Protein 4ONY (pdb70)

Secondary structure (DSSP, 8-state):
--S-SSEEETTS---S-TT--S-TTS-TT-----EEEEEEES---B--TTSSTTTTSBPTTSSSBTTTB-SSS--SEEE-TTSSSEEEESSEEEEEE-TT-SEEEEEE-TT-B-TTSPBP-HHHHHHHHHHHHHHPPTTTTSGGGGEEEEEEEETTEEEEEE-TT--TTHHHHHHHSS----GGG--TTTTTS---SPPP-SSSEEEEEEETTTEEEEEE-TT-TTTT-GGGTT----SEEEEEEESSHHHHHHHHHTTSSSEEEE--HHHHHHS--SHHHHTTSEEEEEE--SSPPPEEEEEE-TTSGGG--HHHHHHHHHT--HHHHHHHHSTT--EE--STTTTSTT--TTS---HHHHHHHTT-TTSS-HHHHHT--------SSS--HHHHHHHHHHHHHTT-EEETTEEE-TTSSBPEEEEEE-SHHHHHHHHHHHHHHHHTT-EEEEEE--HHHHHHHHHTT--SEEEEEE---S---TTHHHHH-GGGGGSTT-S-TT----HHHHHHHHHHHH--SHHHHHHHHHHHHHHHHHTT-EEE-EE-SSEEEEEETTEE--S---TT---GGG-EE--/--S-SSEEETTS---S-TT--S-TTS-TT-----EEEEEEES---B--TTSSTTTTSBPTTSSSBTTTB-SSS--SEEE-TTSSSEEEESSEEEEEE-TT-SEEEEEE-TT-B-TTSPBP-HHHHHHHHHHHHHHPPTTTTSGGGGEEEEEEEETTEEEEEE-TT--TTHHHHHHHSS----GGG--TTTBTB---SPPP-SSSEEEEEEETTTEEEEEE-TT-TTTT-GGGTT----SEEEEEEESSHHHHHHHHHTTSSSEEEE--HHHHHHS--SHHHHTTSEEEEEE--SSPPPEEEEEE-TTSGGG--HHHHHHHHHT--HHHHHHHHSTT--EE--STTTTSTT--TTS---HHHHHHHTT-TTSS-HHHHHT--------SSS--HHHHHHHHHHHHHTT-EEETTEEE-TTSPBPEEEEEESSHHHHHHHHHHHHHHHHTT-EEEEEE--HHHHHHHHHTT--SEEEEEE---S---TTHHHHH-GGGGGSTTSS-TT----HHHHHHHHHHHH--SHHHHHHHHHHHHHHHHHTT-EEE-EE---EEEEEETTEE--S---TT---GGG-EE--

Nearest PDB structures (foldseek):
  4ony-assembly2_B  TM=9.915E-01  e=0.000E+00  Brucella melitensis ATCC 23457
  5icq-assembly1_A  TM=9.595E-01  e=5.597E-83  Methylocystis parvus OBBP
  7z8e-assembly1_A  TM=7.985E-01  e=2.027E-65  Sinorhizobium meliloti
  8fsq-assembly1_A  TM=8.153E-01  e=1.317E-61  Escherichia coli
  3pam-assembly1_A  TM=9.878E-01  e=1.453E-37  Bartonella henselae

Organism: Brucella melitensis biotype 2 (strain ATCC 23457) (NCBI:txid546272)

Foldseek 3Di:
DLDFFFKDFLQSDDDDDPPFQAQPFFDLDFAFEAEAEAEDADFAQFDACWFDPRVVRHDAACAPHPFRHHFFWFFQWDFRLFDFGMTGGDQFRTKDADPQGQKIKTFGDQLQDKLVRHHDAPVLVVVQLVLSLVGGDPPSNVLCVFFPDWDDDDRGMIMTGGDPVDASCSVSCNGGVGTRADPVQDDSVCVRPGDDDWGIGLGQWTFPDDDTGFKTKTAGRPVRSCCRPNHCRLFNRYRMYMYTYDNDVVRSVVCVVVVVGFKDWDDAQVCVVPVPPDVCPVVVQKDKDWKFFQFFFKFKFKFFQCVDVLNVDLLLLVLLLLQQAQLLCCVPPRVVQWDFAFWNRHRHLLAQAQPAADPLLCVLCVVPPPLFDPCSNGRNDDRDHAPNPLAGVVSNVVSVVSQVVVQWDQDPHFIAHNVRHGAEFEEEEADVVQVVSVVSSQSRCVVNRYYYHYHYDHDVVVLVCQQQLNGRIYIDIGDGGSQDADLLCQCADQVNLPHGPGNVNNSHYDVSLVSLNVQLSVNNHSVSNSSSSNSNRRSVSSSSRTSTHIGGRITIMMGRPQKAGGPDAHNNGHRVSSIHGHD/DLDFFFKDFLQSDDPDDPPFLAQPFFDLDFAFEAEAEAEDADFAQFDDCWADARVVRHDAACAPHPFRHHFFWAFQWDFRLFDFGMTGGDQFRTKDADPQGQKIKGFGDQLQDWLVRHHQAPVQVVVQLVLSLVGGDPPSNVLCVFFPDWDDDDRGMIMTGGDPVDASCSVSCNGHVGTGADPVFDDSVCPRYGDDDFGIGLGQWGFDDDDTGFKTKTAGRPPRSCCNPNHCRLFNRYRMYMYTYDNDVVRSVVCVVVVVGFKDWDDDPVCVVPVPPDVCPVVVQKDKDKKFFQFFFKFKFKFFQCVDVLNVDLLLLVLLLLQQAQLLCCVPPPVVQWDFAWWNRHRHLLAQAQPAQDPLLCVLCVVPPPLFDPCSNGRNDGRDHAPNPLAGVVSNVSSVVSQVVQQWDCPDLFTAHNVRHGAEFEEEEADVVQVVSVVSSQVRCSNSRYHYHYHYDYDVVVLVCQLVLPGRIYIDIGDGGSQDADLLCLCADQVNLPHRRGNVSRSHYDVSLVSLNVQLSVNSHPVSNSSSSNSNRRSVSSSSRTSTHIDRRIIIMMGRPQKAGGPDAHNNGHRNSSIHGHD

InterPro domains:
  IPR000914 Solute-binding protein family 5 domain [PF00496] (118-525)
  IPR030678 Peptide/nickel binding protein, MppA-type [PIRSF002741] (17-613)
  IPR039424 Solute-binding protein family 5 [PTHR30290] (25-608)

CATH classification: 3.40.190.10 (+1 more: 3.10.105.10)

Radius of gyration: 32.7 Å; Cα contacts (8 Å, |Δi|>4): 2523; chains: 2; bounding box: 66×91×88 Å

B-factor: mean 22.79, std 8.67, range [9.25, 72.56]

Solvent-accessible surface area: 47567 Å² total; per-residue (Å²): 105,64,48,30,67,16,1,7,6,28,14,57,49,25,38,18,36,41,58,28,84,30,0,39,7,8,39,46,112,6,42,96,71,22,35,2,22,3,16,15,77,40,77,2,69,0,1,13,13,1,2,119,119,21,81,212,37,26,6,69,1,1,20,114,13,83,46,8,29,44,9,2,14,4,2,1,3,39,69,1,100,51,13,28,21,0,2,0,20,5,0,1,62,85,5,48,25,14,111,89,23,118,61,0,32,0,39,1,10,87,118,2,70,4,30,70,44,88,78,9,52,3,67,6,0,54,16,0,3,72,0,0,56,118,63,9,45,82,58,12,52,40,16,53,57,54,11,68,41,41,83,121,67,33,146,88,15,0,66,0,43,14,40,158,137,24,61,52,48,3,0,1,35,0,0,24,38,2,1,2,0,1,102,94,45,36,90,81,128,69,20,21,84,47,45,76,64,79,26,53,2,2,2,5,6,51,10,45,46,32,72,66,31,111,77,0,18,0,101,60,23,110,100,10,15,0,113,111,26,59,2,16,101,3,18,22,1,4,54,77,8,10,0,17,22,33,199,61,88,91,31,14,9,88,12,0,67,75,22,99,0,9,4,10,69,7,52,57,11,74,25,19,89,127,90,10,109,20,99,10,27,133,115,37,99,2,61,66,19,74,12,61,76,21,31,4,18,80,2,53,0,0,0,0,1,13,58,74,121,46,0,65,43,111,105,5,10,39,0,0,12,34,10,2,6,9,38,62,0,17,77,81,33,23,40,30,39,33,124,28,0,30,0,13,7,22,54,11,83,0,12,1,12,1,17,26,0,43,71,91,1,51,113,25,6,74,92,51,126,45,12,15,51,143,49,6,39,61,7,88,31,68,11,27,121,13,106,22,40,19,116,22,71,119,13,14,56,47,0,106,83,41,0,47,142,8,37,8,118,59,57,106,72,85,0,23,13,84,94,82,121,77,2,44,6,34,0,0,0,93,36,107,110,25,61,90,4,0,71,7,0,46,117,14,0,61,119,20,18,3,60,12,110,41,82,64,16,103,88,69,92,1,82,123,53,14,90,67,12,58,0,20,0,3,12,8,72,18,75,22,50,11,30,7,10,68,78,2,88,93,38,6,2,40,87,5,69,119,78,111,34,6,120,1,31,1,1,1,54,36,95,0,0,24,24,1,0,100,11,2,61,71,11,117,65,38,68,52,3,23,7,1,0,30,0,0,0,0,2,0,10,3,5,20,20,10,1,20,0,16,26,44,40,65,39,12,0,0,25,32,69,74,0,65,41,14,81,99,48,10,56,28,0,36,30,3,39,1,4,22,42,40,142,160,59,59,34,68,18,2,8,6,27,13,57,49,24,38,17,36,42,58,27,79,23,0,38,8,7,37,32,111,7,38,93,67,22,36,2,24,4,17,16,76,30,71,2,69,0,2,12,14,2,1,122,43,24,95,98,42,23,5,68,1,1,19,107,15,83,45,9,28,47,8,2,12,4,3,2,2,40,69,1,98,51,14,28,18,0,2,0,20,7,0,1,66,85,7,51,32,12,105,94,22,114,56,0,30,0,48,0,10,81,125,1,90,3,31,72,42,88,69,7,49,2,68,6,0,59,12,0,3,76,0,0,57,117,94,10,42,82,61,9,53,41,17,57,62,55,11,68,43,35,84,121,64,32,82,100,15,0,65,0,42,13,41,152,135,25,60,49,55,2,0,1,38,0,0,25,38,2,1,1,0,0,102,92,42,34,89,93,139,73,22,21,89,59,48,77,134,73,29,54,3,2,2,5,6,51,15,47,45,37,79,76,19,45,74,0,16,0,104,62,22,123,120,13,24,0,60,124,28,59,3,18,102,3,18,24,2,5,54,77,7,10,0,18,17,30,149,72,88,94,47,14,9,90,14,0,68,76,22,100,0,10,4,6,62,7,56,60,18,125,22,24,115,51,91,13,122,24,92,15,34,97,140,36,28,2,63,70,17,77,12,73,78,21,34,6,20,78,5,57,0,0,0,0,1,15,58,74,119,48,0,64,45,85,92,5,10,21,0,0,11,16,9,2,5,9,41,56,0,20,77,84,50,42,60,43,46,52,109,26,0,30,1,15,6,16,53,12,84,0,13,2,11,0,15,23,0,45,74,91,1,60,112,24,6,74,90,51,128,61,8,17,44,137,37,5,36,61,6,94,28,63,9,26,120,13,105,22,38,0,108,26,79,118,12,19,63,96,0,84,82,18,0,59,104,11,37,10,122,78,49,132,75,73,0,25,19,83,90,80,125,75,2,51,8,37,0,0,0,101,35,105,110,32,54,95,8,0,98,8,0,48,71,13,0,64,150,7,17,3,62,12,100,28,92,62,26,109,98,70,97,1,80,121,58,18,103,53,13,63,0,20,0,1,11,6,73,17,73,22,51,12,27,7,10,74,81,2,68,91,37,6,2,40,89,5,70,118,80,115,46,6,119,0,25,2,1,0,52,32,94,0,0,31,29,1,0,99,11,2,55,71,10,118,66,38,68,52,4,22,8,1,0,30,0,0,0,0,2,1,12,1,2,17,22,10,1,20,0,21,18,55,29,81,40,18,0,0,27,37,70,73,0,66,40,16,80,98,50,9,54,30,0,37,32,3,39,1,5,22,40,44,137

Structure (mmCIF, N/CA/C/O backbone):
data_4ONY
#
_entry.id   4ONY
#
_cell.length_a   64.560
_cell.length_b   124.320
_cell.length_c   172.190
_cell.angle_alpha   90.00
_cell.angle_beta   90.00
_cell.angle_gamma   90.00
#
_symmetry.space_group_name_H-M   'P 21 21 21'
#
loop_
_entity.id
_entity.type
_entity.pdbx_description
1 polymer 'Extracellular solute-binding protein family 5'
2 non-polymer 'CHLORIDE ION'
3 non-polymer 1-ETHOXY-2-(2-ETHOXYETHOXY)ETHANE
4 non-polymer GLYCEROL
5 water water
#
loop_
_atom_site.group_PDB
_atom_site.id
_atom_site.type_symbol
_atom_site.label_atom_id
_atom_site.label_alt_id
_atom_site.label_comp_id
_atom_site.label_asym_id
_atom_site.label_entity_id
_atom_site.label_seq_id
_atom_site.pdbx_PDB_ins_code
_atom_site.Cartn_x
_atom_site.Cartn_y
_atom_site.Cartn_z
_atom_site.occupancy
_atom_site.B_iso_or_equiv
_atom_site.auth_seq_id
_atom_site.auth_comp_id
_atom_site.auth_asym_id
_atom_site.auth_atom_id
_atom_site.pdbx_PDB_model_num
ATOM 1 N N . GLU A 1 12 ? 32.990 129.745 38.174 1.00 45.20 12 GLU A N 1
ATOM 2 C CA . GLU A 1 12 ? 33.585 129.789 39.552 1.00 42.74 12 GLU A CA 1
ATOM 3 C C . GLU A 1 12 ? 34.466 128.559 39.818 1.00 40.20 12 GLU A C 1
ATOM 4 O O . GLU A 1 12 ? 35.474 128.632 40.534 1.00 38.56 12 GLU A O 1
ATOM 6 N N . THR A 1 13 ? 34.062 127.427 39.264 1.00 37.03 13 THR A N 1
ATOM 7 C CA . THR A 1 13 ? 34.786 126.195 39.479 1.00 35.74 13 THR A CA 1
ATOM 8 C C . THR A 1 13 ? 35.944 126.040 38.495 1.00 33.41 13 THR A C 1
ATOM 9 O O . THR A 1 13 ? 36.783 125.146 38.714 1.00 33.42 13 THR A O 1
ATOM 13 N N . ALA A 1 14 ? 35.993 126.877 37.442 1.00 30.15 14 ALA A N 1
ATOM 14 C CA . ALA A 1 14 ? 36.962 126.698 36.338 1.00 29.04 14 ALA A CA 1
ATOM 15 C C . ALA A 1 14 ? 38.279 127.400 36.626 1.00 26.10 14 ALA A C 1
ATOM 16 O O . ALA A 1 14 ? 38.282 128.553 36.959 1.00 25.05 14 ALA A O 1
ATOM 18 N N . PRO A 1 15 ? 39.398 126.704 36.483 1.00 24.65 15 PRO A N 1
ATOM 19 C CA . PRO A 1 15 ? 40.683 127.391 36.715 1.00 23.40 15 PRO A CA 1
ATOM 20 C C . PRO A 1 15 ? 40.958 128.388 35.598 1.00 22.23 15 PRO A C 1
ATOM 21 O O . PRO A 1 15 ? 40.460 128.200 34.477 1.00 21.34 15 PRO A O 1
ATOM 25 N N . ASP A 1 16 ? 41.733 129.439 35.893 1.00 20.68 16 ASP A N 1
ATOM 26 C CA . ASP A 1 16 ? 42.066 130.424 34.870 1.00 19.93 16 ASP A CA 1
ATOM 27 C C . ASP A 1 16 ? 43.416 130.160 34.177 1.00 18.00 16 ASP A C 1
ATOM 28 O O . ASP A 1 16 ? 43.800 130.910 33.291 1.00 18.25 16 ASP A O 1
ATOM 33 N N . TYR A 1 17 ? 44.128 129.136 34.601 1.00 16.31 17 TYR A N 1
ATOM 34 C CA . TYR A 1 17 ? 45.501 128.887 34.205 1.00 15.64 17 TYR A CA 1
ATOM 35 C C . TYR A 1 17 ? 45.628 127.515 33.515 1.00 15.76 17 TYR A C 1
ATOM 36 O O . TYR A 1 17 ? 46.750 127.065 33.175 1.00 16.37 17 TYR A O 1
ATOM 45 N N . ALA A 1 18 ? 44.511 126.840 33.322 1.00 15.48 18 ALA A N 1
ATOM 46 C CA . ALA A 1 18 ? 44.539 125.500 32.747 1.00 15.42 18 ALA A CA 1
ATOM 47 C C . ALA A 1 18 ? 43.215 125.173 32.111 1.00 15.31 18 ALA A C 1
ATOM 48 O O . ALA A 1 18 ? 42.188 125.741 32.475 1.00 16.98 18 ALA A O 1
ATOM 50 N N . LEU A 1 19 ? 43.246 124.264 31.169 1.00 15.10 19 LEU A N 1
ATOM 51 C CA . LEU A 1 19 ? 42.037 123.756 30.538 1.00 15.48 19 LEU A CA 1
ATOM 52 C C . LEU A 1 19 ? 42.168 122.238 30.334 1.00 15.05 19 LEU A C 1
ATOM 53 O O . LEU A 1 19 ? 43.073 121.775 29.642 1.00 14.63 19 LEU A O 1
ATOM 58 N N . SER A 1 20 ? 41.291 121.475 30.984 1.00 14.75 20 SER A N 1
ATOM 59 C CA . SER A 1 20 ? 41.330 120.023 30.931 1.00 15.07 20 SER A CA 1
ATOM 60 C C . SER A 1 20 ? 40.077 119.497 30.297 1.00 14.86 20 SER A C 1
ATOM 61 O O . SER A 1 20 ? 38.962 119.943 30.613 1.00 15.06 20 SER A O 1
ATOM 64 N N . MET A 1 21 ? 40.253 118.528 29.419 1.00 14.82 21 MET A N 1
ATOM 65 C CA . MET A 1 21 ? 39.144 117.986 28.636 1.00 15.19 21 MET A CA 1
ATOM 66 C C . MET A 1 21 ? 38.024 117.488 29.555 1.00 15.39 21 MET A C 1
ATOM 67 O O . MET A 1 21 ? 36.857 117.855 29.357 1.00 15.54 21 MET A O 1
ATOM 72 N N . HIS A 1 22 ? 38.394 116.713 30.575 1.00 15.40 22 HIS A N 1
ATOM 73 C CA . HIS A 1 22 ? 37.445 116.160 31.541 1.00 15.71 22 HIS A CA 1
ATOM 74 C C . HIS A 1 22 ? 37.530 116.755 32.957 1.00 16.42 22 HIS A C 1
ATOM 75 O O . HIS A 1 22 ? 36.986 116.185 33.911 1.00 18.03 22 HIS A O 1
ATOM 82 N N . GLY A 1 23 ? 38.153 117.925 33.102 1.00 16.36 23 GLY A N 1
ATOM 83 C CA . GLY A 1 23 ? 38.088 118.656 34.360 1.00 16.62 23 GLY A CA 1
ATOM 84 C C . GLY A 1 23 ? 39.219 118.325 35.302 1.00 16.48 23 GLY A C 1
ATOM 85 O O . GLY A 1 23 ? 39.434 119.071 36.235 1.00 17.19 23 GLY A O 1
ATOM 86 N N . ASP A 1 24 ? 39.984 117.269 35.043 1.00 16.12 24 ASP A N 1
ATOM 87 C CA . ASP A 1 24 ? 41.093 116.864 35.935 1.00 15.82 24 ASP A CA 1
ATOM 88 C C . ASP A 1 24 ? 42.365 117.709 35.657 1.00 15.34 24 ASP A C 1
ATOM 89 O O . ASP A 1 24 ? 42.936 117.645 34.574 1.00 15.12 24 ASP A O 1
ATOM 94 N N . VAL A 1 25 ? 42.788 118.500 36.636 1.00 15.39 25 VAL A N 1
ATOM 95 C CA . VAL A 1 25 ? 43.959 119.372 36.522 1.00 14.85 25 VAL A CA 1
ATOM 96 C C . VAL A 1 25 ? 44.923 119.013 37.631 1.00 14.73 25 VAL A C 1
ATOM 97 O O . VAL A 1 25 ? 44.691 119.299 38.790 1.00 14.69 25 VAL A O 1
ATOM 101 N N . ALA A 1 26 ? 46.038 118.402 37.261 1.00 13.78 26 ALA A N 1
ATOM 102 C CA . ALA A 1 26 ? 46.989 117.918 38.233 1.00 13.61 26 ALA A CA 1
ATOM 103 C C . ALA A 1 26 ? 47.765 119.032 38.948 1.00 13.77 26 ALA A C 1
ATOM 104 O O . ALA A 1 26 ? 48.124 118.872 40.098 1.00 13.29 26 ALA A O 1
ATOM 106 N N . LEU A 1 27 ? 48.051 120.146 38.270 1.00 13.51 27 LEU A N 1
ATOM 107 C CA . LEU A 1 27 ? 48.952 121.155 38.857 1.00 13.54 27 LEU A CA 1
ATOM 108 C C . LEU A 1 27 ? 48.155 122.279 39.454 1.00 13.44 27 LEU A C 1
ATOM 109 O O . LEU A 1 27 ? 47.206 122.724 38.854 1.00 13.78 27 LEU A O 1
ATOM 114 N N . PRO A 1 28 ? 48.557 122.781 40.624 1.00 13.72 28 PRO A N 1
ATOM 115 C CA . PRO A 1 28 ? 47.936 123.948 41.181 1.00 14.01 28 PRO A CA 1
ATOM 116 C C . PRO A 1 28 ? 48.449 125.194 40.498 1.00 14.00 28 PRO A C 1
ATOM 117 O O . PRO A 1 28 ? 49.414 125.115 39.728 1.00 13.36 28 PRO A O 1
ATOM 121 N N . ALA A 1 29 ? 47.769 126.324 40.711 1.00 14.20 29 ALA A N 1
ATOM 122 C CA . ALA A 1 29 ? 48.049 127.529 39.940 1.00 14.33 29 ALA A CA 1
ATOM 123 C C . ALA A 1 29 ? 49.465 128.033 40.137 1.00 14.60 29 ALA A C 1
ATOM 124 O O . ALA A 1 29 ? 49.982 128.718 39.258 1.00 14.32 29 ALA A O 1
ATOM 126 N N . ASP A 1 30 ? 50.073 127.740 41.305 1.00 15.09 30 ASP A N 1
ATOM 127 C CA . ASP A 1 30 ? 51.407 128.267 41.649 1.00 15.48 30 ASP A CA 1
ATOM 128 C C . ASP A 1 30 ? 52.539 127.265 41.309 1.00 15.26 30 ASP A C 1
ATOM 129 O O . ASP A 1 30 ? 53.627 127.392 41.821 1.00 14.94 30 ASP A O 1
ATOM 134 N N . TYR A 1 31 ? 52.284 126.267 40.453 1.00 14.66 31 TYR A N 1
ATOM 135 C CA . TYR A 1 31 ? 53.351 125.332 40.094 1.00 14.80 31 TYR A CA 1
ATOM 136 C C . TYR A 1 31 ? 54.559 126.139 39.552 1.00 15.07 31 TYR A C 1
ATOM 137 O O . TYR A 1 31 ? 54.391 127.160 38.848 1.00 14.36 31 TYR A O 1
ATOM 146 N N . THR A 1 32 ? 55.763 125.654 39.812 1.00 15.23 32 THR A N 1
ATOM 147 C CA . THR A 1 32 ? 56.959 126.361 39.281 1.00 15.83 32 THR A CA 1
ATOM 148 C C . THR A 1 32 ? 57.505 125.777 37.986 1.00 15.71 32 THR A C 1
ATOM 149 O O . THR A 1 32 ? 58.315 126.400 37.315 1.00 16.25 32 THR A O 1
ATOM 153 N N . HIS A 1 33 ? 57.096 124.557 37.657 1.00 15.19 33 HIS A N 1
ATOM 154 C CA . HIS A 1 33 ? 57.496 123.930 36.414 1.00 15.15 33 HIS A CA 1
ATOM 155 C C . HIS A 1 33 ? 56.612 122.684 36.202 1.00 14.77 33 HIS A C 1
ATOM 156 O O . HIS A 1 33 ? 55.985 122.234 37.156 1.00 14.09 33 HIS A O 1
ATOM 163 N N . PHE A 1 34 ? 56.566 122.170 34.976 1.00 14.24 34 PHE A N 1
ATOM 164 C CA . PHE A 1 34 ? 55.960 120.856 34.736 1.00 14.69 34 PHE A CA 1
ATOM 165 C C . PHE A 1 34 ? 56.793 119.837 35.521 1.00 15.39 34 PHE A C 1
ATOM 166 O O . PHE A 1 34 ? 58.014 119.955 35.619 1.00 14.70 34 PHE A O 1
ATOM 174 N N . PRO A 1 35 ? 56.127 118.827 36.107 1.00 17.22 35 PRO A N 1
ATOM 175 C CA . PRO A 1 35 ? 56.787 117.975 37.051 1.00 18.00 35 PRO A CA 1
ATOM 176 C C . PRO A 1 35 ? 57.831 117.019 36.430 1.00 18.16 35 PRO A C 1
ATOM 177 O O . PRO A 1 35 ? 58.646 116.429 37.181 1.00 21.93 35 PRO A O 1
ATOM 181 N N . TYR A 1 36 ? 57.915 116.951 35.114 1.00 16.72 36 TYR A N 1
ATOM 182 C CA . TYR A 1 36 ? 58.906 116.109 34.455 1.00 15.72 36 TYR A CA 1
ATOM 183 C C . TYR A 1 36 ? 60.133 116.841 33.837 1.00 15.83 36 TYR A C 1
ATOM 184 O O . TYR A 1 36 ? 60.863 116.247 33.018 1.00 16.00 36 TYR A O 1
ATOM 193 N N . THR A 1 37 ? 60.356 118.094 34.233 1.00 15.43 37 THR A N 1
ATOM 194 C CA . THR A 1 37 ? 61.529 118.811 33.856 1.00 15.49 37 THR A CA 1
ATOM 195 C C . THR A 1 37 ? 62.464 119.027 35.036 1.00 16.43 37 THR A C 1
ATOM 196 O O . THR A 1 37 ? 62.066 119.010 36.203 1.00 15.89 37 THR A O 1
ATOM 200 N N . ASN A 1 38 ? 63.709 119.299 34.698 1.00 17.62 38 ASN A N 1
ATOM 201 C CA . ASN A 1 38 ? 64.721 119.668 35.665 1.00 19.66 38 ASN A CA 1
ATOM 202 C C . ASN A 1 38 ? 64.692 121.178 35.687 1.00 21.11 38 ASN A C 1
ATOM 203 O O . ASN A 1 38 ? 65.026 121.815 34.690 1.00 21.79 38 ASN A O 1
ATOM 208 N N . PRO A 1 39 ? 64.236 121.766 36.792 1.00 22.72 39 PRO A N 1
ATOM 209 C CA . PRO A 1 39 ? 64.133 123.223 36.812 1.00 24.82 39 PRO A CA 1
ATOM 210 C C . PRO A 1 39 ? 65.481 123.974 36.683 1.00 26.20 39 PRO A C 1
ATOM 211 O O . PRO A 1 39 ? 65.473 125.169 36.524 1.00 28.02 39 PRO A O 1
ATOM 215 N N . ASP A 1 40 ? 66.614 123.298 36.859 1.00 27.03 40 ASP A N 1
ATOM 216 C CA . ASP A 1 40 ? 67.914 123.946 36.746 1.00 27.90 40 ASP A CA 1
ATOM 217 C C . ASP A 1 40 ? 68.779 123.296 35.671 1.00 24.80 40 ASP A C 1
ATOM 218 O O . ASP A 1 40 ? 69.953 123.112 35.864 1.00 23.92 40 ASP A O 1
ATOM 223 N N . ALA A 1 41 ? 68.173 122.931 34.557 1.00 22.40 41 ALA A N 1
ATOM 224 C CA . ALA A 1 41 ? 68.881 122.259 33.484 1.00 21.62 41 ALA A CA 1
ATOM 225 C C . ALA A 1 41 ? 69.913 123.201 32.874 1.00 21.26 41 ALA A C 1
ATOM 226 O O . ALA A 1 41 ? 69.635 124.339 32.630 1.00 21.40 41 ALA A O 1
ATOM 228 N N . PRO A 1 42 ? 71.097 122.697 32.583 1.00 21.10 42 PRO A N 1
ATOM 229 C CA . PRO A 1 42 ? 72.103 123.469 31.865 1.00 21.20 42 PRO A CA 1
ATOM 230 C C . PRO A 1 42 ? 71.564 123.912 30.508 1.00 20.80 42 PRO A C 1
ATOM 231 O O . PRO A 1 42 ? 70.775 123.177 29.880 1.00 19.82 42 PRO A O 1
ATOM 235 N N . LYS A 1 43 ? 72.019 125.071 30.053 1.00 20.94 43 LYS A N 1
ATOM 236 C CA . LYS A 1 43 ? 71.464 125.749 28.911 1.00 21.07 43 LYS A CA 1
ATOM 237 C C . LYS A 1 43 ? 72.420 125.873 27.711 1.00 20.97 43 LYS A C 1
ATOM 238 O O . LYS A 1 43 ? 72.067 126.504 26.732 1.00 21.02 43 LYS A O 1
ATOM 244 N N . LYS A 1 44 ? 73.588 125.244 27.760 1.00 20.64 44 LYS A N 1
ATOM 245 C CA . LYS A 1 44 ? 74.561 125.369 26.690 1.00 21.55 44 LYS A CA 1
ATOM 246 C C . LYS A 1 44 ? 74.706 124.032 25.944 1.00 21.19 44 LYS A C 1
ATOM 247 O O . LYS A 1 44 ? 74.730 122.987 26.576 1.00 22.41 44 LYS A O 1
ATOM 249 N N . GLY A 1 45 ? 74.839 124.076 24.622 1.00 20.51 45 GLY A N 1
ATOM 250 C CA . GLY A 1 45 ? 75.252 122.898 23.845 1.00 20.28 45 GLY A CA 1
ATOM 251 C C . GLY A 1 45 ? 74.135 122.473 22.937 1.00 20.02 45 GLY A C 1
ATOM 252 O O . GLY A 1 45 ? 73.013 122.944 23.059 1.00 20.10 45 GLY A O 1
ATOM 253 N N . SER A 1 46 ? 74.451 121.595 21.995 1.00 20.08 46 SER A N 1
ATOM 254 C CA . SER A 1 46 ? 73.542 121.304 20.913 1.00 19.38 46 SER A CA 1
ATOM 255 C C . SER A 1 46 ? 73.040 119.861 20.923 1.00 18.55 46 SER A C 1
ATOM 256 O O . SER A 1 46 ? 73.592 118.997 21.609 1.00 18.14 46 SER A O 1
ATOM 259 N N . LEU A 1 47 ? 72.007 119.631 20.120 1.00 17.32 47 LEU A N 1
ATOM 260 C CA . LEU A 1 47 ? 71.450 118.307 19.889 1.00 16.90 47 LEU A CA 1
ATOM 261 C C . LEU A 1 47 ? 71.333 118.130 18.379 1.00 16.89 47 LEU A C 1
ATOM 262 O O . LEU A 1 47 ? 70.902 119.052 17.696 1.00 17.49 47 LEU A O 1
ATOM 267 N N . THR A 1 48 ? 71.788 117.001 17.866 1.00 16.84 48 THR A N 1
ATOM 268 C CA . THR A 1 48 ? 71.677 116.662 16.458 1.00 17.67 48 THR A CA 1
ATOM 269 C C . THR A 1 48 ? 70.956 115.328 16.348 1.00 17.24 48 THR A C 1
ATOM 270 O O . THR A 1 48 ? 71.351 114.344 16.995 1.00 16.87 48 THR A O 1
ATOM 274 N N . VAL A 1 49 ? 69.840 115.311 15.625 1.00 17.18 49 VAL A N 1
ATOM 275 C CA . VAL A 1 49 ? 69.053 114.087 15.495 1.00 17.37 49 VAL A CA 1
ATOM 276 C C . VAL A 1 49 ? 68.828 113.813 14.038 1.00 17.01 49 VAL A C 1
ATOM 277 O O . VAL A 1 49 ? 68.883 114.747 13.238 1.00 17.02 49 VAL A O 1
ATOM 281 N N . GLY A 1 50 ? 68.547 112.552 13.712 1.00 16.56 50 GLY A N 1
ATOM 282 C CA . GLY A 1 50 ? 68.291 112.124 12.343 1.00 16.75 50 GLY A CA 1
ATOM 283 C C . GLY A 1 50 ? 66.845 111.704 12.138 1.00 16.65 50 GLY A C 1
ATOM 284 O O . GLY A 1 50 ? 66.198 111.231 13.068 1.00 16.55 50 GLY A O 1
ATOM 285 N N . VAL A 1 51 ? 66.331 111.903 10.933 1.00 16.94 51 VAL A N 1
ATOM 286 C CA . VAL A 1 51 ? 65.018 111.365 10.511 1.00 17.22 51 VAL A CA 1
ATOM 287 C C . VAL A 1 51 ? 65.164 110.796 9.106 1.00 17.40 51 VAL A C 1
ATOM 288 O O . VAL A 1 51 ? 66.025 111.253 8.342 1.00 17.14 51 VAL A O 1
ATOM 292 N N . VAL A 1 52 ? 64.339 109.787 8.789 1.00 16.68 52 VAL A N 1
ATOM 293 C CA . VAL A 1 52 ? 64.303 109.215 7.460 1.00 17.41 52 VAL A CA 1
ATOM 294 C C . VAL A 1 52 ? 63.310 110.005 6.655 1.00 17.48 52 VAL A C 1
ATOM 295 O O . VAL A 1 52 ? 62.189 110.125 7.057 1.00 16.82 52 VAL A O 1
ATOM 299 N N . GLY A 1 53 ? 63.738 110.560 5.523 1.00 17.44 53 GLY A N 1
ATOM 300 C CA . GLY A 1 53 ? 62.821 111.258 4.638 1.00 17.52 53 GLY A CA 1
ATOM 301 C C . GLY A 1 53 ? 63.492 112.466 3.984 1.00 17.73 53 GLY A C 1
ATOM 302 O O . GLY A 1 53 ? 64.706 112.449 3.785 1.00 17.80 53 GLY A O 1
ATOM 303 N N . THR A 1 54 ? 62.693 113.474 3.641 1.00 16.92 54 THR A N 1
ATOM 304 C CA . THR A 1 54 ? 63.165 114.683 2.992 1.00 17.52 54 THR A CA 1
ATOM 305 C C . THR A 1 54 ? 62.234 115.873 3.296 1.00 17.19 54 THR A C 1
ATOM 306 O O . THR A 1 54 ? 61.174 115.690 3.874 1.00 17.51 54 THR A O 1
ATOM 310 N N . PHE A 1 55 ? 62.649 117.075 2.909 1.00 16.97 55 PHE A N 1
ATOM 311 C CA . PHE A 1 55 ? 61.806 118.223 3.015 1.00 17.17 55 PHE A CA 1
ATOM 312 C C . PHE A 1 55 ? 62.253 119.232 2.007 1.00 17.94 55 PHE A C 1
ATOM 313 O O . PHE A 1 55 ? 63.403 119.257 1.649 1.00 18.12 55 PHE A O 1
ATOM 321 N N . ASP A 1 56 ? 61.338 120.093 1.588 1.00 19.27 56 ASP A N 1
ATOM 322 C CA . ASP A 1 56 ? 61.670 121.193 0.709 1.00 21.00 56 ASP A CA 1
ATOM 323 C C . ASP A 1 56 ? 60.852 122.461 0.976 1.00 20.63 56 ASP A C 1
ATOM 324 O O . ASP A 1 56 ? 60.824 123.341 0.137 1.00 21.43 56 ASP A O 1
ATOM 329 N N . SER A 1 57 ? 60.173 122.558 2.108 1.00 18.95 57 SER A N 1
ATOM 330 C CA . SER A 1 57 ? 59.349 123.722 2.372 1.00 18.25 57 SER A CA 1
ATOM 331 C C . SER A 1 57 ? 59.146 123.915 3.866 1.00 17.42 57 SER A C 1
ATOM 332 O O . SER A 1 57 ? 59.354 122.981 4.641 1.00 17.37 57 SER A O 1
ATOM 335 N N . LEU A 1 58 ? 58.743 125.128 4.259 1.00 16.34 58 LEU A N 1
ATOM 336 C CA . LEU A 1 58 ? 58.691 125.519 5.649 1.00 16.16 58 LEU A CA 1
ATOM 337 C C . LEU A 1 58 ? 57.348 126.093 6.119 1.00 16.21 58 LEU A C 1
ATOM 338 O O . LEU A 1 58 ? 57.320 126.889 7.075 1.00 16.88 58 LEU A O 1
ATOM 343 N N . ASN A 1 59 ? 56.246 125.651 5.516 1.00 15.92 59 ASN A N 1
ATOM 344 C CA . ASN A 1 59 ? 54.914 126.068 5.927 1.00 15.47 59 ASN A CA 1
ATOM 345 C C . ASN A 1 59 ? 54.070 124.865 6.248 1.00 15.48 59 ASN A C 1
ATOM 346 O O . ASN A 1 59 ? 53.593 124.175 5.353 1.00 15.76 59 ASN A O 1
ATOM 351 N N . PRO A 1 60 ? 53.883 124.592 7.537 1.00 15.63 60 PRO A N 1
ATOM 352 C CA . PRO A 1 60 ? 53.183 123.380 7.921 1.00 15.44 60 PRO A CA 1
ATOM 353 C C . PRO A 1 60 ? 51.674 123.517 7.846 1.00 15.82 60 PRO A C 1
ATOM 354 O O . PRO A 1 60 ? 50.985 122.564 8.194 1.00 15.56 60 PRO A O 1
ATOM 358 N N . PHE A 1 61 ? 51.136 124.644 7.383 1.00 15.94 61 PHE A N 1
ATOM 359 C CA . PHE A 1 61 ? 49.699 124.884 7.504 1.00 16.31 61 PHE A CA 1
ATOM 360 C C . PHE A 1 61 ? 48.900 124.883 6.199 1.00 16.45 61 PHE A C 1
ATOM 361 O O . PHE A 1 61 ? 47.700 125.198 6.213 1.00 17.04 61 PHE A O 1
ATOM 369 N N . VAL A 1 62 ? 49.541 124.503 5.086 1.00 16.37 62 VAL A N 1
ATOM 370 C CA . VAL A 1 62 ? 48.954 124.636 3.730 1.00 16.37 62 VAL A CA 1
ATOM 371 C C . VAL A 1 62 ? 49.127 123.369 2.917 1.00 16.60 62 VAL A C 1
ATOM 372 O O . VAL A 1 62 ? 49.994 122.529 3.236 1.00 16.48 62 VAL A O 1
ATOM 376 N N . LEU A 1 63 ? 48.319 123.223 1.862 1.00 17.50 63 LEU A N 1
ATOM 377 C CA . LEU A 1 63 ? 48.358 122.009 1.041 1.00 18.33 63 LEU A CA 1
ATOM 378 C C . LEU A 1 63 ? 49.690 121.823 0.355 1.00 18.06 63 LEU A C 1
ATOM 379 O O . LEU A 1 63 ? 50.233 120.745 0.401 1.00 16.76 63 LEU A O 1
ATOM 384 N N . LYS A 1 64 ? 50.233 122.880 -0.254 1.00 18.05 64 LYS A N 1
ATOM 385 C CA . LYS A 1 64 ? 51.459 122.726 -1.046 1.00 18.63 64 LYS A CA 1
ATOM 386 C C . LYS A 1 64 ? 52.633 122.266 -0.179 1.00 18.40 64 LYS A C 1
ATOM 387 O O . LYS A 1 64 ? 52.923 122.903 0.842 1.00 18.71 64 LYS A O 1
ATOM 393 N N . SER A 1 65 ? 53.304 121.185 -0.597 1.00 17.93 65 SER A N 1
ATOM 394 C CA . SER A 1 65 ? 54.441 120.611 0.097 1.00 18.83 65 SER A CA 1
ATOM 395 C C . SER A 1 65 ? 54.103 120.088 1.502 1.00 18.63 65 SER A C 1
ATOM 396 O O . SER A 1 65 ? 54.994 119.933 2.355 1.00 18.53 65 SER A O 1
ATOM 399 N N . MET A 1 66 ? 52.851 119.760 1.736 1.00 19.14 66 MET A N 1
ATOM 400 C CA . MET A 1 66 ? 52.466 119.332 3.072 1.00 19.49 66 MET A CA 1
ATOM 401 C C . MET A 1 66 ? 53.166 118.033 3.495 1.00 19.74 66 MET A C 1
ATOM 402 O O . MET A 1 66 ? 53.249 117.767 4.697 1.00 18.39 66 MET A O 1
ATOM 407 N N . ARG A 1 67 ? 53.599 117.212 2.533 1.00 20.23 67 ARG A N 1
ATOM 408 C CA . ARG A 1 67 ? 54.288 115.967 2.845 1.00 22.14 67 ARG A CA 1
ATOM 409 C C . ARG A 1 67 ? 55.822 116.111 2.842 1.00 20.52 67 ARG A C 1
ATOM 410 O O . ARG A 1 67 ? 56.537 115.164 3.175 1.00 19.30 67 ARG A O 1
ATOM 418 N N . THR A 1 68 ? 56.323 117.308 2.529 1.00 18.98 68 THR A N 1
ATOM 419 C CA . THR A 1 68 ? 57.726 117.533 2.501 1.00 18.27 68 THR A CA 1
ATOM 420 C C . THR A 1 68 ? 58.050 118.831 3.235 1.00 18.13 68 THR A C 1
ATOM 421 O O . THR A 1 68 ? 58.877 119.636 2.787 1.00 18.44 68 THR A O 1
ATOM 425 N N . THR A 1 69 ? 57.390 119.026 4.362 1.00 17.65 69 THR A N 1
ATOM 426 C CA . THR A 1 69 ? 57.646 120.158 5.234 1.00 18.08 69 THR A CA 1
ATOM 427 C C . THR A 1 69 ? 58.634 119.790 6.344 1.00 17.09 69 THR A C 1
ATOM 428 O O . THR A 1 69 ? 58.573 118.706 6.883 1.00 16.78 69 THR A O 1
ATOM 432 N N . ALA A 1 70 ? 59.552 120.688 6.659 1.00 16.57 70 ALA A N 1
ATOM 433 C CA . ALA A 1 70 ? 60.559 120.415 7.645 1.00 16.94 70 ALA A CA 1
ATOM 434 C C . ALA A 1 70 ? 59.950 120.089 8.997 1.00 16.89 70 ALA A C 1
ATOM 435 O O . ALA A 1 70 ? 58.925 120.642 9.356 1.00 16.43 70 ALA A O 1
ATOM 437 N N . ARG A 1 71 ? 60.608 119.194 9.711 1.00 16.50 71 ARG A N 1
ATOM 438 C CA . ARG A 1 71 ? 60.261 118.851 11.067 1.00 17.95 71 ARG A CA 1
ATOM 439 C C . ARG A 1 71 ? 60.638 120.006 11.989 1.00 16.58 71 ARG A C 1
ATOM 440 O O . ARG A 1 71 ? 61.575 120.757 11.719 1.00 15.91 71 ARG A O 1
ATOM 448 N N . GLY A 1 72 ? 59.931 120.093 13.098 1.00 16.03 72 GLY A N 1
ATOM 449 C CA . GLY A 1 72 ? 60.307 120.953 14.215 1.00 16.42 72 GLY A CA 1
ATOM 450 C C . GLY A 1 72 ? 59.535 122.280 14.266 1.00 16.80 72 GLY A C 1
ATOM 451 O O . GLY A 1 72 ? 59.608 122.985 15.273 1.00 18.37 72 GLY A O 1
ATOM 452 N N . LEU A 1 73 ? 58.785 122.615 13.235 1.00 15.31 73 LEU A N 1
ATOM 453 C CA . LEU A 1 73 ? 58.150 123.918 13.174 1.00 16.04 73 LEU A CA 1
ATOM 454 C C . LEU A 1 73 ? 56.903 123.979 14.046 1.00 16.04 73 LEU A C 1
ATOM 455 O O . LEU A 1 73 ? 56.699 124.951 14.785 1.00 16.59 73 LEU A O 1
ATOM 460 N N . TYR A 1 74 ? 56.071 122.956 13.923 1.00 15.71 74 TYR A N 1
ATOM 461 C CA . TYR A 1 74 ? 54.769 122.912 14.538 1.00 16.77 74 TYR A CA 1
ATOM 462 C C . TYR A 1 74 ? 54.282 121.444 14.566 1.00 17.89 74 TYR A C 1
ATOM 463 O O . TYR A 1 74 ? 54.509 120.691 13.634 1.00 19.49 74 TYR A O 1
ATOM 472 N N . ASN A 1 75 ? 53.642 121.046 15.635 1.00 20.17 75 ASN A N 1
ATOM 473 C CA . ASN A 1 75 ? 53.071 119.682 15.753 1.00 22.84 75 ASN A CA 1
ATOM 474 C C . ASN A 1 75 ? 54.064 118.547 15.542 1.00 24.15 75 ASN A C 1
ATOM 475 O O . ASN A 1 75 ? 53.792 117.571 14.843 1.00 26.00 75 ASN A O 1
ATOM 480 N N . ASP A 1 76 ? 55.250 118.694 16.084 1.00 25.76 76 ASP A N 1
ATOM 481 C CA . ASP A 1 76 ? 56.258 117.714 15.840 1.00 26.02 76 ASP A CA 1
ATOM 482 C C . ASP A 1 76 ? 56.196 116.662 16.980 1.00 25.77 76 ASP A C 1
ATOM 483 O O . ASP A 1 76 ? 56.178 117.018 18.143 1.00 20.16 76 ASP A O 1
ATOM 488 N N . GLY A 1 77 ? 56.177 115.383 16.599 1.00 29.85 77 GLY A N 1
ATOM 489 C CA . GLY A 1 77 ? 56.093 114.255 17.536 1.00 31.99 77 GLY A CA 1
ATOM 490 C C . GLY A 1 77 ? 57.200 114.172 18.574 1.00 33.81 77 GLY A C 1
ATOM 491 O O . GLY A 1 77 ? 56.956 113.809 19.704 1.00 39.42 77 GLY A O 1
ATOM 492 N N . GLU A 1 78 ? 58.426 114.479 18.191 1.00 33.68 78 GLU A N 1
ATOM 493 C CA . GLU A 1 78 ? 59.553 114.395 19.107 1.00 35.81 78 GLU A CA 1
ATOM 494 C C . GLU A 1 78 ? 59.859 115.742 19.714 1.00 33.34 78 GLU A C 1
ATOM 495 O O . GLU A 1 78 ? 60.228 115.780 20.876 1.00 33.32 78 GLU A O 1
ATOM 501 N N . PHE A 1 79 ? 59.722 116.841 18.942 1.00 31.07 79 PHE A N 1
ATOM 502 C CA . PHE A 1 79 ? 60.111 118.213 19.416 1.00 31.38 79 PHE A CA 1
ATOM 503 C C . PHE A 1 79 ? 59.019 119.220 19.716 1.00 30.56 79 PHE A C 1
ATOM 504 O O . PHE A 1 79 ? 59.323 120.273 20.210 1.00 30.22 79 PHE A O 1
ATOM 512 N N . GLY A 1 80 ? 57.759 118.899 19.440 1.00 28.92 80 GLY A N 1
ATOM 513 C CA . GLY A 1 80 ? 56.659 119.806 19.754 1.00 29.67 80 GLY A CA 1
ATOM 514 C C . GLY A 1 80 ? 56.666 121.054 18.863 1.00 29.95 80 GLY A C 1
ATOM 515 O O . GLY A 1 80 ? 57.030 120.976 17.682 1.00 28.69 80 GLY A O 1
ATOM 516 N N . ASN A 1 81 ? 56.295 122.196 19.437 1.00 24.94 81 ASN A N 1
ATOM 517 C CA . ASN A 1 81 ? 56.141 123.411 18.658 1.00 24.38 81 ASN A CA 1
ATOM 518 C C . ASN A 1 81 ? 57.293 124.387 18.901 1.00 25.18 81 ASN A C 1
ATOM 519 O O . ASN A 1 81 ? 57.217 125.271 19.747 1.00 27.74 81 ASN A O 1
ATOM 524 N N . MET A 1 82 ? 58.370 124.258 18.131 1.00 24.80 82 MET A N 1
ATOM 525 C CA . MET A 1 82 ? 59.540 125.100 18.331 1.00 23.21 82 MET A CA 1
ATOM 526 C C . MET A 1 82 ? 59.506 126.521 17.731 1.00 21.64 82 MET A C 1
ATOM 527 O O . MET A 1 82 ? 60.169 127.452 18.271 1.00 20.99 82 MET A O 1
ATOM 532 N N . VAL A 1 83 ? 58.743 126.709 16.657 1.00 18.42 83 VAL A N 1
ATOM 533 C CA . VAL A 1 83 ? 58.631 128.017 16.016 1.00 17.45 83 VAL A CA 1
ATOM 534 C C . VAL A 1 83 ? 57.230 128.609 16.203 1.00 16.16 83 VAL A C 1
ATOM 535 O O . VAL A 1 83 ? 57.080 129.709 16.719 1.00 15.71 83 VAL A O 1
ATOM 539 N N . TYR A 1 84 ? 56.213 127.872 15.780 1.00 14.98 84 TYR A N 1
ATOM 540 C CA . TYR A 1 84 ? 54.856 128.309 15.922 1.00 15.14 84 TYR A CA 1
ATOM 541 C C . TYR A 1 84 ? 54.253 127.756 17.206 1.00 15.39 84 TYR A C 1
ATOM 542 O O . TYR A 1 84 ? 54.275 126.540 17.435 1.00 15.37 84 TYR A O 1
ATOM 551 N N . GLN A 1 85 ? 53.672 128.644 18.013 1.00 15.20 85 GLN A N 1
ATOM 552 C CA . GLN A 1 85 ? 53.094 128.263 19.289 1.00 14.59 85 GLN A CA 1
ATOM 553 C C . GLN A 1 85 ? 51.593 128.326 19.270 1.00 14.67 85 GLN A C 1
ATOM 554 O O . GLN A 1 85 ? 50.979 128.939 18.403 1.00 15.16 85 GLN A O 1
ATOM 560 N N . THR A 1 86 ? 51.019 127.658 20.248 1.00 14.78 86 THR A N 1
ATOM 561 C CA . THR A 1 86 ? 49.583 127.619 20.465 1.00 14.75 86 THR A CA 1
ATOM 562 C C . THR A 1 86 ? 49.223 128.532 21.653 1.00 14.48 86 THR A C 1
ATOM 563 O O . THR A 1 86 ? 50.114 129.026 22.376 1.00 14.26 86 THR A O 1
ATOM 567 N N . LEU A 1 87 ? 47.927 128.737 21.863 1.00 14.18 87 LEU A N 1
ATOM 568 C CA . LEU A 1 87 ? 47.512 129.569 22.972 1.00 14.55 87 LEU A CA 1
ATOM 569 C C . LEU A 1 87 ? 47.874 128.921 24.290 1.00 14.52 87 LEU A C 1
ATOM 570 O O . LEU A 1 87 ? 48.250 129.600 25.253 1.00 14.36 87 LEU A O 1
ATOM 575 N N . MET A 1 88 ? 47.730 127.597 24.353 1.00 14.38 88 MET A N 1
ATOM 576 C CA . MET A 1 88 ? 47.998 126.849 25.611 1.00 14.55 88 MET A CA 1
ATOM 577 C C . MET A 1 88 ? 48.798 125.610 25.281 1.00 14.49 88 MET A C 1
ATOM 578 O O . MET A 1 88 ? 48.725 125.106 24.140 1.00 13.58 88 MET A O 1
ATOM 583 N N . LEU A 1 89 ? 49.570 125.151 26.254 1.00 14.79 89 LEU A N 1
ATOM 584 C CA . LEU A 1 89 ? 50.533 124.080 26.062 1.00 16.04 89 LEU A CA 1
ATOM 585 C C . LEU A 1 89 ? 50.094 122.793 26.745 1.00 16.74 89 LEU A C 1
ATOM 586 O O . LEU A 1 89 ? 49.792 122.781 27.946 1.00 16.08 89 LEU A O 1
ATOM 591 N N . ARG A 1 90 ? 50.122 121.708 26.002 1.00 16.41 90 ARG A N 1
ATOM 592 C CA . ARG A 1 90 ? 49.722 120.426 26.537 1.00 18.49 90 ARG A CA 1
ATOM 593 C C . ARG A 1 90 ? 50.761 119.874 27.542 1.00 17.22 90 ARG A C 1
ATOM 594 O O . ARG A 1 90 ? 51.950 119.790 27.214 1.00 18.35 90 ARG A O 1
ATOM 602 N N . SER A 1 91 ? 50.357 119.512 28.756 1.00 16.37 91 SER A N 1
ATOM 603 C CA . SER A 1 91 ? 51.248 118.744 29.618 1.00 16.49 91 SER A CA 1
ATOM 604 C C . SER A 1 91 ? 51.338 117.291 29.144 1.00 16.31 91 SER A C 1
ATOM 605 O O . SER A 1 91 ? 50.323 116.642 28.921 1.00 17.36 91 SER A O 1
ATOM 608 N N . ARG A 1 92 ? 52.534 116.739 29.128 1.00 15.90 92 ARG A N 1
ATOM 609 C CA . ARG A 1 92 ? 52.699 115.336 28.730 1.00 14.84 92 ARG A CA 1
ATOM 610 C C . ARG A 1 92 ? 52.699 114.364 29.905 1.00 14.67 92 ARG A C 1
ATOM 611 O O . ARG A 1 92 ? 53.088 113.212 29.754 1.00 13.73 92 ARG A O 1
ATOM 619 N N . ASP A 1 93 ? 52.256 114.842 31.082 1.00 14.03 93 ASP A N 1
ATOM 620 C CA . ASP A 1 93 ? 52.082 114.000 32.234 1.00 14.53 93 ASP A CA 1
ATOM 621 C C . ASP A 1 93 ? 50.636 113.815 32.618 1.00 14.01 93 ASP A C 1
ATOM 622 O O . ASP A 1 93 ? 50.370 113.272 33.685 1.00 15.44 93 ASP A O 1
ATOM 627 N N . GLU A 1 94 ? 49.711 114.288 31.811 1.00 13.63 94 GLU A N 1
ATOM 628 C CA . GLU A 1 94 ? 48.278 114.140 32.069 1.00 14.00 94 GLU A CA 1
ATOM 629 C C . GLU A 1 94 ? 47.565 113.659 30.811 1.00 13.78 94 GLU A C 1
ATOM 630 O O . GLU A 1 94 ? 48.060 113.868 29.736 1.00 13.16 94 GLU A O 1
ATOM 636 N N . PRO A 1 95 ? 46.390 113.026 30.956 1.00 14.07 95 PRO A N 1
ATOM 637 C CA . PRO A 1 95 ? 45.690 112.571 29.764 1.00 14.17 95 PRO A CA 1
ATOM 638 C C . PRO A 1 95 ? 45.399 113.677 28.715 1.00 13.90 95 PRO A C 1
ATOM 639 O O . PRO A 1 95 ? 45.740 113.505 27.534 1.00 12.85 95 PRO A O 1
ATOM 643 N N . PHE A 1 96 ? 44.801 114.779 29.150 1.00 13.90 96 PHE A N 1
ATOM 644 C CA . PHE A 1 96 ? 44.475 115.871 28.243 1.00 14.05 96 PHE A CA 1
ATOM 645 C C . PHE A 1 96 ? 44.217 117.159 29.039 1.00 14.19 96 PHE A C 1
ATOM 646 O O . PHE A 1 96 ? 43.062 117.576 29.242 1.00 14.19 96 PHE A O 1
ATOM 654 N N . THR A 1 97 ? 45.311 117.789 29.454 1.00 14.40 97 THR A N 1
ATOM 655 C CA . THR A 1 97 ? 45.284 119.077 30.141 1.00 14.42 97 THR A CA 1
ATOM 656 C C . THR A 1 97 ? 46.273 120.048 29.481 1.00 14.22 97 THR A C 1
ATOM 657 O O . THR A 1 97 ? 47.411 119.689 29.189 1.00 13.03 97 THR A O 1
ATOM 661 N N . LEU A 1 98 ? 45.800 121.267 29.267 1.00 14.40 98 LEU A N 1
ATOM 662 C CA . LEU A 1 98 ? 46.579 122.383 28.730 1.00 14.78 98 LEU A CA 1
ATOM 663 C C . LEU A 1 98 ? 46.856 123.433 29.793 1.00 15.14 98 LEU A C 1
ATOM 664 O O . LEU A 1 98 ? 45.987 123.707 30.630 1.00 15.73 98 LEU A O 1
ATOM 669 N N . TYR A 1 99 ? 48.043 124.038 29.759 1.00 15.26 99 TYR A N 1
ATOM 670 C CA . TYR A 1 99 ? 48.427 125.121 30.669 1.00 15.30 99 TYR A CA 1
ATOM 671 C C . TYR A 1 99 ? 48.794 126.365 29.851 1.00 15.73 99 TYR A C 1
ATOM 672 O O . TYR A 1 99 ? 48.902 126.303 28.608 1.00 14.77 99 TYR A O 1
ATOM 681 N N . SER A 1 100 ? 48.958 127.492 30.541 1.00 15.53 100 SER A N 1
ATOM 682 C CA . SER A 1 100 ? 49.201 128.792 29.905 1.00 16.52 100 SER A CA 1
ATOM 683 C C . SER A 1 100 ? 50.441 128.799 28.984 1.00 16.39 100 SER A C 1
ATOM 684 O O . SER A 1 100 ? 51.457 128.174 29.279 1.00 16.28 100 SER A O 1
ATOM 687 N N . LEU A 1 101 ? 50.314 129.417 27.821 1.00 15.68 101 LEU A N 1
ATOM 688 C CA . LEU A 1 101 ? 51.503 129.697 26.955 1.00 15.57 101 LEU A CA 1
ATOM 689 C C . LEU A 1 101 ? 51.267 131.099 26.386 1.00 15.78 101 LEU A C 1
ATOM 690 O O . LEU A 1 101 ? 51.295 132.071 27.168 1.00 16.35 101 LEU A O 1
ATOM 695 N N . LEU A 1 102 ? 50.895 131.230 25.108 1.00 15.22 102 LEU A N 1
ATOM 696 C CA . LEU A 1 102 ? 50.616 132.591 24.601 1.00 15.82 102 LEU A CA 1
ATOM 697 C C . LEU A 1 102 ? 49.445 133.239 25.350 1.00 15.97 102 LEU A C 1
ATOM 698 O O . LEU A 1 102 ? 49.462 134.458 25.604 1.00 16.07 102 LEU A O 1
ATOM 703 N N . ALA A 1 103 ? 48.439 132.429 25.669 1.00 15.76 103 ALA A N 1
ATOM 704 C CA . ALA A 1 103 ? 47.362 132.865 26.536 1.00 17.28 103 ALA A CA 1
ATOM 705 C C . ALA A 1 103 ? 47.783 132.705 28.001 1.00 17.89 103 ALA A C 1
ATOM 706 O O . ALA A 1 103 ? 48.096 131.606 28.448 1.00 17.35 103 ALA A O 1
ATOM 708 N N . GLU A 1 104 ? 47.839 133.814 28.719 1.00 18.78 104 GLU A N 1
ATOM 709 C CA . GLU A 1 104 ? 48.204 133.784 30.131 1.00 20.35 104 GLU A CA 1
ATOM 710 C C . GLU A 1 104 ? 47.034 133.270 30.968 1.00 20.56 104 GLU A C 1
ATOM 711 O O . GLU A 1 104 ? 47.244 132.610 31.969 1.00 20.66 104 GLU A O 1
ATOM 717 N N . LYS A 1 105 ? 45.816 133.604 30.556 1.00 21.63 105 LYS A N 1
ATOM 718 C CA . LYS A 1 105 ? 44.606 133.240 31.250 1.00 23.29 105 LYS A CA 1
ATOM 719 C C . LYS A 1 105 ? 43.543 132.751 30.280 1.00 21.07 105 LYS A C 1
ATOM 720 O O . LYS A 1 105 ? 43.516 133.136 29.138 1.00 20.77 105 LYS A O 1
ATOM 726 N N . VAL A 1 106 ? 42.678 131.904 30.783 1.00 19.91 106 VAL A N 1
ATOM 727 C CA . VAL A 1 106 ? 41.589 131.336 30.050 1.00 19.91 106 VAL A CA 1
ATOM 728 C C . VAL A 1 106 ? 40.343 131.381 30.908 1.00 20.86 106 VAL A C 1
ATOM 729 O O . VAL A 1 106 ? 40.403 131.164 32.118 1.00 21.21 106 VAL A O 1
ATOM 733 N N . ALA A 1 107 ? 39.225 131.726 30.295 1.00 21.31 107 ALA A N 1
ATOM 734 C CA . ALA A 1 107 ? 37.902 131.570 30.914 1.00 22.91 107 ALA A CA 1
ATOM 735 C C . ALA A 1 107 ? 37.017 130.820 29.935 1.00 23.50 107 ALA A C 1
ATOM 736 O O . ALA A 1 107 ? 37.211 130.896 28.716 1.00 23.04 107 ALA A O 1
ATOM 738 N N . ILE A 1 108 ? 36.091 130.026 30.453 1.00 24.91 108 ILE A N 1
ATOM 739 C CA . ILE A 1 108 ? 35.315 129.143 29.594 1.00 24.95 108 ILE A CA 1
ATOM 740 C C . ILE A 1 108 ? 33.914 128.895 30.166 1.00 26.45 108 ILE A C 1
ATOM 741 O O . ILE A 1 108 ? 33.740 128.819 31.370 1.00 27.11 108 ILE A O 1
ATOM 746 N N . ASP A 1 109 ? 32.937 128.783 29.285 1.00 26.07 109 ASP A N 1
ATOM 747 C CA . ASP A 1 109 ? 31.560 128.423 29.619 1.00 27.64 109 ASP A CA 1
ATOM 748 C C . ASP A 1 109 ? 31.500 126.997 30.173 1.00 27.27 109 ASP A C 1
ATOM 749 O O . ASP A 1 109 ? 32.063 126.091 29.573 1.00 26.44 109 ASP A O 1
ATOM 754 N N . PRO A 1 110 ? 30.800 126.773 31.289 1.00 28.26 110 PRO A N 1
ATOM 755 C CA . PRO A 1 110 ? 30.595 125.369 31.745 1.00 28.47 110 PRO A CA 1
ATOM 756 C C . PRO A 1 110 ? 30.075 124.447 30.645 1.00 26.88 110 PRO A C 1
ATOM 757 O O . PRO A 1 110 ? 30.496 123.323 30.543 1.00 26.60 110 PRO A O 1
ATOM 761 N N . GLU A 1 111 ? 29.157 124.948 29.817 1.00 28.21 111 GLU A N 1
ATOM 762 C CA . GLU A 1 111 ? 28.614 124.171 28.701 1.00 27.47 111 GLU A CA 1
ATOM 763 C C . GLU A 1 111 ? 29.464 124.280 27.440 1.00 25.91 111 GLU A C 1
ATOM 764 O O . GLU A 1 111 ? 29.077 123.781 26.411 1.00 25.50 111 GLU A O 1
ATOM 770 N N . ARG A 1 112 ? 30.602 124.976 27.513 1.00 24.91 112 ARG A N 1
ATOM 771 C CA . ARG A 1 112 ? 31.548 125.100 26.397 1.00 23.62 112 ARG A CA 1
ATOM 772 C C . ARG A 1 112 ? 30.995 125.712 25.101 1.00 24.63 112 ARG A C 1
ATOM 773 O O . ARG A 1 112 ? 31.408 125.348 24.019 1.00 22.95 112 ARG A O 1
ATOM 781 N N . LYS A 1 113 ? 30.104 126.695 25.237 1.00 26.34 113 LYS A N 1
ATOM 782 C CA . LYS A 1 113 ? 29.609 127.459 24.093 1.00 27.29 113 LYS A CA 1
ATOM 783 C C . LYS A 1 113 ? 30.499 128.647 23.750 1.00 25.80 113 LYS A C 1
ATOM 784 O O . LYS A 1 113 ? 30.366 129.227 22.660 1.00 25.55 113 LYS A O 1
ATOM 790 N N . TRP A 1 114 ? 31.400 129.021 24.649 1.00 23.75 114 TRP A N 1
ATOM 791 C CA . TRP A 1 114 ? 32.430 130.045 24.350 1.00 23.64 114 TRP A CA 1
ATOM 792 C C . TRP A 1 114 ? 33.677 129.797 25.162 1.00 22.57 114 TRP A C 1
ATOM 793 O O . TRP A 1 114 ? 33.615 129.105 26.189 1.00 22.71 114 TRP A O 1
ATOM 804 N N . VAL A 1 115 ? 34.806 130.338 24.683 1.00 21.57 115 VAL A N 1
ATOM 805 C CA . VAL A 1 115 ? 36.057 130.329 25.427 1.00 21.29 115 VAL A CA 1
ATOM 806 C C . VAL A 1 115 ? 36.734 131.667 25.198 1.00 22.41 115 VAL A C 1
ATOM 807 O O . VAL A 1 115 ? 36.658 132.227 24.112 1.00 24.30 115 VAL A O 1
ATOM 811 N N . GLU A 1 116 ? 37.370 132.197 26.223 1.00 22.68 116 GLU A N 1
ATOM 812 C CA . GLU A 1 116 ? 38.024 133.491 26.128 1.00 23.98 116 GLU A CA 1
ATOM 813 C C . GLU A 1 116 ? 39.460 133.411 26.680 1.00 22.34 116 GLU A C 1
ATOM 814 O O . GLU A 1 116 ? 39.680 132.856 27.736 1.00 21.88 116 GLU A O 1
ATOM 820 N N . PHE A 1 117 ? 40.409 133.953 25.927 1.00 21.39 117 PHE A N 1
ATOM 821 C CA . PHE A 1 117 ? 41.836 133.895 26.245 1.00 20.38 117 PHE A CA 1
ATOM 822 C C . PHE A 1 117 ? 42.326 135.287 26.440 1.00 20.75 117 PHE A C 1
ATOM 823 O O . PHE A 1 117 ? 41.923 136.199 25.687 1.00 22.19 117 PHE A O 1
ATOM 831 N N . THR A 1 118 ? 43.195 135.473 27.414 1.00 19.87 118 THR A N 1
ATOM 832 C CA . THR A 1 118 ? 43.864 136.738 27.592 1.00 20.26 118 THR A CA 1
ATOM 833 C C . THR A 1 118 ? 45.339 136.482 27.382 1.00 19.78 118 THR A C 1
ATOM 834 O O . THR A 1 118 ? 45.920 135.638 28.058 1.00 18.45 118 THR A O 1
ATOM 838 N N . LEU A 1 119 ? 45.910 137.182 26.401 1.00 20.13 119 LEU A N 1
ATOM 839 C CA . LEU A 1 119 ? 47.302 137.006 26.024 1.00 20.90 119 LEU A CA 1
ATOM 840 C C . LEU A 1 119 ? 48.236 137.587 27.077 1.00 21.67 119 LEU A C 1
ATOM 841 O O . LEU A 1 119 ? 47.906 138.553 27.761 1.00 22.46 119 LEU A O 1
ATOM 846 N N . ASN A 1 120 ? 49.393 136.962 27.197 1.00 21.29 120 ASN A N 1
ATOM 847 C CA . ASN A 1 120 ? 50.435 137.420 28.078 1.00 21.70 120 ASN A CA 1
ATOM 848 C C . ASN A 1 120 ? 51.050 138.705 27.511 1.00 21.99 120 ASN A C 1
ATOM 849 O O . ASN A 1 120 ? 51.427 138.741 26.333 1.00 20.97 120 ASN A O 1
ATOM 854 N N . PRO A 1 121 ? 51.120 139.767 28.314 1.00 22.70 121 PRO A N 1
ATOM 855 C CA . PRO A 1 121 ? 51.632 141.025 27.709 1.00 23.35 121 PRO A CA 1
ATOM 856 C C . PRO A 1 121 ? 53.098 140.983 27.276 1.00 22.99 121 PRO A C 1
ATOM 857 O O . PRO A 1 121 ? 53.517 141.820 26.487 1.00 22.41 121 PRO A O 1
ATOM 861 N N . LYS A 1 122 ? 53.866 140.015 27.760 1.00 22.82 122 LYS A N 1
ATOM 862 C CA . LYS A 1 122 ? 55.249 139.857 27.313 1.00 22.79 122 LYS A CA 1
ATOM 863 C C . LYS A 1 122 ? 55.406 139.112 25.979 1.00 21.05 122 LYS A C 1
ATOM 864 O O . LYS A 1 122 ? 56.522 138.995 25.480 1.00 20.36 122 LYS A O 1
ATOM 870 N N . ALA A 1 123 ? 54.332 138.561 25.429 1.00 19.93 123 ALA A N 1
ATOM 871 C CA . ALA A 1 123 ? 54.474 137.683 24.256 1.00 19.25 123 ALA A CA 1
ATOM 872 C C . ALA A 1 123 ? 55.000 138.466 23.053 1.00 19.43 123 ALA A C 1
ATOM 873 O O . ALA A 1 123 ? 54.428 139.483 22.713 1.00 18.72 123 ALA A O 1
ATOM 875 N N . LYS A 1 124 ? 56.069 137.973 22.427 1.00 19.50 124 LYS A N 1
ATOM 876 C CA . LYS A 1 124 ? 56.696 138.590 21.263 1.00 20.65 124 LYS A CA 1
ATOM 877 C C . LYS A 1 124 ? 57.088 137.553 20.214 1.00 19.97 124 LYS A C 1
ATOM 878 O O . LYS A 1 124 ? 57.516 136.431 20.537 1.00 19.57 124 LYS A O 1
ATOM 884 N N . TRP A 1 125 ? 56.944 137.964 18.965 1.00 18.80 125 TRP A N 1
ATOM 885 C CA . TRP A 1 125 ? 57.551 137.317 17.805 1.00 18.44 125 TRP A CA 1
ATOM 886 C C . TRP A 1 125 ? 59.072 137.357 17.946 1.00 18.46 125 TRP A C 1
ATOM 887 O O . TRP A 1 125 ? 59.611 138.159 18.732 1.00 18.28 125 TRP A O 1
ATOM 898 N N . SER A 1 126 ? 59.761 136.460 17.250 1.00 17.83 126 SER A N 1
ATOM 899 C CA . SER A 1 126 ? 61.217 136.354 17.373 1.00 18.43 126 SER A CA 1
ATOM 900 C C . SER A 1 126 ? 61.917 137.580 16.817 1.00 19.89 126 SER A C 1
ATOM 901 O O . SER A 1 126 ? 63.056 137.797 17.136 1.00 19.76 126 SER A O 1
ATOM 904 N N . ASP A 1 127 ? 61.233 138.392 15.997 1.00 20.84 127 ASP A N 1
ATOM 905 C CA . ASP A 1 127 ? 61.779 139.681 15.574 1.00 22.30 127 ASP A CA 1
ATOM 906 C C . ASP A 1 127 ? 61.489 140.829 16.566 1.00 23.65 127 ASP A C 1
ATOM 907 O O . ASP A 1 127 ? 61.803 141.976 16.301 1.00 24.12 127 ASP A O 1
ATOM 912 N N . GLY A 1 128 ? 60.918 140.529 17.727 1.00 23.71 128 GLY A N 1
ATOM 913 C CA . GLY A 1 128 ? 60.697 141.552 18.742 1.00 24.65 128 GLY A CA 1
ATOM 914 C C . GLY A 1 128 ? 59.342 142.243 18.677 1.00 25.07 128 GLY A C 1
ATOM 915 O O . GLY A 1 128 ? 59.001 142.961 19.599 1.00 25.73 128 GLY A O 1
ATOM 916 N N . GLN A 1 129 ? 58.568 142.038 17.616 1.00 24.14 129 GLN A N 1
ATOM 917 C CA . GLN A 1 129 ? 57.219 142.604 17.568 1.00 24.72 129 GLN A CA 1
ATOM 918 C C . GLN A 1 129 ? 56.257 141.882 18.528 1.00 24.13 129 GLN A C 1
ATOM 919 O O . GLN A 1 129 ? 56.453 140.696 18.823 1.00 22.41 129 GLN A O 1
ATOM 925 N N . PRO A 1 130 ? 55.221 142.597 19.018 1.00 23.61 130 PRO A N 1
ATOM 926 C CA . PRO A 1 130 ? 54.303 141.995 19.993 1.00 22.77 130 PRO A CA 1
ATOM 927 C C . PRO A 1 130 ? 53.351 140.981 19.364 1.00 22.16 130 PRO A C 1
ATOM 928 O O . PRO A 1 130 ? 52.876 141.172 18.278 1.00 20.65 130 PRO A O 1
ATOM 932 N N . VAL A 1 131 ? 53.048 139.918 20.095 1.00 21.55 131 VAL A N 1
ATOM 933 C CA . VAL A 1 131 ? 51.938 139.047 19.732 1.00 20.91 131 VAL A CA 1
ATOM 934 C C . VAL A 1 131 ? 50.634 139.651 20.263 1.00 21.49 131 VAL A C 1
ATOM 935 O O . VAL A 1 131 ? 50.498 139.882 21.450 1.00 21.64 131 VAL A O 1
ATOM 939 N N . THR A 1 132 ? 49.665 139.865 19.376 1.00 21.61 132 THR A N 1
ATOM 940 C CA . THR A 1 132 ? 48.455 140.626 19.703 1.00 21.70 132 THR A CA 1
ATOM 941 C C . THR A 1 132 ? 47.186 139.873 19.359 1.00 20.84 132 THR A C 1
ATOM 942 O O . THR A 1 132 ? 47.197 138.861 18.610 1.00 19.71 132 THR A O 1
ATOM 946 N N . VAL A 1 133 ? 46.071 140.423 19.815 1.00 21.04 133 VAL A N 1
ATOM 947 C CA . VAL A 1 133 ? 44.762 139.877 19.476 1.00 21.30 133 VAL A CA 1
ATOM 948 C C . VAL A 1 133 ? 44.544 139.971 17.985 1.00 21.74 133 VAL A C 1
ATOM 949 O O . VAL A 1 133 ? 43.948 139.077 17.387 1.00 21.88 133 VAL A O 1
ATOM 953 N N A ASP A 1 134 ? 45.036 141.043 17.376 0.50 22.30 134 ASP A N 1
ATOM 954 N N B ASP A 1 134 ? 45.034 141.047 17.371 0.50 22.03 134 ASP A N 1
ATOM 955 C CA A ASP A 1 134 ? 44.955 141.171 15.947 0.50 23.03 134 ASP A CA 1
ATOM 956 C CA B ASP A 1 134 ? 44.963 141.181 15.932 0.50 22.46 134 ASP A CA 1
ATOM 957 C C A ASP A 1 134 ? 45.659 139.999 15.210 0.50 21.75 134 ASP A C 1
ATOM 958 C C B ASP A 1 134 ? 45.660 140.001 15.207 0.50 21.45 134 ASP A C 1
ATOM 959 O O A ASP A 1 134 ? 45.159 139.521 14.204 0.50 21.59 134 ASP A O 1
ATOM 960 O O B ASP A 1 134 ? 45.159 139.519 14.204 0.50 21.30 134 ASP A O 1
ATOM 969 N N . ASP A 1 135 ? 46.797 139.531 15.716 1.00 20.94 135 ASP A N 1
ATOM 970 C CA . ASP A 1 135 ? 47.447 138.304 15.145 1.00 20.08 135 ASP A CA 1
ATOM 971 C C . ASP A 1 135 ? 46.537 137.083 15.225 1.00 19.75 135 ASP A C 1
ATOM 972 O O . ASP A 1 135 ? 46.474 136.278 14.264 1.00 20.98 135 ASP A O 1
ATOM 977 N N . VAL A 1 136 ? 45.824 136.920 16.345 1.00 19.66 136 VAL A N 1
ATOM 978 C CA . VAL A 1 136 ? 44.894 135.791 16.501 1.00 19.34 136 VAL A CA 1
ATOM 979 C C . VAL A 1 136 ? 43.779 135.891 15.468 1.00 20.27 136 VAL A C 1
ATOM 980 O O . VAL A 1 136 ? 43.460 134.916 14.790 1.00 19.73 136 VAL A O 1
ATOM 984 N N . LEU A 1 137 ? 43.186 137.074 15.332 1.00 21.28 137 LEU A N 1
ATOM 985 C CA . LEU A 1 137 ? 42.085 137.229 14.389 1.00 22.53 137 LEU A CA 1
ATOM 986 C C . LEU A 1 137 ? 42.566 136.945 12.981 1.00 22.21 137 LEU A C 1
ATOM 987 O O . LEU A 1 137 ? 41.874 136.270 12.200 1.00 22.56 137 LEU A O 1
ATOM 992 N N . PHE A 1 138 ? 43.731 137.506 12.648 1.00 21.84 138 PHE A N 1
ATOM 993 C CA . PHE A 1 138 ? 44.333 137.292 11.352 1.00 21.18 138 PHE A CA 1
ATOM 994 C C . PHE A 1 138 ? 44.528 135.800 11.096 1.00 20.06 138 PHE A C 1
ATOM 995 O O . PHE A 1 138 ? 44.253 135.302 9.990 1.00 20.34 138 PHE A O 1
ATOM 1003 N N . THR A 1 139 ? 45.005 135.101 12.114 1.00 18.99 139 THR A N 1
ATOM 1004 C CA . THR A 1 139 ? 45.303 133.662 12.019 1.00 18.10 139 THR A CA 1
ATOM 1005 C C . THR A 1 139 ? 44.094 132.860 11.576 1.00 17.56 139 THR A C 1
ATOM 1006 O O . THR A 1 139 ? 44.200 132.038 10.664 1.00 16.59 139 THR A O 1
ATOM 1010 N N . TYR A 1 140 ? 42.941 133.090 12.212 1.00 17.85 140 TYR A N 1
ATOM 1011 C CA . TYR A 1 140 ? 41.710 132.324 11.862 1.00 18.63 140 TYR A CA 1
ATOM 1012 C C . TYR A 1 140 ? 41.192 132.725 10.473 1.00 19.89 140 TYR A C 1
ATOM 1013 O O . TYR A 1 140 ? 40.670 131.875 9.713 1.00 20.48 140 TYR A O 1
ATOM 1022 N N . ASP A 1 141 ? 41.333 134.002 10.148 1.00 20.58 141 ASP A N 1
ATOM 1023 C CA . ASP A 1 141 ? 40.999 134.494 8.795 1.00 22.48 141 ASP A CA 1
ATOM 1024 C C . ASP A 1 141 ? 41.852 133.747 7.707 1.00 21.59 141 ASP A C 1
ATOM 1025 O O . ASP A 1 141 ? 41.304 132.997 6.863 1.00 20.77 141 ASP A O 1
ATOM 1030 N N . ILE A 1 142 ? 43.177 133.875 7.786 1.00 20.20 142 ILE A N 1
ATOM 1031 C CA . ILE A 1 142 ? 44.008 133.345 6.731 1.00 19.98 142 ILE A CA 1
ATOM 1032 C C . ILE A 1 142 ? 44.027 131.814 6.651 1.00 19.85 142 ILE A C 1
ATOM 1033 O O . ILE A 1 142 ? 44.087 131.276 5.565 1.00 19.96 142 ILE A O 1
ATOM 1038 N N . LEU A 1 143 ? 43.969 131.113 7.784 1.00 19.59 143 LEU A N 1
ATOM 1039 C CA . LEU A 1 143 ? 43.966 129.660 7.773 1.00 19.69 143 LEU A CA 1
ATOM 1040 C C . LEU A 1 143 ? 42.655 129.079 7.259 1.00 19.67 143 LEU A C 1
ATOM 1041 O O . LEU A 1 143 ? 42.669 128.045 6.611 1.00 18.96 143 LEU A O 1
ATOM 1046 N N . THR A 1 144 ? 41.547 129.743 7.545 1.00 19.36 144 THR A N 1
ATOM 1047 C CA . THR A 1 144 ? 40.289 129.383 6.969 1.00 20.30 144 THR A CA 1
ATOM 1048 C C . THR A 1 144 ? 40.312 129.547 5.438 1.00 21.41 144 THR A C 1
ATOM 1049 O O . THR A 1 144 ? 39.909 128.656 4.695 1.00 20.52 144 THR A O 1
ATOM 1053 N N . GLU A 1 145 ? 40.828 130.669 4.957 1.00 22.88 145 GLU A N 1
ATOM 1054 C CA . GLU A 1 145 ? 40.843 130.925 3.495 1.00 24.91 145 GLU A CA 1
ATOM 1055 C C . GLU A 1 145 ? 41.887 130.042 2.764 1.00 23.42 145 GLU A C 1
ATOM 1056 O O . GLU A 1 145 ? 41.616 129.522 1.654 1.00 22.90 145 GLU A O 1
ATOM 1062 N N . LYS A 1 146 ? 43.071 129.888 3.356 1.00 20.82 146 LYS A N 1
ATOM 1063 C CA . LYS A 1 146 ? 44.223 129.340 2.631 1.00 20.12 146 LYS A CA 1
ATOM 1064 C C . LYS A 1 146 ? 44.905 128.145 3.262 1.00 19.26 146 LYS A C 1
ATOM 1065 O O . LYS A 1 146 ? 45.775 127.543 2.647 1.00 19.40 146 LYS A O 1
ATOM 1071 N N . GLY A 1 147 ? 44.503 127.760 4.470 1.00 18.35 147 GLY A N 1
ATOM 1072 C CA . GLY A 1 147 ? 45.059 126.608 5.105 1.00 17.73 147 GLY A CA 1
ATOM 1073 C C . GLY A 1 147 ? 44.541 125.275 4.591 1.00 17.93 147 GLY A C 1
ATOM 1074 O O . GLY A 1 147 ? 43.474 125.192 3.988 1.00 18.53 147 GLY A O 1
ATOM 1075 N N . ARG A 1 148 ? 45.296 124.213 4.894 1.00 17.40 148 ARG A N 1
ATOM 1076 C CA . ARG A 1 148 ? 44.843 122.859 4.654 1.00 17.55 148 ARG A CA 1
ATOM 1077 C C . ARG A 1 148 ? 44.019 122.352 5.830 1.00 17.30 148 ARG A C 1
ATOM 1078 O O . ARG A 1 148 ? 44.157 122.854 6.960 1.00 18.40 148 ARG A O 1
ATOM 1086 N N . PRO A 1 149 ? 43.183 121.336 5.604 1.00 17.83 149 PRO A N 1
ATOM 1087 C CA . PRO A 1 149 ? 42.616 120.590 6.731 1.00 17.94 149 PRO A CA 1
ATOM 1088 C C . PRO A 1 149 ? 43.725 120.119 7.670 1.00 17.74 149 PRO A C 1
ATOM 1089 O O . PRO A 1 149 ? 44.748 119.672 7.199 1.00 16.52 149 PRO A O 1
ATOM 1093 N N . PRO A 1 150 ? 43.499 120.170 8.996 1.00 18.29 150 PRO A N 1
ATOM 1094 C CA . PRO A 1 150 ? 42.271 120.566 9.653 1.00 18.35 150 PRO A CA 1
ATOM 1095 C C . PRO A 1 150 ? 42.224 122.047 9.951 1.00 18.06 150 PRO A C 1
ATOM 1096 O O . PRO A 1 150 ? 41.194 122.541 10.426 1.00 18.17 150 PRO A O 1
ATOM 1100 N N . TYR A 1 151 ? 43.318 122.752 9.685 1.00 17.07 151 TYR A N 1
ATOM 1101 C CA . TYR A 1 151 ? 43.446 124.122 10.095 1.00 17.87 151 TYR A CA 1
ATOM 1102 C C . TYR A 1 151 ? 42.380 125.033 9.462 1.00 18.10 151 TYR A C 1
ATOM 1103 O O . TYR A 1 151 ? 42.012 126.060 10.060 1.00 18.41 151 TYR A O 1
ATOM 1112 N N . ASN A 1 152 ? 41.853 124.660 8.301 1.00 18.27 152 ASN A N 1
ATOM 1113 C CA . ASN A 1 152 ? 40.828 125.479 7.648 1.00 20.00 152 ASN A CA 1
ATOM 1114 C C . ASN A 1 152 ? 39.409 125.098 8.071 1.00 20.59 152 ASN A C 1
ATOM 1115 O O . ASN A 1 152 ? 38.450 125.686 7.585 1.00 20.62 152 ASN A O 1
ATOM 1120 N N . SER A 1 153 ? 39.265 124.133 8.965 1.00 20.55 153 SER A N 1
ATOM 1121 C CA . SER A 1 153 ? 37.922 123.689 9.319 1.00 21.53 153 SER A CA 1
ATOM 1122 C C . SER A 1 153 ? 37.401 124.277 10.639 1.00 22.68 153 SER A C 1
ATOM 1123 O O . SER A 1 153 ? 36.273 124.065 10.971 1.00 23.73 153 SER A O 1
ATOM 1126 N N . ARG A 1 154 ? 38.204 125.049 11.375 1.00 24.27 154 ARG A N 1
ATOM 1127 C CA . ARG A 1 154 ? 37.803 125.476 12.733 1.00 23.87 154 ARG A CA 1
ATOM 1128 C C . ARG A 1 154 ? 36.618 126.452 12.711 1.00 24.90 154 ARG A C 1
ATOM 1129 O O . ARG A 1 154 ? 35.688 126.323 13.534 1.00 23.48 154 ARG A O 1
ATOM 1137 N N . MET A 1 155 ? 36.638 127.402 11.765 1.00 23.97 155 MET A N 1
ATOM 1138 C CA . MET A 1 155 ? 35.639 128.442 11.724 1.00 25.38 155 MET A CA 1
ATOM 1139 C C . MET A 1 155 ? 34.222 127.948 11.402 1.00 24.82 155 MET A C 1
ATOM 1140 O O . MET A 1 155 ? 33.279 128.586 11.799 1.00 24.56 155 MET A O 1
ATOM 1145 N N . SER A 1 156 ? 34.069 126.797 10.747 1.00 25.18 156 SER A N 1
ATOM 1146 C CA . SER A 1 156 ? 32.729 126.201 10.537 1.00 25.28 156 SER A CA 1
ATOM 1147 C C . SER A 1 156 ? 32.012 125.893 11.850 1.00 26.62 156 SER A C 1
ATOM 1148 O O . SER A 1 156 ? 30.771 125.743 11.879 1.00 26.53 156 SER A O 1
ATOM 1151 N N . ARG A 1 157 ? 32.784 125.810 12.939 1.00 25.74 157 ARG A N 1
ATOM 1152 C CA . ARG A 1 157 ? 32.242 125.664 14.303 1.00 26.80 157 ARG A CA 1
ATOM 1153 C C . ARG A 1 157 ? 32.131 126.944 15.119 1.00 24.90 157 ARG A C 1
ATOM 1154 O O . ARG A 1 157 ? 31.669 126.913 16.277 1.00 24.31 157 ARG A O 1
ATOM 1162 N N . VAL A 1 158 ? 32.567 128.061 14.563 1.00 23.78 158 VAL A N 1
ATOM 1163 C CA . VAL A 1 158 ? 32.670 129.292 15.332 1.00 23.89 158 VAL A CA 1
ATOM 1164 C C . VAL A 1 158 ? 31.613 130.279 14.883 1.00 25.54 158 VAL A C 1
ATOM 1165 O O . VAL A 1 158 ? 31.568 130.641 13.717 1.00 24.87 158 VAL A O 1
ATOM 1169 N N . ALA A 1 159 ? 30.763 130.722 15.798 1.00 26.04 159 ALA A N 1
ATOM 1170 C CA . ALA A 1 159 ? 29.774 131.746 15.455 1.00 27.79 159 ALA A CA 1
ATOM 1171 C C . ALA A 1 159 ? 30.397 133.109 15.349 1.00 27.99 159 ALA A C 1
ATOM 1172 O O . ALA A 1 159 ? 30.052 133.872 14.479 1.00 29.41 159 ALA A O 1
ATOM 1174 N N . LYS A 1 160 ? 31.280 133.440 16.276 1.00 27.95 160 LYS A N 1
ATOM 1175 C CA . LYS A 1 160 ? 31.883 134.759 16.335 1.00 28.38 160 LYS A CA 1
ATOM 1176 C C . LYS A 1 160 ? 33.261 134.640 16.975 1.00 27.79 160 LYS A C 1
ATOM 1177 O O . LYS A 1 160 ? 33.466 133.823 17.887 1.00 26.64 160 LYS A O 1
ATOM 1179 N N . ILE A 1 161 ? 34.193 135.435 16.477 1.00 27.98 161 ILE A N 1
ATOM 1180 C CA . ILE A 1 161 ? 35.490 135.612 17.104 1.00 29.58 161 ILE A CA 1
ATOM 1181 C C . ILE A 1 161 ? 35.665 137.106 17.307 1.00 30.12 161 ILE A C 1
ATOM 1182 O O . ILE A 1 161 ? 35.572 137.866 16.375 1.00 30.83 161 ILE A O 1
ATOM 1187 N N . GLU A 1 162 ? 35.866 137.543 18.541 1.00 30.75 162 GLU A N 1
ATOM 1188 C CA . GLU A 1 162 ? 35.928 138.985 18.797 1.00 31.98 162 GLU A CA 1
ATOM 1189 C C . GLU A 1 162 ? 36.927 139.358 19.869 1.00 32.11 162 GLU A C 1
ATOM 1190 O O . GLU A 1 162 ? 37.193 138.601 20.823 1.00 30.42 162 GLU A O 1
ATOM 1196 N N . LYS A 1 163 ? 37.487 140.543 19.674 1.00 33.52 163 LYS A N 1
ATOM 1197 C CA . LYS A 1 163 ? 38.352 141.184 20.634 1.00 34.49 163 LYS A CA 1
ATOM 1198 C C . LYS A 1 163 ? 37.457 141.714 21.728 1.00 33.11 163 LYS A C 1
ATOM 1199 O O . LYS A 1 163 ? 36.477 142.386 21.426 1.00 32.93 163 LYS A O 1
ATOM 1205 N N . THR A 1 164 ? 37.770 141.398 22.980 1.00 31.31 164 THR A N 1
ATOM 1206 C CA . THR A 1 164 ? 36.951 141.825 24.136 1.00 31.54 164 THR A CA 1
ATOM 1207 C C . THR A 1 164 ? 37.707 142.695 25.133 1.00 32.87 164 THR A C 1
ATOM 1208 O O . THR A 1 164 ? 37.157 143.092 26.151 1.00 32.21 164 THR A O 1
ATOM 1212 N N . GLY A 1 165 ? 38.984 142.962 24.881 1.00 35.03 165 GLY A N 1
ATOM 1213 C CA . GLY A 1 165 ? 39.782 143.834 25.774 1.00 35.89 165 GLY A CA 1
ATOM 1214 C C . GLY A 1 165 ? 41.097 144.078 25.076 1.00 36.03 165 GLY A C 1
ATOM 1215 O O . GLY A 1 165 ? 41.299 143.573 23.972 1.00 35.82 165 GLY A O 1
ATOM 1216 N N . GLU A 1 166 ? 42.012 144.792 25.718 1.00 34.79 166 GLU A N 1
ATOM 1217 C CA . GLU A 1 166 ? 43.262 145.129 25.069 1.00 35.32 166 GLU A CA 1
ATOM 1218 C C . GLU A 1 166 ? 43.983 143.888 24.574 1.00 34.18 166 GLU A C 1
ATOM 1219 O O . GLU A 1 166 ? 44.559 143.922 23.493 1.00 34.53 166 GLU A O 1
ATOM 1225 N N . ARG A 1 167 ? 43.945 142.812 25.372 1.00 31.57 167 ARG A N 1
ATOM 1226 C CA . ARG A 1 167 ? 44.666 141.596 25.076 1.00 31.95 167 ARG A CA 1
ATOM 1227 C C . ARG A 1 167 ? 43.775 140.357 25.141 1.00 28.90 167 ARG A C 1
ATOM 1228 O O . ARG A 1 167 ? 44.304 139.254 25.251 1.00 26.48 167 ARG A O 1
ATOM 1236 N N . SER A 1 168 ? 42.448 140.530 25.064 1.00 27.33 168 SER A N 1
ATOM 1237 C CA . SER A 1 168 ? 41.497 139.400 25.197 1.00 26.89 168 SER A CA 1
ATOM 1238 C C . SER A 1 168 ? 40.724 139.085 23.932 1.00 24.72 168 SER A C 1
ATOM 1239 O O . SER A 1 168 ? 40.250 139.975 23.244 1.00 24.67 168 SER A O 1
ATOM 1242 N N . VAL A 1 169 ? 40.543 137.806 23.677 1.00 23.35 169 VAL A N 1
ATOM 1243 C CA . VAL A 1 169 ? 39.815 137.347 22.517 1.00 22.49 169 VAL A CA 1
ATOM 1244 C C . VAL A 1 169 ? 38.853 136.240 22.894 1.00 22.29 169 VAL A C 1
ATOM 1245 O O . VAL A 1 169 ? 39.215 135.286 23.560 1.00 22.99 169 VAL A O 1
ATOM 1249 N N . ARG A 1 170 ? 37.620 136.350 22.443 1.00 23.73 170 ARG A N 1
ATOM 1250 C CA . ARG A 1 170 ? 36.590 135.366 22.747 1.00 25.15 170 ARG A CA 1
ATOM 1251 C C . ARG A 1 170 ? 36.082 134.648 21.495 1.00 24.24 170 ARG A C 1
ATOM 1252 O O . ARG A 1 170 ? 35.779 135.282 20.501 1.00 24.69 170 ARG A O 1
ATOM 1260 N N . PHE A 1 171 ? 36.008 133.324 21.563 1.00 23.33 171 PHE A N 1
ATOM 1261 C CA . PHE A 1 171 ? 35.423 132.481 20.504 1.00 22.95 171 PHE A CA 1
ATOM 1262 C C . PHE A 1 171 ? 34.063 132.021 20.995 1.00 23.37 171 PHE A C 1
ATOM 1263 O O . PHE A 1 171 ? 33.977 131.393 22.053 1.00 23.53 171 PHE A O 1
ATOM 1271 N N . THR A 1 172 ? 33.007 132.348 20.273 1.00 23.55 172 THR A N 1
ATOM 1272 C CA . THR A 1 172 ? 31.670 131.817 20.571 1.00 24.55 172 THR A CA 1
ATOM 1273 C C . THR A 1 172 ? 31.308 130.762 19.546 1.00 24.53 172 THR A C 1
ATOM 1274 O O . THR A 1 172 ? 31.402 131.018 18.344 1.00 24.83 172 THR A O 1
ATOM 1278 N N . PHE A 1 173 ? 30.911 129.583 20.013 1.00 24.79 173 PHE A N 1
ATOM 1279 C CA . PHE A 1 173 ? 30.704 128.444 19.150 1.00 26.40 173 PHE A CA 1
ATOM 1280 C C . PHE A 1 173 ? 29.260 128.276 18.729 1.00 27.76 173 PHE A C 1
ATOM 1281 O O . PHE A 1 173 ? 28.364 128.773 19.383 1.00 28.66 173 PHE A O 1
ATOM 1289 N N . ASN A 1 174 ? 29.070 127.572 17.622 1.00 28.04 174 ASN A N 1
ATOM 1290 C CA . ASN A 1 174 ? 27.743 127.279 17.099 1.00 29.03 174 ASN A CA 1
ATOM 1291 C C . ASN A 1 174 ? 27.395 125.844 17.388 1.00 30.77 174 ASN A C 1
ATOM 1292 O O . ASN A 1 174 ? 28.158 125.108 18.016 1.00 31.27 174 ASN A O 1
ATOM 1297 N N . GLU A 1 175 ? 26.228 125.443 16.936 1.00 34.21 175 GLU A N 1
ATOM 1298 C CA . GLU A 1 175 ? 25.684 124.137 17.286 1.00 38.07 175 GLU A CA 1
ATOM 1299 C C . GLU A 1 175 ? 26.471 122.948 16.699 1.00 36.46 175 GLU A C 1
ATOM 1300 O O . GLU A 1 175 ? 26.295 121.816 17.138 1.00 37.98 175 GLU A O 1
ATOM 1306 N N . LYS A 1 176 ? 27.323 123.177 15.711 1.00 34.42 176 LYS A N 1
ATOM 1307 C CA . LYS A 1 176 ? 28.173 122.101 15.241 1.00 34.61 176 LYS A CA 1
ATOM 1308 C C . LYS A 1 176 ? 29.343 121.776 16.209 1.00 32.78 176 LYS A C 1
ATOM 1309 O O . LYS A 1 176 ? 30.041 120.822 15.995 1.00 31.28 176 LYS A O 1
ATOM 1315 N N . SER A 1 177 ? 29.580 122.602 17.222 1.00 30.55 177 SER A N 1
ATOM 1316 C CA . SER A 1 177 ? 30.699 122.418 18.122 1.00 28.93 177 SER A CA 1
ATOM 1317 C C . SER A 1 177 ? 30.404 121.268 19.101 1.00 28.03 177 SER A C 1
ATOM 1318 O O . SER A 1 177 ? 29.274 120.860 19.235 1.00 31.01 177 SER A O 1
ATOM 1321 N N . ASP A 1 178 ? 31.432 120.760 19.764 1.00 25.58 178 ASP A N 1
ATOM 1322 C CA . ASP A 1 178 ? 31.273 119.770 20.817 1.00 24.43 178 ASP A CA 1
ATOM 1323 C C . ASP A 1 178 ? 32.228 120.127 21.971 1.00 23.38 178 ASP A C 1
ATOM 1324 O O . ASP A 1 178 ? 32.952 121.111 21.911 1.00 24.46 178 ASP A O 1
ATOM 1329 N N . ARG A 1 179 ? 32.205 119.338 23.016 1.00 22.92 179 ARG A N 1
ATOM 1330 C CA . ARG A 1 179 ? 32.936 119.661 24.206 1.00 21.92 179 ARG A CA 1
ATOM 1331 C C . ARG A 1 179 ? 34.440 119.600 24.018 1.00 20.98 179 ARG A C 1
ATOM 1332 O O . ARG A 1 179 ? 35.152 120.336 24.693 1.00 19.41 179 ARG A O 1
ATOM 1340 N N . GLU A 1 180 ? 34.926 118.777 23.079 1.00 19.89 180 GLU A N 1
ATOM 1341 C CA . GLU A 1 180 ? 36.355 118.777 22.742 1.00 19.55 180 GLU A CA 1
ATOM 1342 C C . GLU A 1 180 ? 36.809 120.020 21.950 1.00 18.05 180 GLU A C 1
ATOM 1343 O O . GLU A 1 180 ? 37.951 120.417 22.061 1.00 16.71 180 GLU A O 1
ATOM 1349 N N . PHE A 1 181 ? 35.916 120.664 21.195 1.00 18.16 181 PHE A N 1
ATOM 1350 C CA . PHE A 1 181 ? 36.340 121.718 20.271 1.00 18.47 181 PHE A CA 1
ATOM 1351 C C . PHE A 1 181 ? 37.152 122.869 20.882 1.00 18.49 181 PHE A C 1
ATOM 1352 O O . PHE A 1 181 ? 38.158 123.301 20.306 1.00 18.01 181 PHE A O 1
ATOM 1360 N N . PRO A 1 182 ? 36.758 123.375 22.054 1.00 19.08 182 PRO A N 1
ATOM 1361 C CA . PRO A 1 182 ? 37.592 124.424 22.617 1.00 18.46 182 PRO A CA 1
ATOM 1362 C C . PRO A 1 182 ? 39.000 123.978 22.908 1.00 17.60 182 PRO A C 1
ATOM 1363 O O . PRO A 1 182 ? 39.901 124.799 22.830 1.00 17.56 182 PRO A O 1
ATOM 1367 N N . MET A 1 183 ? 39.198 122.698 23.237 1.00 17.14 183 MET A N 1
ATOM 1368 C CA . MET A 1 183 ? 40.543 122.158 23.367 1.00 15.98 183 MET A CA 1
ATOM 1369 C C . MET A 1 183 ? 41.378 122.351 22.090 1.00 15.67 183 MET A C 1
ATOM 1370 O O . MET A 1 183 ? 42.600 122.507 22.161 1.00 14.64 183 MET A O 1
ATOM 1375 N N . LEU A 1 184 ? 40.733 122.287 20.925 1.00 15.60 184 LEU A N 1
ATOM 1376 C CA . LEU A 1 184 ? 41.439 122.326 19.645 1.00 15.54 184 LEU A CA 1
ATOM 1377 C C . LEU A 1 184 ? 41.814 123.772 19.306 1.00 15.89 184 LEU A C 1
ATOM 1378 O O . LEU A 1 184 ? 42.868 124.034 18.734 1.00 14.79 184 LEU A O 1
ATOM 1383 N N . ILE A 1 185 ? 40.952 124.720 19.703 1.00 16.35 185 ILE A N 1
ATOM 1384 C CA . ILE A 1 185 ? 41.253 126.138 19.566 1.00 16.78 185 ILE A CA 1
ATOM 1385 C C . ILE A 1 185 ? 42.489 126.477 20.436 1.00 16.24 185 ILE A C 1
ATOM 1386 O O . ILE A 1 185 ? 43.450 127.143 19.982 1.00 15.63 185 ILE A O 1
ATOM 1391 N N . ALA A 1 186 ? 42.471 125.968 21.666 1.00 16.15 186 ALA A N 1
ATOM 1392 C CA . ALA A 1 186 ? 43.516 126.275 22.659 1.00 16.20 186 ALA A CA 1
ATOM 1393 C C . ALA A 1 186 ? 44.858 125.619 22.353 1.00 15.76 186 ALA A C 1
ATOM 1394 O O . ALA A 1 186 ? 45.920 126.265 22.470 1.00 15.91 186 ALA A O 1
ATOM 1396 N N . GLY A 1 187 ? 44.817 124.372 21.896 1.00 16.14 187 GLY A N 1
ATOM 1397 C CA . GLY A 1 187 ? 46.038 123.569 21.697 1.00 16.05 187 GLY A CA 1
ATOM 1398 C C . GLY A 1 187 ? 46.316 122.995 20.322 1.00 16.37 187 GLY A C 1
ATOM 1399 O O . GLY A 1 187 ? 47.346 122.360 20.151 1.00 17.00 187 GLY A O 1
ATOM 1400 N N . SER A 1 188 ? 45.425 123.167 19.350 1.00 16.80 188 SER A N 1
ATOM 1401 C CA . SER A 1 188 ? 45.668 122.606 18.016 1.00 16.52 188 SER A CA 1
ATOM 1402 C C . SER A 1 188 ? 45.508 123.634 16.913 1.00 16.62 188 SER A C 1
ATOM 1403 O O . SER A 1 188 ? 45.096 123.307 15.798 1.00 16.31 188 SER A O 1
ATOM 1406 N N . MET A 1 189 ? 45.836 124.876 17.226 1.00 16.33 189 MET A N 1
ATOM 1407 C CA . MET A 1 189 ? 45.945 125.907 16.223 1.00 16.02 189 MET A CA 1
ATOM 1408 C C . MET A 1 189 ? 47.144 126.775 16.588 1.00 15.72 189 MET A C 1
ATOM 1409 O O . MET A 1 189 ? 47.366 127.060 17.751 1.00 15.92 189 MET A O 1
ATOM 1414 N N . PRO A 1 190 ? 47.895 127.217 15.595 1.00 15.75 190 PRO A N 1
ATOM 1415 C CA . PRO A 1 190 ? 48.952 128.183 15.872 1.00 15.92 190 PRO A CA 1
ATOM 1416 C C . PRO A 1 190 ? 48.434 129.578 16.091 1.00 16.34 190 PRO A C 1
ATOM 1417 O O . PRO A 1 190 ? 47.217 129.829 15.947 1.00 17.04 190 PRO A O 1
ATOM 1421 N N . VAL A 1 191 ? 49.347 130.477 16.474 1.00 16.18 191 VAL A N 1
ATOM 1422 C CA . VAL A 1 191 ? 49.159 131.878 16.256 1.00 16.32 191 VAL A CA 1
ATOM 1423 C C . VAL A 1 191 ? 50.250 132.316 15.276 1.00 16.57 191 VAL A C 1
ATOM 1424 O O . VAL A 1 191 ? 51.436 132.048 15.486 1.00 16.89 191 VAL A O 1
ATOM 1428 N N . LEU A 1 192 ? 49.810 133.017 14.228 1.00 17.28 192 LEU A N 1
ATOM 1429 C CA . LEU A 1 192 ? 50.615 133.502 13.112 1.00 17.64 192 LEU A CA 1
ATOM 1430 C C . LEU A 1 192 ? 50.800 135.031 13.161 1.00 18.08 192 LEU A C 1
ATOM 1431 O O . LEU A 1 192 ? 49.913 135.756 13.617 1.00 18.14 192 LEU A O 1
ATOM 1436 N N . PRO A 1 193 ? 51.949 135.528 12.690 1.00 18.31 193 PRO A N 1
ATOM 1437 C CA . PRO A 1 193 ? 52.259 136.965 12.707 1.00 19.05 193 PRO A CA 1
ATOM 1438 C C . PRO A 1 193 ? 51.728 137.745 11.501 1.00 19.87 193 PRO A C 1
ATOM 1439 O O . PRO A 1 193 ? 52.304 137.643 10.403 1.00 19.95 193 PRO A O 1
ATOM 1443 N N . LYS A 1 194 ? 50.664 138.528 11.702 1.00 20.77 194 LYS A N 1
ATOM 1444 C CA . LYS A 1 194 ? 50.092 139.348 10.641 1.00 22.19 194 LYS A CA 1
ATOM 1445 C C . LYS A 1 194 ? 51.147 140.217 9.988 1.00 23.07 194 LYS A C 1
ATOM 1446 O O . LYS A 1 194 ? 51.186 140.304 8.755 1.00 22.54 194 LYS A O 1
ATOM 1452 N N . HIS A 1 195 ? 52.016 140.825 10.793 1.00 22.07 195 HIS A N 1
ATOM 1453 C CA . HIS A 1 195 ? 52.981 141.783 10.257 1.00 23.20 195 HIS A CA 1
ATOM 1454 C C . HIS A 1 195 ? 54.038 141.121 9.399 1.00 23.39 195 HIS A C 1
ATOM 1455 O O . HIS A 1 195 ? 54.619 141.789 8.579 1.00 24.32 195 HIS A O 1
ATOM 1462 N N . ALA A 1 196 ? 54.280 139.839 9.566 1.00 23.10 196 ALA A N 1
ATOM 1463 C CA . ALA A 1 196 ? 55.379 139.184 8.870 1.00 24.39 196 ALA A CA 1
ATOM 1464 C C . ALA A 1 196 ? 54.970 138.294 7.704 1.00 26.17 196 ALA A C 1
ATOM 1465 O O . ALA A 1 196 ? 55.835 137.647 7.128 1.00 30.01 196 ALA A O 1
ATOM 1467 N N . ILE A 1 197 ? 53.677 138.154 7.426 1.00 25.00 197 ILE A N 1
ATOM 1468 C CA . ILE A 1 197 ? 53.227 137.230 6.402 1.00 24.08 197 ILE A CA 1
ATOM 1469 C C . ILE A 1 197 ? 52.697 138.033 5.202 1.00 24.27 197 ILE A C 1
ATOM 1470 O O . ILE A 1 197 ? 51.865 138.912 5.352 1.00 23.25 197 ILE A O 1
ATOM 1475 N N . ASN A 1 198 ? 53.174 137.694 4.027 1.00 24.82 198 ASN A N 1
ATOM 1476 C CA . ASN A 1 198 ? 52.600 138.214 2.764 1.00 26.18 198 ASN A CA 1
ATOM 1477 C C . ASN A 1 198 ? 51.462 137.298 2.421 1.00 25.18 198 ASN A C 1
ATOM 1478 O O . ASN A 1 198 ? 51.667 136.159 2.049 1.00 24.02 198 ASN A O 1
ATOM 1483 N N . ARG A 1 199 ? 50.265 137.824 2.521 1.00 25.61 199 ARG A N 1
ATOM 1484 C CA . ARG A 1 199 ? 49.083 137.047 2.313 1.00 27.20 199 ARG A CA 1
ATOM 1485 C C . ARG A 1 199 ? 48.966 136.451 0.916 1.00 26.80 199 ARG A C 1
ATOM 1486 O O . ARG A 1 199 ? 48.413 135.357 0.743 1.00 24.46 199 ARG A O 1
ATOM 1494 N N . ASP A 1 200 ? 49.433 137.195 -0.077 1.00 27.00 200 ASP A N 1
ATOM 1495 C CA . ASP A 1 200 ? 49.332 136.738 -1.455 1.00 27.63 200 ASP A CA 1
ATOM 1496 C C . ASP A 1 200 ? 50.216 135.532 -1.653 1.00 25.90 200 ASP A C 1
ATOM 1497 O O . ASP A 1 200 ? 49.811 134.614 -2.347 1.00 25.05 200 ASP A O 1
ATOM 1502 N N . THR A 1 201 ? 51.382 135.480 -1.006 1.00 24.38 201 THR A N 1
ATOM 1503 C CA . THR A 1 201 ? 52.231 134.293 -1.190 1.00 24.00 201 THR A CA 1
ATOM 1504 C C . THR A 1 201 ? 52.059 133.193 -0.150 1.00 22.47 201 THR A C 1
ATOM 1505 O O . THR A 1 201 ? 52.612 132.121 -0.318 1.00 22.54 201 THR A O 1
ATOM 1509 N N . PHE A 1 202 ? 51.309 133.433 0.917 1.00 21.32 202 PHE A N 1
ATOM 1510 C CA . PHE A 1 202 ? 51.073 132.403 1.916 1.00 20.40 202 PHE A CA 1
ATOM 1511 C C . PHE A 1 202 ? 50.354 131.258 1.227 1.00 20.27 202 PHE A C 1
ATOM 1512 O O . PHE A 1 202 ? 49.327 131.451 0.546 1.00 20.02 202 PHE A O 1
ATOM 1520 N N . GLY A 1 203 ? 50.916 130.067 1.350 1.00 19.50 203 GLY A N 1
ATOM 1521 C CA . GLY A 1 203 ? 50.427 128.961 0.538 1.00 18.86 203 GLY A CA 1
ATOM 1522 C C . GLY A 1 203 ? 51.505 128.401 -0.354 1.00 18.48 203 GLY A C 1
ATOM 1523 O O . GLY A 1 203 ? 51.464 127.204 -0.669 1.00 18.51 203 GLY A O 1
ATOM 1524 N N . ASN A 1 204 ? 52.454 129.244 -0.778 1.00 18.38 204 ASN A N 1
ATOM 1525 C CA . ASN A 1 204 ? 53.534 128.818 -1.673 1.00 18.47 204 ASN A CA 1
ATOM 1526 C C . ASN A 1 204 ? 54.454 127.848 -0.932 1.00 18.28 204 ASN A C 1
ATOM 1527 O O . ASN A 1 204 ? 54.487 127.872 0.291 1.00 17.41 204 ASN A O 1
ATOM 1532 N N . SER A 1 205 ? 55.144 126.985 -1.674 1.00 18.85 205 SER A N 1
ATOM 1533 C CA . SER A 1 205 ? 56.334 126.292 -1.161 1.00 19.52 205 SER A CA 1
ATOM 1534 C C . SER A 1 205 ? 57.351 127.372 -0.858 1.00 19.40 205 SER A C 1
ATOM 1535 O O . SER A 1 205 ? 57.516 128.315 -1.655 1.00 19.87 205 SER A O 1
ATOM 1538 N N . THR A 1 206 ? 58.043 127.232 0.254 1.00 19.24 206 THR A N 1
ATOM 1539 C CA . THR A 1 206 ? 58.926 128.265 0.687 1.00 20.02 206 THR A CA 1
ATOM 1540 C C . THR A 1 206 ? 60.059 127.740 1.519 1.00 19.68 206 THR A C 1
ATOM 1541 O O . THR A 1 206 ? 59.848 126.915 2.389 1.00 19.10 206 THR A O 1
ATOM 1545 N N . LEU A 1 207 ? 61.251 128.269 1.246 1.00 20.86 207 LEU A N 1
ATOM 1546 C CA . LEU A 1 207 ? 62.425 128.026 2.066 1.00 22.00 207 LEU A CA 1
ATOM 1547 C C . LEU A 1 207 ? 62.928 129.280 2.801 1.00 22.50 207 LEU A C 1
ATOM 1548 O O . LEU A 1 207 ? 64.029 129.263 3.335 1.00 23.51 207 LEU A O 1
ATOM 1553 N N . GLU A 1 208 ? 62.116 130.328 2.862 1.00 22.72 208 GLU A N 1
ATOM 1554 C CA . GLU A 1 208 ? 62.466 131.537 3.645 1.00 24.45 208 GLU A CA 1
ATOM 1555 C C . GLU A 1 208 ? 62.206 131.256 5.121 1.00 24.58 208 GLU A C 1
ATOM 1556 O O . GLU A 1 208 ? 61.119 130.791 5.482 1.00 23.40 208 GLU A O 1
ATOM 1558 N N . PRO A 1 209 ? 63.191 131.546 5.979 1.00 25.24 209 PRO A N 1
ATOM 1559 C CA . PRO A 1 209 ? 62.971 131.227 7.392 1.00 24.83 209 PRO A CA 1
ATOM 1560 C C . PRO A 1 209 ? 61.738 131.949 7.944 1.00 23.46 209 PRO A C 1
ATOM 1561 O O . PRO A 1 209 ? 61.664 133.155 7.853 1.00 21.37 209 PRO A O 1
ATOM 1565 N N . PRO A 1 210 ? 60.753 131.200 8.470 1.00 21.75 210 PRO A N 1
ATOM 1566 C CA . PRO A 1 210 ? 59.520 131.880 8.867 1.00 21.63 210 PRO A CA 1
ATOM 1567 C C . PRO A 1 210 ? 59.635 132.467 10.283 1.00 20.86 210 PRO A C 1
ATOM 1568 O O . PRO A 1 210 ? 60.422 131.987 11.105 1.00 21.41 210 PRO A O 1
ATOM 1572 N N . ILE A 1 211 ? 58.832 133.476 10.572 1.00 20.40 211 ILE A N 1
ATOM 1573 C CA . ILE A 1 211 ? 58.855 134.105 11.894 1.00 19.51 211 ILE A CA 1
ATOM 1574 C C . ILE A 1 211 ? 57.780 133.467 12.762 1.00 18.27 211 ILE A C 1
ATOM 1575 O O . ILE A 1 211 ? 56.619 133.408 12.334 1.00 17.43 211 ILE A O 1
ATOM 1580 N N . GLY A 1 212 ? 58.170 132.998 13.958 1.00 17.18 212 GLY A N 1
ATOM 1581 C CA . GLY A 1 212 ? 57.198 132.529 14.950 1.00 16.01 212 GLY A CA 1
ATOM 1582 C C . GLY A 1 212 ? 57.485 133.151 16.294 1.00 15.94 212 GLY A C 1
ATOM 1583 O O . GLY A 1 212 ? 58.409 134.000 16.406 1.00 15.83 212 GLY A O 1
ATOM 1584 N N . SER A 1 213 ? 56.688 132.768 17.306 1.00 15.36 213 SER A N 1
ATOM 1585 C CA . SER A 1 213 ? 56.896 133.255 18.679 1.00 15.61 213 SER A CA 1
ATOM 1586 C C . SER A 1 213 ? 57.694 132.251 19.534 1.00 15.77 213 SER A C 1
ATOM 1587 O O . SER A 1 213 ? 58.043 132.531 20.696 1.00 16.16 213 SER A O 1
ATOM 1590 N N . GLY A 1 214 ? 58.002 131.091 18.963 1.00 15.54 214 GLY A N 1
ATOM 1591 C CA . GLY A 1 214 ? 58.674 130.060 19.700 1.00 15.90 214 GLY A CA 1
ATOM 1592 C C . GLY A 1 214 ? 60.128 130.335 20.054 1.00 16.18 214 GLY A C 1
ATOM 1593 O O . GLY A 1 214 ? 60.709 131.294 19.597 1.00 16.26 214 GLY A O 1
ATOM 1594 N N . PRO A 1 215 ? 60.707 129.480 20.899 1.00 16.55 215 PRO A N 1
ATOM 1595 C CA . PRO A 1 215 ? 62.066 129.644 21.423 1.00 16.87 215 PRO A CA 1
ATOM 1596 C C . PRO A 1 215 ? 63.210 129.456 20.434 1.00 17.03 215 PRO A C 1
ATOM 1597 O O . PRO A 1 215 ? 64.307 129.921 20.706 1.00 17.00 215 PRO A O 1
ATOM 1601 N N . TYR A 1 216 ? 62.959 128.795 19.307 1.00 16.21 216 TYR A N 1
ATOM 1602 C CA . TYR A 1 216 ? 63.986 128.526 18.308 1.00 16.36 216 TYR A CA 1
ATOM 1603 C C . TYR A 1 216 ? 63.685 129.235 16.999 1.00 16.45 216 TYR A C 1
ATOM 1604 O O . TYR A 1 216 ? 62.522 129.283 16.587 1.00 16.79 216 TYR A O 1
ATOM 1613 N N . VAL A 1 217 ? 64.706 129.826 16.379 1.00 16.99 217 VAL A N 1
ATOM 1614 C CA . VAL A 1 217 ? 64.568 130.383 15.052 1.00 17.88 217 VAL A CA 1
ATOM 1615 C C . VAL A 1 217 ? 65.245 129.447 14.048 1.00 18.36 217 VAL A C 1
ATOM 1616 O O . VAL A 1 217 ? 66.141 128.668 14.390 1.00 18.27 217 VAL A O 1
ATOM 1620 N N . VAL A 1 218 ? 64.802 129.516 12.810 1.00 18.45 218 VAL A N 1
ATOM 1621 C CA . VAL A 1 218 ? 65.385 128.737 11.748 1.00 18.42 218 VAL A CA 1
ATOM 1622 C C . VAL A 1 218 ? 66.639 129.460 11.284 1.00 18.98 218 VAL A C 1
ATOM 1623 O O . VAL A 1 218 ? 66.556 130.490 10.665 1.00 18.77 218 VAL A O 1
ATOM 1627 N N . ALA A 1 219 ? 67.810 128.903 11.604 1.00 19.71 219 ALA A N 1
ATOM 1628 C CA . ALA A 1 219 ? 69.097 129.518 11.311 1.00 20.62 219 ALA A CA 1
ATOM 1629 C C . ALA A 1 219 ? 69.634 129.125 9.935 1.00 21.77 219 ALA A C 1
ATOM 1630 O O . ALA A 1 219 ? 70.308 129.909 9.297 1.00 22.55 219 ALA A O 1
ATOM 1632 N N . SER A 1 220 ? 69.369 127.911 9.483 1.00 21.33 220 SER A N 1
ATOM 1633 C CA . SER A 1 220 ? 69.771 127.520 8.129 1.00 22.01 220 SER A CA 1
ATOM 1634 C C . SER A 1 220 ? 68.988 126.332 7.648 1.00 22.07 220 SER A C 1
ATOM 1635 O O . SER A 1 220 ? 68.501 125.486 8.429 1.00 21.32 220 SER A O 1
ATOM 1638 N N . VAL A 1 221 ? 68.934 126.262 6.336 1.00 23.20 221 VAL A N 1
ATOM 1639 C CA . VAL A 1 221 ? 68.114 125.321 5.647 1.00 24.36 221 VAL A CA 1
ATOM 1640 C C . VAL A 1 221 ? 68.866 124.760 4.455 1.00 23.43 221 VAL A C 1
ATOM 1641 O O . VAL A 1 221 ? 69.305 125.521 3.591 1.00 22.47 221 VAL A O 1
ATOM 1645 N N . GLN A 1 222 ? 69.055 123.439 4.440 1.00 22.62 222 GLN A N 1
ATOM 1646 C CA . GLN A 1 222 ? 69.672 122.709 3.311 1.00 22.30 222 GLN A CA 1
ATOM 1647 C C . GLN A 1 222 ? 68.626 121.652 2.910 1.00 21.15 222 GLN A C 1
ATOM 1648 O O . GLN A 1 222 ? 68.527 120.591 3.526 1.00 19.60 222 GLN A O 1
ATOM 1654 N N . PRO A 1 223 ? 67.796 121.989 1.924 1.00 20.03 223 PRO A N 1
ATOM 1655 C CA . PRO A 1 223 ? 66.646 121.176 1.555 1.00 19.49 223 PRO A CA 1
ATOM 1656 C C . PRO A 1 223 ? 67.065 119.740 1.200 1.00 19.10 223 PRO A C 1
ATOM 1657 O O . PRO A 1 223 ? 68.036 119.554 0.512 1.00 20.39 223 PRO A O 1
ATOM 1661 N N . GLY A 1 224 ? 66.344 118.761 1.712 1.00 18.51 224 GLY A N 1
ATOM 1662 C CA . GLY A 1 224 ? 66.640 117.363 1.538 1.00 18.13 224 GLY A CA 1
ATOM 1663 C C . GLY A 1 224 ? 67.741 116.852 2.438 1.00 18.61 224 GLY A C 1
ATOM 1664 O O . GLY A 1 224 ? 68.071 115.673 2.366 1.00 18.43 224 GLY A O 1
ATOM 1665 N N . GLN A 1 225 ? 68.310 117.718 3.288 1.00 18.43 225 GLN A N 1
ATOM 1666 C CA . GLN A 1 225 ? 69.511 117.403 4.055 1.00 19.29 225 GLN A CA 1
ATOM 1667 C C . GLN A 1 225 ? 69.479 117.764 5.555 1.00 18.82 225 GLN A C 1
ATOM 1668 O O . GLN A 1 225 ? 69.792 116.904 6.392 1.00 18.01 225 GLN A O 1
ATOM 1674 N N . ARG A 1 226 ? 69.126 119.000 5.882 1.00 18.44 226 ARG A N 1
ATOM 1675 C CA . ARG A 1 226 ? 69.291 119.504 7.234 1.00 18.94 226 ARG A CA 1
ATOM 1676 C C . ARG A 1 226 ? 68.583 120.821 7.454 1.00 17.74 226 ARG A C 1
ATOM 1677 O O . ARG A 1 226 ? 68.620 121.709 6.590 1.00 17.51 226 ARG A O 1
ATOM 1685 N N . ILE A 1 227 ? 67.917 120.925 8.595 1.00 16.32 227 ILE A N 1
ATOM 1686 C CA . ILE A 1 227 ? 67.414 122.204 9.120 1.00 15.99 227 ILE A CA 1
ATOM 1687 C C . ILE A 1 227 ? 68.067 122.464 10.506 1.00 15.56 227 ILE A C 1
ATOM 1688 O O . ILE A 1 227 ? 68.163 121.584 11.306 1.00 15.09 227 ILE A O 1
ATOM 1693 N N . VAL A 1 228 ? 68.614 123.651 10.715 1.00 16.10 228 VAL A N 1
ATOM 1694 C CA . VAL A 1 228 ? 69.299 124.004 11.957 1.00 16.43 228 VAL A CA 1
ATOM 1695 C C . VAL A 1 228 ? 68.438 125.069 12.668 1.00 16.60 228 VAL A C 1
ATOM 1696 O O . VAL A 1 228 ? 68.114 126.105 12.097 1.00 16.71 228 VAL A O 1
ATOM 1700 N N . TYR A 1 229 ? 68.081 124.771 13.906 1.00 16.24 229 TYR A N 1
ATOM 1701 C CA . TYR A 1 229 ? 67.412 125.686 14.775 1.00 16.33 229 TYR A CA 1
ATOM 1702 C C . TYR A 1 229 ? 68.408 126.267 15.804 1.00 17.10 229 TYR A C 1
ATOM 1703 O O . TYR A 1 229 ? 69.188 125.535 16.397 1.00 16.43 229 TYR A O 1
ATOM 1712 N N . LYS A 1 230 ? 68.334 127.566 16.021 1.00 18.03 230 LYS A N 1
ATOM 1713 C CA . LYS A 1 230 ? 69.076 128.235 17.066 1.00 19.71 230 LYS A CA 1
ATOM 1714 C C . LYS A 1 230 ? 68.107 128.856 18.091 1.00 18.55 230 LYS A C 1
ATOM 1715 O O . LYS A 1 230 ? 67.124 129.486 17.705 1.00 18.50 230 LYS A O 1
ATOM 1721 N N . ARG A 1 231 ? 68.437 128.745 19.372 1.00 17.62 231 ARG A N 1
ATOM 1722 C CA . ARG A 1 231 ? 67.598 129.326 20.410 1.00 17.84 231 ARG A CA 1
ATOM 1723 C C . ARG A 1 231 ? 67.675 130.829 20.388 1.00 17.72 231 ARG A C 1
ATOM 1724 O O . ARG A 1 231 ? 68.758 131.402 20.313 1.00 18.32 231 ARG A O 1
ATOM 1732 N N . ASN A 1 232 ? 66.534 131.488 20.475 1.00 17.18 232 ASN A N 1
ATOM 1733 C CA . ASN A 1 232 ? 66.526 132.949 20.567 1.00 17.06 232 ASN A CA 1
ATOM 1734 C C . ASN A 1 232 ? 66.814 133.336 22.001 1.00 16.79 232 ASN A C 1
ATOM 1735 O O . ASN A 1 232 ? 66.037 133.027 22.860 1.00 15.93 232 ASN A O 1
ATOM 1740 N N . PRO A 1 233 ? 67.936 134.022 22.282 1.00 17.49 233 PRO A N 1
ATOM 1741 C CA . PRO A 1 233 ? 68.172 134.340 23.702 1.00 18.03 233 PRO A CA 1
ATOM 1742 C C . PRO A 1 233 ? 67.141 135.272 24.305 1.00 18.29 233 PRO A C 1
ATOM 1743 O O . PRO A 1 233 ? 67.028 135.324 25.515 1.00 18.69 233 PRO A O 1
ATOM 1747 N N . ASP A 1 234 ? 66.403 136.009 23.482 1.00 18.25 234 ASP A N 1
ATOM 1748 C CA . ASP A 1 234 ? 65.362 136.899 23.974 1.00 18.86 234 ASP A CA 1
ATOM 1749 C C . ASP A 1 234 ? 63.961 136.286 23.907 1.00 17.90 234 ASP A C 1
ATOM 1750 O O . ASP A 1 234 ? 62.971 137.027 23.946 1.00 17.80 234 ASP A O 1
ATOM 1755 N N . TYR A 1 235 ? 63.878 134.960 23.780 1.00 16.99 235 TYR A N 1
ATOM 1756 C CA . TYR A 1 235 ? 62.595 134.245 23.761 1.00 16.31 235 TYR A CA 1
ATOM 1757 C C . TYR A 1 235 ? 61.673 134.787 24.881 1.00 16.49 235 TYR A C 1
ATOM 1758 O O . TYR A 1 235 ? 62.038 134.779 26.027 1.00 16.39 235 TYR A O 1
ATOM 1767 N N . TRP A 1 236 ? 60.505 135.272 24.506 1.00 16.69 236 TRP A N 1
ATOM 1768 C CA . TRP A 1 236 ? 59.592 135.934 25.406 1.00 17.55 236 TRP A CA 1
ATOM 1769 C C . TRP A 1 236 ? 59.118 135.038 26.566 1.00 17.46 236 TRP A C 1
ATOM 1770 O O . TRP A 1 236 ? 58.838 135.536 27.655 1.00 16.96 236 TRP A O 1
ATOM 1781 N N . GLY A 1 237 ? 59.040 133.715 26.326 1.00 16.99 237 GLY A N 1
ATOM 1782 C CA . GLY A 1 237 ? 58.452 132.795 27.279 1.00 16.89 237 GLY A CA 1
ATOM 1783 C C . GLY A 1 237 ? 59.411 132.142 28.244 1.00 17.41 237 GLY A C 1
ATOM 1784 O O . GLY A 1 237 ? 59.041 131.233 28.981 1.00 16.69 237 GLY A O 1
ATOM 1785 N N . LYS A 1 238 ? 60.651 132.576 28.220 1.00 18.84 238 LYS A N 1
ATOM 1786 C CA . LYS A 1 238 ? 61.721 131.882 28.950 1.00 19.66 238 LYS A CA 1
ATOM 1787 C C . LYS A 1 238 ? 61.420 131.729 30.444 1.00 19.51 238 LYS A C 1
ATOM 1788 O O . LYS A 1 238 ? 61.897 130.812 31.040 1.00 19.80 238 LYS A O 1
ATOM 1794 N N . ASP A 1 239 ? 60.665 132.628 31.053 1.00 20.11 239 ASP A N 1
ATOM 1795 C CA . ASP A 1 239 ? 60.436 132.560 32.500 1.00 21.88 239 ASP A CA 1
ATOM 1796 C C . ASP A 1 239 ? 59.065 132.019 32.891 1.00 20.71 239 ASP A C 1
ATOM 1797 O O . ASP A 1 239 ? 58.723 132.010 34.054 1.00 21.03 239 ASP A O 1
ATOM 1802 N N . LEU A 1 240 ? 58.285 131.557 31.944 1.00 19.48 240 LEU A N 1
ATOM 1803 C CA . LEU A 1 240 ? 57.027 130.957 32.317 1.00 18.68 240 LEU A CA 1
ATOM 1804 C C . LEU A 1 240 ? 57.238 129.625 33.074 1.00 17.94 240 LEU A C 1
ATOM 1805 O O . LEU A 1 240 ? 58.066 128.792 32.675 1.00 16.79 240 LEU A O 1
ATOM 1810 N N . PRO A 1 241 ? 56.428 129.409 34.126 1.00 17.36 241 PRO A N 1
ATOM 1811 C CA . PRO A 1 241 ? 56.464 128.116 34.756 1.00 17.01 241 PRO A CA 1
ATOM 1812 C C . PRO A 1 241 ? 56.208 126.976 33.771 1.00 15.96 241 PRO A C 1
ATOM 1813 O O . PRO A 1 241 ? 56.859 125.940 33.881 1.00 15.59 241 PRO A O 1
ATOM 1817 N N . SER A 1 242 ? 55.377 127.201 32.764 1.00 15.02 242 SER A N 1
ATOM 1818 C CA . SER A 1 242 ? 55.139 126.195 31.728 1.00 14.41 242 SER A CA 1
ATOM 1819 C C . SER A 1 242 ? 56.316 125.995 30.739 1.00 14.41 242 SER A C 1
ATOM 1820 O O . SER A 1 242 ? 56.258 125.123 29.893 1.00 13.90 242 SER A O 1
ATOM 1823 N N . GLN A 1 243 ? 57.370 126.793 30.852 1.00 14.69 243 GLN A N 1
ATOM 1824 C CA . GLN A 1 243 ? 58.566 126.614 30.014 1.00 14.72 243 GLN A CA 1
ATOM 1825 C C . GLN A 1 243 ? 59.832 126.310 30.820 1.00 15.22 243 GLN A C 1
ATOM 1826 O O . GLN A 1 243 ? 60.920 126.124 30.263 1.00 15.05 243 GLN A O 1
ATOM 1832 N N . ARG A 1 244 ? 59.695 126.242 32.129 1.00 16.28 244 ARG A N 1
ATOM 1833 C CA . ARG A 1 244 ? 60.843 126.036 32.968 1.00 17.54 244 ARG A CA 1
ATOM 1834 C C . ARG A 1 244 ? 61.417 124.598 32.818 1.00 16.22 244 ARG A C 1
ATOM 1835 O O . ARG A 1 244 ? 60.677 123.651 32.934 1.00 15.17 244 ARG A O 1
ATOM 1843 N N . GLY A 1 245 ? 62.722 124.492 32.540 1.00 15.91 245 GLY A N 1
ATOM 1844 C CA . GLY A 1 245 ? 63.411 123.226 32.182 1.00 16.02 245 GLY A CA 1
ATOM 1845 C C . GLY A 1 245 ? 63.184 122.659 30.774 1.00 15.29 245 GLY A C 1
ATOM 1846 O O . GLY A 1 245 ? 63.553 121.508 30.492 1.00 15.41 245 GLY A O 1
ATOM 1847 N N . PHE A 1 246 ? 62.586 123.455 29.878 1.00 14.88 246 PHE A N 1
ATOM 1848 C CA . PHE A 1 246 ? 62.487 123.118 28.479 1.00 14.03 246 PHE A CA 1
ATOM 1849 C C . PHE A 1 246 ? 63.453 124.028 27.689 1.00 14.58 246 PHE A C 1
ATOM 1850 O O . PHE A 1 246 ? 63.991 125.006 28.216 1.00 14.24 246 PHE A O 1
ATOM 1858 N N . ASN A 1 247 ? 63.655 123.697 26.426 1.00 14.43 247 ASN A N 1
ATOM 1859 C CA . ASN A 1 247 ? 64.435 124.522 25.517 1.00 15.19 247 ASN A CA 1
ATOM 1860 C C . ASN A 1 247 ? 65.861 124.689 25.985 1.00 15.39 247 ASN A C 1
ATOM 1861 O O . ASN A 1 247 ? 66.399 125.778 25.963 1.00 14.73 247 ASN A O 1
ATOM 1866 N N . ASN A 1 248 ? 66.455 123.587 26.416 1.00 15.66 248 ASN A N 1
ATOM 1867 C CA . ASN A 1 248 ? 67.743 123.632 27.047 1.00 16.23 248 ASN A CA 1
ATOM 1868 C C . ASN A 1 248 ? 68.903 123.668 26.044 1.00 16.33 248 ASN A C 1
ATOM 1869 O O . ASN A 1 248 ? 69.959 124.229 26.335 1.00 16.60 248 ASN A O 1
ATOM 1874 N N . PHE A 1 249 ? 68.727 123.039 24.898 1.00 16.45 249 PHE A N 1
ATOM 1875 C CA . PHE A 1 249 ? 69.750 123.072 23.868 1.00 16.96 249 PHE A CA 1
ATOM 1876 C C . PHE A 1 249 ? 69.777 124.462 23.253 1.00 17.57 249 PHE A C 1
ATOM 1877 O O . PHE A 1 249 ? 68.725 125.035 22.985 1.00 18.40 249 PHE A O 1
ATOM 1885 N N . ASP A 1 250 ? 70.960 125.009 23.045 1.00 18.24 250 ASP A N 1
ATOM 1886 C CA . ASP A 1 250 ? 71.051 126.286 22.365 1.00 19.58 250 ASP A CA 1
ATOM 1887 C C . ASP A 1 250 ? 70.962 126.149 20.841 1.00 19.20 250 ASP A C 1
ATOM 1888 O O . ASP A 1 250 ? 70.809 127.134 20.141 1.00 17.91 250 ASP A O 1
ATOM 1893 N N . LYS A 1 251 ? 71.065 124.908 20.353 1.00 19.07 251 LYS A N 1
ATOM 1894 C CA . LYS A 1 251 ? 70.989 124.620 18.925 1.00 19.47 251 LYS A CA 1
ATOM 1895 C C . LYS A 1 251 ? 70.472 123.214 18.739 1.00 18.19 251 LYS A C 1
ATOM 1896 O O . LYS A 1 251 ? 70.904 122.300 19.450 1.00 16.66 251 LYS A O 1
ATOM 1902 N N . ILE A 1 252 ? 69.559 123.038 17.783 1.00 17.35 252 ILE A N 1
ATOM 1903 C CA . ILE A 1 252 ? 69.019 121.708 17.437 1.00 16.98 252 ILE A CA 1
ATOM 1904 C C . ILE A 1 252 ? 69.068 121.561 15.928 1.00 16.57 252 ILE A C 1
ATOM 1905 O O . ILE A 1 252 ? 68.504 122.392 15.220 1.00 15.55 252 ILE A O 1
ATOM 1910 N N . SER A 1 253 ? 69.788 120.538 15.448 1.00 16.56 253 SER A N 1
ATOM 1911 C CA . SER A 1 253 ? 69.879 120.235 14.009 1.00 16.87 253 SER A CA 1
ATOM 1912 C C . SER A 1 253 ? 69.158 118.938 13.755 1.00 16.53 253 SER A C 1
ATOM 1913 O O . SER A 1 253 ? 69.345 117.947 14.468 1.00 16.28 253 SER A O 1
ATOM 1916 N N . ILE A 1 254 ? 68.281 118.972 12.769 1.00 16.62 254 ILE A N 1
ATOM 1917 C CA . ILE A 1 254 ? 67.579 117.794 12.287 1.00 16.36 254 ILE A CA 1
ATOM 1918 C C . ILE A 1 254 ? 68.123 117.454 10.891 1.00 16.78 254 ILE A C 1
ATOM 1919 O O . ILE A 1 254 ? 67.938 118.222 9.922 1.00 16.10 254 ILE A O 1
ATOM 1924 N N . GLU A 1 255 ? 68.807 116.312 10.814 1.00 17.08 255 GLU A N 1
ATOM 1925 C CA . GLU A 1 255 ? 69.397 115.793 9.580 1.00 17.70 255 GLU A CA 1
ATOM 1926 C C . GLU A 1 255 ? 68.548 114.719 8.958 1.00 17.14 255 GLU A C 1
ATOM 1927 O O . GLU A 1 255 ? 67.888 113.926 9.666 1.00 16.61 255 GLU A O 1
ATOM 1933 N N . TYR A 1 256 ? 68.541 114.697 7.631 1.00 16.53 256 TYR A N 1
ATOM 1934 C CA . TYR A 1 256 ? 67.685 113.828 6.892 1.00 16.43 256 TYR A CA 1
ATOM 1935 C C . TYR A 1 256 ? 68.508 112.728 6.216 1.00 17.05 256 TYR A C 1
ATOM 1936 O O . TYR A 1 256 ? 69.540 113.014 5.632 1.00 16.70 256 TYR A O 1
ATOM 1945 N N . TYR A 1 257 ? 68.045 111.479 6.337 1.00 16.49 257 TYR A N 1
ATOM 1946 C CA . TYR A 1 257 ? 68.740 110.307 5.830 1.00 16.99 257 TYR A CA 1
ATOM 1947 C C . TYR A 1 257 ? 67.818 109.509 4.895 1.00 17.29 257 TYR A C 1
ATOM 1948 O O . TYR A 1 257 ? 66.605 109.561 5.032 1.00 16.86 257 TYR A O 1
ATOM 1957 N N . ARG A 1 258 ? 68.401 108.773 3.953 1.00 17.51 258 ARG A N 1
ATOM 1958 C CA . ARG A 1 258 ? 67.591 108.059 2.975 1.00 17.23 258 ARG A CA 1
ATOM 1959 C C . ARG A 1 258 ? 67.006 106.785 3.546 1.00 17.55 258 ARG A C 1
ATOM 1960 O O . ARG A 1 258 ? 66.093 106.281 2.974 1.00 16.70 258 ARG A O 1
ATOM 1968 N N . ASN A 1 259 ? 67.578 106.235 4.616 1.00 17.65 259 ASN A N 1
ATOM 1969 C CA . ASN A 1 259 ? 67.067 105.003 5.229 1.00 18.25 259 ASN A CA 1
ATOM 1970 C C . ASN A 1 259 ? 67.625 104.883 6.649 1.00 18.99 259 ASN A C 1
ATOM 1971 O O . ASN A 1 259 ? 68.495 105.659 7.057 1.00 17.90 259 ASN A O 1
ATOM 1976 N N . GLU A 1 260 ? 67.114 103.912 7.393 1.00 19.75 260 GLU A N 1
ATOM 1977 C CA . GLU A 1 260 ? 67.501 103.750 8.779 1.00 20.71 260 GLU A CA 1
ATOM 1978 C C . GLU A 1 260 ? 68.941 103.293 8.999 1.00 19.55 260 GLU A C 1
ATOM 1979 O O . GLU A 1 260 ? 69.522 103.628 10.028 1.00 18.32 260 GLU A O 1
ATOM 1985 N N . THR A 1 261 ? 69.487 102.506 8.065 1.00 18.27 261 THR A N 1
ATOM 1986 C CA . THR A 1 261 ? 70.834 102.002 8.201 1.00 18.89 261 THR A CA 1
ATOM 1987 C C . THR A 1 261 ? 71.850 103.156 8.127 1.00 18.89 261 THR A C 1
ATOM 1988 O O . THR A 1 261 ? 72.780 103.222 8.932 1.00 18.21 261 THR A O 1
ATOM 1992 N N . SER A 1 262 ? 71.644 104.047 7.149 1.00 18.72 262 SER A N 1
ATOM 1993 C CA . SER A 1 262 ? 72.451 105.250 6.975 1.00 19.09 262 SER A CA 1
ATOM 1994 C C . SER A 1 262 ? 72.395 106.119 8.243 1.00 17.89 262 SER A C 1
ATOM 1995 O O . SER A 1 262 ? 73.399 106.623 8.711 1.00 17.25 262 SER A O 1
ATOM 1998 N N . LEU A 1 263 ? 71.191 106.252 8.785 1.00 17.45 263 LEU A N 1
ATOM 1999 C CA . LEU A 1 263 ? 70.946 107.030 9.980 1.00 16.99 263 LEU A CA 1
ATOM 2000 C C . LEU A 1 263 ? 71.703 106.395 11.178 1.00 17.08 263 LEU A C 1
ATOM 2001 O O . LEU A 1 263 ? 72.475 107.077 11.868 1.00 15.79 263 LEU A O 1
ATOM 2006 N N . PHE A 1 264 ? 71.525 105.085 11.355 1.00 16.68 264 PHE A N 1
ATOM 2007 C CA . PHE A 1 264 ? 72.174 104.330 12.423 1.00 16.96 264 PHE A CA 1
ATOM 2008 C C . PHE A 1 264 ? 73.700 104.443 12.350 1.00 17.66 264 PHE A C 1
ATOM 2009 O O . PHE A 1 264 ? 74.346 104.711 13.350 1.00 17.80 264 PHE A O 1
ATOM 2017 N N . GLU A 1 265 ? 74.273 104.308 11.165 1.00 18.59 265 GLU A N 1
ATOM 2018 C CA . GLU A 1 265 ? 75.720 104.457 11.001 1.00 19.82 265 GLU A CA 1
ATOM 2019 C C . GLU A 1 265 ? 76.199 105.853 11.428 1.00 18.13 265 GLU A C 1
ATOM 2020 O O . GLU A 1 265 ? 77.267 106.014 12.024 1.00 16.94 265 GLU A O 1
ATOM 2026 N N . SER A 1 266 ? 75.410 106.869 11.112 1.00 17.20 266 SER A N 1
ATOM 2027 C CA . SER A 1 266 ? 75.793 108.236 11.465 1.00 17.05 266 SER A CA 1
ATOM 2028 C C . SER A 1 266 ? 75.705 108.429 13.011 1.00 17.16 266 SER A C 1
ATOM 2029 O O . SER A 1 266 ? 76.527 109.149 13.600 1.00 17.41 266 SER A O 1
ATOM 2032 N N . PHE A 1 267 ? 74.726 107.774 13.666 1.00 16.31 267 PHE A N 1
ATOM 2033 C CA . PHE A 1 267 ? 74.678 107.700 15.127 1.00 16.01 267 PHE A CA 1
ATOM 2034 C C . PHE A 1 267 ? 75.947 107.029 15.689 1.00 16.34 267 PHE A C 1
ATOM 2035 O O . PHE A 1 267 ? 76.549 107.540 16.644 1.00 15.97 267 PHE A O 1
ATOM 2043 N N . LYS A 1 268 ? 76.338 105.895 15.109 1.00 17.15 268 LYS A N 1
ATOM 2044 C CA . LYS A 1 268 ? 77.518 105.167 15.585 1.00 18.36 268 LYS A CA 1
ATOM 2045 C C . LYS A 1 268 ? 78.799 105.991 15.453 1.00 19.25 268 LYS A C 1
ATOM 2046 O O . LYS A 1 268 ? 79.670 105.869 16.291 1.00 19.01 268 LYS A O 1
ATOM 2052 N N . LYS A 1 269 ? 78.894 106.846 14.424 1.00 19.50 269 LYS A N 1
ATOM 2053 C CA . LYS A 1 269 ? 80.068 107.691 14.212 1.00 19.88 269 LYS A CA 1
ATOM 2054 C C . LYS A 1 269 ? 80.040 108.933 15.130 1.00 20.44 269 LYS A C 1
ATOM 2055 O O . LYS A 1 269 ? 80.992 109.664 15.181 1.00 20.97 269 LYS A O 1
ATOM 2057 N N . GLY A 1 270 ? 78.954 109.177 15.862 1.00 19.48 270 GLY A N 1
ATOM 2058 C CA . GLY A 1 270 ? 78.904 110.318 16.770 1.00 19.02 270 GLY A CA 1
ATOM 2059 C C . GLY A 1 270 ? 78.404 111.597 16.119 1.00 18.64 270 GLY A C 1
ATOM 2060 O O . GLY A 1 270 ? 78.385 112.629 16.744 1.00 17.80 270 GLY A O 1
ATOM 2061 N N . ILE A 1 271 ? 77.915 111.504 14.898 1.00 18.32 271 ILE A N 1
ATOM 2062 C CA . ILE A 1 271 ? 77.345 112.652 14.200 1.00 18.36 271 ILE A CA 1
ATOM 2063 C C . ILE A 1 271 ? 75.961 112.957 14.724 1.00 17.50 271 ILE A C 1
ATOM 2064 O O . ILE A 1 271 ? 75.618 114.099 14.867 1.00 17.29 271 ILE A O 1
ATOM 2069 N N . LEU A 1 272 ? 75.170 111.923 15.018 1.00 16.90 272 LEU A N 1
ATOM 2070 C CA . LEU A 1 272 ? 73.903 112.090 15.664 1.00 16.02 272 LEU A CA 1
ATOM 2071 C C . LEU A 1 272 ? 74.070 111.778 17.143 1.00 16.02 272 LEU A C 1
ATOM 2072 O O . LEU A 1 272 ? 74.794 110.840 17.488 1.00 16.35 272 LEU A O 1
ATOM 2077 N N . ASP A 1 273 ? 73.384 112.525 18.003 1.00 15.37 273 ASP A N 1
ATOM 2078 C CA . ASP A 1 273 ? 73.546 112.386 19.460 1.00 15.55 273 ASP A CA 1
ATOM 2079 C C . ASP A 1 273 ? 72.675 111.271 20.068 1.00 15.31 273 ASP A C 1
ATOM 2080 O O . ASP A 1 273 ? 72.993 110.765 21.114 1.00 15.83 273 ASP A O 1
ATOM 2085 N N . ILE A 1 274 ? 71.573 110.923 19.416 1.00 14.65 274 ILE A N 1
ATOM 2086 C CA . ILE A 1 274 ? 70.650 109.906 19.908 1.00 14.61 274 ILE A CA 1
ATOM 2087 C C . ILE A 1 274 ? 70.131 109.080 18.746 1.00 14.05 274 ILE A C 1
ATOM 2088 O O . ILE A 1 274 ? 70.291 109.456 17.588 1.00 14.32 274 ILE A O 1
ATOM 2093 N N . PHE A 1 275 ? 69.540 107.944 19.070 1.00 13.90 275 PHE A N 1
ATOM 2094 C CA . PHE A 1 275 ? 68.902 107.093 18.096 1.00 13.99 275 PHE A CA 1
ATOM 2095 C C . PHE A 1 275 ? 67.679 106.469 18.723 1.00 14.34 275 PHE A C 1
ATOM 2096 O O . PHE A 1 275 ? 67.776 105.730 19.727 1.00 14.04 275 PHE A O 1
ATOM 2104 N N . ILE A 1 276 ? 66.517 106.805 18.174 1.00 14.51 276 ILE A N 1
ATOM 2105 C CA . ILE A 1 276 ? 65.243 106.346 18.751 1.00 14.84 276 ILE A CA 1
ATOM 2106 C C . ILE A 1 276 ? 64.983 104.985 18.089 1.00 15.29 276 ILE A C 1
ATOM 2107 O O . ILE A 1 276 ? 64.855 104.931 16.864 1.00 15.53 276 ILE A O 1
ATOM 2112 N N . GLU A 1 277 ? 64.944 103.903 18.873 1.00 14.86 277 GLU A N 1
ATOM 2113 C CA . GLU A 1 277 ? 64.915 102.545 18.317 1.00 14.98 277 GLU A CA 1
ATOM 2114 C C . GLU A 1 277 ? 63.532 101.864 18.409 1.00 14.54 277 GLU A C 1
ATOM 2115 O O . GLU A 1 277 ? 62.962 101.728 19.493 1.00 14.07 277 GLU A O 1
ATOM 2121 N N . GLY A 1 278 ? 63.025 101.413 17.274 1.00 14.79 278 GLY A N 1
ATOM 2122 C CA . GLY A 1 278 ? 61.825 100.571 17.221 1.00 15.50 278 GLY A CA 1
ATOM 2123 C C . GLY A 1 278 ? 62.014 99.126 16.727 1.00 16.20 278 GLY A C 1
ATOM 2124 O O . GLY A 1 278 ? 61.056 98.342 16.687 1.00 17.55 278 GLY A O 1
ATOM 2125 N N . ASN A 1 279 ? 63.224 98.787 16.321 1.00 15.86 279 ASN A N 1
ATOM 2126 C CA . ASN A 1 279 ? 63.480 97.503 15.749 1.00 16.14 279 ASN A CA 1
ATOM 2127 C C . ASN A 1 279 ? 64.127 96.569 16.779 1.00 16.09 279 ASN A C 1
ATOM 2128 O O . ASN A 1 279 ? 65.261 96.823 17.205 1.00 16.06 279 ASN A O 1
ATOM 2133 N N . PRO A 1 280 ? 63.426 95.487 17.173 1.00 15.59 280 PRO A N 1
ATOM 2134 C CA . PRO A 1 280 ? 63.878 94.670 18.267 1.00 15.65 280 PRO A CA 1
ATOM 2135 C C . PRO A 1 280 ? 65.104 93.840 17.963 1.00 15.99 280 PRO A C 1
ATOM 2136 O O . PRO A 1 280 ? 65.883 93.544 18.886 1.00 16.20 280 PRO A O 1
ATOM 2140 N N . ILE A 1 281 ? 65.273 93.447 16.714 1.00 15.29 281 ILE A N 1
ATOM 2141 C CA . ILE A 1 281 ? 66.436 92.676 16.303 1.00 15.55 281 ILE A CA 1
ATOM 2142 C C . ILE A 1 281 ? 67.673 93.589 16.383 1.00 15.15 281 ILE A C 1
ATOM 2143 O O . ILE A 1 281 ? 68.724 93.185 16.936 1.00 14.80 281 ILE A O 1
ATOM 2148 N N . ARG A 1 282 ? 67.555 94.804 15.871 1.00 14.66 282 ARG A N 1
ATOM 2149 C CA . ARG A 1 282 ? 68.676 95.761 15.936 1.00 14.99 282 ARG A CA 1
ATOM 2150 C C . ARG A 1 282 ? 69.054 96.069 17.384 1.00 14.53 282 ARG A C 1
ATOM 2151 O O . ARG A 1 282 ? 70.218 96.042 17.752 1.00 13.96 282 ARG A O 1
ATOM 2159 N N . TRP A 1 283 ? 68.060 96.352 18.216 1.00 14.11 283 TRP A N 1
ATOM 2160 C CA . TRP A 1 283 ? 68.320 96.643 19.629 1.00 14.29 283 TRP A CA 1
ATOM 2161 C C . TRP A 1 283 ? 69.073 95.480 20.306 1.00 15.77 283 TRP A C 1
ATOM 2162 O O . TRP A 1 283 ? 69.994 95.686 21.044 1.00 15.59 283 TRP A O 1
ATOM 2173 N N . GLU A 1 284 ? 68.667 94.256 20.005 1.00 17.90 284 GLU A N 1
ATOM 2174 C CA . GLU A 1 284 ? 69.212 93.072 20.637 1.00 21.04 284 GLU A CA 1
ATOM 2175 C C . GLU A 1 284 ? 70.602 92.746 20.123 1.00 21.10 284 GLU A C 1
ATOM 2176 O O . GLU A 1 284 ? 71.427 92.360 20.892 1.00 21.43 284 GLU A O 1
ATOM 2182 N N . LYS A 1 285 ? 70.845 92.937 18.833 1.00 19.98 285 LYS A N 1
ATOM 2183 C CA . LYS A 1 285 ? 72.048 92.431 18.163 1.00 20.81 285 LYS A CA 1
ATOM 2184 C C . LYS A 1 285 ? 73.123 93.469 17.853 1.00 19.51 285 LYS A C 1
ATOM 2185 O O . LYS A 1 285 ? 74.307 93.136 17.850 1.00 18.73 285 LYS A O 1
ATOM 2191 N N . LEU A 1 286 ? 72.711 94.684 17.468 1.00 17.91 286 LEU A N 1
ATOM 2192 C CA . LEU A 1 286 ? 73.631 95.588 16.782 1.00 18.13 286 LEU A CA 1
ATOM 2193 C C . LEU A 1 286 ? 74.188 96.706 17.611 1.00 17.78 286 LEU A C 1
ATOM 2194 O O . LEU A 1 286 ? 74.848 97.600 17.068 1.00 17.75 286 LEU A O 1
ATOM 2199 N N . TYR A 1 287 ? 73.990 96.664 18.929 1.00 17.10 287 TYR A N 1
ATOM 2200 C CA . TYR A 1 287 ? 74.579 97.660 19.799 1.00 17.06 287 TYR A CA 1
ATOM 2201 C C . TYR A 1 287 ? 75.785 97.065 20.526 1.00 17.89 287 TYR A C 1
ATOM 2202 O O . TYR A 1 287 ? 76.053 97.381 21.676 1.00 17.98 287 TYR A O 1
ATOM 2211 N N . ASP A 1 288 ? 76.488 96.189 19.827 1.00 18.67 288 ASP A N 1
ATOM 2212 C CA . ASP A 1 288 ? 77.724 95.570 20.298 1.00 19.73 288 ASP A CA 1
ATOM 2213 C C . ASP A 1 288 ? 78.970 96.345 19.823 1.00 20.13 288 ASP A C 1
ATOM 2214 O O . ASP A 1 288 ? 79.988 95.770 19.633 1.00 23.62 288 ASP A O 1
ATOM 2219 N N . PHE A 1 289 ? 78.890 97.632 19.603 1.00 20.03 289 PHE A N 1
ATOM 2220 C CA . PHE A 1 289 ? 80.037 98.416 19.141 1.00 19.83 289 PHE A CA 1
ATOM 2221 C C . PHE A 1 289 ? 80.713 99.093 20.341 1.00 20.03 289 PHE A C 1
ATOM 2222 O O . PHE A 1 289 ? 80.118 99.163 21.417 1.00 20.11 289 PHE A O 1
ATOM 2230 N N . PRO A 1 290 ? 81.991 99.477 20.199 1.00 21.16 290 PRO A N 1
ATOM 2231 C CA . PRO A 1 290 ? 82.828 99.796 21.363 1.00 21.24 290 PRO A CA 1
ATOM 2232 C C . PRO A 1 290 ? 82.288 100.874 22.263 1.00 20.65 290 PRO A C 1
ATOM 2233 O O . PRO A 1 290 ? 82.369 100.726 23.484 1.00 20.87 290 PRO A O 1
ATOM 2237 N N . ALA A 1 291 ? 81.732 101.932 21.683 1.00 19.99 291 ALA A N 1
ATOM 2238 C CA . ALA A 1 291 ? 81.208 103.036 22.479 1.00 19.82 291 ALA A CA 1
ATOM 2239 C C . ALA A 1 291 ? 80.187 102.548 23.511 1.00 19.41 291 ALA A C 1
ATOM 2240 O O . ALA A 1 291 ? 80.177 103.039 24.662 1.00 18.59 291 ALA A O 1
ATOM 2242 N N . VAL A 1 292 ? 79.369 101.553 23.126 1.00 19.03 292 VAL A N 1
ATOM 2243 C CA . VAL A 1 292 ? 78.347 101.032 24.051 1.00 18.92 292 VAL A CA 1
ATOM 2244 C C . VAL A 1 292 ? 79.074 100.309 25.165 1.00 20.31 292 VAL A C 1
ATOM 2245 O O . VAL A 1 292 ? 78.736 100.489 26.339 1.00 20.38 292 VAL A O 1
ATOM 2249 N N . GLU A 1 293 ? 80.061 99.484 24.798 1.00 21.55 293 GLU A N 1
ATOM 2250 C CA . GLU A 1 293 ? 80.822 98.720 25.765 1.00 23.56 293 GLU A CA 1
ATOM 2251 C C . GLU A 1 293 ? 81.644 99.652 26.683 1.00 23.03 293 GLU A C 1
ATOM 2252 O O . GLU A 1 293 ? 81.891 99.333 27.824 1.00 22.58 293 GLU A O 1
ATOM 2258 N N . GLN A 1 294 ? 82.083 100.784 26.174 1.00 22.18 294 GLN A N 1
ATOM 2259 C CA . GLN A 1 294 ? 82.823 101.742 27.004 1.00 22.97 294 GLN A CA 1
ATOM 2260 C C . GLN A 1 294 ? 81.914 102.609 27.821 1.00 22.13 294 GLN A C 1
ATOM 2261 O O . GLN A 1 294 ? 82.387 103.431 28.561 1.00 22.51 294 GLN A O 1
ATOM 2267 N N . GLY A 1 295 ? 80.607 102.503 27.642 1.00 21.25 295 GLY A N 1
ATOM 2268 C CA . GLY A 1 295 ? 79.682 103.392 28.339 1.00 20.62 295 GLY A CA 1
ATOM 2269 C C . GLY A 1 295 ? 79.564 104.798 27.796 1.00 20.56 295 GLY A C 1
ATOM 2270 O O . GLY A 1 295 ? 78.861 105.631 28.386 1.00 21.67 295 GLY A O 1
ATOM 2271 N N . LYS A 1 296 ? 80.149 105.064 26.632 1.00 20.39 296 LYS A N 1
ATOM 2272 C CA . LYS A 1 296 ? 79.988 106.350 25.980 1.00 20.44 296 LYS A CA 1
ATOM 2273 C C . LYS A 1 296 ? 78.617 106.517 25.319 1.00 19.12 296 LYS A C 1
ATOM 2274 O O . LYS A 1 296 ? 78.123 107.645 25.173 1.00 19.55 296 LYS A O 1
ATOM 2280 N N . VAL A 1 297 ? 78.073 105.408 24.823 1.00 18.35 297 VAL A N 1
ATOM 2281 C CA . VAL A 1 297 ? 76.681 105.312 24.361 1.00 17.45 297 VAL A CA 1
ATOM 2282 C C . VAL A 1 297 ? 75.931 104.492 25.402 1.00 17.40 297 VAL A C 1
ATOM 2283 O O . VAL A 1 297 ? 76.371 103.404 25.790 1.00 17.09 297 VAL A O 1
ATOM 2287 N N . ILE A 1 298 ? 74.804 105.040 25.849 1.00 17.35 298 ILE A N 1
ATOM 2288 C CA . ILE A 1 298 ? 73.941 104.419 26.804 1.00 17.68 298 ILE A CA 1
ATOM 2289 C C . ILE A 1 298 ? 72.666 104.007 26.104 1.00 16.93 298 ILE A C 1
ATOM 2290 O O . ILE A 1 298 ? 72.024 104.815 25.450 1.00 15.98 298 ILE A O 1
ATOM 2295 N N . LYS A 1 299 ? 72.272 102.746 26.278 1.00 17.15 299 LYS A N 1
ATOM 2296 C CA . LYS A 1 299 ? 70.962 102.268 25.839 1.00 16.78 299 LYS A CA 1
ATOM 2297 C C . LYS A 1 299 ? 69.902 102.551 26.903 1.00 17.69 299 LYS A C 1
ATOM 2298 O O . LYS A 1 299 ? 69.775 101.784 27.864 1.00 19.19 299 LYS A O 1
ATOM 2304 N N . ASP A 1 300 ? 69.144 103.637 26.757 1.00 17.27 300 ASP A N 1
ATOM 2305 C CA . ASP A 1 300 ? 68.149 103.995 27.757 1.00 17.71 300 ASP A CA 1
ATOM 2306 C C . ASP A 1 300 ? 66.822 103.301 27.446 1.00 16.04 300 ASP A C 1
ATOM 2307 O O . ASP A 1 300 ? 66.478 103.105 26.280 1.00 15.11 300 ASP A O 1
ATOM 2312 N N . THR A 1 301 ? 66.074 102.994 28.489 1.00 14.72 301 THR A N 1
ATOM 2313 C CA . THR A 1 301 ? 64.734 102.546 28.335 1.00 15.27 301 THR A CA 1
ATOM 2314 C C . THR A 1 301 ? 63.762 103.328 29.230 1.00 15.12 301 THR A C 1
ATOM 2315 O O . THR A 1 301 ? 64.133 103.803 30.306 1.00 14.28 301 THR A O 1
ATOM 2319 N N . PHE A 1 302 ? 62.532 103.467 28.743 1.00 14.56 302 PHE A N 1
ATOM 2320 C CA . PHE A 1 302 ? 61.491 104.224 29.421 1.00 14.77 302 PHE A CA 1
ATOM 2321 C C . PHE A 1 302 ? 60.156 103.478 29.347 1.00 15.54 302 PHE A C 1
ATOM 2322 O O . PHE A 1 302 ? 59.967 102.632 28.493 1.00 14.70 302 PHE A O 1
ATOM 2330 N N . GLU A 1 303 ? 59.245 103.776 30.268 1.00 15.81 303 GLU A N 1
ATOM 2331 C CA . GLU A 1 303 ? 57.911 103.248 30.172 1.00 17.53 303 GLU A CA 1
ATOM 2332 C C . GLU A 1 303 ? 56.984 104.390 30.078 1.00 16.70 303 GLU A C 1
ATOM 2333 O O . GLU A 1 303 ? 57.323 105.502 30.461 1.00 18.39 303 GLU A O 1
ATOM 2339 N N . LYS A 1 304 ? 55.820 104.129 29.549 1.00 16.64 304 LYS A N 1
ATOM 2340 C CA . LYS A 1 304 ? 54.834 105.173 29.391 1.00 16.58 304 LYS A CA 1
ATOM 2341 C C . LYS A 1 304 ? 53.478 104.587 29.738 1.00 15.93 304 LYS A C 1
ATOM 2342 O O . LYS A 1 304 ? 53.287 103.375 29.660 1.00 15.41 304 LYS A O 1
ATOM 2348 N N . GLY A 1 305 ? 52.557 105.465 30.121 1.00 16.62 305 GLY A N 1
ATOM 2349 C CA . GLY A 1 305 ? 51.217 105.092 30.435 1.00 16.33 305 GLY A CA 1
ATOM 2350 C C . GLY A 1 305 ? 50.191 105.475 29.370 1.00 15.89 305 GLY A C 1
ATOM 2351 O O . GLY A 1 305 ? 49.023 105.166 29.521 1.00 15.64 305 GLY A O 1
ATOM 2352 N N . THR A 1 306 ? 50.613 106.127 28.292 1.00 15.64 306 THR A N 1
ATOM 2353 C CA . THR A 1 306 ? 49.787 106.207 27.092 1.00 14.88 306 THR A CA 1
ATOM 2354 C C . THR A 1 306 ? 49.760 104.787 26.439 1.00 14.84 306 THR A C 1
ATOM 2355 O O . THR A 1 306 ? 50.691 103.986 26.587 1.00 14.64 306 THR A O 1
ATOM 2359 N N . PRO A 1 307 ? 48.672 104.452 25.777 1.00 14.97 307 PRO A N 1
ATOM 2360 C CA . PRO A 1 307 ? 48.561 103.083 25.250 1.00 15.22 307 PRO A CA 1
ATOM 2361 C C . PRO A 1 307 ? 49.540 102.757 24.124 1.00 15.30 307 PRO A C 1
ATOM 2362 O O . PRO A 1 307 ? 50.060 103.637 23.463 1.00 13.65 307 PRO A O 1
ATOM 2366 N N . ALA A 1 308 ? 49.787 101.470 23.963 1.00 15.91 308 ALA A N 1
ATOM 2367 C CA . ALA A 1 308 ? 50.575 100.978 22.849 1.00 17.19 308 ALA A CA 1
ATOM 2368 C C . ALA A 1 308 ? 49.615 100.799 21.663 1.00 18.08 308 ALA A C 1
ATOM 2369 O O . ALA A 1 308 ? 48.474 100.316 21.844 1.00 21.06 308 ALA A O 1
ATOM 2371 N N . ASP A 1 309 ? 50.029 101.215 20.473 1.00 16.98 309 ASP A N 1
ATOM 2372 C CA . ASP A 1 309 ? 49.186 101.131 19.296 1.00 16.90 309 ASP A CA 1
ATOM 2373 C C . ASP A 1 309 ? 48.828 99.653 19.058 1.00 15.81 309 ASP A C 1
ATOM 2374 O O . ASP A 1 309 ? 49.679 98.772 19.210 1.00 14.70 309 ASP A O 1
ATOM 2379 N N . MET A 1 310 ? 47.586 99.390 18.690 1.00 15.20 310 MET A N 1
ATOM 2380 C CA . MET A 1 310 ? 47.203 98.042 18.240 1.00 15.12 310 MET A CA 1
ATOM 2381 C C . MET A 1 310 ? 47.897 97.650 16.925 1.00 15.61 310 MET A C 1
ATOM 2382 O O . MET A 1 310 ? 48.015 98.457 15.993 1.00 14.46 310 MET A O 1
ATOM 2387 N N . LEU A 1 311 ? 48.402 96.418 16.895 1.00 15.19 311 LEU A N 1
ATOM 2388 C CA . LEU A 1 311 ? 48.737 95.708 15.689 1.00 15.30 311 LEU A CA 1
ATOM 2389 C C . LEU A 1 311 ? 48.007 94.362 15.820 1.00 14.80 311 LEU A C 1
ATOM 2390 O O . LEU A 1 311 ? 48.137 93.677 16.826 1.00 14.59 311 LEU A O 1
ATOM 2395 N N . GLY A 1 312 ? 47.275 93.972 14.791 1.00 14.21 312 GLY A N 1
ATOM 2396 C CA . GLY A 1 312 ? 46.567 92.697 14.812 1.00 14.03 312 GLY A CA 1
ATOM 2397 C C . GLY A 1 312 ? 46.215 92.193 13.450 1.00 14.02 312 GLY A C 1
ATOM 2398 O O . GLY A 1 312 ? 46.241 92.974 12.478 1.00 13.79 312 GLY A O 1
ATOM 2399 N N . PHE A 1 313 ? 45.847 90.901 13.359 1.00 13.56 313 PHE A N 1
ATOM 2400 C CA . PHE A 1 313 ? 45.199 90.412 12.156 1.00 13.29 313 PHE A CA 1
ATOM 2401 C C . PHE A 1 313 ? 43.763 90.853 12.244 1.00 13.15 313 PHE A C 1
ATOM 2402 O O . PHE A 1 313 ? 43.173 90.819 13.326 1.00 14.86 313 PHE A O 1
ATOM 2410 N N . VAL A 1 314 ? 43.218 91.336 11.142 1.00 12.39 314 VAL A N 1
ATOM 2411 C CA . VAL A 1 314 ? 41.877 91.853 11.066 1.00 11.61 314 VAL A CA 1
ATOM 2412 C C . VAL A 1 314 ? 41.002 90.950 10.240 1.00 11.09 314 VAL A C 1
ATOM 2413 O O . VAL A 1 314 ? 41.333 90.629 9.111 1.00 11.43 314 VAL A O 1
ATOM 2417 N N . PHE A 1 315 ? 39.901 90.493 10.809 1.00 10.70 315 PHE A N 1
ATOM 2418 C CA . PHE A 1 315 ? 38.917 89.701 10.085 1.00 10.85 315 PHE A CA 1
ATOM 2419 C C . PHE A 1 315 ? 37.966 90.644 9.354 1.00 11.60 315 PHE A C 1
ATOM 2420 O O . PHE A 1 315 ? 37.339 91.501 9.993 1.00 11.78 315 PHE A O 1
ATOM 2428 N N . ASN A 1 316 ? 37.808 90.471 8.040 1.00 11.87 316 ASN A N 1
ATOM 2429 C CA . ASN A 1 316 ? 36.708 91.159 7.339 1.00 12.48 316 ASN A CA 1
ATOM 2430 C C . ASN A 1 316 ? 35.372 90.455 7.564 1.00 12.33 316 ASN A C 1
ATOM 2431 O O . ASN A 1 316 ? 35.009 89.538 6.832 1.00 12.39 316 ASN A O 1
ATOM 2436 N N . THR A 1 317 ? 34.623 90.940 8.555 1.00 12.41 317 THR A N 1
ATOM 2437 C CA . THR A 1 317 ? 33.366 90.310 8.973 1.00 11.95 317 THR A CA 1
ATOM 2438 C C . THR A 1 317 ? 32.302 90.411 7.887 1.00 12.78 317 THR A C 1
ATOM 2439 O O . THR A 1 317 ? 31.304 89.720 7.952 1.00 12.39 317 THR A O 1
ATOM 2443 N N . ARG A 1 318 ? 32.509 91.259 6.879 1.00 13.41 318 ARG A N 1
ATOM 2444 C CA . ARG A 1 318 ? 31.590 91.287 5.735 1.00 14.39 318 ARG A CA 1
ATOM 2445 C C . ARG A 1 318 ? 31.623 89.974 4.937 1.00 14.95 318 ARG A C 1
ATOM 2446 O O . ARG A 1 318 ? 30.694 89.680 4.179 1.00 16.30 318 ARG A O 1
ATOM 2454 N N . ARG A 1 319 ? 32.729 89.253 4.967 1.00 14.86 319 ARG A N 1
ATOM 2455 C CA . ARG A 1 319 ? 32.818 88.016 4.204 1.00 15.56 319 ARG A CA 1
ATOM 2456 C C . ARG A 1 319 ? 32.131 86.896 4.986 1.00 15.11 319 ARG A C 1
ATOM 2457 O O . ARG A 1 319 ? 32.395 86.730 6.187 1.00 14.76 319 ARG A O 1
ATOM 2465 N N . PRO A 1 320 ? 31.256 86.104 4.335 1.00 14.72 320 PRO A N 1
ATOM 2466 C CA . PRO A 1 320 ? 30.560 85.084 5.103 1.00 14.38 320 PRO A CA 1
ATOM 2467 C C . PRO A 1 320 ? 31.493 84.151 5.935 1.00 13.80 320 PRO A C 1
ATOM 2468 O O . PRO A 1 320 ? 31.147 83.699 7.048 1.00 13.98 320 PRO A O 1
ATOM 2472 N N . ILE A 1 321 ? 32.663 83.835 5.408 1.00 13.39 321 ILE A N 1
ATOM 2473 C CA . ILE A 1 321 ? 33.588 82.977 6.158 1.00 13.32 321 ILE A CA 1
ATOM 2474 C C . ILE A 1 321 ? 33.856 83.486 7.574 1.00 12.47 321 ILE A C 1
ATOM 2475 O O . ILE A 1 321 ? 34.188 82.693 8.446 1.00 12.02 321 ILE A O 1
ATOM 2480 N N . PHE A 1 322 ? 33.747 84.805 7.788 1.00 12.11 322 PHE A N 1
ATOM 2481 C CA . PHE A 1 322 ? 34.132 85.423 9.057 1.00 11.69 322 PHE A CA 1
ATOM 2482 C C . PHE A 1 322 ? 32.964 86.171 9.726 1.00 12.00 322 PHE A C 1
ATOM 2483 O O . PHE A 1 322 ? 33.183 86.976 10.628 1.00 11.63 322 PHE A O 1
ATOM 2491 N N . ALA A 1 323 ? 31.726 85.891 9.311 1.00 11.95 323 ALA A N 1
ATOM 2492 C CA . ALA A 1 323 ? 30.592 86.570 9.886 1.00 12.20 323 ALA A CA 1
ATOM 2493 C C . ALA A 1 323 ? 30.243 86.133 11.319 1.00 11.95 323 ALA A C 1
ATOM 2494 O O . ALA A 1 323 ? 29.611 86.873 12.078 1.00 11.36 323 ALA A O 1
ATOM 2496 N N . ASP A 1 324 ? 30.679 84.943 11.696 1.00 11.75 324 ASP A N 1
ATOM 2497 C CA . ASP A 1 324 ? 30.260 84.330 12.946 1.00 11.46 324 ASP A CA 1
ATOM 2498 C C . ASP A 1 324 ? 31.340 84.619 13.947 1.00 11.13 324 ASP A C 1
ATOM 2499 O O . ASP A 1 324 ? 32.483 84.146 13.813 1.00 10.57 324 ASP A O 1
ATOM 2504 N N . ARG A 1 325 ? 31.003 85.331 15.017 1.00 10.98 325 ARG A N 1
ATOM 2505 C CA . ARG A 1 325 ? 32.013 85.653 15.996 1.00 11.01 325 ARG A CA 1
ATOM 2506 C C . ARG A 1 325 ? 32.629 84.463 16.702 1.00 11.23 325 ARG A C 1
ATOM 2507 O O . ARG A 1 325 ? 33.744 84.580 17.242 1.00 10.97 325 ARG A O 1
ATOM 2515 N N . ARG A 1 326 ? 31.902 83.350 16.769 1.00 11.48 326 ARG A N 1
ATOM 2516 C CA . ARG A 1 326 ? 32.451 82.139 17.354 1.00 12.02 326 ARG A CA 1
ATOM 2517 C C . ARG A 1 326 ? 33.602 81.586 16.501 1.00 11.62 326 ARG A C 1
ATOM 2518 O O . ARG A 1 326 ? 34.572 81.018 17.033 1.00 11.87 326 ARG A O 1
ATOM 2526 N N . VAL A 1 327 ? 33.471 81.705 15.176 1.00 11.39 327 VAL A N 1
ATOM 2527 C CA . VAL A 1 327 ? 34.546 81.295 14.266 1.00 11.19 327 VAL A CA 1
ATOM 2528 C C . VAL A 1 327 ? 35.778 82.212 14.447 1.00 11.13 327 VAL A C 1
ATOM 2529 O O . VAL A 1 327 ? 36.931 81.741 14.529 1.00 11.04 327 VAL A O 1
ATOM 2533 N N . ARG A 1 328 ? 35.543 83.518 14.495 1.00 10.80 328 ARG A N 1
ATOM 2534 C CA . ARG A 1 328 ? 36.635 84.474 14.740 1.00 11.39 328 ARG A CA 1
ATOM 2535 C C . ARG A 1 328 ? 37.322 84.176 16.076 1.00 11.24 328 ARG A C 1
ATOM 2536 O O . ARG A 1 328 ? 38.547 84.153 16.151 1.00 11.06 328 ARG A O 1
ATOM 2544 N N . GLN A 1 329 ? 36.537 83.898 17.104 1.00 11.84 329 GLN A N 1
ATOM 2545 C CA . GLN A 1 329 ? 37.091 83.571 18.418 1.00 12.97 329 GLN A CA 1
ATOM 2546 C C . GLN A 1 329 ? 38.008 82.339 18.354 1.00 13.05 329 GLN A C 1
ATOM 2547 O O . GLN A 1 329 ? 39.120 82.369 18.861 1.00 12.69 329 GLN A O 1
ATOM 2553 N N . ALA A 1 330 ? 37.532 81.255 17.727 1.00 12.89 330 ALA A N 1
ATOM 2554 C CA . ALA A 1 330 ? 38.350 80.047 17.527 1.00 13.03 330 ALA A CA 1
ATOM 2555 C C . ALA A 1 330 ? 39.661 80.352 16.799 1.00 13.04 330 ALA A C 1
ATOM 2556 O O . ALA A 1 330 ? 40.744 79.901 17.224 1.00 12.69 330 ALA A O 1
ATOM 2558 N N . LEU A 1 331 ? 39.574 81.066 15.685 1.00 13.31 331 LEU A N 1
ATOM 2559 C CA . LEU A 1 331 ? 40.782 81.302 14.866 1.00 14.60 331 LEU A CA 1
ATOM 2560 C C . LEU A 1 331 ? 41.812 82.177 15.584 1.00 14.94 331 LEU A C 1
ATOM 2561 O O . LEU A 1 331 ? 43.001 81.981 15.416 1.00 15.46 331 LEU A O 1
ATOM 2566 N N . GLY A 1 332 ? 41.330 83.152 16.348 1.00 15.14 332 GLY A N 1
ATOM 2567 C CA . GLY A 1 332 ? 42.155 83.947 17.240 1.00 15.73 332 GLY A CA 1
ATOM 2568 C C . GLY A 1 332 ? 42.973 83.122 18.233 1.00 16.77 332 GLY A C 1
ATOM 2569 O O . GLY A 1 332 ? 44.089 83.504 18.553 1.00 18.98 332 GLY A O 1
ATOM 2570 N N . LEU A 1 333 ? 42.444 81.998 18.711 1.00 15.57 333 LEU A N 1
ATOM 2571 C CA . LEU A 1 333 ? 43.164 81.221 19.724 1.00 15.71 333 LEU A CA 1
ATOM 2572 C C . LEU A 1 333 ? 44.410 80.559 19.130 1.00 15.66 333 LEU A C 1
ATOM 2573 O O . LEU A 1 333 ? 45.318 80.169 19.874 1.00 16.63 333 LEU A O 1
ATOM 2578 N N . LEU A 1 334 ? 44.463 80.432 17.796 1.00 14.93 334 LEU A N 1
ATOM 2579 C CA . LEU A 1 334 ? 45.506 79.635 17.163 1.00 15.27 334 LEU A CA 1
ATOM 2580 C C . LEU A 1 334 ? 46.839 80.355 16.904 1.00 15.30 334 LEU A C 1
ATOM 2581 O O . LEU A 1 334 ? 47.865 79.692 16.632 1.00 14.82 334 LEU A O 1
ATOM 2586 N N . PHE A 1 335 ? 46.852 81.688 16.995 1.00 14.72 335 PHE A N 1
ATOM 2587 C CA . PHE A 1 335 ? 48.092 82.396 16.862 1.00 15.08 335 PHE A CA 1
ATOM 2588 C C . PHE A 1 335 ? 49.027 82.095 18.069 1.00 15.31 335 PHE A C 1
ATOM 2589 O O . PHE A 1 335 ? 48.622 82.259 19.228 1.00 15.35 335 PHE A O 1
ATOM 2597 N N . ASP A 1 336 ? 50.232 81.593 17.787 1.00 14.32 336 ASP A N 1
ATOM 2598 C CA . ASP A 1 336 ? 51.200 81.239 18.840 1.00 14.62 336 ASP A CA 1
ATOM 2599 C C . ASP A 1 336 ? 52.197 82.360 19.012 1.00 14.66 336 ASP A C 1
ATOM 2600 O O . ASP A 1 336 ? 53.228 82.401 18.352 1.00 14.49 336 ASP A O 1
ATOM 2605 N N . PHE A 1 337 ? 51.864 83.295 19.904 1.00 14.48 337 PHE A N 1
ATOM 2606 C CA . PHE A 1 337 ? 52.724 84.420 20.121 1.00 14.88 337 PHE A CA 1
ATOM 2607 C C . PHE A 1 337 ? 54.058 84.002 20.741 1.00 15.80 337 PHE A C 1
ATOM 2608 O O . PHE A 1 337 ? 55.109 84.568 20.408 1.00 16.12 337 PHE A O 1
ATOM 2616 N N . GLU A 1 338 ? 54.018 83.068 21.674 1.00 16.03 338 GLU A N 1
ATOM 2617 C CA . GLU A 1 338 ? 55.222 82.731 22.419 1.00 16.71 338 GLU A CA 1
ATOM 2618 C C . GLU A 1 338 ? 56.264 82.099 21.497 1.00 16.86 338 GLU A C 1
ATOM 2619 O O . GLU A 1 338 ? 57.454 82.421 21.583 1.00 16.19 338 GLU A O 1
ATOM 2625 N N . TRP A 1 339 ? 55.823 81.275 20.565 1.00 17.17 339 TRP A N 1
ATOM 2626 C CA . TRP A 1 339 ? 56.743 80.784 19.550 1.00 17.80 339 TRP A CA 1
ATOM 2627 C C . TRP A 1 339 ? 57.344 81.930 18.732 1.00 17.95 339 TRP A C 1
ATOM 2628 O O . TRP A 1 339 ? 58.568 81.981 18.492 1.00 17.99 339 TRP A O 1
ATOM 2639 N N . ALA A 1 340 ? 56.493 82.843 18.261 1.00 17.72 340 ALA A N 1
ATOM 2640 C CA . ALA A 1 340 ? 56.935 83.912 17.390 1.00 17.44 340 ALA A CA 1
ATOM 2641 C C . ALA A 1 340 ? 57.915 84.830 18.121 1.00 18.44 340 ALA A C 1
ATOM 2642 O O . ALA A 1 340 ? 58.957 85.262 17.570 1.00 18.55 340 ALA A O 1
ATOM 2644 N N . ASN A 1 341 ? 57.610 85.124 19.376 1.00 18.47 341 ASN A N 1
ATOM 2645 C CA . ASN A 1 341 ? 58.443 86.064 20.096 1.00 18.90 341 ASN A CA 1
ATOM 2646 C C . ASN A 1 341 ? 59.841 85.454 20.211 1.00 20.51 341 ASN A C 1
ATOM 2647 O O . ASN A 1 341 ? 60.886 86.093 19.950 1.00 20.79 341 ASN A O 1
ATOM 2652 N N . SER A 1 342 ? 59.856 84.202 20.615 1.00 21.28 342 SER A N 1
ATOM 2653 C CA . SER A 1 342 ? 61.093 83.520 20.908 1.00 23.86 342 SER A CA 1
ATOM 2654 C C . SER A 1 342 ? 61.952 83.328 19.660 1.00 24.20 342 SER A C 1
ATOM 2655 O O . SER A 1 342 ? 63.154 83.576 19.685 1.00 26.80 342 SER A O 1
ATOM 2658 N N . ASN A 1 343 ? 61.320 82.923 18.561 1.00 23.39 343 ASN A N 1
ATOM 2659 C CA . ASN A 1 343 ? 62.024 82.516 17.336 1.00 23.41 343 ASN A CA 1
ATOM 2660 C C . ASN A 1 343 ? 62.238 83.587 16.315 1.00 22.78 343 ASN A C 1
ATOM 2661 O O . ASN A 1 343 ? 63.155 83.458 15.544 1.00 23.55 343 ASN A O 1
ATOM 2666 N N . LEU A 1 344 ? 61.391 84.610 16.278 1.00 21.89 344 LEU A N 1
ATOM 2667 C CA . LEU A 1 344 ? 61.491 85.672 15.280 1.00 22.10 344 LEU A CA 1
ATOM 2668 C C . LEU A 1 344 ? 61.964 87.020 15.854 1.00 23.07 344 LEU A C 1
ATOM 2669 O O . LEU A 1 344 ? 62.580 87.808 15.140 1.00 23.15 344 LEU A O 1
ATOM 2674 N N . PHE A 1 345 ? 61.665 87.287 17.130 1.00 21.57 345 PHE A N 1
ATOM 2675 C CA . PHE A 1 345 ? 61.780 88.631 17.711 1.00 21.28 345 PHE A CA 1
ATOM 2676 C C . PHE A 1 345 ? 62.660 88.700 18.974 1.00 20.69 345 PHE A C 1
ATOM 2677 O O . PHE A 1 345 ? 62.602 89.673 19.711 1.00 21.17 345 PHE A O 1
ATOM 2685 N N . ALA A 1 346 ? 63.478 87.679 19.183 1.00 20.21 346 ALA A N 1
ATOM 2686 C CA . ALA A 1 346 ? 64.470 87.643 20.264 1.00 20.33 346 ALA A CA 1
ATOM 2687 C C . ALA A 1 346 ? 63.828 87.928 21.629 1.00 19.81 346 ALA A C 1
ATOM 2688 O O . ALA A 1 346 ? 64.461 88.506 22.508 1.00 19.07 346 ALA A O 1
ATOM 2690 N N . GLY A 1 347 ? 62.550 87.560 21.785 1.00 18.94 347 GLY A N 1
ATOM 2691 C CA . GLY A 1 347 ? 61.869 87.734 23.049 1.00 18.40 347 GLY A CA 1
ATOM 2692 C C . GLY A 1 347 ? 61.528 89.161 23.425 1.00 18.17 347 GLY A C 1
ATOM 2693 O O . GLY A 1 347 ? 61.089 89.400 24.540 1.00 18.02 347 GLY A O 1
ATOM 2694 N N . GLN A 1 348 ? 61.659 90.103 22.515 1.00 18.22 348 GLN A N 1
ATOM 2695 C CA . GLN A 1 348 ? 61.554 91.530 22.914 1.00 18.88 348 GLN A CA 1
ATOM 2696 C C . GLN A 1 348 ? 60.153 92.066 23.023 1.00 18.07 348 GLN A C 1
ATOM 2697 O O . GLN A 1 348 ? 59.935 93.088 23.720 1.00 17.55 348 GLN A O 1
ATOM 2703 N N . TYR A 1 349 ? 59.197 91.395 22.374 1.00 16.98 349 TYR A N 1
ATOM 2704 C CA . TYR A 1 349 ? 57.837 91.878 22.390 1.00 16.48 349 TYR A CA 1
ATOM 2705 C C . TYR A 1 349 ? 57.038 91.345 23.594 1.00 16.95 349 TYR A C 1
ATOM 2706 O O . TYR A 1 349 ? 57.438 90.389 24.274 1.00 16.75 349 TYR A O 1
ATOM 2715 N N . ARG A 1 350 ? 55.922 92.002 23.853 1.00 17.12 350 ARG A N 1
ATOM 2716 C CA . ARG A 1 350 ? 54.939 91.569 24.794 1.00 18.59 350 ARG A CA 1
ATOM 2717 C C . ARG A 1 350 ? 53.628 91.488 24.059 1.00 16.18 350 ARG A C 1
ATOM 2718 O O . ARG A 1 350 ? 53.323 92.303 23.162 1.00 15.13 350 ARG A O 1
ATOM 2726 N N . ARG A 1 351 ? 52.803 90.541 24.487 1.00 14.95 351 ARG A N 1
ATOM 2727 C CA . ARG A 1 351 ? 51.529 90.307 23.833 1.00 13.91 351 ARG A CA 1
ATOM 2728 C C . ARG A 1 351 ? 50.589 91.501 24.042 1.00 13.60 351 ARG A C 1
ATOM 2729 O O . ARG A 1 351 ? 50.453 92.005 25.148 1.00 14.14 351 ARG A O 1
ATOM 2737 N N . THR A 1 352 ? 49.919 91.921 22.987 1.00 13.11 352 THR A N 1
ATOM 2738 C CA . THR A 1 352 ? 48.910 92.970 23.086 1.00 12.79 352 THR A CA 1
ATOM 2739 C C . THR A 1 352 ? 47.578 92.273 23.357 1.00 12.69 352 THR A C 1
ATOM 2740 O O . THR A 1 352 ? 47.236 91.286 22.711 1.00 12.65 352 THR A O 1
ATOM 2744 N N . GLN A 1 353 ? 46.827 92.790 24.300 1.00 12.78 353 GLN A N 1
ATOM 2745 C CA . GLN A 1 353 ? 45.537 92.213 24.665 1.00 13.20 353 GLN A CA 1
ATOM 2746 C C . GLN A 1 353 ? 44.322 93.191 24.507 1.00 12.46 353 GLN A C 1
ATOM 2747 O O . GLN A 1 353 ? 43.249 92.735 24.292 1.00 12.00 353 GLN A O 1
ATOM 2753 N N . SER A 1 354 ? 44.536 94.489 24.689 1.00 12.01 354 SER A N 1
ATOM 2754 C CA . SER A 1 354 ? 43.488 95.508 24.723 1.00 11.59 354 SER A CA 1
ATOM 2755 C C . SER A 1 354 ? 43.708 96.503 23.578 1.00 11.37 354 SER A C 1
ATOM 2756 O O . SER A 1 354 ? 44.855 96.723 23.174 1.00 11.08 354 SER A O 1
ATOM 2759 N N . PHE A 1 355 ? 42.629 97.152 23.167 1.00 11.26 355 PHE A N 1
ATOM 2760 C CA . PHE A 1 355 ? 42.715 98.271 22.246 1.00 11.93 355 PHE A CA 1
ATOM 2761 C C . PHE A 1 355 ? 43.224 99.550 22.929 1.00 11.96 355 PHE A C 1
ATOM 2762 O O . PHE A 1 355 ? 43.463 100.520 22.243 1.00 12.24 355 PHE A O 1
ATOM 2770 N N . TRP A 1 356 ? 43.412 99.534 24.263 1.00 12.07 356 TRP A N 1
ATOM 2771 C CA . TRP A 1 356 ? 44.096 100.619 24.958 1.00 12.40 356 TRP A CA 1
ATOM 2772 C C . TRP A 1 356 ? 45.220 100.005 25.813 1.00 12.85 356 TRP A C 1
ATOM 2773 O O . TRP A 1 356 ? 45.479 100.419 26.940 1.00 13.20 356 TRP A O 1
ATOM 2784 N N . GLU A 1 357 ? 45.911 99.045 25.216 1.00 13.46 357 GLU A N 1
ATOM 2785 C CA . GLU A 1 357 ? 46.994 98.290 25.836 1.00 14.23 357 GLU A CA 1
ATOM 2786 C C . GLU A 1 357 ? 47.983 99.154 26.619 1.00 15.16 357 GLU A C 1
ATOM 2787 O O . GLU A 1 357 ? 48.558 100.105 26.095 1.00 15.10 357 GLU A O 1
ATOM 2793 N N . GLY A 1 358 ? 48.227 98.732 27.838 1.00 15.89 358 GLY A N 1
ATOM 2794 C CA . GLY A 1 358 ? 49.232 99.328 28.703 1.00 17.32 358 GLY A CA 1
ATOM 2795 C C . GLY A 1 358 ? 48.781 100.589 29.402 1.00 18.15 358 GLY A C 1
ATOM 2796 O O . GLY A 1 358 ? 49.606 101.232 30.070 1.00 21.18 358 GLY A O 1
ATOM 2797 N N . SER A 1 359 ? 47.517 100.992 29.230 1.00 16.24 359 SER A N 1
ATOM 2798 C CA . SER A 1 359 ? 47.031 102.214 29.841 1.00 15.62 359 SER A CA 1
ATOM 2799 C C . SER A 1 359 ? 45.924 101.914 30.840 1.00 15.50 359 SER A C 1
ATOM 2800 O O . SER A 1 359 ? 45.369 100.831 30.865 1.00 14.28 359 SER A O 1
ATOM 2803 N N . GLN A 1 360 ? 45.534 102.936 31.576 1.00 15.91 360 GLN A N 1
ATOM 2804 C CA . GLN A 1 360 ? 44.373 102.846 32.444 1.00 16.78 360 GLN A CA 1
ATOM 2805 C C . GLN A 1 360 ? 43.057 102.586 31.689 1.00 15.71 360 GLN A C 1
ATOM 2806 O O . GLN A 1 360 ? 42.098 102.163 32.315 1.00 15.63 360 GLN A O 1
ATOM 2812 N N . LEU A 1 361 ? 43.003 102.881 30.384 1.00 14.41 361 LEU A N 1
ATOM 2813 C CA . LEU A 1 361 ? 41.802 102.646 29.585 1.00 13.68 361 LEU A CA 1
ATOM 2814 C C . LEU A 1 361 ? 41.598 101.190 29.178 1.00 12.57 361 LEU A C 1
ATOM 2815 O O . LEU A 1 361 ? 40.564 100.842 28.653 1.00 12.01 361 LEU A O 1
ATOM 2820 N N . SER A 1 362 ? 42.592 100.334 29.372 1.00 12.50 362 SER A N 1
ATOM 2821 C CA . SER A 1 362 ? 42.447 98.915 29.096 1.00 12.04 362 SER A CA 1
ATOM 2822 C C . SER A 1 362 ? 41.495 98.262 30.075 1.00 11.99 362 SER A C 1
ATOM 2823 O O . SER A 1 362 ? 41.620 98.464 31.301 1.00 12.41 362 SER A O 1
ATOM 2826 N N . SER A 1 363 ? 40.593 97.419 29.561 1.00 11.62 363 SER A N 1
ATOM 2827 C CA . SER A 1 363 ? 39.677 96.655 30.401 1.00 11.39 363 SER A CA 1
ATOM 2828 C C . SER A 1 363 ? 40.250 95.350 30.929 1.00 11.89 363 SER A C 1
ATOM 2829 O O . SER A 1 363 ? 39.630 94.684 31.811 1.00 12.04 363 SER A O 1
ATOM 2832 N N . VAL A 1 364 ? 41.394 94.940 30.386 1.00 11.98 364 VAL A N 1
ATOM 2833 C CA . VAL A 1 364 ? 41.921 93.586 30.644 1.00 12.01 364 VAL A CA 1
ATOM 2834 C C . VAL A 1 364 ? 42.383 93.420 32.102 1.00 12.13 364 VAL A C 1
ATOM 2835 O O . VAL A 1 364 ? 43.067 94.264 32.642 1.00 11.07 364 VAL A O 1
ATOM 2839 N N . GLY A 1 365 ? 41.950 92.325 32.748 1.00 12.59 365 GLY A N 1
ATOM 2840 C CA . GLY A 1 365 ? 42.328 92.041 34.127 1.00 13.09 365 GLY A CA 1
ATOM 2841 C C . GLY A 1 365 ? 41.598 92.926 35.139 1.00 13.78 365 GLY A C 1
ATOM 2842 O O . GLY A 1 365 ? 41.984 93.024 36.299 1.00 14.16 365 GLY A O 1
ATOM 2843 N N . ARG A 1 366 ? 40.561 93.609 34.687 1.00 14.08 366 ARG A N 1
ATOM 2844 C CA . ARG A 1 366 ? 39.712 94.441 35.570 1.00 14.46 366 ARG A CA 1
ATOM 2845 C C . ARG A 1 366 ? 38.263 93.977 35.473 1.00 14.62 366 ARG A C 1
ATOM 2846 O O . ARG A 1 366 ? 37.679 93.978 34.369 1.00 14.50 366 ARG A O 1
ATOM 2854 N N . PRO A 1 367 ? 37.656 93.592 36.599 1.00 14.81 367 PRO A N 1
ATOM 2855 C CA . PRO A 1 367 ? 36.201 93.409 36.530 1.00 14.97 367 PRO A CA 1
ATOM 2856 C C . PRO A 1 367 ? 35.451 94.705 36.151 1.00 15.08 367 PRO A C 1
ATOM 2857 O O . PRO A 1 367 ? 35.887 95.808 36.474 1.00 15.75 367 PRO A O 1
ATOM 2861 N N . ALA A 1 368 ? 34.384 94.561 35.378 1.00 14.52 368 ALA A N 1
ATOM 2862 C CA . ALA A 1 368 ? 33.574 95.696 34.958 1.00 14.10 368 ALA A CA 1
ATOM 2863 C C . ALA A 1 368 ? 33.048 96.452 36.224 1.00 14.38 368 ALA A C 1
ATOM 2864 O O . ALA A 1 368 ? 32.525 95.805 37.132 1.00 14.66 368 ALA A O 1
ATOM 2866 N N . ASP A 1 369 ? 33.199 97.775 36.279 1.00 14.31 369 ASP A N 1
ATOM 2867 C CA . ASP A 1 369 ? 32.692 98.572 37.403 1.00 15.49 369 ASP A CA 1
ATOM 2868 C C . ASP A 1 369 ? 31.194 98.856 37.245 1.00 16.09 369 ASP A C 1
ATOM 2869 O O . ASP A 1 369 ? 30.561 98.421 36.243 1.00 16.33 369 ASP A O 1
ATOM 2874 N N . ALA A 1 370 ? 30.593 99.518 38.234 1.00 16.92 370 ALA A N 1
ATOM 2875 C CA . ALA A 1 370 ? 29.152 99.725 38.250 1.00 17.57 370 ALA A CA 1
ATOM 2876 C C . ALA A 1 370 ? 28.669 100.528 37.052 1.00 17.12 370 ALA A C 1
ATOM 2877 O O . ALA A 1 370 ? 27.635 100.229 36.475 1.00 16.70 370 ALA A O 1
ATOM 2879 N N . ARG A 1 371 ? 29.424 101.545 36.668 1.00 17.18 371 ARG A N 1
ATOM 2880 C CA . ARG A 1 371 ? 29.062 102.333 35.495 1.00 17.37 371 ARG A CA 1
ATOM 2881 C C . ARG A 1 371 ? 29.110 101.500 34.188 1.00 16.29 371 ARG A C 1
ATOM 2882 O O . ARG A 1 371 ? 28.199 101.596 33.367 1.00 15.52 371 ARG A O 1
ATOM 2890 N N . GLU A 1 372 ? 30.165 100.712 33.988 1.00 15.47 372 GLU A N 1
ATOM 2891 C CA . GLU A 1 372 ? 30.244 99.828 32.808 1.00 14.98 372 GLU A CA 1
ATOM 2892 C C . GLU A 1 372 ? 29.054 98.856 32.749 1.00 15.12 372 GLU A C 1
ATOM 2893 O O . GLU A 1 372 ? 28.438 98.684 31.694 1.00 14.49 372 GLU A O 1
ATOM 2899 N N . ARG A 1 373 ? 28.724 98.250 33.874 1.00 15.31 373 ARG A N 1
ATOM 2900 C CA . ARG A 1 373 ? 27.625 97.297 33.915 1.00 16.72 373 ARG A CA 1
ATOM 2901 C C . ARG A 1 373 ? 26.282 97.975 33.598 1.00 17.44 373 ARG A C 1
ATOM 2902 O O . ARG A 1 373 ? 25.456 97.408 32.886 1.00 16.43 373 ARG A O 1
ATOM 2910 N N . GLU A 1 374 ? 26.105 99.199 34.100 1.00 18.11 374 GLU A N 1
ATOM 2911 C CA . GLU A 1 374 ? 24.932 100.026 33.752 1.00 19.18 374 GLU A CA 1
ATOM 2912 C C . GLU A 1 374 ? 24.882 100.301 32.254 1.00 18.52 374 GLU A C 1
ATOM 2913 O O . GLU A 1 374 ? 23.854 100.110 31.626 1.00 18.96 374 GLU A O 1
ATOM 2919 N N . LEU A 1 375 ? 26.011 100.675 31.670 1.00 17.12 375 LEU A N 1
ATOM 2920 C CA . LEU A 1 375 ? 26.087 100.991 30.254 1.00 16.71 375 LEU A CA 1
ATOM 2921 C C . LEU A 1 375 ? 25.804 99.762 29.364 1.00 16.20 375 LEU A C 1
ATOM 2922 O O . LEU A 1 375 ? 25.207 99.890 28.322 1.00 14.94 375 LEU A O 1
ATOM 29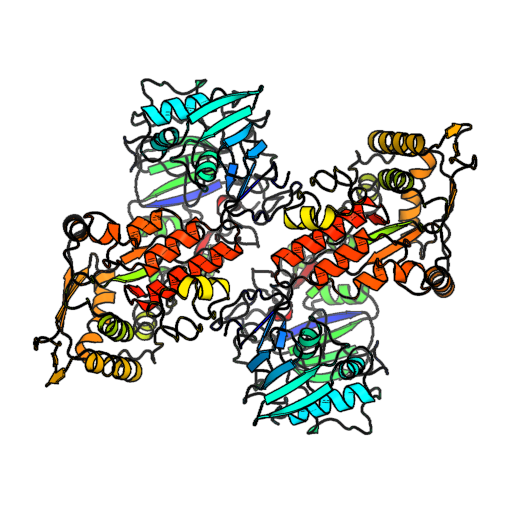27 N N . LEU A 1 376 ? 26.277 98.596 29.795 1.00 15.52 376 LEU A N 1
ATOM 2928 C CA . LEU A 1 376 ? 26.232 97.418 29.006 1.00 15.69 376 LEU A CA 1
ATOM 2929 C C . LEU A 1 376 ? 24.945 96.592 29.221 1.00 15.81 376 LEU A C 1
ATOM 2930 O O . LEU A 1 376 ? 24.652 95.722 28.436 1.00 16.27 376 LEU A O 1
ATOM 2935 N N . ALA A 1 377 ? 24.182 96.856 30.262 1.00 16.15 377 ALA A N 1
ATOM 2936 C CA . ALA A 1 377 ? 22.983 96.058 30.573 1.00 16.96 377 ALA A CA 1
ATOM 2937 C C . ALA A 1 377 ? 21.967 95.984 29.411 1.00 17.23 377 ALA A C 1
ATOM 2938 O O . ALA A 1 377 ? 21.355 94.967 29.180 1.00 18.17 377 ALA A O 1
ATOM 2940 N N . PRO A 1 378 ? 21.816 97.049 28.625 1.00 17.41 378 PRO A N 1
ATOM 2941 C CA . PRO A 1 378 ? 20.899 96.933 27.497 1.00 17.85 378 PRO A CA 1
ATOM 2942 C C . PRO A 1 378 ? 21.407 96.061 26.330 1.00 18.20 378 PRO A C 1
ATOM 2943 O O . PRO A 1 378 ? 20.665 95.863 25.375 1.00 17.66 378 PRO A O 1
ATOM 2947 N N . PHE A 1 379 ? 22.636 95.529 26.416 1.00 17.74 379 PHE A N 1
ATOM 2948 C CA . PHE A 1 379 ? 23.234 94.808 25.323 1.00 17.15 379 PHE A CA 1
ATOM 2949 C C . PHE A 1 379 ? 23.694 93.465 25.815 1.00 17.23 379 PHE A C 1
ATOM 2950 O O . PHE A 1 379 ? 24.891 93.188 25.851 1.00 16.93 379 PHE A O 1
ATOM 2958 N N A PRO A 1 380 ? 22.763 92.595 26.214 0.50 18.11 380 PRO A N 1
ATOM 2959 N N B PRO A 1 380 ? 22.717 92.594 26.126 0.50 17.47 380 PRO A N 1
ATOM 2960 C CA A PRO A 1 380 ? 23.154 91.420 27.000 0.50 18.20 380 PRO A CA 1
ATOM 2961 C CA B PRO A 1 380 ? 23.073 91.260 26.503 0.50 17.19 380 PRO A CA 1
ATOM 2962 C C A PRO A 1 380 ? 24.162 90.441 26.363 0.50 18.16 380 PRO A C 1
ATOM 2963 C C B PRO A 1 380 ? 23.800 90.622 25.339 0.50 16.44 380 PRO A C 1
ATOM 2964 O O A PRO A 1 380 ? 24.870 89.732 27.095 0.50 18.67 380 PRO A O 1
ATOM 2965 O O B PRO A 1 380 ? 23.457 90.843 24.155 0.50 15.88 380 PRO A O 1
ATOM 2972 N N A GLY A 1 381 ? 24.213 90.360 25.043 0.50 17.29 381 GLY A N 1
ATOM 2973 N N B GLY A 1 381 ? 24.867 89.931 25.701 0.50 16.26 381 GLY A N 1
ATOM 2974 C CA A GLY A 1 381 ? 25.149 89.428 24.402 0.50 17.01 381 GLY A CA 1
ATOM 2975 C CA B GLY A 1 381 ? 25.630 89.150 24.777 0.50 16.16 381 GLY A CA 1
ATOM 2976 C C A GLY A 1 381 ? 26.534 89.968 24.059 0.50 16.33 381 GLY A C 1
ATOM 2977 C C B GLY A 1 381 ? 26.721 89.938 24.110 0.50 15.85 381 GLY A C 1
ATOM 2978 O O A GLY A 1 381 ? 27.412 89.206 23.613 0.50 16.40 381 GLY A O 1
ATOM 2979 O O B GLY A 1 381 ? 27.577 89.331 23.440 0.50 15.86 381 GLY A O 1
ATOM 2980 N N . ALA A 1 382 ? 26.734 91.264 24.287 1.00 15.34 382 ALA A N 1
ATOM 2981 C CA . ALA A 1 382 ? 27.804 92.048 23.693 1.00 15.21 382 ALA A CA 1
ATOM 2982 C C . ALA A 1 382 ? 29.194 91.801 24.282 1.00 15.18 382 ALA A C 1
ATOM 2983 O O . ALA A 1 382 ? 30.194 91.988 23.587 1.00 15.00 382 ALA A O 1
ATOM 2985 N N . VAL A 1 383 ? 29.238 91.391 25.554 1.00 14.75 383 VAL A N 1
ATOM 2986 C CA . VAL A 1 383 ? 30.459 91.144 26.232 1.00 13.98 383 VAL A CA 1
ATOM 2987 C C . VAL A 1 383 ? 30.457 89.731 26.823 1.00 14.55 383 VAL A C 1
ATOM 2988 O O . VAL A 1 383 ? 29.496 89.307 27.430 1.00 13.56 383 VAL A O 1
ATOM 2992 N N . ARG A 1 384 ? 31.535 89.011 26.568 1.00 14.63 384 ARG A N 1
ATOM 2993 C CA . ARG A 1 384 ? 31.684 87.637 27.001 1.00 16.11 384 ARG A CA 1
ATOM 2994 C C . ARG A 1 384 ? 31.927 87.686 28.519 1.00 17.10 384 ARG A C 1
ATOM 2995 O O . ARG A 1 384 ? 32.564 88.632 29.033 1.00 15.62 384 ARG A O 1
ATOM 3003 N N . GLU A 1 385 ? 31.414 86.700 29.228 1.00 17.50 385 GLU A N 1
ATOM 3004 C CA . GLU A 1 385 ? 31.576 86.628 30.653 1.00 20.36 385 GLU A CA 1
ATOM 3005 C C . GLU A 1 385 ? 33.044 86.798 31.116 1.00 18.55 385 GLU A C 1
ATOM 3006 O O . GLU A 1 385 ? 33.310 87.529 32.091 1.00 16.82 385 GLU A O 1
ATOM 3012 N N . ASP A 1 386 ? 33.978 86.087 30.486 1.00 17.72 386 ASP A N 1
ATOM 3013 C CA . ASP A 1 386 ? 35.405 86.216 30.908 1.00 18.23 386 ASP A CA 1
ATOM 3014 C C . ASP A 1 386 ? 35.946 87.643 30.706 1.00 16.51 386 ASP A C 1
ATOM 3015 O O . ASP A 1 386 ? 36.697 88.165 31.523 1.00 16.43 386 ASP A O 1
ATOM 3020 N N . VAL A 1 387 ? 35.495 88.295 29.661 1.00 15.04 387 VAL A N 1
ATOM 3021 C CA . VAL A 1 387 ? 35.930 89.682 29.403 1.00 14.72 387 VAL A CA 1
ATOM 3022 C C . VAL A 1 387 ? 35.284 90.630 30.427 1.00 14.76 387 VAL A C 1
ATOM 3023 O O . VAL A 1 387 ? 35.922 91.582 30.868 1.00 14.60 387 VAL A O 1
ATOM 3027 N N . MET A 1 388 ? 34.032 90.388 30.767 1.00 14.88 388 MET A N 1
ATOM 3028 C CA . MET A 1 388 ? 33.313 91.230 31.702 1.00 15.94 388 MET A CA 1
ATOM 3029 C C . MET A 1 388 ? 33.908 91.122 33.105 1.00 16.47 388 MET A C 1
ATOM 3030 O O . MET A 1 388 ? 33.992 92.146 33.815 1.00 15.45 388 MET A O 1
ATOM 3035 N N . ASN A 1 389 ? 34.341 89.921 33.498 1.00 16.44 389 ASN A N 1
ATOM 3036 C CA A ASN A 1 389 ? 34.890 89.700 34.851 0.50 17.18 389 ASN A CA 1
ATOM 3037 C CA B ASN A 1 389 ? 34.886 89.715 34.843 0.50 17.01 389 ASN A CA 1
ATOM 3038 C C . ASN A 1 389 ? 36.396 89.928 34.956 1.00 16.86 389 ASN A C 1
ATOM 3039 O O . ASN A 1 389 ? 36.949 89.847 36.034 1.00 17.02 389 ASN A O 1
ATOM 3048 N N . GLY A 1 390 ? 37.047 90.255 33.850 1.00 15.90 390 GLY A N 1
ATOM 3049 C CA . GLY A 1 390 ? 38.488 90.536 33.877 1.00 15.70 390 GLY A CA 1
ATOM 3050 C C . GLY A 1 390 ? 39.372 89.289 34.022 1.00 15.95 390 GLY A C 1
ATOM 3051 O O . GLY A 1 390 ? 40.508 89.376 34.530 1.00 15.51 390 GLY A O 1
ATOM 3052 N N . THR A 1 391 ? 38.872 88.139 33.584 1.00 15.18 391 THR A N 1
ATOM 3053 C CA . THR A 1 391 ? 39.675 86.913 33.587 1.00 16.12 391 THR A CA 1
ATOM 3054 C C . THR A 1 391 ? 40.141 86.501 32.198 1.00 16.11 391 THR A C 1
ATOM 3055 O O . THR A 1 391 ? 40.903 85.566 32.060 1.00 17.13 391 THR A O 1
ATOM 3059 N N . TRP A 1 392 ? 39.685 87.193 31.160 1.00 16.45 392 TRP A N 1
ATOM 3060 C CA . TRP A 1 392 ? 40.105 86.898 29.792 1.00 15.95 392 TRP A CA 1
ATOM 3061 C C . TRP A 1 392 ? 41.539 87.368 29.484 1.00 15.75 392 TRP A C 1
ATOM 3062 O O . TRP A 1 392 ? 41.909 88.504 29.776 1.00 15.21 392 TRP A O 1
ATOM 3073 N N . HIS A 1 393 ? 42.305 86.492 28.850 1.00 15.05 393 HIS A N 1
ATOM 3074 C CA . HIS A 1 393 ? 43.547 86.827 28.178 1.00 15.60 393 HIS A CA 1
ATOM 3075 C C . HIS A 1 393 ? 43.683 85.926 26.952 1.00 15.84 393 HIS A C 1
ATOM 3076 O O . HIS A 1 393 ? 43.165 84.800 26.928 1.00 15.73 393 HIS A O 1
ATOM 3083 N N . PRO A 1 394 ? 44.385 86.422 25.924 1.00 15.40 394 PRO A N 1
ATOM 3084 C CA . PRO A 1 394 ? 44.704 85.543 24.847 1.00 15.60 394 PRO A CA 1
ATOM 3085 C C . PRO A 1 394 ? 45.501 84.339 25.390 1.00 15.24 394 PRO A C 1
ATOM 3086 O O . PRO A 1 394 ? 46.206 84.482 26.380 1.00 14.57 394 PRO A O 1
ATOM 3090 N N . PRO A 1 395 ? 45.417 83.184 24.722 1.00 15.58 395 PRO A N 1
ATOM 3091 C CA . PRO A 1 395 ? 46.242 82.034 25.111 1.00 16.21 395 PRO A CA 1
ATOM 3092 C C . PRO A 1 395 ? 47.732 82.324 25.224 1.00 16.04 395 PRO A C 1
ATOM 3093 O O . PRO A 1 395 ? 48.299 83.028 24.374 1.00 15.38 395 PRO A O 1
ATOM 3097 N N . VAL A 1 396 ? 48.359 81.755 26.253 1.00 16.81 396 VAL A N 1
ATOM 3098 C CA . VAL A 1 396 ? 49.811 81.709 26.389 1.00 16.97 396 VAL A CA 1
ATOM 3099 C C . VAL A 1 396 ? 50.201 80.253 26.135 1.00 17.64 396 VAL A C 1
ATOM 3100 O O . VAL A 1 396 ? 49.755 79.365 26.843 1.00 17.67 396 VAL A O 1
ATOM 3104 N N . THR A 1 397 ? 50.973 79.993 25.092 1.00 17.82 397 THR A N 1
ATOM 3105 C CA . THR A 1 397 ? 51.351 78.610 24.766 1.00 18.58 397 THR A CA 1
ATOM 3106 C C . THR A 1 397 ? 52.641 78.230 25.465 1.00 19.47 397 THR A C 1
ATOM 3107 O O . THR A 1 397 ? 53.258 79.057 26.126 1.00 18.62 397 THR A O 1
ATOM 3111 N N . ASP A 1 398 ? 53.067 76.988 25.240 1.00 21.19 398 ASP A N 1
ATOM 3112 C CA . ASP A 1 398 ? 54.351 76.516 25.696 1.00 22.94 398 ASP A CA 1
ATOM 3113 C C . ASP A 1 398 ? 55.492 76.983 24.781 1.00 22.58 398 ASP A C 1
ATOM 3114 O O . ASP A 1 398 ? 56.613 76.582 24.966 1.00 22.88 398 ASP A O 1
ATOM 3119 N N . GLY A 1 399 ? 55.226 77.785 23.761 1.00 22.03 399 GLY A N 1
ATOM 3120 C CA . GLY A 1 399 ? 56.308 78.261 22.900 1.00 21.90 399 GLY A CA 1
ATOM 3121 C C . GLY A 1 399 ? 56.739 77.287 21.825 1.00 22.31 399 GLY A C 1
ATOM 3122 O O . GLY A 1 399 ? 57.613 77.613 21.007 1.00 22.36 399 GLY A O 1
ATOM 3123 N N . SER A 1 400 ? 56.090 76.126 21.768 1.00 21.49 400 SER A N 1
ATOM 3124 C CA . SER A 1 400 ? 56.496 75.091 20.841 1.00 22.58 400 SER A CA 1
ATOM 3125 C C . SER A 1 400 ? 56.116 75.388 19.410 1.00 22.19 400 SER A C 1
ATOM 3126 O O . SER A 1 400 ? 56.714 74.839 18.507 1.00 23.49 400 SER A O 1
ATOM 3129 N N . GLY A 1 401 ? 55.059 76.152 19.161 1.00 21.30 401 GLY A N 1
ATOM 3130 C CA . GLY A 1 401 ? 54.543 76.250 17.781 1.00 22.65 401 GLY A CA 1
ATOM 3131 C C . GLY A 1 401 ? 53.471 75.212 17.413 1.00 23.56 401 GLY A C 1
ATOM 3132 O O . GLY A 1 401 ? 52.865 75.292 16.324 1.00 23.50 401 GLY A O 1
ATOM 3133 N N . HIS A 1 402 ? 53.218 74.259 18.319 1.00 24.31 402 HIS A N 1
ATOM 3134 C CA . HIS A 1 402 ? 52.179 73.222 18.141 1.00 24.38 402 HIS A CA 1
ATOM 3135 C C . HIS A 1 402 ? 51.584 72.819 19.459 1.00 23.38 402 HIS A C 1
ATOM 3136 O O . HIS A 1 402 ? 51.563 71.677 19.808 1.00 23.10 402 HIS A O 1
ATOM 3143 N N . ASP A 1 403 ? 51.092 73.777 20.219 1.00 23.06 403 ASP A N 1
ATOM 3144 C CA . ASP A 1 403 ? 50.535 73.503 21.532 1.00 22.71 403 ASP A CA 1
ATOM 3145 C C . ASP A 1 403 ? 49.085 72.985 21.358 1.00 23.74 403 ASP A C 1
ATOM 3146 O O . ASP A 1 403 ? 48.225 73.684 20.791 1.00 22.85 403 ASP A O 1
ATOM 3151 N N . ARG A 1 404 ? 48.804 71.813 21.907 1.00 24.11 404 ARG A N 1
ATOM 3152 C CA . ARG A 1 404 ? 47.523 71.145 21.743 1.00 25.01 404 ARG A CA 1
ATOM 3153 C C . ARG A 1 404 ? 46.396 71.840 22.518 1.00 24.83 404 ARG A C 1
ATOM 3154 O O . ARG A 1 404 ? 45.233 71.702 22.130 1.00 23.52 404 ARG A O 1
ATOM 3156 N N . VAL A 1 405 ? 46.728 72.626 23.554 1.00 22.86 405 VAL A N 1
ATOM 3157 C CA . VAL A 1 405 ? 45.687 73.224 24.371 1.00 22.31 405 VAL A CA 1
ATOM 3158 C C . VAL A 1 405 ? 44.803 74.279 23.623 1.00 21.39 405 VAL A C 1
ATOM 3159 O O . VAL A 1 405 ? 43.594 74.098 23.552 1.00 20.77 405 VAL A O 1
ATOM 3163 N N . PRO A 1 406 ? 45.387 75.352 23.058 1.00 19.31 406 PRO A N 1
ATOM 3164 C CA . PRO A 1 406 ? 44.501 76.279 22.357 1.00 18.37 406 PRO A CA 1
ATOM 3165 C C . PRO A 1 406 ? 43.873 75.626 21.160 1.00 17.72 406 PRO A C 1
ATOM 3166 O O . PRO A 1 406 ? 42.803 76.024 20.758 1.00 16.53 406 PRO A O 1
ATOM 3170 N N . ALA A 1 407 ? 44.544 74.661 20.558 1.00 18.43 407 ALA A N 1
ATOM 3171 C CA . ALA A 1 407 ? 43.976 73.993 19.385 1.00 19.14 407 ALA A CA 1
ATOM 3172 C C . ALA A 1 407 ? 42.704 73.174 19.699 1.00 19.03 407 ALA A C 1
ATOM 3173 O O . ALA A 1 407 ? 41.774 73.163 18.898 1.00 18.67 407 ALA A O 1
ATOM 3175 N N . LYS A 1 408 ? 42.650 72.542 20.864 1.00 18.95 408 LYS A N 1
ATOM 3176 C CA . LYS A 1 408 ? 41.472 71.801 21.266 1.00 19.85 408 LYS A CA 1
ATOM 3177 C C . LYS A 1 408 ? 40.317 72.789 21.525 1.00 19.48 408 LYS A C 1
ATOM 3178 O O . LYS A 1 408 ? 39.174 72.475 21.214 1.00 18.21 408 LYS A O 1
ATOM 3180 N N . LYS A 1 409 ? 40.611 73.953 22.134 1.00 18.98 409 LYS A N 1
ATOM 3181 C CA . LYS A 1 409 ? 39.555 74.939 22.400 1.00 19.33 409 LYS A CA 1
ATOM 3182 C C . LYS A 1 409 ? 39.001 75.447 21.049 1.00 18.16 409 LYS A C 1
ATOM 3183 O O . LYS A 1 409 ? 37.793 75.613 20.901 1.00 18.29 409 LYS A O 1
ATOM 3185 N N . ALA A 1 410 ? 39.881 75.663 20.088 1.00 17.25 410 ALA A N 1
ATOM 3186 C CA . ALA A 1 410 ? 39.496 76.124 18.782 1.00 17.51 410 ALA A CA 1
ATOM 3187 C C . ALA A 1 410 ? 38.612 75.098 18.071 1.00 17.44 410 ALA A C 1
ATOM 3188 O O . ALA A 1 410 ? 37.588 75.437 17.481 1.00 16.26 410 ALA A O 1
ATOM 3190 N N . TYR A 1 411 ? 39.056 73.863 18.096 1.00 19.10 411 TYR A N 1
ATOM 3191 C CA . TYR A 1 411 ? 38.316 72.751 17.521 1.00 21.40 411 TYR A CA 1
ATOM 3192 C C . TYR A 1 411 ? 36.897 72.644 18.076 1.00 19.91 411 TYR A C 1
ATOM 3193 O O . TYR A 1 411 ? 35.941 72.546 17.316 1.00 17.68 411 TYR A O 1
ATOM 3202 N N . ASP A 1 412 ? 36.771 72.733 19.399 1.00 19.21 412 ASP A N 1
ATOM 3203 C CA A ASP A 1 412 ? 35.477 72.678 20.052 0.50 19.44 412 ASP A CA 1
ATOM 3204 C CA B ASP A 1 412 ? 35.454 72.708 20.040 0.50 20.19 412 ASP A CA 1
ATOM 3205 C C . ASP A 1 412 ? 34.564 73.883 19.637 1.00 19.15 412 ASP A C 1
ATOM 3206 O O . ASP A 1 412 ? 33.371 73.699 19.325 1.00 17.66 412 ASP A O 1
ATOM 3215 N N . LEU A 1 413 ? 35.109 75.099 19.658 1.00 18.51 413 LEU A N 1
ATOM 3216 C CA . LEU A 1 413 ? 34.337 76.292 19.212 1.00 18.37 413 LEU A CA 1
ATOM 3217 C C . LEU A 1 413 ? 33.852 76.180 17.757 1.00 16.73 413 LEU A C 1
ATOM 3218 O O . LEU A 1 413 ? 32.693 76.492 17.468 1.00 18.20 413 LEU A O 1
ATOM 3223 N N . LEU A 1 414 ? 34.713 75.745 16.851 1.00 15.19 414 LEU A N 1
ATOM 3224 C CA . LEU A 1 414 ? 34.333 75.639 15.439 1.00 15.54 414 LEU A CA 1
ATOM 3225 C C . LEU A 1 414 ? 33.236 74.566 15.286 1.00 15.32 414 LEU A C 1
ATOM 3226 O O . LEU A 1 414 ? 32.329 74.759 14.514 1.00 14.08 414 LEU A O 1
ATOM 3231 N N . SER A 1 415 ? 33.337 73.464 16.041 1.00 16.02 415 SER A N 1
ATOM 3232 C CA . SER A 1 415 ? 32.293 72.433 16.029 1.00 17.13 415 SER A CA 1
ATOM 3233 C C . SER A 1 415 ? 30.942 72.983 16.529 1.00 16.85 415 SER A C 1
ATOM 3234 O O . SER A 1 415 ? 29.920 72.776 15.893 1.00 16.23 415 SER A O 1
ATOM 3237 N N . GLN A 1 416 ? 30.956 73.755 17.608 1.00 17.28 416 GLN A N 1
ATOM 3238 C CA . GLN A 1 416 ? 29.725 74.428 18.082 1.00 18.19 416 GLN A CA 1
ATOM 3239 C C . GLN A 1 416 ? 29.149 75.379 17.028 1.00 17.61 416 GLN A C 1
ATOM 3240 O O . GLN A 1 416 ? 27.959 75.572 16.946 1.00 17.57 416 GLN A O 1
ATOM 3246 N N . ALA A 1 417 ? 30.017 75.954 16.195 1.00 17.44 417 ALA A N 1
ATOM 3247 C CA . ALA A 1 417 ? 29.601 76.835 15.103 1.00 16.43 417 ALA A CA 1
ATOM 3248 C C . ALA A 1 417 ? 29.290 76.162 13.783 1.00 16.32 417 ALA A C 1
ATOM 3249 O O . ALA A 1 417 ? 29.069 76.838 12.805 1.00 18.31 417 ALA A O 1
ATOM 3251 N N . GLY A 1 418 ? 29.245 74.846 13.750 1.00 16.64 418 GLY A N 1
ATOM 3252 C CA . GLY A 1 418 ? 28.727 74.107 12.607 1.00 16.67 418 GLY A CA 1
ATOM 3253 C C . GLY A 1 418 ? 29.804 73.481 11.717 1.00 16.93 418 GLY A C 1
ATOM 3254 O O . GLY A 1 418 ? 29.475 72.908 10.700 1.00 17.34 418 GLY A O 1
ATOM 3255 N N . PHE A 1 419 ? 31.097 73.626 12.073 1.00 16.49 419 PHE A N 1
ATOM 3256 C CA . PHE A 1 419 ? 32.168 73.017 11.311 1.00 16.40 419 PHE A CA 1
ATOM 3257 C C . PHE A 1 419 ? 32.158 71.498 11.498 1.00 18.12 419 PHE A C 1
ATOM 3258 O O . PHE A 1 419 ? 31.683 71.004 12.526 1.00 16.77 419 PHE A O 1
ATOM 3266 N N . GLN A 1 420 ? 32.678 70.784 10.492 1.00 19.82 420 GLN A N 1
ATOM 3267 C CA . GLN A 1 420 ? 33.091 69.382 10.608 1.00 21.71 420 GLN A CA 1
ATOM 3268 C C . GLN A 1 420 ? 34.576 69.266 10.294 1.00 20.90 420 GLN A C 1
ATOM 3269 O O . GLN A 1 420 ? 35.198 70.125 9.669 1.00 19.31 420 GLN A O 1
ATOM 3275 N N . PHE A 1 421 ? 35.146 68.159 10.706 1.00 20.76 421 PHE A N 1
ATOM 3276 C CA . PHE A 1 421 ? 36.537 67.848 10.450 1.00 21.11 421 PHE A CA 1
ATOM 3277 C C . PHE A 1 421 ? 36.548 66.466 9.819 1.00 23.06 421 PHE A C 1
ATOM 3278 O O . PHE A 1 421 ? 36.070 65.526 10.419 1.00 21.83 421 PHE A O 1
ATOM 3286 N N . LYS A 1 422 ? 36.980 66.388 8.577 1.00 24.73 422 LYS A N 1
ATOM 3287 C CA . LYS A 1 422 ? 36.833 65.190 7.758 1.00 29.43 422 LYS A CA 1
ATOM 3288 C C . LYS A 1 422 ? 38.134 65.222 6.989 1.00 34.87 422 LYS A C 1
ATOM 3289 O O . LYS A 1 422 ? 38.473 66.246 6.363 1.00 34.63 422 LYS A O 1
ATOM 3291 N N . ASP A 1 423 ? 38.855 64.101 7.058 1.00 42.40 423 ASP A N 1
ATOM 3292 C CA . ASP A 1 423 ? 40.320 64.050 6.971 1.00 44.73 423 ASP A CA 1
ATOM 3293 C C . ASP A 1 423 ? 40.935 64.792 5.778 1.00 43.42 423 ASP A C 1
ATOM 3294 O O . ASP A 1 423 ? 40.364 64.856 4.675 1.00 47.40 423 ASP A O 1
ATOM 3296 N N . GLY A 1 424 ? 42.028 65.480 6.023 1.00 38.95 424 GLY A N 1
ATOM 3297 C CA . GLY A 1 424 ? 42.293 66.142 7.291 1.00 38.44 424 GLY A CA 1
ATOM 3298 C C . GLY A 1 424 ? 42.043 67.621 6.988 1.00 33.33 424 GLY A C 1
ATOM 3299 O O . GLY A 1 424 ? 42.970 68.416 6.849 1.00 36.65 424 GLY A O 1
ATOM 3300 N N . MET A 1 425 ? 40.775 67.955 6.814 1.00 27.59 425 MET A N 1
ATOM 3301 C CA . MET A 1 425 ? 40.375 69.298 6.516 1.00 24.80 425 MET A CA 1
ATOM 3302 C C . MET A 1 425 ? 39.346 69.757 7.515 1.00 20.88 425 MET A C 1
ATOM 3303 O O . MET A 1 425 ? 38.526 68.989 8.001 1.00 19.12 425 MET A O 1
ATOM 3308 N N . ALA A 1 426 ? 39.386 71.043 7.789 1.00 18.39 426 ALA A N 1
ATOM 3309 C CA . ALA A 1 426 ? 38.290 71.718 8.456 1.00 17.00 426 ALA A CA 1
ATOM 3310 C C . ALA A 1 426 ? 37.254 72.060 7.404 1.00 16.69 426 ALA A C 1
ATOM 3311 O O . ALA A 1 426 ? 37.584 72.704 6.399 1.00 16.21 426 ALA A O 1
ATOM 3313 N N . ILE A 1 427 ? 36.012 71.659 7.639 1.00 15.89 427 ILE A N 1
ATOM 3314 C CA . ILE A 1 427 ? 34.939 71.872 6.697 1.00 16.30 427 ILE A CA 1
ATOM 3315 C C . ILE A 1 427 ? 33.969 72.887 7.287 1.00 15.96 427 ILE A C 1
ATOM 3316 O O . ILE A 1 427 ? 33.419 72.678 8.394 1.00 14.34 427 ILE A O 1
ATOM 3321 N N . ASP A 1 428 ? 33.703 73.960 6.536 1.00 15.71 428 ASP A N 1
ATOM 3322 C CA . ASP A 1 428 ? 32.806 75.019 7.040 1.00 16.22 428 ASP A CA 1
ATOM 3323 C C . ASP A 1 428 ? 31.325 74.610 7.024 1.00 16.83 428 ASP A C 1
ATOM 3324 O O . ASP A 1 428 ? 30.976 73.530 6.543 1.00 17.16 428 ASP A O 1
ATOM 3329 N N . PRO A 1 429 ? 30.443 75.458 7.584 1.00 17.50 429 PRO A N 1
ATOM 3330 C CA . PRO A 1 429 ? 29.063 75.002 7.698 1.00 17.88 429 PRO A CA 1
ATOM 3331 C C . PRO A 1 429 ? 28.353 74.907 6.378 1.00 18.34 429 PRO A C 1
ATOM 3332 O O . PRO A 1 429 ? 27.276 74.316 6.358 1.00 18.23 429 PRO A O 1
ATOM 3336 N N . THR A 1 430 ? 28.919 75.441 5.293 1.00 17.99 430 THR A N 1
ATOM 3337 C CA . THR A 1 430 ? 28.312 75.224 3.973 1.00 19.42 430 THR A CA 1
ATOM 3338 C C . THR A 1 430 ? 28.928 74.037 3.252 1.00 19.72 430 THR A C 1
ATOM 3339 O O . THR A 1 430 ? 28.701 73.870 2.063 1.00 19.66 430 THR A O 1
ATOM 3343 N N . ALA A 1 431 ? 29.710 73.223 3.979 1.00 18.65 431 ALA A N 1
ATOM 3344 C CA . ALA A 1 431 ? 30.333 72.001 3.474 1.00 18.06 431 ALA A CA 1
ATOM 3345 C C . ALA A 1 431 ? 31.485 72.248 2.505 1.00 18.20 431 ALA A C 1
ATOM 3346 O O . ALA A 1 431 ? 31.823 71.360 1.714 1.00 18.05 431 ALA A O 1
ATOM 3348 N N . LYS A 1 432 ? 32.100 73.430 2.557 1.00 17.95 432 LYS A N 1
ATOM 3349 C CA . LYS A 1 432 ? 33.293 73.701 1.762 1.00 18.37 432 LYS A CA 1
ATOM 3350 C C . LYS A 1 432 ? 34.516 73.567 2.630 1.00 16.90 432 LYS A C 1
ATOM 3351 O O . LYS A 1 432 ? 34.508 74.009 3.774 1.00 16.32 432 LYS A O 1
ATOM 3357 N N . PRO A 1 433 ? 35.599 73.025 2.095 1.00 16.13 433 PRO A N 1
ATOM 3358 C CA . PRO A 1 433 ? 36.840 73.141 2.867 1.00 16.06 433 PRO A CA 1
ATOM 3359 C C . PRO A 1 433 ? 37.158 74.604 3.233 1.00 15.39 433 PRO A C 1
ATOM 3360 O O . PRO A 1 433 ? 36.981 75.507 2.410 1.00 14.58 433 PRO A O 1
ATOM 3364 N N . PHE A 1 434 ? 37.544 74.839 4.489 1.00 15.07 434 PHE A N 1
ATOM 3365 C CA . PHE A 1 434 ? 37.687 76.210 4.993 1.00 15.00 434 PHE A CA 1
ATOM 3366 C C . PHE A 1 434 ? 39.021 76.773 4.509 1.00 14.34 434 PHE A C 1
ATOM 3367 O O . PHE A 1 434 ? 40.081 76.190 4.759 1.00 14.74 434 PHE A O 1
ATOM 3375 N N . ALA A 1 435 ? 38.957 77.905 3.838 1.00 13.75 435 ALA A N 1
ATOM 3376 C CA . ALA A 1 435 ? 40.107 78.524 3.243 1.00 13.66 435 ALA A CA 1
ATOM 3377 C C . ALA A 1 435 ? 39.919 80.038 3.178 1.00 13.42 435 ALA A C 1
ATOM 3378 O O . ALA A 1 435 ? 38.805 80.504 3.027 1.00 12.88 435 ALA A O 1
ATOM 3380 N N . PHE A 1 436 ? 41.010 80.788 3.305 1.00 13.18 436 PHE A N 1
ATOM 3381 C CA . PHE A 1 436 ? 40.943 82.205 3.155 1.00 13.51 436 PHE A CA 1
ATOM 3382 C C . PHE A 1 436 ? 42.298 82.784 2.818 1.00 13.68 436 PHE A C 1
ATOM 3383 O O . PHE A 1 436 ? 43.314 82.070 2.839 1.00 13.04 436 PHE A O 1
ATOM 3391 N N . GLU A 1 437 ? 42.298 84.053 2.446 1.00 13.47 437 GLU A N 1
ATOM 3392 C CA . GLU A 1 437 ? 43.514 84.758 2.053 1.00 14.00 437 GLU A CA 1
ATOM 3393 C C . GLU A 1 437 ? 43.938 85.812 3.082 1.00 13.95 437 GLU A C 1
ATOM 3394 O O . GLU A 1 437 ? 43.112 86.620 3.548 1.00 14.56 437 GLU A O 1
ATOM 3400 N N . ILE A 1 438 ? 45.219 85.861 3.394 1.00 13.46 438 ILE A N 1
ATOM 3401 C CA . ILE A 1 438 ? 45.784 87.002 4.123 1.00 13.72 438 ILE A CA 1
ATOM 3402 C C . ILE A 1 438 ? 46.539 87.905 3.131 1.00 14.24 438 ILE A C 1
ATOM 3403 O O . ILE A 1 438 ? 47.549 87.464 2.527 1.00 14.93 438 ILE A O 1
ATOM 3408 N N . MET A 1 439 ? 46.049 89.130 2.937 1.00 14.87 439 MET A N 1
ATOM 3409 C CA . MET A 1 439 ? 46.705 90.091 2.065 1.00 15.83 439 MET A CA 1
ATOM 3410 C C . MET A 1 439 ? 47.759 90.827 2.904 1.00 16.48 439 MET A C 1
ATOM 3411 O O . MET A 1 439 ? 47.432 91.490 3.940 1.00 15.85 439 MET A O 1
ATOM 3416 N N . THR A 1 440 ? 49.007 90.734 2.460 1.00 16.99 440 THR A N 1
ATOM 3417 C CA . THR A 1 440 ? 50.140 91.336 3.183 1.00 17.83 440 THR A CA 1
ATOM 3418 C C . THR A 1 440 ? 50.847 92.410 2.371 1.00 19.23 440 THR A C 1
ATOM 3419 O O . THR A 1 440 ? 50.832 92.368 1.136 1.00 18.28 440 THR A O 1
ATOM 3423 N N . ARG A 1 441 ? 51.462 93.382 3.040 1.00 21.06 441 ARG A N 1
ATOM 3424 C CA . ARG A 1 441 ? 52.120 94.481 2.264 1.00 23.92 441 ARG A CA 1
ATOM 3425 C C . ARG A 1 441 ? 53.623 94.446 2.220 1.00 24.87 441 ARG A C 1
ATOM 3426 O O . ARG A 1 441 ? 54.198 95.297 1.546 1.00 25.57 441 ARG A O 1
ATOM 3434 N N . SER A 1 442 ? 54.265 93.555 2.975 1.00 25.40 442 SER A N 1
ATOM 3435 C CA . SER A 1 442 ? 55.722 93.621 3.185 1.00 26.45 442 SER A CA 1
ATOM 3436 C C . SER A 1 442 ? 56.277 92.298 3.676 1.00 27.68 442 SER A C 1
ATOM 3437 O O . SER A 1 442 ? 55.520 91.442 4.146 1.00 22.44 442 SER A O 1
ATOM 3440 N N . PRO A 1 443 ? 57.614 92.138 3.579 1.00 29.21 443 PRO A N 1
ATOM 3441 C CA . PRO A 1 443 ? 58.204 90.891 4.049 1.00 30.01 443 PRO A CA 1
ATOM 3442 C C . PRO A 1 443 ? 58.030 90.675 5.544 1.00 27.20 443 PRO A C 1
ATOM 3443 O O . PRO A 1 443 ? 57.802 89.553 5.947 1.00 26.43 443 PRO A O 1
ATOM 3447 N N . ASP A 1 444 ? 58.040 91.736 6.343 1.00 27.37 444 ASP A N 1
ATOM 3448 C CA . ASP A 1 444 ? 57.702 91.582 7.759 1.00 27.60 444 ASP A CA 1
ATOM 3449 C C . ASP A 1 444 ? 56.270 91.034 7.979 1.00 25.62 444 ASP A C 1
ATOM 3450 O O . ASP A 1 444 ? 56.056 90.175 8.840 1.00 24.20 444 ASP A O 1
ATOM 3455 N N . GLU A 1 445 ? 55.305 91.513 7.202 1.00 22.94 445 GLU A N 1
ATOM 3456 C CA . GLU A 1 445 ? 53.943 90.992 7.310 1.00 20.56 445 GLU A CA 1
ATOM 3457 C C . GLU A 1 445 ? 53.859 89.521 6.852 1.00 20.06 445 GLU A C 1
ATOM 3458 O O . GLU A 1 445 ? 53.225 88.663 7.489 1.00 18.51 445 GLU A O 1
ATOM 3464 N N . GLU A 1 446 ? 54.539 89.199 5.779 1.00 20.49 446 GLU A N 1
ATOM 3465 C CA . GLU A 1 446 ? 54.612 87.833 5.347 1.00 22.02 446 GLU A CA 1
ATOM 3466 C C . GLU A 1 446 ? 55.149 86.886 6.375 1.00 20.79 446 GLU A C 1
ATOM 3467 O O . GLU A 1 446 ? 54.616 85.773 6.522 1.00 19.04 446 GLU A O 1
ATOM 3473 N N . LYS A 1 447 ? 56.206 87.308 7.056 1.00 19.86 447 LYS A N 1
ATOM 3474 C CA . LYS A 1 447 ? 56.828 86.447 8.030 1.00 21.15 447 LYS A CA 1
ATOM 3475 C C . LYS A 1 447 ? 55.853 86.073 9.148 1.00 19.11 447 LYS A C 1
ATOM 3476 O O . LYS A 1 447 ? 55.761 84.906 9.522 1.00 17.27 447 LYS A O 1
ATOM 3482 N N . ILE A 1 448 ? 55.112 87.047 9.663 1.00 18.09 448 ILE A N 1
ATOM 3483 C CA . ILE A 1 448 ? 54.151 86.754 10.739 1.00 17.66 448 ILE A CA 1
ATOM 3484 C C . ILE A 1 448 ? 52.910 86.006 10.224 1.00 16.93 448 ILE A C 1
ATOM 3485 O O . ILE A 1 448 ? 52.369 85.136 10.893 1.00 16.10 448 ILE A O 1
ATOM 3490 N N . ALA A 1 449 ? 52.507 86.289 9.003 1.00 17.12 449 ALA A N 1
ATOM 3491 C CA . ALA A 1 449 ? 51.385 85.581 8.395 1.00 17.45 449 ALA A CA 1
ATOM 3492 C C . ALA A 1 449 ? 51.738 84.094 8.171 1.00 18.69 449 ALA A C 1
ATOM 3493 O O . ALA A 1 449 ? 50.903 83.211 8.382 1.00 19.13 449 ALA A O 1
ATOM 3495 N N . LEU A 1 450 ? 52.975 83.849 7.752 1.00 19.64 450 LEU A N 1
ATOM 3496 C CA . LEU A 1 450 ? 53.485 82.501 7.584 1.00 21.06 450 LEU A CA 1
ATOM 3497 C C . LEU A 1 450 ? 53.419 81.746 8.882 1.00 19.27 450 LEU A C 1
ATOM 3498 O O . LEU A 1 450 ? 53.078 80.592 8.885 1.00 19.32 450 LEU A O 1
ATOM 3503 N N . ALA A 1 451 ? 53.777 82.392 9.987 1.00 18.69 451 ALA A N 1
ATOM 3504 C CA . ALA A 1 451 ? 53.732 81.721 11.276 1.00 17.86 451 ALA A CA 1
ATOM 3505 C C . ALA A 1 451 ? 52.275 81.372 11.651 1.00 17.35 451 ALA A C 1
ATOM 3506 O O . ALA A 1 451 ? 52.011 80.277 12.113 1.00 16.19 451 ALA A O 1
ATOM 3508 N N . TYR A 1 452 ? 51.337 82.296 11.419 1.00 16.45 452 TYR A N 1
ATOM 3509 C CA . TYR A 1 452 ? 49.943 82.043 11.725 1.00 16.34 452 TYR A CA 1
ATOM 3510 C C . TYR A 1 452 ? 49.398 80.924 10.805 1.00 17.11 452 TYR A C 1
ATOM 3511 O O . TYR A 1 452 ? 48.681 80.023 11.257 1.00 16.75 452 TYR A O 1
ATOM 3520 N N . GLN A 1 453 ? 49.748 81.000 9.533 1.00 17.77 453 GLN A N 1
ATOM 3521 C CA . GLN A 1 453 ? 49.411 79.936 8.589 1.00 19.30 453 GLN A CA 1
ATOM 3522 C C . GLN A 1 453 ? 49.823 78.529 9.021 1.00 18.74 453 GLN A C 1
ATOM 3523 O O . GLN A 1 453 ? 49.027 77.601 8.843 1.00 17.65 453 GLN A O 1
ATOM 3529 N N . ARG A 1 454 ? 51.023 78.365 9.587 1.00 19.20 454 ARG A N 1
ATOM 3530 C CA A ARG A 1 454 ? 51.434 77.044 10.068 0.70 20.08 454 ARG A CA 1
ATOM 3531 C CA B ARG A 1 454 ? 51.455 77.052 10.151 0.30 18.96 454 ARG A CA 1
ATOM 3532 C C . ARG A 1 454 ? 50.436 76.524 11.130 1.00 18.86 454 ARG A C 1
ATOM 3533 O O . ARG A 1 454 ? 50.002 75.350 11.075 1.00 18.26 454 ARG A O 1
ATOM 3548 N N . ASN A 1 455 ? 50.033 77.375 12.057 1.00 18.65 455 ASN A N 1
ATOM 3549 C CA . ASN A 1 455 ? 49.079 76.910 13.094 1.00 19.21 455 ASN A CA 1
ATOM 3550 C C . ASN A 1 455 ? 47.656 76.613 12.572 1.00 19.08 455 ASN A C 1
ATOM 3551 O O . ASN A 1 455 ? 46.992 75.616 12.978 1.00 18.29 455 ASN A O 1
ATOM 3556 N N . LEU A 1 456 ? 47.204 77.441 11.636 1.00 18.14 456 LEU A N 1
ATOM 3557 C CA . LEU A 1 456 ? 45.894 77.220 11.024 1.00 18.77 456 LEU A CA 1
ATOM 3558 C C . LEU A 1 456 ? 45.897 75.905 10.241 1.00 19.65 456 LEU A C 1
ATOM 3559 O O . LEU A 1 456 ? 44.918 75.169 10.287 1.00 19.31 456 LEU A O 1
ATOM 3564 N N . SER A 1 457 ? 46.983 75.631 9.515 1.00 20.15 457 SER A N 1
ATOM 3565 C CA . SER A 1 457 ? 47.056 74.416 8.707 1.00 22.19 457 SER A CA 1
ATOM 3566 C C . SER A 1 457 ? 46.981 73.195 9.599 1.00 21.73 457 SER A C 1
ATOM 3567 O O . SER A 1 457 ? 46.443 72.217 9.207 1.00 20.63 457 SER A O 1
ATOM 3570 N N . ARG A 1 458 ? 47.499 73.270 10.811 1.00 23.11 458 ARG A N 1
ATOM 3571 C CA . ARG A 1 458 ? 47.406 72.136 11.702 1.00 25.97 458 ARG A CA 1
ATOM 3572 C C . ARG A 1 458 ? 45.950 71.766 12.088 1.00 25.11 458 ARG A C 1
ATOM 3573 O O . ARG A 1 458 ? 45.698 70.643 12.480 1.00 23.95 458 ARG A O 1
ATOM 3581 N N . LEU A 1 459 ? 45.005 72.699 11.979 1.00 22.67 459 LEU A N 1
ATOM 3582 C CA . LEU A 1 459 ? 43.583 72.383 12.157 1.00 23.42 459 LEU A CA 1
ATOM 3583 C C . LEU A 1 459 ? 42.807 72.060 10.864 1.00 21.51 459 LEU A C 1
ATOM 3584 O O . LEU A 1 459 ? 41.588 72.012 10.871 1.00 21.62 459 LEU A O 1
ATOM 3589 N N . GLY A 1 460 ? 43.510 71.903 9.763 1.00 19.87 460 GLY A N 1
ATOM 3590 C CA . GLY A 1 460 ? 42.896 71.637 8.492 1.00 18.95 460 GLY A CA 1
ATOM 3591 C C . GLY A 1 460 ? 42.413 72.865 7.729 1.00 17.63 460 GLY A C 1
ATOM 3592 O O . GLY A 1 460 ? 41.597 72.730 6.804 1.00 16.54 460 GLY A O 1
ATOM 3593 N N . ILE A 1 461 ? 42.924 74.031 8.079 1.00 16.82 461 ILE A N 1
ATOM 3594 C CA . ILE A 1 461 ? 42.511 75.260 7.404 1.00 18.66 461 ILE A CA 1
ATOM 3595 C C . ILE A 1 461 ? 43.563 75.725 6.364 1.00 18.88 461 ILE A C 1
ATOM 3596 O O . ILE A 1 461 ? 44.727 75.845 6.689 1.00 19.95 461 ILE A O 1
ATOM 3601 N N . ALA A 1 462 ? 43.141 75.976 5.135 1.00 18.67 462 ALA A N 1
ATOM 3602 C CA . ALA A 1 462 ? 44.055 76.366 4.095 1.00 19.39 462 ALA A CA 1
ATOM 3603 C C . ALA A 1 462 ? 44.108 77.920 4.019 1.00 19.95 462 ALA A C 1
ATOM 3604 O O . ALA A 1 462 ? 43.101 78.588 3.833 1.00 22.50 462 ALA A O 1
ATOM 3606 N N . VAL A 1 463 ? 45.280 78.482 4.149 1.00 19.06 463 VAL A N 1
ATOM 3607 C CA . VAL A 1 463 ? 45.440 79.913 4.108 1.00 19.31 463 VAL A CA 1
ATOM 3608 C C . VAL A 1 463 ? 46.380 80.330 3.027 1.00 19.17 463 VAL A C 1
ATOM 3609 O O . VAL A 1 463 ? 47.456 79.806 2.959 1.00 19.60 463 VAL A O 1
ATOM 3613 N N . GLU A 1 464 ? 45.974 81.258 2.165 1.00 19.04 464 GLU A N 1
ATOM 3614 C CA . GLU A 1 464 ? 46.830 81.784 1.102 1.00 18.85 464 GLU A CA 1
ATOM 3615 C C . GLU A 1 464 ? 47.421 83.123 1.537 1.00 18.18 464 GLU A C 1
ATOM 3616 O O . GLU A 1 464 ? 46.703 83.969 2.057 1.00 17.79 464 GLU A O 1
ATOM 3622 N N . ILE A 1 465 ? 48.719 83.295 1.409 1.00 17.62 465 ILE A N 1
ATOM 3623 C CA . ILE A 1 465 ? 49.325 84.573 1.727 1.00 18.81 465 ILE A CA 1
ATOM 3624 C C . ILE A 1 465 ? 49.628 85.265 0.427 1.00 20.49 465 ILE A C 1
ATOM 3625 O O . ILE A 1 465 ? 50.365 84.745 -0.392 1.00 21.29 465 ILE A O 1
ATOM 3630 N N . HIS A 1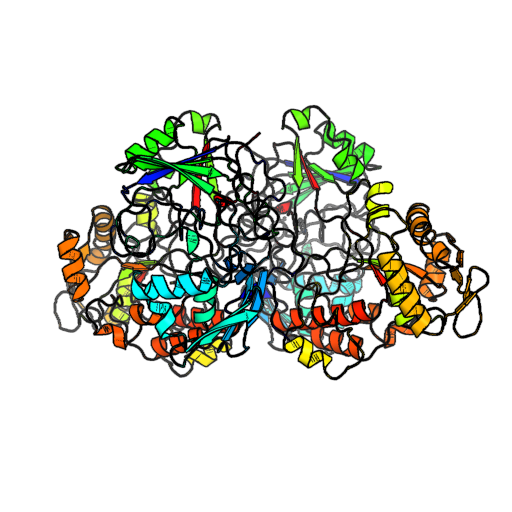 466 ? 49.070 86.443 0.219 1.00 21.13 466 HIS A N 1
ATOM 3631 C CA . HIS A 1 466 ? 49.221 87.119 -1.047 1.00 23.07 466 HIS A CA 1
ATOM 3632 C C . HIS A 1 466 ? 49.794 88.520 -0.806 1.00 22.60 466 HIS A C 1
ATOM 3633 O O . HIS A 1 466 ? 49.114 89.365 -0.205 1.00 19.37 466 HIS A O 1
ATOM 3640 N N . THR A 1 467 ? 51.036 88.759 -1.202 1.00 23.14 467 THR A N 1
ATOM 3641 C CA . THR A 1 467 ? 51.639 90.082 -1.045 1.00 26.09 467 THR A CA 1
ATOM 3642 C C . THR A 1 467 ? 51.301 90.979 -2.228 1.00 25.93 467 THR A C 1
ATOM 3643 O O . THR A 1 467 ? 51.420 90.569 -3.374 1.00 24.24 467 THR A O 1
ATOM 3647 N N . VAL A 1 468 ? 50.854 92.192 -1.923 1.00 24.88 468 VAL A N 1
ATOM 3648 C CA . VAL A 1 468 ? 50.387 93.161 -2.910 1.00 27.10 468 VAL A CA 1
ATOM 3649 C C . VAL A 1 468 ? 51.187 94.455 -2.639 1.00 26.92 468 VAL A C 1
ATOM 3650 O O . VAL A 1 468 ? 51.440 94.812 -1.490 1.00 24.79 468 VAL A O 1
ATOM 3654 N N . ASP A 1 469 ? 51.615 95.137 -3.692 1.00 26.86 469 ASP A N 1
ATOM 3655 C CA . ASP A 1 469 ? 52.368 96.362 -3.524 1.00 26.70 469 ASP A CA 1
ATOM 3656 C C . ASP A 1 469 ? 51.464 97.446 -2.950 1.00 25.40 469 ASP A C 1
ATOM 3657 O O . ASP A 1 469 ? 50.233 97.346 -3.010 1.00 22.89 469 ASP A O 1
ATOM 3662 N N . ASP A 1 470 ? 52.092 98.497 -2.436 1.00 24.69 470 ASP A N 1
ATOM 3663 C CA . ASP A 1 470 ? 51.373 99.496 -1.661 1.00 25.05 470 ASP A CA 1
ATOM 3664 C C . ASP A 1 470 ? 50.144 100.122 -2.350 1.00 23.02 470 ASP A C 1
ATOM 3665 O O . ASP A 1 470 ? 49.080 100.210 -1.750 1.00 22.30 470 ASP A O 1
ATOM 3670 N N . ALA A 1 471 ? 50.284 100.603 -3.574 1.00 22.43 471 ALA A N 1
ATOM 3671 C CA . ALA A 1 471 ? 49.155 101.257 -4.231 1.00 21.81 471 ALA A CA 1
ATOM 3672 C C . ALA A 1 471 ? 47.975 100.277 -4.468 1.00 20.90 471 ALA A C 1
ATOM 3673 O O . ALA A 1 471 ? 46.837 100.626 -4.275 1.00 19.74 471 ALA A O 1
ATOM 3675 N N . GLN A 1 472 ? 48.267 99.060 -4.913 1.00 20.49 472 GLN A N 1
ATOM 3676 C CA . GLN A 1 472 ? 47.222 98.081 -5.150 1.00 20.57 472 GLN A CA 1
ATOM 3677 C C . GLN A 1 472 ? 46.607 97.657 -3.807 1.00 19.40 472 GLN A C 1
ATOM 3678 O O . GLN A 1 472 ? 45.424 97.397 -3.729 1.00 18.11 472 GLN A O 1
ATOM 3684 N N . TYR A 1 473 ? 47.444 97.562 -2.774 1.00 19.53 473 TYR A N 1
ATOM 3685 C CA . TYR A 1 473 ? 46.966 97.231 -1.418 1.00 19.25 473 TYR A CA 1
ATOM 3686 C C . TYR A 1 473 ? 45.908 98.296 -0.958 1.00 19.29 473 TYR A C 1
ATOM 3687 O O . TYR A 1 473 ? 44.791 97.957 -0.506 1.00 18.81 473 TYR A O 1
ATOM 3696 N N . GLN A 1 474 ? 46.253 99.565 -1.083 1.00 20.58 474 GLN A N 1
ATOM 3697 C CA . GLN A 1 474 ? 45.324 100.660 -0.711 1.00 21.24 474 GLN A CA 1
ATOM 3698 C C . GLN A 1 474 ? 44.054 100.675 -1.553 1.00 19.95 474 GLN A C 1
ATOM 3699 O O . GLN A 1 474 ? 42.991 100.998 -1.066 1.00 18.13 474 GLN A O 1
ATOM 3705 N N . GLN A 1 475 ? 44.166 100.336 -2.835 1.00 21.19 475 GLN A N 1
ATOM 3706 C CA . GLN A 1 475 ? 42.961 100.185 -3.694 1.00 21.36 475 GLN A CA 1
ATOM 3707 C C . GLN A 1 475 ? 42.003 99.130 -3.093 1.00 20.07 475 GLN A C 1
ATOM 3708 O O . GLN A 1 475 ? 40.781 99.332 -3.047 1.00 19.56 475 GLN A O 1
ATOM 3714 N N . ARG A 1 476 ? 42.549 98.022 -2.625 1.00 19.30 476 ARG A N 1
ATOM 3715 C CA . ARG A 1 476 ? 41.732 96.952 -1.992 1.00 19.07 476 ARG A CA 1
ATOM 3716 C C . ARG A 1 476 ? 41.198 97.323 -0.592 1.00 19.51 476 ARG A C 1
ATOM 3717 O O . ARG A 1 476 ? 40.085 96.917 -0.216 1.00 19.06 476 ARG A O 1
ATOM 3725 N N . LEU A 1 477 ? 41.983 98.073 0.176 1.00 19.33 477 LEU A N 1
ATOM 3726 C CA . LEU A 1 477 ? 41.518 98.575 1.461 1.00 20.23 477 LEU A CA 1
ATOM 3727 C C . LEU A 1 477 ? 40.277 99.447 1.270 1.00 20.71 477 LEU A C 1
ATOM 3728 O O . LEU A 1 477 ? 39.295 99.363 2.004 1.00 20.54 477 LEU A O 1
ATOM 3733 N N . GLN A 1 478 ? 40.334 100.282 0.261 1.00 21.36 478 GLN A N 1
ATOM 3734 C CA . GLN A 1 478 ? 39.274 101.229 -0.003 1.00 22.41 478 GLN A CA 1
ATOM 3735 C C . GLN A 1 478 ? 37.898 100.575 -0.154 1.00 21.12 478 GLN A C 1
ATOM 3736 O O . GLN A 1 478 ? 36.891 101.150 0.280 1.00 19.79 478 GLN A O 1
ATOM 3742 N N . THR A 1 479 ? 37.863 99.405 -0.787 1.00 19.42 479 THR A N 1
ATOM 3743 C CA . THR A 1 479 ? 36.632 98.697 -1.111 1.00 18.74 479 THR A CA 1
ATOM 3744 C C . THR A 1 479 ? 36.427 97.509 -0.168 1.00 17.31 479 THR A C 1
ATOM 3745 O O . THR A 1 479 ? 35.523 96.739 -0.371 1.00 17.94 479 THR A O 1
ATOM 3749 N N . PHE A 1 480 ? 37.293 97.347 0.821 1.00 16.17 480 PHE A N 1
ATOM 3750 C CA . PHE A 1 480 ? 37.235 96.223 1.752 1.00 15.98 480 PHE A CA 1
ATOM 3751 C C . PHE A 1 480 ? 37.345 94.889 0.999 1.00 15.94 480 PHE A C 1
ATOM 3752 O O . PHE A 1 480 ? 36.698 93.922 1.373 1.00 15.53 480 PHE A O 1
ATOM 3760 N N . ASP A 1 481 ? 38.212 94.853 -0.033 1.00 15.55 481 ASP A N 1
ATOM 3761 C CA . ASP A 1 481 ? 38.380 93.656 -0.877 1.00 15.50 481 ASP A CA 1
ATOM 3762 C C . ASP A 1 481 ? 39.485 92.698 -0.331 1.00 14.98 481 ASP A C 1
ATOM 3763 O O . ASP A 1 481 ? 40.587 92.677 -0.848 1.00 15.10 481 ASP A O 1
ATOM 3768 N N . TYR A 1 482 ? 39.196 92.015 0.776 1.00 14.05 482 TYR A N 1
ATOM 3769 C CA . TYR A 1 482 ? 40.127 91.099 1.422 1.00 14.13 482 TYR A CA 1
ATOM 3770 C C . TYR A 1 482 ? 39.355 90.212 2.436 1.00 13.35 482 TYR A C 1
ATOM 3771 O O . TYR A 1 482 ? 38.266 90.585 2.886 1.00 12.88 482 TYR A O 1
ATOM 3780 N N . ASP A 1 483 ? 39.939 89.069 2.780 1.00 12.83 483 ASP A N 1
ATOM 3781 C CA . ASP A 1 483 ? 39.467 88.226 3.859 1.00 12.54 483 ASP A CA 1
ATOM 3782 C C . ASP A 1 483 ? 40.086 88.722 5.164 1.00 12.86 483 ASP A C 1
ATOM 3783 O O . ASP A 1 483 ? 39.376 89.016 6.131 1.00 12.47 483 ASP A O 1
ATOM 3788 N N . MET A 1 484 ? 41.409 88.803 5.179 1.00 12.86 484 MET A N 1
ATOM 3789 C CA . MET A 1 484 ? 42.167 89.166 6.376 1.00 12.97 484 MET A CA 1
ATOM 3790 C C . MET A 1 484 ? 43.370 90.010 5.959 1.00 13.59 484 MET A C 1
ATOM 3791 O O . MET A 1 484 ? 43.955 89.772 4.838 1.00 13.30 484 MET A O 1
ATOM 3796 N N . ILE A 1 485 ? 43.724 90.986 6.802 1.00 12.94 485 ILE A N 1
ATOM 3797 C CA . ILE A 1 485 ? 44.928 91.804 6.648 1.00 13.47 485 ILE A CA 1
ATOM 3798 C C . ILE A 1 485 ? 45.578 91.964 8.016 1.00 14.14 485 ILE A C 1
ATOM 3799 O O . ILE A 1 485 ? 44.996 91.563 9.026 1.00 15.13 485 ILE A O 1
ATOM 3804 N N . LEU A 1 486 ? 46.739 92.616 8.054 1.00 14.56 486 LEU A N 1
ATOM 3805 C CA A LEU A 1 486 ? 47.278 93.163 9.291 0.50 15.10 486 LEU A CA 1
ATOM 3806 C CA B LEU A 1 486 ? 47.281 93.166 9.289 0.50 14.82 486 LEU A CA 1
ATOM 3807 C C . LEU A 1 486 ? 46.809 94.626 9.389 1.00 15.32 486 LEU A C 1
ATOM 3808 O O . LEU A 1 486 ? 46.861 95.378 8.398 1.00 15.82 486 LEU A O 1
ATOM 3817 N N . GLY A 1 487 ? 46.352 95.027 10.566 1.00 15.13 487 GLY A N 1
ATOM 3818 C CA . GLY A 1 487 ? 45.873 96.395 10.808 1.00 15.92 487 GLY A CA 1
ATOM 3819 C C . GLY A 1 487 ? 46.510 97.014 12.031 1.00 16.30 487 GLY A C 1
ATOM 3820 O O . GLY A 1 487 ? 46.843 96.316 12.981 1.00 16.79 487 GLY A O 1
ATOM 3821 N N . ALA A 1 488 ? 46.698 98.319 11.992 1.00 16.46 488 ALA A N 1
ATOM 3822 C CA . ALA A 1 488 ? 47.287 99.101 13.077 1.00 17.08 488 ALA A CA 1
ATOM 3823 C C . ALA A 1 488 ? 46.295 100.199 13.495 1.00 17.50 488 ALA A C 1
ATOM 3824 O O . ALA A 1 488 ? 45.506 100.658 12.671 1.00 17.58 488 ALA A O 1
ATOM 3826 N N . LEU A 1 489 ? 46.278 100.580 14.755 1.00 17.85 489 LEU A N 1
ATOM 3827 C CA . LEU A 1 489 ? 45.486 101.740 15.187 1.00 19.53 489 LEU A CA 1
ATOM 3828 C C . LEU A 1 489 ? 46.342 102.703 15.952 1.00 20.37 489 LEU A C 1
ATOM 3829 O O . LEU A 1 489 ? 47.121 102.271 16.796 1.00 20.57 489 LEU A O 1
ATOM 3834 N N . ALA A 1 490 ? 46.167 103.989 15.706 1.00 20.62 490 ALA A N 1
ATOM 3835 C CA . ALA A 1 490 ? 46.889 105.035 16.467 1.00 22.47 490 ALA A CA 1
ATOM 3836 C C . ALA A 1 490 ? 46.087 105.343 17.724 1.00 23.03 490 ALA A C 1
ATOM 3837 O O . ALA A 1 490 ? 44.988 105.916 17.644 1.00 22.53 490 ALA A O 1
ATOM 3839 N N . SER A 1 491 ? 46.583 104.879 18.866 1.00 22.00 491 SER A N 1
ATOM 3840 C CA . SER A 1 491 ? 45.807 104.891 20.090 1.00 21.83 491 SER A CA 1
ATOM 3841 C C . SER A 1 491 ? 46.150 106.118 20.870 1.00 20.99 491 SER A C 1
ATOM 3842 O O . SER A 1 491 ? 47.233 106.685 20.699 1.00 21.63 491 SER A O 1
ATOM 3845 N N . SER A 1 492 ? 45.267 106.503 21.785 1.00 19.27 492 SER A N 1
ATOM 3846 C CA . SER A 1 492 ? 45.595 107.571 22.697 1.00 17.36 492 SER A CA 1
ATOM 3847 C C . SER A 1 492 ? 44.792 107.472 23.973 1.00 16.48 492 SER A C 1
ATOM 3848 O O . SER A 1 492 ? 43.900 106.640 24.114 1.00 15.65 492 SER A O 1
ATOM 3851 N N . LEU A 1 493 ? 45.148 108.327 24.912 1.00 16.03 493 LEU A N 1
ATOM 3852 C CA . LEU A 1 493 ? 44.423 108.444 26.163 1.00 17.15 493 LEU A CA 1
ATOM 3853 C C . LEU A 1 493 ? 43.164 109.306 26.007 1.00 17.76 493 LEU A C 1
ATOM 3854 O O . LEU A 1 493 ? 42.446 109.459 26.968 1.00 18.91 493 LEU A O 1
ATOM 3859 N N . SER A 1 494 ? 42.892 109.828 24.817 1.00 18.31 494 SER A N 1
ATOM 3860 C CA . SER A 1 494 ? 41.726 110.698 24.583 1.00 18.44 494 SER A CA 1
ATOM 3861 C C . SER A 1 494 ? 40.929 110.256 23.386 1.00 18.25 494 SER A C 1
ATOM 3862 O O . SER A 1 494 ? 40.741 111.027 22.438 1.00 17.14 494 SER A O 1
ATOM 3865 N N . PRO A 1 495 ? 40.506 108.970 23.366 1.00 16.65 495 PRO A N 1
ATOM 3866 C CA . PRO A 1 495 ? 39.689 108.587 22.249 1.00 15.88 495 PRO A CA 1
ATOM 3867 C C . PRO A 1 495 ? 38.468 109.512 22.170 1.00 15.53 495 PRO A C 1
ATOM 3868 O O . PRO A 1 495 ? 37.880 109.901 23.199 1.00 14.86 495 PRO A O 1
ATOM 3872 N N . GLY A 1 496 ? 38.128 109.885 20.945 1.00 15.60 496 GLY A N 1
ATOM 3873 C CA . GLY A 1 496 ? 37.040 110.824 20.672 1.00 15.72 496 GLY A CA 1
ATOM 3874 C C . GLY A 1 496 ? 36.327 110.510 19.360 1.00 16.21 496 GLY A C 1
ATOM 3875 O O . GLY A 1 496 ? 36.011 109.344 19.069 1.00 14.47 496 GLY A O 1
ATOM 3876 N N . ASN A 1 497 ? 36.047 111.564 18.577 1.00 16.29 497 ASN A N 1
ATOM 3877 C CA . ASN A 1 497 ? 35.232 111.464 17.371 1.00 17.61 497 ASN A CA 1
ATOM 3878 C C . ASN A 1 497 ? 35.769 110.495 16.323 1.00 17.04 497 ASN A C 1
ATOM 3879 O O . ASN A 1 497 ? 34.975 109.875 15.614 1.00 16.65 497 ASN A O 1
ATOM 3884 N N . GLU A 1 498 ? 37.100 110.334 16.254 1.00 16.42 498 GLU A N 1
ATOM 3885 C CA . GLU A 1 498 ? 37.708 109.376 15.323 1.00 16.45 498 GLU A CA 1
ATOM 3886 C C . GLU A 1 498 ? 37.207 107.917 15.547 1.00 15.71 498 GLU A C 1
ATOM 3887 O O . GLU A 1 498 ? 37.253 107.084 14.643 1.00 15.26 498 GLU A O 1
ATOM 3893 N N . GLN A 1 499 ? 36.678 107.607 16.728 1.00 15.08 499 GLN A N 1
ATOM 3894 C CA . GLN A 1 499 ? 36.200 106.273 16.958 1.00 14.91 499 GLN A CA 1
ATOM 3895 C C . GLN A 1 499 ? 35.038 105.884 16.022 1.00 15.48 499 GLN A C 1
ATOM 3896 O O . GLN A 1 499 ? 34.924 104.717 15.655 1.00 14.93 499 GLN A O 1
ATOM 3902 N N . TRP A 1 500 ? 34.207 106.852 15.602 1.00 15.84 500 TRP A N 1
ATOM 3903 C CA . TRP A 1 500 ? 33.140 106.571 14.670 1.00 16.01 500 TRP A CA 1
ATOM 3904 C C . TRP A 1 500 ? 33.619 105.975 13.348 1.00 16.16 500 TRP A C 1
ATOM 3905 O O . TRP A 1 500 ? 32.948 105.131 12.801 1.00 15.89 500 TRP A O 1
ATOM 3916 N N . LEU A 1 501 ? 34.729 106.450 12.805 1.00 17.35 501 LEU A N 1
ATOM 3917 C CA . LEU A 1 501 ? 35.186 105.973 11.498 1.00 18.65 501 LEU A CA 1
ATOM 3918 C C . LEU A 1 501 ? 35.991 104.684 11.600 1.00 16.33 501 LEU A C 1
ATOM 3919 O O . LEU A 1 501 ? 36.225 104.014 10.580 1.00 15.78 501 LEU A O 1
ATOM 3924 N N . ARG A 1 502 ? 36.359 104.304 12.813 1.00 14.52 502 ARG A N 1
ATOM 3925 C CA . ARG A 1 502 ? 36.999 103.031 13.048 1.00 13.98 502 ARG A CA 1
ATOM 3926 C C . ARG A 1 502 ? 36.026 101.916 13.294 1.00 13.64 502 ARG A C 1
ATOM 3927 O O . ARG A 1 502 ? 36.260 100.785 12.857 1.00 13.24 502 ARG A O 1
ATOM 3935 N N . TRP A 1 503 ? 35.004 102.201 14.104 1.00 13.37 503 TRP A N 1
ATOM 3936 C CA . TRP A 1 503 ? 34.130 101.166 14.680 1.00 13.89 503 TRP A CA 1
ATOM 3937 C C . TRP A 1 503 ? 32.609 101.393 14.520 1.00 13.89 503 TRP A C 1
ATOM 3938 O O . TRP A 1 503 ? 31.825 100.479 14.784 1.00 13.88 503 TRP A O 1
ATOM 3949 N N . GLY A 1 504 ? 32.210 102.598 14.094 1.00 14.03 504 GLY A N 1
ATOM 3950 C CA . GLY A 1 504 ? 30.831 102.969 14.055 1.00 14.25 504 GLY A CA 1
ATOM 3951 C C . GLY A 1 504 ? 30.078 102.220 12.987 1.00 14.46 504 GLY A C 1
ATOM 3952 O O . GLY A 1 504 ? 30.615 101.944 11.902 1.00 14.52 504 GLY A O 1
ATOM 3953 N N . SER A 1 505 ? 28.828 101.909 13.258 1.00 14.88 505 SER A N 1
ATOM 3954 C CA . SER A 1 505 ? 28.104 101.035 12.347 1.00 15.93 505 SER A CA 1
ATOM 3955 C C . SER A 1 505 ? 27.874 101.693 10.970 1.00 16.78 505 SER A C 1
ATOM 3956 O O . SER A 1 505 ? 27.997 101.031 9.957 1.00 15.75 505 SER A O 1
ATOM 3959 N N . ALA A 1 506 ? 27.686 103.000 10.912 1.00 17.42 506 ALA A N 1
ATOM 3960 C CA . ALA A 1 506 ? 27.572 103.672 9.596 1.00 19.77 506 ALA A CA 1
ATOM 3961 C C . ALA A 1 506 ? 28.888 103.545 8.768 1.00 20.37 506 ALA A C 1
ATOM 3962 O O . ALA A 1 506 ? 28.827 103.364 7.561 1.00 25.18 506 ALA A O 1
ATOM 3964 N N . SER A 1 507 ? 30.055 103.539 9.396 1.00 19.08 507 SER A N 1
ATOM 3965 C CA . SER A 1 507 ? 31.288 103.437 8.622 1.00 18.46 507 SER A CA 1
ATOM 3966 C C . SER A 1 507 ? 31.526 102.058 7.955 1.00 18.62 507 SER A C 1
ATOM 3967 O O . SER A 1 507 ? 32.380 101.924 7.069 1.00 17.57 507 SER A O 1
ATOM 3970 N N . ARG A 1 508 ? 30.815 101.020 8.390 1.00 18.31 508 ARG A N 1
ATOM 3971 C CA . ARG A 1 508 ? 31.012 99.693 7.794 1.00 17.82 508 ARG A CA 1
ATOM 3972 C C . ARG A 1 508 ? 30.786 99.719 6.292 1.00 18.70 508 ARG A C 1
ATOM 3973 O O . ARG A 1 508 ? 31.459 99.030 5.569 1.00 17.30 508 ARG A O 1
ATOM 3981 N N . ASP A 1 509 ? 29.808 100.489 5.841 1.00 19.28 509 ASP A N 1
ATOM 3982 C CA . ASP A 1 509 ? 29.451 100.521 4.424 1.00 21.43 509 ASP A CA 1
ATOM 3983 C C . ASP A 1 509 ? 29.969 101.716 3.663 1.00 21.96 509 ASP A C 1
ATOM 3984 O O . ASP A 1 509 ? 29.504 101.995 2.589 1.00 24.21 509 ASP A O 1
ATOM 3989 N N . VAL A 1 510 ? 30.898 102.454 4.231 1.00 22.06 510 VAL A N 1
ATOM 3990 C CA . VAL A 1 510 ? 31.449 103.603 3.561 1.00 23.68 510 VAL A CA 1
ATOM 3991 C C . VAL A 1 510 ? 32.840 103.269 3.075 1.00 23.48 510 VAL A C 1
ATOM 3992 O O . VAL A 1 510 ? 33.765 103.099 3.881 1.00 22.69 510 VAL A O 1
ATOM 3996 N N . GLN A 1 511 ? 32.971 103.144 1.755 1.00 23.94 511 GLN A N 1
ATOM 3997 C CA . GLN A 1 511 ? 34.262 102.900 1.153 1.00 26.29 511 GLN A CA 1
ATOM 3998 C C . GLN A 1 511 ? 35.236 104.009 1.523 1.00 25.53 511 GLN A C 1
ATOM 3999 O O . GLN A 1 511 ? 34.854 105.172 1.501 1.00 25.52 511 GLN A O 1
ATOM 4005 N N . GLY A 1 512 ? 36.455 103.620 1.926 1.00 22.91 512 GLY A N 1
ATOM 4006 C CA . GLY A 1 512 ? 37.444 104.551 2.388 1.00 22.56 512 GLY A CA 1
ATOM 4007 C C . GLY A 1 512 ? 37.453 104.816 3.877 1.00 22.42 512 GLY A C 1
ATOM 4008 O O . GLY A 1 512 ? 38.359 105.448 4.379 1.00 23.36 512 GLY A O 1
ATOM 4009 N N . SER A 1 513 ? 36.456 104.335 4.623 1.00 22.02 513 SER A N 1
ATOM 4010 C CA . SER A 1 513 ? 36.497 104.450 6.096 1.00 20.02 513 SER A CA 1
ATOM 4011 C C . SER A 1 513 ? 37.581 103.549 6.659 1.00 19.16 513 SER A C 1
ATOM 4012 O O . SER A 1 513 ? 38.220 102.743 5.923 1.00 18.31 513 SER A O 1
ATOM 4015 N N . PHE A 1 514 ? 37.802 103.687 7.958 1.00 18.88 514 PHE A N 1
ATOM 4016 C CA . PHE A 1 514 ? 38.847 102.915 8.657 1.00 18.76 514 PHE A CA 1
ATOM 4017 C C . PHE A 1 514 ? 38.254 101.715 9.405 1.00 16.08 514 PHE A C 1
ATOM 4018 O O . PHE A 1 514 ? 38.916 101.111 10.286 1.00 15.12 514 PHE A O 1
ATOM 4026 N N . ASN A 1 515 ? 37.010 101.368 9.089 1.00 14.74 515 ASN A N 1
ATOM 4027 C CA . ASN A 1 515 ? 36.358 100.227 9.782 1.00 13.97 515 ASN A CA 1
ATOM 4028 C C . ASN A 1 515 ? 36.705 98.948 9.024 1.00 13.94 515 ASN A C 1
ATOM 4029 O O . ASN A 1 515 ? 35.865 98.376 8.312 1.00 13.97 515 ASN A O 1
ATOM 4034 N N . PHE A 1 516 ? 37.940 98.515 9.152 1.00 13.95 516 PHE A N 1
ATOM 4035 C CA . PHE A 1 516 ? 38.427 97.391 8.337 1.00 14.57 516 PHE A CA 1
ATOM 4036 C C . PHE A 1 516 ? 37.777 96.073 8.660 1.00 13.90 516 PHE A C 1
ATOM 4037 O O . PHE A 1 516 ? 37.672 95.240 7.788 1.00 14.44 516 PHE A O 1
ATOM 4045 N N . ALA A 1 517 ? 37.358 95.855 9.909 1.00 13.36 517 ALA A N 1
ATOM 4046 C CA . ALA A 1 517 ? 36.658 94.614 10.264 1.00 12.67 517 ALA A CA 1
ATOM 4047 C C . ALA A 1 517 ? 35.176 94.620 9.909 1.00 12.95 517 ALA A C 1
ATOM 4048 O O . ALA A 1 517 ? 34.537 93.539 9.920 1.00 13.06 517 ALA A O 1
ATOM 4050 N N . GLY A 1 518 ? 34.625 95.786 9.550 1.00 12.53 518 GLY A N 1
ATOM 4051 C CA . GLY A 1 518 ? 33.208 95.896 9.259 1.00 13.10 518 GLY A CA 1
ATOM 4052 C C . GLY A 1 518 ? 32.338 95.770 10.508 1.00 12.95 518 GLY A C 1
ATOM 4053 O O . GLY A 1 518 ? 31.305 95.115 10.486 1.00 12.54 518 GLY A O 1
ATOM 4054 N N . VAL A 1 519 ? 32.775 96.382 11.615 1.00 12.66 519 VAL A N 1
ATOM 4055 C CA . VAL A 1 519 ? 31.980 96.365 12.849 1.00 12.85 519 VAL A CA 1
ATOM 4056 C C . VAL A 1 519 ? 30.700 97.181 12.656 1.00 13.20 519 VAL A C 1
ATOM 4057 O O . VAL A 1 519 ? 30.762 98.300 12.106 1.00 13.24 519 VAL A O 1
ATOM 4061 N N . ALA A 1 520 ? 29.563 96.628 13.073 1.00 13.71 520 ALA A N 1
ATOM 4062 C CA . ALA A 1 520 ? 28.259 97.330 13.089 1.00 14.93 520 ALA A CA 1
ATOM 4063 C C . ALA A 1 520 ? 27.366 96.733 14.160 1.00 16.16 520 ALA A C 1
ATOM 4064 O O . ALA A 1 520 ? 26.647 95.751 13.934 1.00 16.61 520 ALA A O 1
ATOM 4066 N N . ASP A 1 521 ? 27.440 97.309 15.345 1.00 16.10 521 ASP A N 1
ATOM 4067 C CA . ASP A 1 521 ? 26.839 96.720 16.519 1.00 16.35 521 ASP A CA 1
ATOM 4068 C C . ASP A 1 521 ? 26.341 97.896 17.337 1.00 16.59 521 ASP A C 1
ATOM 4069 O O . ASP A 1 521 ? 27.107 98.774 17.705 1.00 15.73 521 ASP A O 1
ATOM 4074 N N . PRO A 1 522 ? 25.041 97.913 17.614 1.00 16.96 522 PRO A N 1
ATOM 4075 C CA . PRO A 1 522 ? 24.551 98.993 18.469 1.00 16.83 522 PRO A CA 1
ATOM 4076 C C . PRO A 1 522 ? 25.275 99.115 19.818 1.00 15.74 522 PRO A C 1
ATOM 4077 O O . PRO A 1 522 ? 25.262 100.188 20.403 1.00 15.32 522 PRO A O 1
ATOM 4081 N N . ALA A 1 523 ? 25.835 98.035 20.361 1.00 14.76 523 ALA A N 1
ATOM 4082 C CA . ALA A 1 523 ? 26.558 98.162 21.650 1.00 14.22 523 ALA A CA 1
ATOM 4083 C C . ALA A 1 523 ? 27.812 98.993 21.464 1.00 14.09 523 ALA A C 1
ATOM 4084 O O . ALA A 1 523 ? 28.173 99.800 22.330 1.00 14.61 523 ALA A O 1
ATOM 4086 N N . VAL A 1 524 ? 28.496 98.804 20.336 1.00 13.29 524 VAL A N 1
ATOM 4087 C CA . VAL A 1 524 ? 29.699 99.586 20.048 1.00 12.87 524 VAL A CA 1
ATOM 4088 C C . VAL A 1 524 ? 29.291 101.042 19.921 1.00 13.20 524 VAL A C 1
ATOM 4089 O O . VAL A 1 524 ? 29.895 101.929 20.529 1.00 12.90 524 VAL A O 1
ATOM 4093 N N . ASP A 1 525 ? 28.277 101.305 19.101 1.00 13.44 525 ASP A N 1
ATOM 4094 C CA . ASP A 1 525 ? 27.827 102.677 18.916 1.00 13.97 525 ASP A CA 1
ATOM 4095 C C . ASP A 1 525 ? 27.479 103.321 20.245 1.00 13.76 525 ASP A C 1
ATOM 4096 O O . ASP A 1 525 ? 27.837 104.478 20.491 1.00 13.24 525 ASP A O 1
ATOM 4101 N N . ALA A 1 526 ? 26.785 102.590 21.107 1.00 13.92 526 ALA A N 1
ATOM 4102 C CA . ALA A 1 526 ? 26.376 103.130 22.417 1.00 14.17 526 ALA A CA 1
ATOM 4103 C C . ALA A 1 526 ? 27.576 103.449 23.338 1.00 14.00 526 ALA A C 1
ATOM 4104 O O . ALA A 1 526 ? 27.548 104.445 24.071 1.00 13.84 526 ALA A O 1
ATOM 4106 N N . MET A 1 527 ? 28.631 102.629 23.304 1.00 13.43 527 MET A N 1
ATOM 4107 C CA . MET A 1 527 ? 29.814 102.928 24.131 1.00 13.65 527 MET A CA 1
ATOM 4108 C C . MET A 1 527 ? 30.583 104.156 23.606 1.00 13.20 527 MET A C 1
ATOM 4109 O O . MET A 1 527 ? 31.122 104.907 24.379 1.00 12.56 527 MET A O 1
ATOM 4114 N N . ILE A 1 528 ? 30.602 104.352 22.284 1.00 13.69 528 ILE A N 1
ATOM 4115 C CA . ILE A 1 528 ? 31.209 105.550 21.697 1.00 13.82 528 ILE A CA 1
ATOM 4116 C C . ILE A 1 528 ? 30.390 106.793 22.154 1.00 14.78 528 ILE A C 1
ATOM 4117 O O . ILE A 1 528 ? 30.978 107.832 22.574 1.00 13.64 528 ILE A O 1
ATOM 4122 N N . GLU A 1 529 ? 29.075 106.684 22.099 1.00 16.28 529 GLU A N 1
ATOM 4123 C CA . GLU A 1 529 ? 28.237 107.789 22.599 1.00 17.91 529 GLU A CA 1
ATOM 4124 C C . GLU A 1 529 ? 28.557 108.100 24.057 1.00 16.31 529 GLU A C 1
ATOM 4125 O O . GLU A 1 529 ? 28.677 109.249 24.423 1.00 15.82 529 GLU A O 1
ATOM 4131 N N . ALA A 1 530 ? 28.688 107.051 24.875 1.00 15.16 530 ALA A N 1
ATOM 4132 C CA . ALA A 1 530 ? 28.938 107.225 26.282 1.00 15.19 530 ALA A CA 1
ATOM 4133 C C . ALA A 1 530 ? 30.293 107.872 26.526 1.00 14.55 530 ALA A C 1
ATOM 4134 O O . ALA A 1 530 ? 30.394 108.750 27.351 1.00 14.64 530 ALA A O 1
ATOM 4136 N N . LEU A 1 531 ? 31.339 107.462 25.809 1.00 13.85 531 LEU A N 1
ATOM 4137 C CA . LEU A 1 531 ? 32.650 108.086 26.055 1.00 14.04 531 LEU A CA 1
ATOM 4138 C C . LEU A 1 531 ? 32.658 109.536 25.600 1.00 14.35 531 LEU A C 1
ATOM 4139 O O . LEU A 1 531 ? 33.295 110.388 26.232 1.00 15.12 531 LEU A O 1
ATOM 4144 N N . LEU A 1 532 ? 31.896 109.849 24.581 1.00 14.63 532 LEU A N 1
ATOM 4145 C CA . LEU A 1 532 ? 31.751 111.226 24.167 1.00 14.83 532 LEU A CA 1
ATOM 4146 C C . LEU A 1 532 ? 30.876 112.062 25.117 1.00 15.31 532 LEU A C 1
ATOM 4147 O O . LEU A 1 532 ? 31.095 113.224 25.219 1.00 15.20 532 LEU A O 1
ATOM 4152 N N . ALA A 1 533 ? 29.892 111.460 25.776 1.00 15.40 533 ALA A N 1
ATOM 4153 C CA . ALA A 1 533 ? 29.019 112.170 26.725 1.00 16.17 533 ALA A CA 1
ATOM 4154 C C . ALA A 1 533 ? 29.715 112.406 28.061 1.00 15.80 533 ALA A C 1
ATOM 4155 O O . ALA A 1 533 ? 29.318 113.277 28.794 1.00 16.47 533 ALA A O 1
ATOM 4157 N N . ALA A 1 534 ? 30.763 111.657 28.361 1.00 15.72 534 ALA A N 1
ATOM 4158 C CA . ALA A 1 534 ? 31.404 111.677 29.681 1.00 17.00 534 ALA A CA 1
ATOM 4159 C C . ALA A 1 534 ? 31.974 113.052 29.961 1.00 18.70 534 ALA A C 1
ATOM 4160 O O . ALA A 1 534 ? 32.597 113.625 29.110 1.00 19.49 534 ALA A O 1
ATOM 4162 N N . ARG A 1 535 ? 31.719 113.572 31.135 1.00 20.95 535 ARG A N 1
ATOM 4163 C CA . ARG A 1 535 ? 32.215 114.874 31.530 1.00 23.91 535 ARG A CA 1
ATOM 4164 C C . ARG A 1 535 ? 33.253 114.850 32.633 1.00 24.64 535 ARG A C 1
ATOM 4165 O O . ARG A 1 535 ? 33.790 115.911 33.003 1.00 26.84 535 ARG A O 1
ATOM 4173 N N . ASN A 1 536 ? 33.512 113.692 33.219 1.00 21.49 536 ASN A N 1
ATOM 4174 C CA . ASN A 1 536 ? 34.596 113.629 34.161 1.00 20.62 536 ASN A CA 1
ATOM 4175 C C . ASN A 1 536 ? 35.448 112.413 33.834 1.00 19.35 536 ASN A C 1
ATOM 4176 O O . ASN A 1 536 ? 34.976 111.511 33.125 1.00 16.45 536 ASN A O 1
ATOM 4181 N N . ARG A 1 537 ? 36.680 112.395 34.334 1.00 19.61 537 ARG A N 1
ATOM 4182 C CA . ARG A 1 537 ? 37.653 111.359 33.948 1.00 21.07 537 ARG A CA 1
ATOM 4183 C C . ARG A 1 537 ? 37.171 109.944 34.385 1.00 21.19 537 ARG A C 1
ATOM 4184 O O . ARG A 1 537 ? 37.358 109.010 33.661 1.00 20.69 537 ARG A O 1
ATOM 4192 N N . ALA A 1 538 ? 36.458 109.815 35.496 1.00 22.83 538 ALA A N 1
ATOM 4193 C CA . ALA A 1 538 ? 35.989 108.510 35.957 1.00 24.12 538 ALA A CA 1
ATOM 4194 C C . ALA A 1 538 ? 34.957 107.862 35.036 1.00 23.27 538 ALA A C 1
ATOM 4195 O O . ALA A 1 538 ? 35.091 106.682 34.650 1.00 21.39 538 ALA A O 1
ATOM 4197 N N . ASP A 1 539 ? 33.927 108.630 34.693 1.00 22.44 539 ASP A N 1
ATOM 4198 C CA . ASP A 1 539 ? 32.945 108.193 33.720 1.00 21.56 539 ASP A CA 1
ATOM 4199 C C . ASP A 1 539 ? 33.559 107.890 32.369 1.00 18.41 539 ASP A C 1
ATOM 4200 O O . ASP A 1 539 ? 33.098 106.983 31.699 1.00 17.27 539 ASP A O 1
ATOM 4205 N N . PHE A 1 540 ? 34.556 108.675 31.977 1.00 16.18 540 PHE A N 1
ATOM 4206 C CA . PHE A 1 540 ? 35.208 108.491 30.707 1.00 14.66 540 PHE A CA 1
ATOM 4207 C C . PHE A 1 540 ? 35.985 107.160 30.700 1.00 13.81 540 PHE A C 1
ATOM 4208 O O . PHE A 1 540 ? 35.878 106.370 29.733 1.00 13.99 540 PHE A O 1
ATOM 4216 N N . VAL A 1 541 ? 36.780 106.923 31.719 1.00 13.01 541 VAL A N 1
ATOM 4217 C CA . VAL A 1 541 ? 37.531 105.702 31.817 1.00 12.75 541 VAL A CA 1
ATOM 4218 C C . VAL A 1 541 ? 36.585 104.488 31.794 1.00 12.51 541 VAL A C 1
ATOM 4219 O O . VAL A 1 541 ? 36.860 103.477 31.136 1.00 11.70 541 VAL A O 1
ATOM 4223 N N . SER A 1 542 ? 35.470 104.594 32.494 1.00 12.33 542 SER A N 1
ATOM 4224 C CA . SER A 1 542 ? 34.537 103.507 32.526 1.00 12.58 542 SER A CA 1
ATOM 4225 C C . SER A 1 542 ? 33.975 103.248 31.125 1.00 12.85 542 SER A C 1
ATOM 4226 O O . SER A 1 542 ? 33.870 102.098 30.681 1.00 12.91 542 SER A O 1
ATOM 4229 N N . ALA A 1 543 ? 33.624 104.316 30.423 1.00 13.07 543 ALA A N 1
ATOM 4230 C CA . ALA A 1 543 ? 33.005 104.151 29.097 1.00 13.18 543 ALA A CA 1
ATOM 4231 C C . ALA A 1 543 ? 33.978 103.560 28.095 1.00 12.60 543 ALA A C 1
ATOM 4232 O O . ALA A 1 543 ? 33.604 102.740 27.255 1.00 12.20 543 ALA A O 1
ATOM 4234 N N . VAL A 1 544 ? 35.241 103.985 28.161 1.00 12.21 544 VAL A N 1
ATOM 4235 C CA . VAL A 1 544 ? 36.236 103.463 27.242 1.00 11.96 544 VAL A CA 1
ATOM 4236 C C . VAL A 1 544 ? 36.520 101.987 27.523 1.00 11.60 544 VAL A C 1
ATOM 4237 O O . VAL A 1 544 ? 36.656 101.180 26.600 1.00 10.82 544 VAL A O 1
ATOM 4241 N N . ARG A 1 545 ? 36.650 101.652 28.791 1.00 11.63 545 ARG A N 1
ATOM 4242 C CA . ARG A 1 545 ? 36.832 100.244 29.140 1.00 11.72 545 ARG A CA 1
ATOM 4243 C C . ARG A 1 545 ? 35.657 99.389 28.592 1.00 11.56 545 ARG A C 1
ATOM 4244 O O . ARG A 1 545 ? 35.872 98.273 28.094 1.00 11.26 545 ARG A O 1
ATOM 4252 N N . ALA A 1 546 ? 34.439 99.917 28.683 1.00 11.40 546 ALA A N 1
ATOM 4253 C CA . ALA A 1 546 ? 33.284 99.184 28.200 1.00 11.85 546 ALA A CA 1
ATOM 4254 C C . ALA A 1 546 ? 33.380 98.991 26.689 1.00 11.64 546 ALA A C 1
ATOM 4255 O O . ALA A 1 546 ? 33.109 97.893 26.204 1.00 11.63 546 ALA A O 1
ATOM 4257 N N . LEU A 1 547 ? 33.835 100.026 25.956 1.00 11.40 547 LEU A N 1
ATOM 4258 C CA . LEU A 1 547 ? 34.082 99.902 24.516 1.00 11.43 547 LEU A CA 1
ATOM 4259 C C . LEU A 1 547 ? 35.104 98.794 24.276 1.00 11.34 547 LEU A C 1
ATOM 4260 O O . LEU A 1 547 ? 34.883 97.902 23.460 1.00 11.19 547 LEU A O 1
ATOM 4265 N N . ASP A 1 548 ? 36.206 98.832 25.028 1.00 11.43 548 ASP A N 1
ATOM 4266 C CA . ASP A 1 548 ? 37.247 97.818 24.914 1.00 11.09 548 ASP A CA 1
ATOM 4267 C C . ASP A 1 548 ? 36.659 96.411 25.067 1.00 10.84 548 ASP A C 1
ATOM 4268 O O . ASP A 1 548 ? 36.951 95.502 24.268 1.00 10.77 548 ASP A O 1
ATOM 4273 N N . ARG A 1 549 ? 35.794 96.244 26.055 1.00 10.93 549 ARG A N 1
ATOM 4274 C CA . ARG A 1 549 ? 35.215 94.927 26.375 1.00 10.98 549 ARG A CA 1
ATOM 4275 C C . ARG A 1 549 ? 34.372 94.411 25.215 1.00 10.85 549 ARG A C 1
ATOM 4276 O O . ARG A 1 549 ? 34.440 93.239 24.858 1.00 10.02 549 ARG A O 1
ATOM 4284 N N . VAL A 1 550 ? 33.619 95.318 24.605 1.00 10.78 550 VAL A N 1
ATOM 4285 C CA . VAL A 1 550 ? 32.781 94.928 23.485 1.00 11.13 550 VAL A CA 1
ATOM 4286 C C . VAL A 1 550 ? 33.612 94.527 22.257 1.00 10.88 550 VAL A C 1
ATOM 4287 O O . VAL A 1 550 ? 33.273 93.544 21.552 1.00 11.13 550 VAL A O 1
ATOM 4291 N N . LEU A 1 551 ? 34.679 95.293 22.000 1.00 10.38 551 LEU A N 1
ATOM 4292 C CA . LEU A 1 551 ? 35.507 95.070 20.860 1.00 10.43 551 LEU A CA 1
ATOM 4293 C C . LEU A 1 551 ? 36.305 93.763 20.972 1.00 10.22 551 LEU A C 1
ATOM 4294 O O . LEU A 1 551 ? 36.365 92.972 20.013 1.00 10.07 551 LEU A O 1
ATOM 4299 N N . ILE A 1 552 ? 36.868 93.521 22.143 1.00 10.28 552 ILE A N 1
ATOM 4300 C CA . ILE A 1 552 ? 37.539 92.254 22.428 1.00 10.52 552 ILE A CA 1
ATOM 4301 C C . ILE A 1 552 ? 36.565 91.072 22.253 1.00 11.06 552 ILE A C 1
ATOM 4302 O O . ILE A 1 552 ? 36.944 90.023 21.707 1.00 10.72 552 ILE A O 1
ATOM 4307 N N . SER A 1 553 ? 35.321 91.253 22.726 1.00 11.21 553 SER A N 1
ATOM 4308 C CA . SER A 1 553 ? 34.309 90.196 22.732 1.00 11.40 553 SER A CA 1
ATOM 4309 C C . SER A 1 553 ? 33.771 89.885 21.335 1.00 11.64 553 SER A C 1
ATOM 4310 O O . SER A 1 553 ? 33.137 88.863 21.133 1.00 11.43 553 SER A O 1
ATOM 4313 N N . GLY A 1 554 ? 34.048 90.755 20.373 1.00 12.12 554 GLY A N 1
ATOM 4314 C CA . GLY A 1 554 ? 33.700 90.516 18.998 1.00 12.98 554 GLY A CA 1
ATOM 4315 C C . GLY A 1 554 ? 34.762 89.767 18.188 1.00 13.52 554 GLY A C 1
ATOM 4316 O O . GLY A 1 554 ? 34.496 89.394 17.052 1.00 14.34 554 GLY A O 1
ATOM 4317 N N . ASP A 1 555 ? 35.958 89.593 18.734 1.00 13.55 555 ASP A N 1
ATOM 4318 C CA . ASP A 1 555 ? 37.087 89.039 17.974 1.00 13.71 555 ASP A CA 1
ATOM 4319 C C . ASP A 1 555 ? 37.162 89.621 16.537 1.00 13.37 555 ASP A C 1
ATOM 4320 O O . ASP A 1 555 ? 37.192 88.898 15.524 1.00 13.09 555 ASP A O 1
ATOM 4325 N N . TYR A 1 556 ? 37.231 90.953 16.473 1.00 12.42 556 TYR A N 1
ATOM 4326 C CA . TYR A 1 556 ? 37.405 91.632 15.207 1.00 12.16 556 TYR A CA 1
ATOM 4327 C C . TYR A 1 556 ? 38.860 91.652 14.773 1.00 12.23 556 TYR A C 1
ATOM 4328 O O . TYR A 1 556 ? 39.129 91.616 13.588 1.00 12.25 556 TYR A O 1
ATOM 4337 N N . TYR A 1 557 ? 39.768 91.709 15.753 1.00 12.27 557 TYR A N 1
ATOM 4338 C CA . TYR A 1 557 ? 41.195 91.611 15.577 1.00 12.63 557 TYR A CA 1
ATOM 4339 C C . TYR A 1 557 ? 41.697 90.376 16.312 1.00 13.26 557 TYR A C 1
ATOM 4340 O O . TYR A 1 557 ? 41.093 89.946 17.309 1.00 14.83 557 TYR A O 1
ATOM 4349 N N . VAL A 1 558 ? 42.775 89.773 15.808 1.00 12.47 558 VAL A N 1
ATOM 4350 C CA . VAL A 1 558 ? 43.601 88.857 16.588 1.00 12.31 558 VAL A CA 1
ATOM 4351 C C . VAL A 1 558 ? 44.758 89.758 17.036 1.00 12.14 558 VAL A C 1
ATOM 4352 O O . VAL A 1 558 ? 45.615 90.115 16.241 1.00 11.58 558 VAL A O 1
ATOM 4356 N N . PRO A 1 559 ? 44.754 90.164 18.298 1.00 12.13 559 PRO A N 1
ATOM 4357 C CA . PRO A 1 559 ? 45.749 91.141 18.740 1.00 12.32 559 PRO A CA 1
ATOM 4358 C C . PRO A 1 559 ? 47.146 90.501 18.751 1.00 12.80 559 PRO A C 1
ATOM 4359 O O . PRO A 1 559 ? 47.312 89.352 19.196 1.00 12.89 559 PRO A O 1
ATOM 4363 N N . LEU A 1 560 ? 48.159 91.243 18.294 1.00 12.84 560 LEU A N 1
ATOM 4364 C CA . LEU A 1 560 ? 49.498 90.694 18.166 1.00 12.79 560 LEU A CA 1
ATOM 4365 C C . LEU A 1 560 ? 50.366 91.161 19.318 1.00 13.05 560 LEU A C 1
ATOM 4366 O O . LEU A 1 560 ? 50.242 90.606 20.410 1.00 13.02 560 LEU A O 1
ATOM 4371 N N . TYR A 1 561 ? 51.201 92.189 19.121 1.00 12.93 561 TYR A N 1
ATOM 4372 C CA . TYR A 1 561 ? 52.238 92.502 20.062 1.00 13.90 561 TYR A CA 1
ATOM 4373 C C . TYR A 1 561 ? 52.772 93.915 19.890 1.00 14.19 561 TYR A C 1
ATOM 4374 O O . TYR A 1 561 ? 52.528 94.585 18.878 1.00 14.52 561 TYR A O 1
ATOM 4383 N N . HIS A 1 562 ? 53.482 94.352 20.907 1.00 14.54 562 HIS A N 1
ATOM 4384 C CA . HIS A 1 562 ? 53.994 95.706 21.011 1.00 15.06 562 HIS A CA 1
ATOM 4385 C C . HIS A 1 562 ? 55.251 95.648 21.855 1.00 15.60 562 HIS A C 1
ATOM 4386 O O . HIS A 1 562 ? 55.498 94.642 22.569 1.00 16.14 562 HIS A O 1
ATOM 4393 N N . LEU A 1 563 ? 56.013 96.726 21.836 1.00 16.23 563 LEU A N 1
ATOM 4394 C CA . LEU A 1 563 ? 57.228 96.814 22.639 1.00 16.94 563 LEU A CA 1
ATOM 4395 C C . LEU A 1 563 ? 56.866 97.368 24.003 1.00 16.82 563 LEU A C 1
ATOM 4396 O O . LEU A 1 563 ? 56.312 98.403 24.079 1.00 17.15 563 LEU A O 1
ATOM 4401 N N . PRO A 1 564 ? 57.202 96.687 25.094 1.00 17.03 564 PRO A N 1
ATOM 4402 C CA . PRO A 1 564 ? 56.804 97.218 26.374 1.00 17.71 564 PRO A CA 1
ATOM 4403 C C . PRO A 1 564 ? 57.627 98.414 26.918 1.00 18.94 564 PRO A C 1
ATOM 4404 O O . PRO A 1 564 ? 57.168 99.102 27.847 1.00 17.38 564 PRO A O 1
ATOM 4408 N N . TYR A 1 565 ? 58.802 98.676 26.338 1.00 16.81 565 TYR A N 1
ATOM 4409 C CA . TYR A 1 565 ? 59.565 99.855 26.693 1.00 17.13 565 TYR A CA 1
ATOM 4410 C C . TYR A 1 565 ? 59.871 100.685 25.453 1.00 16.17 565 TYR A C 1
ATOM 4411 O O . TYR A 1 565 ? 60.071 100.134 24.371 1.00 16.39 565 TYR A O 1
ATOM 4420 N N . GLN A 1 566 ? 60.032 101.978 25.657 1.00 14.77 566 GLN A N 1
ATOM 4421 C CA . GLN A 1 566 ? 60.556 102.883 24.656 1.00 14.35 566 GLN A CA 1
ATOM 4422 C C . GLN A 1 566 ? 62.079 102.783 24.778 1.00 13.98 566 GLN A C 1
ATOM 4423 O O . GLN A 1 566 ? 62.622 102.658 25.893 1.00 13.33 566 GLN A O 1
ATOM 4429 N N . TRP A 1 567 ? 62.738 102.874 23.641 1.00 12.60 567 TRP A N 1
ATOM 4430 C CA . TRP A 1 567 ? 64.159 102.698 23.580 1.00 12.63 567 TRP A CA 1
ATOM 4431 C C . TRP A 1 567 ? 64.796 103.877 22.930 1.00 11.79 567 TRP A C 1
ATOM 4432 O O . TRP A 1 567 ? 64.462 104.189 21.785 1.00 11.58 567 TRP A O 1
ATOM 4443 N N . VAL A 1 568 ? 65.755 104.486 23.618 1.00 11.59 568 VAL A N 1
ATOM 4444 C CA . VAL A 1 568 ? 66.567 105.575 23.053 1.00 11.16 568 VAL A CA 1
ATOM 4445 C C . VAL A 1 568 ? 68.028 105.373 23.436 1.00 11.40 568 VAL A C 1
ATOM 4446 O O . VAL A 1 568 ? 68.372 105.306 24.622 1.00 10.80 568 VAL A O 1
ATOM 4450 N N . ALA A 1 569 ? 68.892 105.216 22.435 1.00 11.62 569 ALA A N 1
ATOM 4451 C CA . ALA A 1 569 ? 70.322 105.126 22.680 1.00 12.08 569 ALA A CA 1
ATOM 4452 C C . ALA A 1 569 ? 70.848 106.540 22.580 1.00 12.51 569 ALA A C 1
ATOM 4453 O O . ALA A 1 569 ? 70.338 107.324 21.777 1.00 12.56 569 ALA A O 1
ATOM 4455 N N . ARG A 1 570 ? 71.781 106.900 23.439 1.00 12.91 570 ARG A N 1
ATOM 4456 C CA . ARG A 1 570 ? 72.290 108.261 23.456 1.00 13.59 570 ARG A CA 1
ATOM 4457 C C . ARG A 1 570 ? 73.775 108.303 23.804 1.00 14.16 570 ARG A C 1
ATOM 4458 O O . ARG A 1 570 ? 74.249 107.528 24.658 1.00 13.71 570 ARG A O 1
ATOM 4466 N N . TRP A 1 571 ? 74.501 109.202 23.146 1.00 14.44 571 TRP A N 1
ATOM 4467 C CA . TRP A 1 571 ? 75.837 109.587 23.633 1.00 15.37 571 TRP A CA 1
ATOM 4468 C C . TRP A 1 571 ? 75.688 110.228 25.031 1.00 16.42 571 TRP A C 1
ATOM 4469 O O . TRP A 1 571 ? 74.734 110.944 25.310 1.00 15.54 571 TRP A O 1
ATOM 4480 N N . ASP A 1 572 ? 76.645 109.952 25.896 1.00 18.71 572 ASP A N 1
ATOM 4481 C CA . ASP A 1 572 ? 76.521 110.347 27.288 1.00 20.45 572 ASP A CA 1
ATOM 4482 C C . ASP A 1 572 ? 76.672 111.862 27.543 1.00 19.91 572 ASP A C 1
ATOM 4483 O O . ASP A 1 572 ? 76.463 112.304 28.637 1.00 20.03 572 ASP A O 1
ATOM 4488 N N . ARG A 1 573 ? 77.017 112.632 26.517 1.00 20.05 573 ARG A N 1
ATOM 4489 C CA . ARG A 1 573 ? 76.938 114.080 26.556 1.00 19.68 573 ARG A CA 1
ATOM 4490 C C . ARG A 1 573 ? 75.495 114.615 26.536 1.00 18.82 573 ARG A C 1
ATOM 4491 O O . ARG A 1 573 ? 75.267 115.815 26.686 1.00 18.15 573 ARG A O 1
ATOM 4499 N N . ILE A 1 574 ? 74.523 113.732 26.342 1.00 17.87 574 ILE A N 1
ATOM 4500 C CA . ILE A 1 574 ? 73.124 114.097 26.424 1.00 17.02 574 ILE A CA 1
ATOM 4501 C C . ILE A 1 574 ? 72.520 113.503 27.677 1.00 17.21 574 ILE A C 1
ATOM 4502 O O . ILE A 1 574 ? 72.680 112.294 27.889 1.00 16.56 574 ILE A O 1
ATOM 4507 N N . GLU A 1 575 ? 71.802 114.324 28.480 1.00 16.79 575 GLU A N 1
ATOM 4508 C CA A GLU A 1 575 ? 71.138 113.847 29.693 0.70 17.35 575 GLU A CA 1
ATOM 4509 C CA B GLU A 1 575 ? 71.120 113.810 29.690 0.30 16.00 575 GLU A CA 1
ATOM 4510 C C . GLU A 1 575 ? 69.653 114.194 29.724 1.00 15.90 575 GLU A C 1
ATOM 4511 O O . GLU A 1 575 ? 69.169 114.994 28.904 1.00 15.01 575 GLU A O 1
ATOM 4522 N N . HIS A 1 576 ? 68.944 113.592 30.652 1.00 15.29 576 HIS A N 1
ATOM 4523 C CA . HIS A 1 576 ? 67.502 113.813 30.799 1.00 15.42 576 HIS A CA 1
ATOM 4524 C C . HIS A 1 576 ? 67.098 113.729 32.260 1.00 15.42 576 HIS A C 1
ATOM 4525 O O . HIS A 1 576 ? 67.849 113.180 33.081 1.00 14.80 576 HIS A O 1
ATOM 4532 N N . PRO A 1 577 ? 65.921 114.272 32.593 1.00 15.75 577 PRO A N 1
ATOM 4533 C CA . PRO A 1 577 ? 65.475 114.142 33.976 1.00 16.71 577 PRO A CA 1
ATOM 4534 C C . PRO A 1 577 ? 65.294 112.695 34.392 1.00 16.89 577 PRO A C 1
ATOM 4535 O O . PRO A 1 577 ? 64.979 111.852 33.558 1.00 15.55 577 PRO A O 1
ATOM 4539 N N . GLN A 1 578 ? 65.488 112.439 35.687 1.00 18.02 578 GLN A N 1
ATOM 4540 C CA . GLN A 1 578 ? 65.209 111.142 36.313 1.00 19.48 578 GLN A CA 1
ATOM 4541 C C . GLN A 1 578 ? 63.759 110.722 36.074 1.00 19.09 578 GLN A C 1
ATOM 4542 O O . GLN A 1 578 ? 63.473 109.608 35.627 1.00 20.61 578 GLN A O 1
ATOM 4544 N N . LYS A 1 579 ? 62.838 111.638 36.330 1.00 20.62 579 LYS A N 1
ATOM 4545 C CA . LYS A 1 579 ? 61.401 111.409 36.091 1.00 20.40 579 LYS A CA 1
ATOM 4546 C C . LYS A 1 579 ? 61.050 111.344 34.597 1.00 18.05 579 LYS A C 1
ATOM 4547 O O . LYS A 1 579 ? 61.544 112.144 33.770 1.00 15.75 579 LYS A O 1
ATOM 4553 N N . THR A 1 580 ? 60.168 110.402 34.289 1.00 16.34 580 THR A N 1
ATOM 4554 C CA . THR A 1 580 ? 59.601 110.239 32.968 1.00 15.55 580 THR A CA 1
ATOM 4555 C C . THR A 1 580 ? 58.088 110.351 33.109 1.00 15.39 580 THR A C 1
ATOM 4556 O O . THR A 1 580 ? 57.504 109.632 33.892 1.00 15.25 580 THR A O 1
ATOM 4560 N N . PRO A 1 581 ? 57.453 111.246 32.355 1.00 14.34 581 PRO A N 1
ATOM 4561 C CA . PRO A 1 581 ? 56.045 111.429 32.569 1.00 14.00 581 PRO A CA 1
ATOM 4562 C C . PRO A 1 581 ? 55.174 110.381 31.876 1.00 14.15 581 PRO A C 1
ATOM 4563 O O . PRO A 1 581 ? 55.678 109.475 31.207 1.00 13.99 581 PRO A O 1
ATOM 4567 N N . LEU A 1 582 ? 53.873 110.522 32.046 1.00 14.24 582 LEU A N 1
ATOM 4568 C CA . LEU A 1 582 ? 52.859 109.624 31.481 1.00 14.03 582 LEU A CA 1
ATOM 4569 C C . LEU A 1 582 ? 53.069 109.330 30.011 1.00 14.36 582 LEU A C 1
ATOM 4570 O O . LEU A 1 582 ? 52.876 108.177 29.575 1.00 13.17 582 LEU A O 1
ATOM 4575 N N . SER A 1 583 ? 53.459 110.362 29.230 1.00 14.37 583 SER A N 1
ATOM 4576 C CA . SER A 1 583 ? 53.613 110.199 27.780 1.00 14.38 583 SER A CA 1
ATOM 4577 C C . SER A 1 583 ? 54.932 109.574 27.347 1.00 13.55 583 SER A C 1
ATOM 4578 O O . SER A 1 583 ? 55.140 109.351 26.168 1.00 13.37 583 SER A O 1
ATOM 4581 N N . GLY A 1 584 ? 55.809 109.255 28.288 1.00 13.30 584 GLY A N 1
ATOM 4582 C CA . GLY A 1 584 ? 57.074 108.652 27.942 1.00 13.17 584 GLY A CA 1
ATOM 4583 C C . GLY A 1 584 ? 58.145 109.729 27.862 1.00 12.93 584 GLY A C 1
ATOM 4584 O O . GLY A 1 584 ? 57.934 110.846 28.342 1.00 12.58 584 GLY A O 1
ATOM 4585 N N . TYR A 1 585 ? 59.304 109.402 27.300 1.00 13.50 585 TYR A N 1
ATOM 4586 C CA . TYR A 1 585 ? 60.424 110.347 27.325 1.00 13.97 585 TYR A CA 1
ATOM 4587 C C . TYR A 1 585 ? 60.017 111.623 26.579 1.00 14.36 585 TYR A C 1
ATOM 4588 O O . TYR A 1 585 ? 59.262 111.562 25.613 1.00 14.62 585 TYR A O 1
ATOM 4597 N N . GLN A 1 586 ? 60.591 112.759 26.977 1.00 14.26 586 GLN A N 1
ATOM 4598 C CA . GLN A 1 586 ? 60.280 114.042 26.366 1.00 14.21 586 GLN A CA 1
ATOM 4599 C C . GLN A 1 586 ? 61.576 114.788 26.013 1.00 13.99 586 GLN A C 1
ATOM 4600 O O . GLN A 1 586 ? 62.204 115.399 26.866 1.00 12.98 586 GLN A O 1
ATOM 4606 N N . LEU A 1 587 ? 61.974 114.692 24.749 1.00 14.12 587 LEU A N 1
ATOM 4607 C CA . LEU A 1 587 ? 63.208 115.291 24.278 1.00 14.62 587 LEU A CA 1
ATOM 4608 C C . LEU A 1 587 ? 63.355 116.761 24.609 1.00 14.65 587 LEU A C 1
ATOM 4609 O O . LEU A 1 587 ? 64.480 117.219 24.870 1.00 14.38 587 LEU A O 1
ATOM 4614 N N . PRO A 1 588 ? 62.240 117.547 24.569 1.00 14.59 588 PRO A N 1
ATOM 4615 C CA . PRO A 1 588 ? 62.374 118.966 24.886 1.00 14.73 588 PRO A CA 1
ATOM 4616 C C . PRO A 1 588 ? 62.837 119.263 26.331 1.00 14.97 588 PRO A C 1
ATOM 4617 O O . PRO A 1 588 ? 63.213 120.387 26.609 1.00 14.84 588 PRO A O 1
ATOM 4621 N N . ALA A 1 589 ? 62.755 118.277 27.232 1.00 14.50 589 ALA A N 1
ATOM 4622 C CA . ALA A 1 589 ? 63.266 118.414 28.574 1.00 14.63 589 ALA A CA 1
ATOM 4623 C C . ALA A 1 589 ? 64.708 117.890 28.728 1.00 14.60 589 ALA A C 1
ATOM 4624 O O . ALA A 1 589 ? 65.302 117.972 29.831 1.00 15.00 589 ALA A O 1
ATOM 4626 N N . TRP A 1 590 ? 65.295 117.354 27.652 1.00 13.58 590 TRP A N 1
ATOM 4627 C CA . TRP A 1 590 ? 66.672 116.860 27.728 1.00 13.61 590 TRP A CA 1
ATOM 4628 C C . TRP A 1 590 ? 67.658 118.048 27.619 1.00 14.09 590 TRP A C 1
ATOM 4629 O O . TRP A 1 590 ? 67.255 119.191 27.260 1.00 14.25 590 TRP A O 1
ATOM 4640 N N . TRP A 1 591 ? 68.917 117.776 27.911 1.00 14.31 591 TRP A N 1
ATOM 4641 C CA . TRP A 1 591 ? 69.971 118.805 27.907 1.00 15.32 591 TRP A CA 1
ATOM 4642 C C . TRP A 1 591 ? 71.328 118.216 27.562 1.00 16.06 591 TRP A C 1
ATOM 4643 O O . TRP A 1 591 ? 71.500 116.988 27.410 1.00 15.82 591 TRP A O 1
ATOM 4654 N N . HIS A 1 592 ? 72.288 119.107 27.384 1.00 17.79 592 HIS A N 1
ATOM 4655 C CA . HIS A 1 592 ? 73.650 118.741 27.104 1.00 18.91 592 HIS A CA 1
ATOM 4656 C C . HIS A 1 592 ? 74.422 118.863 28.398 1.00 20.47 592 HIS A C 1
ATOM 4657 O O . HIS A 1 592 ? 74.242 119.838 29.131 1.00 19.84 592 HIS A O 1
ATOM 4664 N N . THR A 1 593 ? 75.293 117.892 28.686 1.00 22.52 593 THR A N 1
ATOM 4665 C CA . THR A 1 593 ? 76.106 117.959 29.895 1.00 25.91 593 THR A CA 1
ATOM 4666 C C . THR A 1 593 ? 77.072 119.137 29.814 1.00 27.42 593 THR A C 1
ATOM 4667 O O . THR A 1 593 ? 77.429 119.586 28.733 1.00 25.89 593 THR A O 1
ATOM 4671 N N . SER A 1 594 ? 77.418 119.655 30.980 1.00 32.02 594 SER A N 1
ATOM 4672 C CA . SER A 1 594 ? 78.395 120.760 31.148 1.00 38.58 594 SER A CA 1
ATOM 4673 C C . SER A 1 594 ? 79.806 120.454 30.678 1.00 39.30 594 SER A C 1
ATOM 4674 O O . SER A 1 594 ? 80.407 119.516 31.177 1.00 42.12 594 SER A O 1
ATOM 4677 N N . GLU B 1 12 ? 30.344 91.682 42.240 1.00 38.40 12 GLU B N 1
ATOM 4678 C CA . GLU B 1 12 ? 30.788 91.420 40.839 1.00 37.89 12 GLU B CA 1
ATOM 4679 C C . GLU B 1 12 ? 31.654 92.576 40.297 1.00 35.11 12 GLU B C 1
ATOM 4680 O O . GLU B 1 12 ? 32.435 92.378 39.366 1.00 34.99 12 GLU B O 1
ATOM 4686 N N . THR B 1 13 ? 31.521 93.776 40.856 1.00 33.28 13 THR B N 1
ATOM 4687 C CA . THR B 1 13 ? 32.396 94.912 40.483 1.00 31.42 13 THR B CA 1
ATOM 4688 C C . THR B 1 13 ? 33.717 94.899 41.275 1.00 28.17 13 THR B C 1
ATOM 4689 O O . THR B 1 13 ? 34.618 95.672 40.964 1.00 28.15 13 THR B O 1
ATOM 4693 N N . ALA B 1 14 ? 33.817 94.064 42.314 1.00 27.09 14 ALA B N 1
ATOM 4694 C CA . ALA B 1 14 ? 34.979 94.070 43.238 1.00 24.45 14 ALA B CA 1
ATOM 4695 C C . ALA B 1 14 ? 36.113 93.162 42.751 1.00 23.55 14 ALA B C 1
ATOM 4696 O O . ALA B 1 14 ? 35.877 92.042 42.443 1.00 22.75 14 ALA B O 1
ATOM 4698 N N . PRO B 1 15 ? 37.352 93.658 42.723 1.00 22.61 15 PRO B N 1
ATOM 4699 C CA . PRO B 1 15 ? 38.437 92.774 42.406 1.00 22.16 15 PRO B CA 1
ATOM 4700 C C . PRO B 1 15 ? 38.740 91.789 43.530 1.00 22.44 15 PRO B C 1
ATOM 4701 O O . PRO B 1 15 ? 38.519 92.093 44.701 1.00 22.16 15 PRO B O 1
ATOM 4705 N N . ASP B 1 16 ? 39.282 90.624 43.170 1.00 22.60 16 ASP B N 1
ATOM 4706 C CA . ASP B 1 16 ? 39.614 89.604 44.157 1.00 22.88 16 ASP B CA 1
ATOM 4707 C C . ASP B 1 16 ? 41.110 89.582 44.512 1.00 20.71 16 ASP B C 1
ATOM 4708 O O . ASP B 1 16 ? 41.505 88.811 45.387 1.00 20.92 16 ASP B O 1
ATOM 4713 N N . TYR B 1 17 ? 41.903 90.473 43.907 1.00 18.59 17 TYR B N 1
ATOM 4714 C CA . TYR B 1 17 ? 43.371 90.476 44.024 1.00 17.42 17 TYR B CA 1
ATOM 4715 C C . TYR B 1 17 ? 43.864 91.800 44.636 1.00 16.76 17 TYR B C 1
ATOM 4716 O O . TYR B 1 17 ? 45.075 92.050 44.734 1.00 15.95 17 TYR B O 1
ATOM 4725 N N . ALA B 1 18 ? 42.924 92.671 45.011 1.00 16.78 18 ALA B N 1
ATOM 4726 C CA . ALA B 1 18 ? 43.299 93.976 45.546 1.00 16.67 18 ALA B CA 1
ATOM 4727 C C . ALA B 1 18 ? 42.212 94.495 46.434 1.00 16.80 18 ALA B C 1
ATOM 4728 O O . ALA B 1 18 ? 41.059 94.088 46.303 1.00 17.46 18 ALA B O 1
ATOM 4730 N N . LEU B 1 19 ? 42.584 95.395 47.329 1.00 16.31 19 LEU B N 1
ATOM 4731 C CA . LEU B 1 19 ? 41.635 96.071 48.204 1.00 16.85 19 LEU B CA 1
ATOM 4732 C C . LEU B 1 19 ? 42.054 97.522 48.344 1.00 16.48 19 LEU B C 1
ATOM 4733 O O . LEU B 1 19 ? 43.148 97.830 48.829 1.00 15.98 19 LEU B O 1
ATOM 4738 N N . SER B 1 20 ? 41.190 98.416 47.863 1.00 16.51 20 SER B N 1
ATOM 4739 C CA . SER B 1 20 ? 41.462 99.823 47.851 1.00 16.56 20 SER B CA 1
ATOM 4740 C C . SER B 1 20 ? 40.417 100.548 48.741 1.00 17.09 20 SER B C 1
ATOM 4741 O O . SER B 1 20 ? 39.202 100.286 48.669 1.00 16.66 20 SER B O 1
ATOM 4744 N N . MET B 1 21 ? 40.924 101.478 49.547 1.00 16.92 21 MET B N 1
ATOM 4745 C CA . MET B 1 21 ? 40.112 102.171 50.521 1.00 17.01 21 MET B CA 1
ATOM 4746 C C . MET B 1 21 ? 38.909 102.825 49.824 1.00 17.59 21 MET B C 1
ATOM 4747 O O . MET B 1 21 ? 37.793 102.663 50.290 1.00 17.65 21 MET B O 1
ATOM 4752 N N . HIS B 1 22 ? 39.165 103.553 48.733 1.00 17.03 22 HIS B N 1
ATOM 4753 C CA . HIS B 1 22 ? 38.151 104.234 47.972 1.00 18.30 22 HIS B CA 1
ATOM 4754 C C . HIS B 1 22 ? 37.879 103.643 46.577 1.00 18.90 22 HIS B C 1
ATOM 4755 O O . HIS B 1 22 ? 37.312 104.310 45.705 1.00 19.48 22 HIS B O 1
ATOM 4762 N N . GLY B 1 23 ? 38.289 102.400 46.356 1.00 19.08 23 GLY B N 1
ATOM 4763 C CA . GLY B 1 23 ? 37.879 101.705 45.122 1.00 19.10 23 GLY B CA 1
ATOM 4764 C C . GLY B 1 23 ? 38.819 101.860 43.962 1.00 18.53 23 GLY B C 1
ATOM 4765 O O . GLY B 1 23 ? 38.695 101.104 43.015 1.00 19.33 23 GLY B O 1
ATOM 4766 N N . ASP B 1 24 ? 39.778 102.776 44.032 1.00 17.08 24 ASP B N 1
ATOM 4767 C CA . ASP B 1 24 ? 40.708 103.005 42.943 1.00 17.17 24 ASP B CA 1
ATOM 4768 C C . ASP B 1 24 ? 41.850 101.976 42.964 1.00 17.16 24 ASP B C 1
ATOM 4769 O O . ASP B 1 24 ? 42.649 101.939 43.899 1.00 17.52 24 ASP B O 1
ATOM 4774 N N . VAL B 1 25 ? 41.921 101.124 41.943 1.00 17.27 25 VAL B N 1
ATOM 4775 C CA . VAL B 1 25 ? 42.945 100.088 41.856 1.00 16.85 25 VAL B CA 1
ATOM 4776 C C . VAL B 1 25 ? 43.737 100.297 40.584 1.00 17.19 25 VAL B C 1
ATOM 4777 O O . VAL B 1 25 ? 43.204 100.144 39.497 1.00 17.36 25 VAL B O 1
ATOM 4781 N N . ALA B 1 26 ? 44.998 100.722 40.714 1.00 16.54 26 ALA B N 1
ATOM 4782 C CA . ALA B 1 26 ? 45.766 101.137 39.553 1.00 16.49 26 ALA B CA 1
ATOM 4783 C C . ALA B 1 26 ? 46.208 99.926 38.691 1.00 16.81 26 ALA B C 1
ATOM 4784 O O . ALA B 1 26 ? 46.302 100.052 37.497 1.00 17.18 26 ALA B O 1
ATOM 4786 N N . LEU B 1 27 ? 46.430 98.763 39.294 1.00 16.44 27 LEU B N 1
ATOM 4787 C CA . LEU B 1 27 ? 47.015 97.636 38.585 1.00 17.11 27 LEU B CA 1
ATOM 4788 C C . LEU B 1 27 ? 45.945 96.619 38.171 1.00 17.10 27 LEU B C 1
ATOM 4789 O O . LEU B 1 27 ? 45.063 96.291 38.963 1.00 16.95 27 LEU B O 1
ATOM 4794 N N . PRO B 1 28 ? 46.022 96.103 36.940 1.00 16.92 28 PRO B N 1
ATOM 4795 C CA . PRO B 1 28 ? 45.105 95.035 36.554 1.00 17.12 28 PRO B CA 1
ATOM 4796 C C . PRO B 1 28 ? 45.540 93.722 37.176 1.00 16.69 28 PRO B C 1
ATOM 4797 O O . PRO B 1 28 ? 46.662 93.635 37.693 1.00 15.98 28 PRO B O 1
ATOM 4801 N N . ALA B 1 29 ? 44.685 92.705 37.106 1.00 17.05 29 ALA B N 1
ATOM 4802 C CA . ALA B 1 29 ? 44.935 91.449 37.824 1.00 17.07 29 ALA B CA 1
ATOM 4803 C C . ALA B 1 29 ? 46.182 90.749 37.338 1.00 17.24 29 ALA B C 1
ATOM 4804 O O . ALA B 1 29 ? 46.782 90.015 38.105 1.00 18.04 29 ALA B O 1
ATOM 4806 N N . ASP B 1 30 ? 46.541 90.932 36.067 1.00 17.46 30 ASP B N 1
ATOM 4807 C CA . ASP B 1 30 ? 47.697 90.242 35.484 1.00 17.71 30 ASP B CA 1
ATOM 4808 C C . ASP B 1 30 ? 48.991 91.076 35.532 1.00 17.48 30 ASP B C 1
ATOM 4809 O O . ASP B 1 30 ? 49.926 90.776 34.817 1.00 17.51 30 ASP B O 1
ATOM 4814 N N . TYR B 1 31 ? 49.089 92.058 36.438 1.00 17.17 31 TYR B N 1
ATOM 4815 C CA . TYR B 1 31 ? 50.344 92.806 36.595 1.00 17.45 31 TYR B CA 1
ATOM 4816 C C . TYR B 1 31 ? 51.512 91.856 36.896 1.00 17.65 31 TYR B C 1
ATOM 4817 O O . TYR B 1 31 ? 51.338 90.849 37.571 1.00 17.34 31 TYR B O 1
ATOM 4826 N N . THR B 1 32 ? 52.676 92.138 36.337 1.00 18.12 32 THR B N 1
ATOM 4827 C CA . THR B 1 32 ? 53.816 91.265 36.563 1.00 19.10 32 THR B CA 1
ATOM 4828 C C . THR B 1 32 ? 54.690 91.733 37.736 1.00 19.09 32 THR B C 1
ATOM 4829 O O . THR B 1 32 ? 55.472 90.973 38.232 1.00 18.98 32 THR B O 1
ATOM 4833 N N . HIS B 1 33 ? 54.557 92.987 38.150 1.00 18.81 33 HIS B N 1
ATOM 4834 C CA . HIS B 1 33 ? 55.316 93.537 39.267 1.00 18.84 33 HIS B CA 1
ATOM 4835 C C . HIS B 1 33 ? 54.730 94.892 39.601 1.00 18.29 33 HIS B C 1
ATOM 4836 O O . HIS B 1 33 ? 53.980 95.457 38.790 1.00 17.93 33 HIS B O 1
ATOM 4843 N N . PHE B 1 34 ? 54.975 95.376 40.824 1.00 17.75 34 PHE B N 1
ATOM 4844 C CA . PHE B 1 34 ? 54.657 96.756 41.175 1.00 17.26 34 PHE B CA 1
ATOM 4845 C C . PHE B 1 34 ? 55.446 97.693 40.239 1.00 17.84 34 PHE B C 1
ATOM 4846 O O . PHE B 1 34 ? 56.561 97.374 39.847 1.00 17.85 34 PHE B O 1
ATOM 4854 N N . PRO B 1 35 ? 54.858 98.833 39.850 1.00 18.64 35 PRO B N 1
ATOM 4855 C CA . PRO B 1 35 ? 55.428 99.602 38.749 1.00 19.68 35 PRO B CA 1
ATOM 4856 C C . PRO B 1 35 ? 56.724 100.334 39.110 1.00 20.54 35 PRO B C 1
ATOM 4857 O O . PRO B 1 35 ? 57.418 100.836 38.216 1.00 24.41 35 PRO B O 1
ATOM 4861 N N . TYR B 1 36 ? 57.119 100.332 40.379 1.00 19.13 36 TYR B N 1
ATOM 4862 C CA . TYR B 1 36 ? 58.343 100.988 40.786 1.00 18.20 36 TYR B CA 1
ATOM 4863 C C . TYR B 1 36 ? 59.508 100.065 41.126 1.00 19.05 36 TYR B C 1
ATOM 4864 O O . TYR B 1 36 ? 60.479 100.493 41.794 1.00 18.76 36 TYR B O 1
ATOM 4873 N N . THR B 1 37 ? 59.424 98.811 40.683 1.00 19.97 37 THR B N 1
ATOM 4874 C CA . THR B 1 37 ? 60.519 97.884 40.792 1.00 19.84 37 THR B CA 1
ATOM 4875 C C . THR B 1 37 ? 61.104 97.589 39.429 1.00 21.09 37 THR B C 1
ATOM 4876 O O . THR B 1 37 ? 60.452 97.707 38.391 1.00 21.12 37 THR B O 1
ATOM 4880 N N . ASN B 1 38 ? 62.341 97.125 39.460 1.00 21.19 38 ASN B N 1
ATOM 4881 C CA . ASN B 1 38 ? 62.993 96.584 38.274 1.00 22.92 38 ASN B CA 1
ATOM 4882 C C . ASN B 1 38 ? 62.633 95.104 38.207 1.00 23.00 38 ASN B C 1
ATOM 4883 O O . ASN B 1 38 ? 62.947 94.371 39.124 1.00 22.09 38 ASN B O 1
ATOM 4888 N N . PRO B 1 39 ? 61.956 94.662 37.142 1.00 24.46 39 PRO B N 1
ATOM 4889 C CA . PRO B 1 39 ? 61.538 93.256 37.129 1.00 25.82 39 PRO B CA 1
ATOM 4890 C C . PRO B 1 39 ? 62.668 92.257 36.903 1.00 27.22 39 PRO B C 1
ATOM 4891 O O . PRO B 1 39 ? 62.455 91.068 37.028 1.00 27.54 39 PRO B O 1
ATOM 4895 N N . ASP B 1 40 ? 63.865 92.729 36.602 1.00 28.85 40 ASP B N 1
ATOM 4896 C CA . ASP B 1 40 ? 65.012 91.830 36.455 1.00 30.97 40 ASP B CA 1
ATOM 4897 C C . ASP B 1 40 ? 66.176 92.268 37.331 1.00 29.24 40 ASP B C 1
ATOM 4898 O O . ASP B 1 40 ? 67.301 92.258 36.887 1.00 28.17 40 ASP B O 1
ATOM 4903 N N . ALA B 1 41 ? 65.910 92.678 38.564 1.00 27.57 41 ALA B N 1
ATOM 4904 C CA . ALA B 1 41 ? 66.966 93.167 39.434 1.00 27.61 41 ALA B CA 1
ATOM 4905 C C . ALA B 1 41 ? 67.943 92.052 39.783 1.00 28.15 41 ALA B C 1
ATOM 4906 O O . ALA B 1 41 ? 67.533 90.963 40.074 1.00 29.24 41 ALA B O 1
ATOM 4908 N N . PRO B 1 42 ? 69.234 92.342 39.791 1.00 28.48 42 PRO B N 1
ATOM 4909 C CA . PRO B 1 42 ? 70.247 91.392 40.280 1.00 29.79 42 PRO B CA 1
ATOM 4910 C C . PRO B 1 42 ? 69.986 91.008 41.727 1.00 29.56 42 PRO B C 1
ATOM 4911 O O . PRO B 1 42 ? 69.476 91.832 42.514 1.00 28.80 42 PRO B O 1
ATOM 4915 N N . LYS B 1 43 ? 70.299 89.764 42.049 1.00 29.08 43 LYS B N 1
ATOM 4916 C CA . LYS B 1 43 ? 69.896 89.156 43.304 1.00 29.51 43 LYS B CA 1
ATOM 4917 C C . LYS B 1 43 ? 71.053 88.828 44.248 1.00 30.10 43 LYS B C 1
ATOM 4918 O O . LYS B 1 43 ? 70.833 88.191 45.255 1.00 29.60 43 LYS B O 1
ATOM 4924 N N . LYS B 1 44 ? 72.277 89.245 43.924 1.00 31.57 44 LYS B N 1
ATOM 4925 C CA . LYS B 1 44 ? 73.458 88.850 44.705 1.00 33.39 44 LYS B CA 1
ATOM 4926 C C . LYS B 1 44 ? 74.022 90.087 45.344 1.00 33.95 44 LYS B C 1
ATOM 4927 O O . LYS B 1 44 ? 74.020 91.158 44.734 1.00 36.20 44 LYS B O 1
ATOM 4929 N N . GLY B 1 45 ? 74.471 89.952 46.582 1.00 32.78 45 GLY B N 1
ATOM 4930 C CA . GLY B 1 45 ? 75.216 91.023 47.254 1.00 32.51 45 GLY B CA 1
ATOM 4931 C C . GLY B 1 45 ? 74.450 91.597 48.425 1.00 30.30 45 GLY B C 1
ATOM 4932 O O . GLY B 1 45 ? 73.253 91.346 48.580 1.00 29.61 45 GLY B O 1
ATOM 4933 N N . SER B 1 46 ? 75.139 92.369 49.248 1.00 29.68 46 SER B N 1
ATOM 4934 C CA . SER B 1 46 ? 74.596 92.768 50.528 1.00 29.28 46 SER B CA 1
ATOM 4935 C C . SER B 1 46 ? 74.407 94.293 50.647 1.00 28.03 46 SER B C 1
ATOM 4936 O O . SER B 1 46 ? 74.884 95.076 49.825 1.00 27.42 46 SER B O 1
ATOM 4939 N N . LEU B 1 47 ? 73.673 94.671 51.683 1.00 27.22 47 LEU B N 1
ATOM 4940 C CA . LEU B 1 47 ? 73.416 96.050 52.021 1.00 26.67 47 LEU B CA 1
ATOM 4941 C C . LEU B 1 47 ? 73.721 96.152 53.501 1.00 26.36 47 LEU B C 1
ATOM 4942 O O . LEU B 1 47 ? 73.271 95.319 54.266 1.00 25.47 47 LEU B O 1
ATOM 4947 N N . THR B 1 48 ? 74.470 97.181 53.888 1.00 26.42 48 THR B N 1
ATOM 4948 C CA . THR B 1 48 ? 74.713 97.501 55.284 1.00 26.85 48 THR B CA 1
ATOM 4949 C C . THR B 1 48 ? 74.265 98.947 55.517 1.00 27.34 48 THR B C 1
ATOM 4950 O O . THR B 1 48 ? 74.674 99.859 54.781 1.00 27.70 48 THR B O 1
ATOM 4954 N N . VAL B 1 49 ? 73.396 99.154 56.495 1.00 27.50 49 VAL B N 1
ATOM 4955 C CA . VAL B 1 49 ? 72.908 100.487 56.799 1.00 28.94 49 VAL B CA 1
ATOM 4956 C C . VAL B 1 49 ? 73.065 100.742 58.267 1.00 29.48 49 VAL B C 1
ATOM 4957 O O . VAL B 1 49 ? 73.152 99.799 59.053 1.00 30.37 49 VAL B O 1
ATOM 4961 N N . GLY B 1 50 ? 73.099 102.013 58.630 1.00 28.49 50 GLY B N 1
ATOM 4962 C CA . GLY B 1 50 ? 73.245 102.430 60.010 1.00 29.79 50 GLY B CA 1
ATOM 4963 C C . GLY B 1 50 ? 72.014 103.115 60.546 1.00 29.12 50 GLY B C 1
ATOM 4964 O O . GLY B 1 50 ? 71.281 103.744 59.785 1.00 29.33 50 GLY B O 1
ATOM 4965 N N . VAL B 1 51 ? 71.773 102.967 61.842 1.00 29.19 51 VAL B N 1
ATOM 4966 C CA . VAL B 1 51 ? 70.748 103.736 62.562 1.00 29.96 51 VAL B CA 1
ATOM 4967 C C . VAL B 1 51 ? 71.337 104.218 63.878 1.00 30.83 51 VAL B C 1
ATOM 4968 O O . VAL B 1 51 ? 72.271 103.590 64.428 1.00 30.99 51 VAL B O 1
ATOM 4972 N N . VAL B 1 52 ? 70.783 105.310 64.387 1.00 31.17 52 VAL B N 1
ATOM 4973 C CA . VAL B 1 52 ? 71.164 105.833 65.705 1.00 32.37 52 VAL B CA 1
ATOM 4974 C C . VAL B 1 52 ? 70.330 105.184 66.812 1.00 31.97 52 VAL B C 1
ATOM 4975 O O . VAL B 1 52 ? 69.134 105.149 66.697 1.00 31.66 52 VAL B O 1
ATOM 4979 N N . GLY B 1 53 ? 70.969 104.652 67.850 1.00 32.57 53 GLY B N 1
ATOM 4980 C CA . GLY B 1 53 ? 70.255 104.137 69.017 1.00 32.17 53 GLY B CA 1
ATOM 4981 C C . GLY B 1 53 ? 70.806 102.788 69.446 1.00 32.82 53 GLY B C 1
ATOM 4982 O O . GLY B 1 53 ? 71.994 102.490 69.248 1.00 31.76 53 GLY B O 1
ATOM 4983 N N . THR B 1 54 ? 69.939 101.974 70.037 1.00 32.46 54 THR B N 1
ATOM 4984 C CA . THR B 1 54 ? 70.320 100.658 70.511 1.00 32.55 54 THR B CA 1
ATOM 4985 C C . THR B 1 54 ? 69.099 99.748 70.454 1.00 32.17 54 THR B C 1
ATOM 4986 O O . THR B 1 54 ? 67.978 100.188 70.142 1.00 33.00 54 THR B O 1
ATOM 4990 N N . PHE B 1 55 ? 69.315 98.459 70.675 1.00 31.25 55 PHE B N 1
ATOM 4991 C CA . PHE B 1 55 ? 68.227 97.524 70.725 1.00 30.46 55 PHE B CA 1
ATOM 4992 C C . PHE B 1 55 ? 68.628 96.425 71.662 1.00 31.62 55 PHE B C 1
ATOM 4993 O O . PHE B 1 55 ? 69.807 96.088 71.749 1.00 32.65 55 PHE B O 1
ATOM 5001 N N . ASP B 1 56 ? 67.647 95.857 72.335 1.00 31.54 56 ASP B N 1
ATOM 5002 C CA . ASP B 1 56 ? 67.875 94.702 73.156 1.00 32.70 56 ASP B CA 1
ATOM 5003 C C . ASP B 1 56 ? 66.760 93.666 73.052 1.00 31.51 56 ASP B C 1
ATOM 5004 O O . ASP B 1 56 ? 66.698 92.781 73.871 1.00 31.13 56 ASP B O 1
ATOM 5009 N N . SER B 1 57 ? 65.914 93.733 72.037 1.00 31.03 57 SER B N 1
ATOM 5010 C CA . SER B 1 57 ? 64.817 92.752 71.919 1.00 30.95 57 SER B CA 1
ATOM 5011 C C . SER B 1 57 ? 64.344 92.568 70.490 1.00 29.60 57 SER B C 1
ATOM 5012 O O . SER B 1 57 ? 64.606 93.406 69.646 1.00 28.16 57 SER B O 1
ATOM 5015 N N . LEU B 1 58 ? 63.630 91.470 70.246 1.00 29.63 58 LEU B N 1
ATOM 5016 C CA . LEU B 1 58 ? 63.217 91.079 68.879 1.00 27.84 58 LEU B CA 1
ATOM 5017 C C . LEU B 1 58 ? 61.722 90.822 68.729 1.00 27.73 58 LEU B C 1
ATOM 5018 O O . LEU B 1 58 ? 61.306 90.067 67.849 1.00 28.51 58 LEU B O 1
ATOM 5023 N N . ASN B 1 59 ? 60.913 91.433 69.585 1.00 27.49 59 ASN B N 1
ATOM 5024 C CA . ASN B 1 59 ? 59.476 91.304 69.502 1.00 27.00 59 ASN B CA 1
ATOM 5025 C C . ASN B 1 59 ? 58.876 92.696 69.318 1.00 26.39 59 ASN B C 1
ATOM 5026 O O . ASN B 1 59 ? 58.806 93.471 70.263 1.00 26.32 59 ASN B O 1
ATOM 5031 N N . PRO B 1 60 ? 58.394 92.989 68.100 1.00 25.14 60 PRO B N 1
ATOM 5032 C CA . PRO B 1 60 ? 57.861 94.317 67.839 1.00 24.94 60 PRO B CA 1
ATOM 5033 C C . PRO B 1 60 ? 56.426 94.501 68.264 1.00 24.33 60 PRO B C 1
ATOM 5034 O O . PRO B 1 60 ? 55.872 95.555 68.005 1.00 23.72 60 PRO B O 1
ATOM 5038 N N . PHE B 1 61 ? 55.812 93.502 68.887 1.00 24.77 61 PHE B N 1
ATOM 5039 C CA . PHE B 1 61 ? 54.371 93.551 69.079 1.00 25.05 61 PHE B CA 1
ATOM 5040 C C . PHE B 1 61 ? 53.921 93.777 70.515 1.00 27.21 61 PHE B C 1
ATOM 5041 O O . PHE B 1 61 ? 52.720 93.715 70.770 1.00 28.44 61 PHE B O 1
ATOM 5049 N N . VAL B 1 62 ? 54.866 94.037 71.436 1.00 28.43 62 VAL B N 1
ATOM 5050 C CA . VAL B 1 62 ? 54.590 94.048 72.872 1.00 29.63 62 VAL B CA 1
ATOM 5051 C C . VAL B 1 62 ? 55.169 95.283 73.544 1.00 31.61 62 VAL B C 1
ATOM 5052 O O . VAL B 1 62 ? 56.050 95.938 72.971 1.00 32.00 62 VAL B O 1
ATOM 5056 N N . LEU B 1 63 ? 54.664 95.616 74.737 1.00 32.11 63 LEU B N 1
ATOM 5057 C CA . LEU B 1 63 ? 55.117 96.812 75.447 1.00 33.65 63 LEU B CA 1
ATOM 5058 C C . LEU B 1 63 ? 56.587 96.753 75.837 1.00 32.73 63 LEU B C 1
ATOM 5059 O O . LEU B 1 63 ? 57.287 97.733 75.649 1.00 31.78 63 LEU B O 1
ATOM 5064 N N . LYS B 1 64 ? 57.051 95.625 76.370 1.00 33.04 64 LYS B N 1
ATOM 5065 C CA . LYS B 1 64 ? 58.433 95.553 76.876 1.00 33.17 64 LYS B CA 1
ATOM 5066 C C . LYS B 1 64 ? 59.405 95.744 75.724 1.00 32.40 64 LYS B C 1
ATOM 5067 O O . LYS B 1 64 ? 59.258 95.099 74.671 1.00 32.55 64 LYS B O 1
ATOM 5069 N N . SER B 1 65 ? 60.353 96.659 75.904 1.00 31.00 65 SER B N 1
ATOM 5070 C CA . SER B 1 65 ? 61.367 96.996 74.916 1.00 31.20 65 SER B CA 1
ATOM 5071 C C . SER B 1 65 ? 60.814 97.545 73.608 1.00 31.15 65 SER B C 1
ATOM 5072 O O . SER B 1 65 ? 61.476 97.476 72.566 1.00 30.76 65 SER B O 1
ATOM 5075 N N . MET B 1 66 ? 59.626 98.124 73.639 1.00 32.95 66 MET B N 1
ATOM 5076 C CA . MET B 1 66 ? 59.029 98.588 72.409 1.00 32.72 66 MET B CA 1
ATOM 5077 C C . MET B 1 66 ? 59.828 99.690 71.728 1.00 32.47 66 MET B C 1
ATOM 5078 O O . MET B 1 66 ? 59.723 99.831 70.517 1.00 32.05 66 MET B O 1
ATOM 5083 N N . ARG B 1 67 ? 60.632 100.447 72.480 1.00 32.09 67 ARG B N 1
ATOM 5084 C CA . ARG B 1 67 ? 61.480 101.489 71.868 1.00 31.22 67 ARG B CA 1
ATOM 5085 C C . ARG B 1 67 ? 62.916 100.980 71.620 1.00 31.53 67 ARG B C 1
ATOM 5086 O O . ARG B 1 67 ? 63.749 101.699 71.099 1.00 32.61 67 ARG B O 1
ATOM 5088 N N . THR B 1 68 ? 63.222 99.737 71.985 1.00 32.33 68 THR B N 1
ATOM 5089 C CA . THR B 1 68 ? 64.561 99.191 71.802 1.00 31.47 68 THR B CA 1
ATOM 5090 C C . THR B 1 68 ? 64.467 97.816 71.129 1.00 30.91 68 THR B C 1
ATOM 5091 O O . THR B 1 68 ? 65.190 96.861 71.468 1.00 29.59 68 THR B O 1
ATOM 5095 N N . THR B 1 69 ? 63.548 97.726 70.173 1.00 29.51 69 THR B N 1
ATOM 5096 C CA . THR B 1 69 ? 63.379 96.528 69.368 1.00 29.14 69 THR B CA 1
ATOM 5097 C C . THR B 1 69 ? 64.131 96.681 68.042 1.00 28.57 69 THR B C 1
ATOM 5098 O O . THR B 1 69 ? 64.133 97.748 67.414 1.00 26.62 69 THR B O 1
ATOM 5102 N N . ALA B 1 70 ? 64.755 95.601 67.609 1.00 27.92 70 ALA B N 1
ATOM 5103 C CA . ALA B 1 70 ? 65.548 95.671 66.419 1.00 28.13 70 ALA B CA 1
ATOM 5104 C C . ALA B 1 70 ? 64.719 96.141 65.262 1.00 27.15 70 ALA B C 1
ATOM 5105 O O . ALA B 1 70 ? 63.553 95.789 65.138 1.00 27.68 70 ALA B O 1
ATOM 5107 N N . ARG B 1 71 ? 65.350 96.897 64.392 1.00 26.91 71 ARG B N 1
ATOM 5108 C CA . ARG B 1 71 ? 64.730 97.344 63.133 1.00 27.24 71 ARG B CA 1
ATOM 5109 C C . ARG B 1 71 ? 64.659 96.195 62.128 1.00 25.84 71 ARG B C 1
ATOM 5110 O O . ARG B 1 71 ? 65.453 95.261 62.197 1.00 24.27 71 ARG B O 1
ATOM 5118 N N . GLY B 1 72 ? 63.677 96.267 61.233 1.00 24.81 72 GLY B N 1
ATOM 5119 C CA . GLY B 1 72 ? 63.590 95.363 60.099 1.00 24.48 72 GLY B CA 1
ATOM 5120 C C . GLY B 1 72 ? 62.575 94.228 60.234 1.00 24.30 72 GLY B C 1
ATOM 5121 O O . GLY B 1 72 ? 62.265 93.558 59.247 1.00 23.74 72 GLY B O 1
ATOM 5122 N N . LEU B 1 73 ? 62.017 94.026 61.415 1.00 23.10 73 LEU B N 1
ATOM 5123 C CA . LEU B 1 73 ? 61.176 92.858 61.641 1.00 24.06 73 LEU B CA 1
ATOM 5124 C C . LEU B 1 73 ? 59.770 93.041 61.109 1.00 23.15 73 LEU B C 1
ATOM 5125 O O . LEU B 1 73 ? 59.229 92.153 60.443 1.00 23.04 73 LEU B O 1
ATOM 5130 N N . TYR B 1 74 ? 59.186 94.190 61.411 1.00 22.46 74 TYR B N 1
ATOM 5131 C CA . TYR B 1 74 ? 57.812 94.498 61.088 1.00 22.09 74 TYR B CA 1
ATOM 5132 C C . TYR B 1 74 ? 57.610 96.029 61.179 1.00 23.15 74 TYR B C 1
ATOM 5133 O O . TYR B 1 74 ? 58.146 96.688 62.075 1.00 22.19 74 TYR B O 1
ATOM 5142 N N . ASN B 1 75 ? 56.799 96.564 60.283 1.00 24.19 75 ASN B N 1
ATOM 5143 C CA . ASN B 1 75 ? 56.415 97.991 60.302 1.00 25.82 75 ASN B CA 1
ATOM 5144 C C . ASN B 1 75 ? 57.643 98.920 60.259 1.00 28.23 75 ASN B C 1
ATOM 5145 O O . ASN B 1 75 ? 57.745 99.882 61.031 1.00 28.16 75 ASN B O 1
ATOM 5150 N N . ASP B 1 76 ? 58.618 98.589 59.432 1.00 29.00 76 ASP B N 1
ATOM 5151 C CA . ASP B 1 76 ? 59.844 99.343 59.450 1.00 31.42 76 ASP B CA 1
ATOM 5152 C C . ASP B 1 76 ? 59.734 100.408 58.366 1.00 29.27 76 ASP B C 1
ATOM 5153 O O . ASP B 1 76 ? 59.405 100.102 57.247 1.00 26.35 76 ASP B O 1
ATOM 5158 N N . GLY B 1 77 ? 60.030 101.649 58.739 1.00 32.61 77 GLY B N 1
ATOM 5159 C CA . GLY B 1 77 ? 59.927 102.807 57.840 1.00 32.29 77 GLY B CA 1
ATOM 5160 C C . GLY B 1 77 ? 60.783 102.723 56.582 1.00 32.63 77 GLY B C 1
ATOM 5161 O O . GLY B 1 77 ? 60.372 103.195 55.542 1.00 31.68 77 GLY B O 1
ATOM 5162 N N . GLU B 1 78 ? 61.972 102.155 56.686 1.00 33.29 78 GLU B N 1
ATOM 5163 C CA . GLU B 1 78 ? 62.853 102.060 55.548 1.00 37.74 78 GLU B CA 1
ATOM 5164 C C . GLU B 1 78 ? 62.749 100.708 54.879 1.00 36.45 78 GLU B C 1
ATOM 5165 O O . GLU B 1 78 ? 62.804 100.638 53.665 1.00 35.35 78 GLU B O 1
ATOM 5171 N N . PHE B 1 79 ? 62.623 99.641 55.662 1.00 35.32 79 PHE B N 1
ATOM 5172 C CA . PHE B 1 79 ? 62.647 98.267 55.118 1.00 36.34 79 PHE B CA 1
ATOM 5173 C C . PHE B 1 79 ? 61.346 97.512 55.060 1.00 33.28 79 PHE B C 1
ATOM 5174 O O . PHE B 1 79 ? 61.333 96.413 54.536 1.00 36.03 79 PHE B O 1
ATOM 5182 N N . GLY B 1 80 ? 60.269 98.053 55.610 1.00 31.70 80 GLY B N 1
ATOM 5183 C CA . GLY B 1 80 ? 58.981 97.347 55.566 1.00 33.13 80 GLY B CA 1
ATOM 5184 C C . GLY B 1 80 ? 58.971 96.089 56.441 1.00 33.23 80 GLY B C 1
ATOM 5185 O O . GLY B 1 80 ? 59.569 96.060 57.533 1.00 34.19 80 GLY B O 1
ATOM 5186 N N . ASN B 1 81 ? 58.300 95.049 55.963 1.00 30.63 81 ASN B N 1
ATOM 5187 C CA . ASN B 1 81 ? 58.070 93.877 56.786 1.00 27.78 81 ASN B CA 1
ATOM 5188 C C . ASN B 1 81 ? 58.931 92.670 56.324 1.00 27.68 81 ASN B C 1
ATOM 5189 O O . ASN B 1 81 ? 58.500 91.848 55.524 1.00 29.42 81 ASN B O 1
ATOM 5194 N N . MET B 1 82 ? 60.166 92.590 56.803 1.00 26.20 82 MET B N 1
ATOM 5195 C CA . MET B 1 82 ? 61.086 91.574 56.315 1.00 26.05 82 MET B CA 1
ATOM 5196 C C . MET B 1 82 ? 60.909 90.176 56.929 1.00 24.06 82 MET B C 1
ATOM 5197 O O . MET B 1 82 ? 61.260 89.174 56.290 1.00 23.70 82 MET B O 1
ATOM 5202 N N . VAL B 1 83 ? 60.386 90.113 58.153 1.00 21.53 83 VAL B N 1
ATOM 5203 C CA . VAL B 1 83 ? 60.207 88.824 58.839 1.00 21.23 83 VAL B CA 1
ATOM 5204 C C . VAL B 1 83 ? 58.736 88.526 58.987 1.00 20.14 83 VAL B C 1
ATOM 5205 O O . VAL B 1 83 ? 58.254 87.490 58.528 1.00 19.04 83 VAL B O 1
ATOM 5209 N N . TYR B 1 84 ? 58.013 89.440 59.616 1.00 19.15 84 TYR B N 1
ATOM 5210 C CA . TYR B 1 84 ? 56.593 89.264 59.801 1.00 19.30 84 TYR B CA 1
ATOM 5211 C C . TYR B 1 84 ? 55.831 89.933 58.645 1.00 19.26 84 TYR B C 1
ATOM 5212 O O . TYR B 1 84 ? 56.064 91.118 58.373 1.00 18.50 84 TYR B O 1
ATOM 5221 N N . GLN B 1 85 ? 54.907 89.189 58.021 1.00 18.28 85 GLN B N 1
ATOM 5222 C CA . GLN B 1 85 ? 54.130 89.684 56.914 1.00 18.13 85 GLN B CA 1
ATOM 5223 C C . GLN B 1 85 ? 52.670 89.902 57.258 1.00 18.55 85 GLN B C 1
ATOM 5224 O O . GLN B 1 85 ? 52.163 89.399 58.255 1.00 19.27 85 GLN B O 1
ATOM 5230 N N . THR B 1 86 ? 52.000 90.648 56.378 1.00 18.31 86 THR B N 1
ATOM 5231 C CA . THR B 1 86 ? 50.591 90.962 56.490 1.00 17.97 86 THR B CA 1
ATOM 5232 C C . THR B 1 86 ? 49.799 90.128 55.491 1.00 18.23 86 THR B C 1
ATOM 5233 O O . THR B 1 86 ? 50.384 89.482 54.599 1.00 18.24 86 THR B O 1
ATOM 5237 N N . LEU B 1 87 ? 48.478 90.140 55.608 1.00 17.50 87 LEU B N 1
ATOM 5238 C CA . LEU B 1 87 ? 47.653 89.406 54.615 1.00 17.85 87 LEU B CA 1
ATOM 5239 C C . LEU B 1 87 ? 47.783 90.001 53.225 1.00 17.60 87 LEU B C 1
ATOM 5240 O O . LEU B 1 87 ? 47.825 89.269 52.227 1.00 18.13 87 LEU B O 1
ATOM 5245 N N . MET B 1 88 ? 47.885 91.319 53.160 1.00 16.78 88 MET B N 1
ATOM 5246 C CA . MET B 1 88 ? 47.980 92.018 51.871 1.00 16.78 88 MET B CA 1
ATOM 5247 C C . MET B 1 88 ? 49.054 93.105 51.963 1.00 16.66 88 MET B C 1
ATOM 5248 O O . MET B 1 88 ? 49.322 93.637 53.052 1.00 15.54 88 MET B O 1
ATOM 5253 N N . LEU B 1 89 ? 49.635 93.419 50.816 1.00 16.83 89 LEU B N 1
ATOM 5254 C CA . LEU B 1 89 ? 50.759 94.328 50.734 1.00 17.77 89 LEU B CA 1
ATOM 5255 C C . LEU B 1 89 ? 50.377 95.678 50.124 1.00 17.91 89 LEU B C 1
ATOM 5256 O O . LEU B 1 89 ? 49.842 95.747 49.051 1.00 17.51 89 LEU B O 1
ATOM 5261 N N . ARG B 1 90 ? 50.744 96.740 50.803 1.00 18.41 90 ARG B N 1
ATOM 5262 C CA . ARG B 1 90 ? 50.463 98.077 50.376 1.00 19.68 90 ARG B CA 1
ATOM 5263 C C . ARG B 1 90 ? 51.331 98.457 49.190 1.00 19.04 90 ARG B C 1
ATOM 5264 O O . ARG B 1 90 ? 52.567 98.324 49.256 1.00 18.95 90 ARG B O 1
ATOM 5272 N N . SER B 1 91 ? 50.726 98.928 48.095 1.00 17.06 91 SER B N 1
ATOM 5273 C CA . SER B 1 91 ? 51.537 99.560 47.049 1.00 17.04 91 SER B CA 1
ATOM 5274 C C . SER B 1 91 ? 51.955 100.984 47.458 1.00 16.86 91 SER B C 1
ATOM 5275 O O . SER B 1 91 ? 51.135 101.768 47.870 1.00 18.12 91 SER B O 1
ATOM 5278 N N . ARG B 1 92 ? 53.215 101.329 47.277 1.00 16.79 92 ARG B N 1
ATOM 5279 C CA . ARG B 1 92 ? 53.682 102.659 47.644 1.00 17.00 92 ARG B CA 1
ATOM 5280 C C . ARG B 1 92 ? 53.582 103.665 46.494 1.00 17.29 92 ARG B C 1
ATOM 5281 O O . ARG B 1 92 ? 54.154 104.795 46.591 1.00 17.48 92 ARG B O 1
ATOM 5289 N N . ASP B 1 93 ? 52.834 103.285 45.441 1.00 16.03 93 ASP B N 1
ATOM 5290 C CA . ASP B 1 93 ? 52.575 104.169 44.343 1.00 15.78 93 ASP B CA 1
ATOM 5291 C C . ASP B 1 93 ? 51.113 104.592 44.255 1.00 15.09 93 ASP B C 1
ATOM 5292 O O . ASP B 1 93 ? 50.745 105.232 43.295 1.00 14.65 93 ASP B O 1
ATOM 5297 N N . GLU B 1 94 ? 50.294 104.240 45.239 1.00 14.51 94 GLU B N 1
ATOM 5298 C CA . GLU B 1 94 ? 48.885 104.626 45.267 1.00 14.44 94 GLU B CA 1
ATOM 5299 C C . GLU B 1 94 ? 48.558 105.208 46.615 1.00 14.17 94 GLU B C 1
ATOM 5300 O O . GLU B 1 94 ? 49.220 104.907 47.560 1.00 13.64 94 GLU B O 1
ATOM 5306 N N . PRO B 1 95 ? 47.468 106.009 46.713 1.00 14.43 95 PRO B N 1
ATOM 5307 C CA . PRO B 1 95 ? 47.078 106.539 48.024 1.00 14.54 95 PRO B CA 1
ATOM 5308 C C . PRO B 1 95 ? 46.852 105.499 49.106 1.00 14.72 95 PRO B C 1
ATOM 5309 O O . PRO B 1 95 ? 47.474 105.604 50.203 1.00 15.37 95 PRO B O 1
ATOM 5313 N N . PHE B 1 96 ? 46.025 104.482 48.807 1.00 13.97 96 PHE B N 1
ATOM 5314 C CA . PHE B 1 96 ? 45.707 103.451 49.776 1.00 13.88 96 PHE B CA 1
ATOM 5315 C C . PHE B 1 96 ? 45.096 102.235 49.081 1.00 14.19 96 PHE B C 1
ATOM 5316 O O . PHE B 1 96 ? 43.877 102.032 49.084 1.00 15.08 96 PHE B O 1
ATOM 5324 N N . THR B 1 97 ? 45.959 101.437 48.486 1.00 14.33 97 THR B N 1
ATOM 5325 C CA . THR B 1 97 ? 45.583 100.186 47.851 1.00 15.14 97 THR B CA 1
ATOM 5326 C C . THR B 1 97 ? 46.541 99.060 48.297 1.00 15.49 97 THR B C 1
ATOM 5327 O O . THR B 1 97 ? 47.763 99.239 48.310 1.00 15.88 97 THR B O 1
ATOM 5331 N N . LEU B 1 98 ? 45.953 97.913 48.588 1.00 15.78 98 LEU B N 1
ATOM 5332 C CA . LEU B 1 98 ? 46.661 96.695 48.977 1.00 16.22 98 LEU B CA 1
ATOM 5333 C C . LEU B 1 98 ? 46.516 95.591 47.907 1.00 16.81 98 LEU B C 1
ATOM 5334 O O . LEU B 1 98 ? 45.449 95.466 47.284 1.00 16.53 98 LEU B O 1
ATOM 5339 N N . TYR B 1 99 ? 47.570 94.799 47.718 1.00 16.60 99 TYR B N 1
ATOM 5340 C CA . TYR B 1 99 ? 47.576 93.691 46.773 1.00 17.16 99 TYR B CA 1
ATOM 5341 C C . TYR B 1 99 ? 47.889 92.387 47.524 1.00 17.87 99 TYR B C 1
ATOM 5342 O O . TYR B 1 99 ? 48.256 92.404 48.710 1.00 17.39 99 TYR B O 1
ATOM 5351 N N . SER B 1 100 ? 47.725 91.262 46.834 1.00 18.60 100 SER B N 1
ATOM 5352 C CA . SER B 1 100 ? 47.890 89.942 47.463 1.00 19.38 100 SER B CA 1
ATOM 5353 C C . SER B 1 100 ? 49.268 89.722 48.089 1.00 18.54 100 SER B C 1
ATOM 5354 O O . SER B 1 100 ? 50.279 90.129 47.548 1.00 18.60 100 SER B O 1
ATOM 5357 N N . LEU B 1 101 ? 49.289 89.096 49.263 1.00 19.12 101 LEU B N 1
ATOM 5358 C CA . LEU B 1 101 ? 50.541 88.590 49.850 1.00 18.78 101 LEU B CA 1
ATOM 5359 C C . LEU B 1 101 ? 50.163 87.262 50.483 1.00 18.91 101 LEU B C 1
ATOM 5360 O O . LEU B 1 101 ? 49.881 86.315 49.736 1.00 18.56 101 LEU B O 1
ATOM 5365 N N . LEU B 1 102 ? 50.101 87.167 51.815 1.00 18.34 102 LEU B N 1
ATOM 5366 C CA . LEU B 1 102 ? 49.727 85.886 52.422 1.00 18.33 102 LEU B CA 1
ATOM 5367 C C . LEU B 1 102 ? 48.331 85.479 51.963 1.00 18.85 102 LEU B C 1
ATOM 5368 O O . LEU B 1 102 ? 48.067 84.280 51.733 1.00 19.19 102 LEU B O 1
ATOM 5373 N N . ALA B 1 103 ? 47.435 86.458 51.853 1.00 18.48 103 ALA B N 1
ATOM 5374 C CA . ALA B 1 103 ? 46.126 86.233 51.279 1.00 19.21 103 ALA B CA 1
ATOM 5375 C C . ALA B 1 103 ? 46.210 86.346 49.751 1.00 19.90 103 ALA B C 1
ATOM 5376 O O . ALA B 1 103 ? 46.619 87.368 49.207 1.00 19.62 103 ALA B O 1
ATOM 5378 N N . GLU B 1 104 ? 45.882 85.263 49.072 1.00 20.96 104 GLU B N 1
ATOM 5379 C CA . GLU B 1 104 ? 45.953 85.227 47.624 1.00 21.95 104 GLU B CA 1
ATOM 5380 C C . GLU B 1 104 ? 44.733 85.917 47.049 1.00 21.46 104 GLU B C 1
ATOM 5381 O O . GLU B 1 104 ? 44.817 86.546 46.014 1.00 22.09 104 GLU B O 1
ATOM 5387 N N . LYS B 1 105 ? 43.609 85.781 47.722 1.00 21.96 105 LYS B N 1
ATOM 5388 C CA . LYS B 1 105 ? 42.349 86.372 47.302 1.00 23.22 105 LYS B CA 1
ATOM 5389 C C . LYS B 1 105 ? 41.647 87.035 48.470 1.00 21.53 105 LYS B C 1
ATOM 5390 O O . LYS B 1 105 ? 41.789 86.619 49.633 1.00 21.05 105 LYS B O 1
ATOM 5396 N N . VAL B 1 106 ? 40.845 88.033 48.138 1.00 20.25 106 VAL B N 1
ATOM 5397 C CA . VAL B 1 106 ? 40.059 88.791 49.091 1.00 20.23 106 VAL B CA 1
ATOM 5398 C C . VAL B 1 106 ? 38.651 88.994 48.561 1.00 20.23 106 VAL B C 1
ATOM 5399 O O . VAL B 1 106 ? 38.456 89.194 47.371 1.00 19.54 106 VAL B O 1
ATOM 5403 N N . ALA B 1 107 ? 37.675 88.824 49.442 1.00 21.10 107 ALA B N 1
ATOM 5404 C CA . ALA B 1 107 ? 36.298 89.199 49.147 1.00 22.29 107 ALA B CA 1
ATOM 5405 C C . ALA B 1 107 ? 35.825 90.094 50.282 1.00 22.61 107 ALA B C 1
ATOM 5406 O O . ALA B 1 107 ? 36.274 89.967 51.437 1.00 21.17 107 ALA B O 1
ATOM 5408 N N . ILE B 1 108 ? 34.916 90.999 49.975 1.00 23.12 108 ILE B N 1
ATOM 5409 C CA . ILE B 1 108 ? 34.524 91.981 50.985 1.00 24.01 108 ILE B CA 1
ATOM 5410 C C . ILE B 1 108 ? 33.109 92.451 50.765 1.00 25.27 108 ILE B C 1
ATOM 5411 O O . ILE B 1 108 ? 32.672 92.584 49.665 1.00 26.00 108 ILE B O 1
ATOM 5416 N N . ASP B 1 109 ? 32.406 92.704 51.854 1.00 28.45 109 ASP B N 1
ATOM 5417 C CA . ASP B 1 109 ? 31.066 93.306 51.824 1.00 28.90 109 ASP B CA 1
ATOM 5418 C C . ASP B 1 109 ? 31.109 94.745 51.256 1.00 28.16 109 ASP B C 1
ATOM 5419 O O . ASP B 1 109 ? 31.918 95.540 51.698 1.00 26.61 109 ASP B O 1
ATOM 5424 N N . PRO B 1 110 ? 30.217 95.083 50.308 1.00 27.79 110 PRO B N 1
ATOM 5425 C CA . PRO B 1 110 ? 30.137 96.466 49.876 1.00 27.31 110 PRO B CA 1
ATOM 5426 C C . PRO B 1 110 ? 30.012 97.446 51.046 1.00 27.46 110 PRO B C 1
ATOM 5427 O O . PRO B 1 110 ? 30.645 98.484 51.019 1.00 27.28 110 PRO B O 1
ATOM 5431 N N . GLU B 1 111 ? 29.237 97.100 52.067 1.00 27.84 111 GLU B N 1
ATOM 5432 C CA . GLU B 1 111 ? 29.081 97.931 53.246 1.00 28.48 111 GLU B CA 1
ATOM 5433 C C . GLU B 1 111 ? 30.145 97.666 54.320 1.00 27.91 111 GLU B C 1
ATOM 5434 O O . GLU B 1 111 ? 30.105 98.259 55.376 1.00 27.26 111 GLU B O 1
ATOM 5440 N N . ARG B 1 112 ? 31.106 96.802 54.025 1.00 27.69 112 ARG B N 1
ATOM 5441 C CA . ARG B 1 112 ? 32.275 96.554 54.885 1.00 28.48 112 ARG B CA 1
ATOM 5442 C C . ARG B 1 112 ? 32.001 96.052 56.286 1.00 28.78 112 ARG B C 1
ATOM 5443 O O . ARG B 1 112 ? 32.720 96.355 57.214 1.00 29.05 112 ARG B O 1
ATOM 5451 N N . LYS B 1 113 ? 30.983 95.245 56.433 1.00 30.12 113 LYS B N 1
ATOM 5452 C CA . LYS B 1 113 ? 30.798 94.644 57.738 1.00 32.34 113 LYS B CA 1
ATOM 5453 C C . LYS B 1 113 ? 31.425 93.277 57.846 1.00 30.69 113 LYS B C 1
ATOM 5454 O O . LYS B 1 113 ? 31.432 92.709 58.947 1.00 30.39 113 LYS B O 1
ATOM 5460 N N . TRP B 1 114 ? 31.965 92.750 56.737 1.00 28.57 114 TRP B N 1
ATOM 5461 C CA . TRP B 1 114 ? 32.842 91.601 56.803 1.00 27.63 114 TRP B CA 1
ATOM 5462 C C . TRP B 1 114 ? 33.911 91.657 55.721 1.00 26.65 114 TRP B C 1
ATOM 5463 O O . TRP B 1 114 ? 33.717 92.301 54.685 1.00 26.60 114 TRP B O 1
ATOM 5474 N N . VAL B 1 115 ? 35.014 90.948 55.945 1.00 24.90 115 VAL B N 1
ATOM 5475 C CA . VAL B 1 115 ? 36.029 90.699 54.908 1.00 24.41 115 VAL B CA 1
ATOM 5476 C C . VAL B 1 115 ? 36.531 89.264 55.032 1.00 24.38 115 VAL B C 1
ATOM 5477 O O . VAL B 1 115 ? 36.603 88.714 56.132 1.00 23.78 115 VAL B O 1
ATOM 5481 N N . GLU B 1 116 ? 36.813 88.642 53.895 1.00 25.20 116 GLU B N 1
ATOM 5482 C CA . GLU B 1 116 ? 37.201 87.259 53.864 1.00 25.78 116 GLU B CA 1
ATOM 5483 C C . GLU B 1 116 ? 38.435 87.080 52.990 1.00 24.71 116 GLU B C 1
ATOM 5484 O O . GLU B 1 116 ? 38.495 87.589 51.877 1.00 24.31 116 GLU B O 1
ATOM 5490 N N . PHE B 1 117 ? 39.427 86.393 53.536 1.00 23.38 117 PHE B N 1
ATOM 5491 C CA . PHE B 1 117 ? 40.717 86.190 52.896 1.00 23.10 117 PHE B CA 1
ATOM 5492 C C . PHE B 1 117 ? 40.896 84.723 52.634 1.00 23.59 117 PHE B C 1
ATOM 5493 O O . PHE B 1 117 ? 40.520 83.912 53.470 1.00 23.56 117 PHE B O 1
ATOM 5501 N N . THR B 1 118 ? 41.460 84.398 51.479 1.00 23.90 118 THR B N 1
ATOM 5502 C CA . THR B 1 118 ? 41.844 83.036 51.175 1.00 24.84 118 THR B CA 1
ATOM 5503 C C . THR B 1 118 ? 43.358 83.054 51.058 1.00 23.53 118 THR B C 1
ATOM 5504 O O . THR B 1 118 ? 43.906 83.766 50.218 1.00 23.29 118 THR B O 1
ATOM 5508 N N . LEU B 1 119 ? 44.018 82.281 51.923 1.00 22.72 119 LEU B N 1
ATOM 5509 C CA . LEU B 1 119 ? 45.464 82.199 51.967 1.00 22.94 119 LEU B CA 1
ATOM 5510 C C . LEU B 1 119 ? 46.004 81.473 50.745 1.00 22.83 119 LEU B C 1
ATOM 5511 O O . LEU B 1 119 ? 45.375 80.574 50.199 1.00 24.64 119 LEU B O 1
ATOM 5516 N N . ASN B 1 120 ? 47.181 81.889 50.322 1.00 22.02 120 ASN B N 1
ATOM 5517 C CA . ASN B 1 120 ? 47.892 81.259 49.229 1.00 22.04 120 ASN B CA 1
ATOM 5518 C C . ASN B 1 120 ? 48.340 79.864 49.723 1.00 22.43 120 ASN B C 1
ATOM 5519 O O . ASN B 1 120 ? 48.989 79.749 50.763 1.00 21.76 120 ASN B O 1
ATOM 5524 N N . PRO B 1 121 ? 48.004 78.820 48.982 1.00 23.34 121 PRO B N 1
ATOM 5525 C CA . PRO B 1 121 ? 48.408 77.505 49.481 1.00 23.99 121 PRO B CA 1
ATOM 5526 C C . PRO B 1 121 ? 49.919 77.282 49.584 1.00 23.93 121 PRO B C 1
ATOM 5527 O O . PRO B 1 121 ? 50.336 76.372 50.264 1.00 23.93 121 PRO B O 1
ATOM 5531 N N . LYS B 1 122 ? 50.728 78.087 48.910 1.00 23.81 122 LYS B N 1
ATOM 5532 C CA . LYS B 1 122 ? 52.177 77.971 49.023 1.00 24.09 122 LYS B CA 1
ATOM 5533 C C . LYS B 1 122 ? 52.765 78.673 50.246 1.00 22.36 122 LYS B C 1
ATOM 5534 O O . LYS B 1 122 ? 53.965 78.580 50.495 1.00 21.86 122 LYS B O 1
ATOM 5540 N N . ALA B 1 123 ? 51.962 79.377 51.006 1.00 21.20 123 ALA B N 1
ATOM 5541 C CA . ALA B 1 123 ? 52.530 80.182 52.070 1.00 20.53 123 ALA B CA 1
ATOM 5542 C C . ALA B 1 123 ? 53.154 79.312 53.153 1.00 20.78 123 ALA B C 1
ATOM 5543 O O . ALA B 1 123 ? 52.488 78.445 53.678 1.00 20.30 123 ALA B O 1
ATOM 5545 N N . LYS B 1 124 ? 54.400 79.614 53.524 1.00 21.03 124 LYS B N 1
ATOM 5546 C CA . LYS B 1 124 ? 55.126 78.880 54.535 1.00 21.80 124 LYS B CA 1
ATOM 5547 C C . LYS B 1 124 ? 55.932 79.816 55.418 1.00 21.15 124 LYS B C 1
ATOM 5548 O O . LYS B 1 124 ? 56.502 80.832 54.953 1.00 20.16 124 LYS B O 1
ATOM 5554 N N . TRP B 1 125 ? 55.999 79.437 56.690 1.00 20.20 125 TRP B N 1
ATOM 5555 C CA . TRP B 1 125 ? 56.972 79.961 57.630 1.00 20.35 125 TRP B CA 1
ATOM 5556 C C . TRP B 1 125 ? 58.378 79.656 57.122 1.00 20.32 125 TRP B C 1
ATOM 5557 O O . TRP B 1 125 ? 58.565 78.737 56.299 1.00 19.86 125 TRP B O 1
ATOM 5568 N N . SER B 1 126 ? 59.370 80.410 57.600 1.00 19.69 126 SER B N 1
ATOM 5569 C CA . SER B 1 126 ? 60.753 80.186 57.143 1.00 20.18 126 SER B CA 1
ATOM 5570 C C . SER B 1 126 ? 61.277 78.795 57.535 1.00 21.03 126 SER B C 1
ATOM 5571 O O . SER B 1 126 ? 62.213 78.314 56.923 1.00 21.11 126 SER B O 1
ATOM 5574 N N . ASP B 1 127 ? 60.674 78.143 58.525 1.00 21.44 127 ASP B N 1
ATOM 5575 C CA . ASP B 1 127 ? 61.034 76.752 58.854 1.00 22.44 127 ASP B CA 1
ATOM 5576 C C . ASP B 1 127 ? 60.319 75.687 57.999 1.00 23.07 127 ASP B C 1
ATOM 5577 O O . ASP B 1 127 ? 60.435 74.493 58.258 1.00 23.71 127 ASP B O 1
ATOM 5582 N N . GLY B 1 128 ? 59.595 76.100 56.974 1.00 22.93 128 GLY B N 1
ATOM 5583 C CA . GLY B 1 128 ? 58.922 75.125 56.112 1.00 23.62 128 GLY B CA 1
ATOM 5584 C C . GLY B 1 128 ? 57.520 74.723 56.549 1.00 24.04 128 GLY B C 1
ATOM 5585 O O . GLY B 1 128 ? 56.825 74.088 55.780 1.00 24.58 128 GLY B O 1
ATOM 5586 N N . GLN B 1 129 ? 57.080 75.093 57.752 1.00 23.89 129 GLN B N 1
ATOM 5587 C CA . GLN B 1 129 ? 55.698 74.818 58.160 1.00 24.24 129 GLN B CA 1
ATOM 5588 C C . GLN B 1 129 ? 54.705 75.720 57.439 1.00 24.03 129 GLN B C 1
ATOM 5589 O O . GLN B 1 129 ? 55.051 76.849 57.059 1.00 22.50 129 GLN B O 1
ATOM 5595 N N . PRO B 1 130 ? 53.462 75.233 57.254 1.00 24.04 130 PRO B N 1
ATOM 5596 C CA . PRO B 1 130 ? 52.484 75.999 56.504 1.00 23.70 130 PRO B CA 1
ATOM 5597 C C . PRO B 1 130 ? 51.908 77.174 57.260 1.00 22.62 130 PRO B C 1
ATOM 5598 O O . PRO B 1 130 ? 51.719 77.097 58.452 1.00 22.48 130 PRO B O 1
ATOM 5602 N N . VAL B 1 131 ? 51.672 78.276 56.570 1.00 22.17 131 VAL B N 1
ATOM 5603 C CA . VAL B 1 131 ? 50.893 79.353 57.139 1.00 22.60 131 VAL B CA 1
ATOM 5604 C C . VAL B 1 131 ? 49.413 79.014 56.968 1.00 22.99 131 VAL B C 1
ATOM 5605 O O . VAL B 1 131 ? 48.953 78.811 55.848 1.00 23.96 131 VAL B O 1
ATOM 5609 N N . THR B 1 132 ? 48.676 78.970 58.082 1.00 23.17 132 THR B N 1
ATOM 5610 C CA . THR B 1 132 ? 47.310 78.430 58.098 1.00 23.46 132 THR B CA 1
ATOM 5611 C C . THR B 1 132 ? 46.326 79.416 58.705 1.00 23.38 132 THR B C 1
ATOM 5612 O O . THR B 1 132 ? 46.693 80.414 59.347 1.00 23.06 132 THR B O 1
ATOM 5616 N N . VAL B 1 133 ? 45.058 79.102 58.521 1.00 24.62 133 VAL B N 1
ATOM 5617 C CA . VAL B 1 133 ? 43.974 79.882 59.109 1.00 25.47 133 VAL B CA 1
ATOM 5618 C C . VAL B 1 133 ? 44.077 79.814 60.632 1.00 26.92 133 VAL B C 1
ATOM 5619 O O . VAL B 1 133 ? 43.825 80.795 61.316 1.00 26.04 133 VAL B O 1
ATOM 5623 N N . ASP B 1 134 ? 44.509 78.666 61.154 1.00 28.73 134 ASP B N 1
ATOM 5624 C CA . ASP B 1 134 ? 44.759 78.538 62.589 1.00 30.59 134 ASP B CA 1
ATOM 5625 C C . ASP B 1 134 ? 45.802 79.550 63.076 1.00 28.16 134 ASP B C 1
ATOM 5626 O O . ASP B 1 134 ? 45.650 80.113 64.159 1.00 27.45 134 ASP B O 1
ATOM 5631 N N . ASP B 1 135 ? 46.842 79.819 62.287 1.00 26.39 135 ASP B N 1
ATOM 5632 C CA . ASP B 1 135 ? 47.815 80.883 62.646 1.00 25.10 135 ASP B CA 1
ATOM 5633 C C . ASP B 1 135 ? 47.168 82.279 62.743 1.00 24.77 135 ASP B C 1
ATOM 5634 O O . ASP B 1 135 ? 47.482 83.059 63.654 1.00 24.37 135 ASP B O 1
ATOM 5639 N N . VAL B 1 136 ? 46.261 82.578 61.817 1.00 24.00 136 VAL B N 1
ATOM 5640 C CA . VAL B 1 136 ? 45.556 83.849 61.820 1.00 23.40 136 VAL B CA 1
ATOM 5641 C C . VAL B 1 136 ? 44.697 83.974 63.073 1.00 24.38 136 VAL B C 1
ATOM 5642 O O . VAL B 1 136 ? 44.747 84.996 63.772 1.00 23.43 136 VAL B O 1
ATOM 5646 N N . LEU B 1 137 ? 43.930 82.924 63.389 1.00 25.44 137 LEU B N 1
ATOM 5647 C CA . LEU B 1 137 ? 43.075 82.953 64.592 1.00 27.07 137 LEU B CA 1
ATOM 5648 C C . LEU B 1 137 ? 43.931 83.131 65.859 1.00 27.02 137 LEU B C 1
ATOM 5649 O O . LEU B 1 137 ? 43.594 83.903 66.768 1.00 26.73 137 LEU B O 1
ATOM 5654 N N . PHE B 1 138 ? 45.038 82.385 65.918 1.00 27.32 138 PHE B N 1
ATOM 5655 C CA . PHE B 1 138 ? 45.999 82.481 67.041 1.00 26.39 138 PHE B CA 1
ATOM 5656 C C . PHE B 1 138 ? 46.524 83.906 67.178 1.00 25.49 138 PHE B C 1
ATOM 5657 O O . PHE B 1 138 ? 46.653 84.437 68.281 1.00 25.96 138 PHE B O 1
ATOM 5665 N N . THR B 1 139 ? 46.833 84.510 66.032 1.00 24.04 139 THR B N 1
ATOM 5666 C CA . THR B 1 139 ? 47.434 85.830 65.992 1.00 23.28 139 THR B CA 1
ATOM 5667 C C . THR B 1 139 ? 46.537 86.841 66.704 1.00 23.46 139 THR B C 1
ATOM 5668 O O . THR B 1 139 ? 47.032 87.626 67.514 1.00 24.03 139 THR B O 1
ATOM 5672 N N . TYR B 1 140 ? 45.232 86.831 66.405 1.00 23.47 140 TYR B N 1
ATOM 5673 C CA . TYR B 1 140 ? 44.282 87.820 66.999 1.00 23.91 140 TYR B CA 1
ATOM 5674 C C . TYR B 1 140 ? 44.037 87.538 68.496 1.00 25.41 140 TYR B C 1
ATOM 5675 O O . TYR B 1 140 ? 43.944 88.467 69.308 1.00 24.43 140 TYR B O 1
ATOM 5684 N N . ASP B 1 141 ? 44.014 86.251 68.842 1.00 26.81 141 ASP B N 1
ATOM 5685 C CA . ASP B 1 141 ? 44.017 85.830 70.239 1.00 28.77 141 ASP B CA 1
ATOM 5686 C C . ASP B 1 141 ? 45.226 86.429 71.003 1.00 28.85 141 ASP B C 1
ATOM 5687 O O . ASP B 1 141 ? 45.050 87.262 71.924 1.00 29.32 141 ASP B O 1
ATOM 5692 N N . ILE B 1 142 ? 46.447 86.057 70.612 1.00 27.77 142 ILE B N 1
ATOM 5693 C CA . ILE B 1 142 ? 47.607 86.419 71.429 1.00 27.79 142 ILE B CA 1
ATOM 5694 C C . ILE B 1 142 ? 47.918 87.897 71.419 1.00 27.20 142 ILE B C 1
ATOM 5695 O O . ILE B 1 142 ? 48.322 88.433 72.426 1.00 26.76 142 ILE B O 1
ATOM 5700 N N . LEU B 1 143 ? 47.731 88.572 70.281 1.00 27.01 143 LEU B N 1
ATOM 5701 C CA . LEU B 1 143 ? 47.969 90.016 70.242 1.00 26.24 143 LEU B CA 1
ATOM 5702 C C . LEU B 1 143 ? 46.965 90.825 71.063 1.00 26.83 143 LEU B C 1
ATOM 5703 O O . LEU B 1 143 ? 47.303 91.877 71.611 1.00 27.43 143 LEU B O 1
ATOM 5708 N N . THR B 1 144 ? 45.732 90.376 71.119 1.00 27.71 144 THR B N 1
ATOM 5709 C CA . THR B 1 144 ? 44.736 90.991 71.989 1.00 29.14 144 THR B CA 1
ATOM 5710 C C . THR B 1 144 ? 45.137 90.814 73.472 1.00 31.95 144 THR B C 1
ATOM 5711 O O . THR B 1 144 ? 45.151 91.767 74.221 1.00 32.10 144 THR B O 1
ATOM 5715 N N . GLU B 1 145 ? 45.511 89.603 73.859 1.00 33.46 145 GLU B N 1
ATOM 5716 C CA . GLU B 1 145 ? 45.850 89.313 75.234 1.00 35.87 145 GLU B CA 1
ATOM 5717 C C . GLU B 1 145 ? 47.179 89.952 75.651 1.00 35.97 145 GLU B C 1
ATOM 5718 O O . GLU B 1 145 ? 47.300 90.466 76.766 1.00 38.26 145 GLU B O 1
ATOM 5724 N N . LYS B 1 146 ? 48.175 89.932 74.771 1.00 35.55 146 LYS B N 1
ATOM 5725 C CA . LYS B 1 146 ? 49.535 90.287 75.164 1.00 35.28 146 LYS B CA 1
ATOM 5726 C C . LYS B 1 146 ? 50.186 91.422 74.393 1.00 34.14 146 LYS B C 1
ATOM 5727 O O . LYS B 1 146 ? 51.237 91.902 74.797 1.00 32.46 146 LYS B O 1
ATOM 5733 N N . GLY B 1 147 ? 49.575 91.859 73.293 1.00 32.28 147 GLY B N 1
ATOM 5734 C CA . GLY B 1 147 ? 50.174 92.883 72.463 1.00 31.69 147 GLY B CA 1
ATOM 5735 C C . GLY B 1 147 ? 50.015 94.300 72.984 1.00 32.56 147 GLY B C 1
ATOM 5736 O O . GLY B 1 147 ? 49.164 94.586 73.829 1.00 34.56 147 GLY B O 1
ATOM 5737 N N . ARG B 1 148 ? 50.853 95.186 72.468 1.00 31.71 148 ARG B N 1
ATOM 5738 C CA . ARG B 1 148 ? 50.752 96.604 72.743 1.00 31.73 148 ARG B CA 1
ATOM 5739 C C . ARG B 1 148 ? 49.806 97.248 71.729 1.00 31.17 148 ARG B C 1
ATOM 5740 O O . ARG B 1 148 ? 49.562 96.688 70.646 1.00 29.64 148 ARG B O 1
ATOM 5748 N N . PRO B 1 149 ? 49.281 98.435 72.065 1.00 31.02 149 PRO B N 1
ATOM 5749 C CA . PRO B 1 149 ? 48.573 99.236 71.068 1.00 30.38 149 PRO B CA 1
ATOM 5750 C C . PRO B 1 149 ? 49.467 99.470 69.897 1.00 28.80 149 PRO B C 1
ATOM 5751 O O . PRO B 1 149 ? 50.656 99.638 70.084 1.00 29.96 149 PRO B O 1
ATOM 5755 N N . PRO B 1 150 ? 48.913 99.478 68.686 1.00 28.10 150 PRO B N 1
ATOM 5756 C CA . PRO B 1 150 ? 47.506 99.275 68.329 1.00 27.61 150 PRO B CA 1
ATOM 5757 C C . PRO B 1 150 ? 47.112 97.809 68.151 1.00 28.17 150 PRO B C 1
ATOM 5758 O O . PRO B 1 150 ? 45.935 97.515 67.961 1.00 29.15 150 PRO B O 1
ATOM 5762 N N . TYR B 1 151 ? 48.079 96.902 68.229 1.00 28.23 151 TYR B N 1
ATOM 5763 C CA . TYR B 1 151 ? 47.840 95.502 67.857 1.00 28.28 151 TYR B CA 1
ATOM 5764 C C . TYR B 1 151 ? 46.810 94.836 68.761 1.00 28.40 151 TYR B C 1
ATOM 5765 O O . TYR B 1 151 ? 46.133 93.926 68.327 1.00 29.29 151 TYR B O 1
ATOM 5774 N N . ASN B 1 152 ? 46.671 95.314 69.991 1.00 28.45 152 ASN B N 1
ATOM 5775 C CA . ASN B 1 152 ? 45.704 94.730 70.921 1.00 29.62 152 ASN B CA 1
ATOM 5776 C C . ASN B 1 152 ? 44.322 95.365 70.832 1.00 30.55 152 ASN B C 1
ATOM 5777 O O . ASN B 1 152 ? 43.431 94.979 71.556 1.00 31.19 152 ASN B O 1
ATOM 5782 N N . SER B 1 153 ? 44.123 96.336 69.946 1.00 30.71 153 SER B N 1
ATOM 5783 C CA . SER B 1 153 ? 42.822 96.997 69.915 1.00 30.23 153 SER B CA 1
ATOM 5784 C C . SER B 1 153 ? 41.883 96.483 68.814 1.00 29.49 153 SER B C 1
ATOM 5785 O O . SER B 1 153 ? 40.738 96.866 68.779 1.00 28.93 153 SER B O 1
ATOM 5788 N N . ARG B 1 154 ? 42.345 95.599 67.935 1.00 28.99 154 ARG B N 1
ATOM 5789 C CA . ARG B 1 154 ? 41.556 95.234 66.744 1.00 29.36 154 ARG B CA 1
ATOM 5790 C C . ARG B 1 154 ? 40.260 94.484 67.079 1.00 29.93 154 ARG B C 1
ATOM 5791 O O . ARG B 1 154 ? 39.202 94.727 66.446 1.00 27.02 154 ARG B O 1
ATOM 5799 N N . MET B 1 155 ? 40.353 93.556 68.041 1.00 29.89 155 MET B N 1
ATOM 5800 C CA . MET B 1 155 ? 39.238 92.667 68.331 1.00 30.64 155 MET B CA 1
ATOM 5801 C C . MET B 1 155 ? 38.029 93.374 68.944 1.00 30.10 155 MET B C 1
ATOM 5802 O O . MET B 1 155 ? 36.926 92.878 68.801 1.00 29.35 155 MET B O 1
ATOM 5807 N N . SER B 1 156 ? 38.212 94.521 69.580 1.00 30.18 156 SER B N 1
ATOM 5808 C CA . SER B 1 156 ? 37.063 95.298 70.071 1.00 31.27 156 SER B CA 1
ATOM 5809 C C . SER B 1 156 ? 36.116 95.690 68.934 1.00 32.24 156 SER B C 1
ATOM 5810 O O . SER B 1 156 ? 34.971 96.059 69.161 1.00 32.69 156 SER B O 1
ATOM 5813 N N . ARG B 1 157 ? 36.620 95.673 67.706 1.00 33.21 157 ARG B N 1
ATOM 5814 C CA . ARG B 1 157 ? 35.808 95.930 66.503 1.00 35.17 157 ARG B CA 1
ATOM 5815 C C . ARG B 1 157 ? 35.291 94.673 65.785 1.00 33.64 157 ARG B C 1
ATOM 5816 O O . ARG B 1 157 ? 34.587 94.784 64.762 1.00 33.80 157 ARG B O 1
ATOM 5824 N N . VAL B 1 158 ? 35.670 93.496 66.261 1.00 31.49 158 VAL B N 1
ATOM 5825 C CA . VAL B 1 158 ? 35.385 92.279 65.544 1.00 30.82 158 VAL B CA 1
ATOM 5826 C C . VAL B 1 158 ? 34.312 91.494 66.282 1.00 32.20 158 VAL B C 1
ATOM 5827 O O . VAL B 1 158 ? 34.487 91.146 67.427 1.00 32.54 158 VAL B O 1
ATOM 5831 N N . ALA B 1 159 ? 33.206 91.187 65.621 1.00 32.78 159 ALA B N 1
ATOM 5832 C CA . ALA B 1 159 ? 32.181 90.322 66.230 1.00 33.57 159 ALA B CA 1
ATOM 5833 C C . ALA B 1 159 ? 32.574 88.849 66.221 1.00 33.77 159 ALA B C 1
ATOM 5834 O O . ALA B 1 159 ? 32.357 88.157 67.185 1.00 34.05 159 ALA B O 1
ATOM 5836 N N . LYS B 1 160 ? 33.116 88.365 65.105 1.00 33.12 160 LYS B N 1
ATOM 5837 C CA . LYS B 1 160 ? 33.477 86.963 64.941 1.00 32.72 160 LYS B CA 1
ATOM 5838 C C . LYS B 1 160 ? 34.644 86.870 63.961 1.00 31.45 160 LYS B C 1
ATOM 5839 O O . LYS B 1 160 ? 34.742 87.674 63.018 1.00 30.37 160 LYS B O 1
ATOM 5841 N N . ILE B 1 161 ? 35.571 85.963 64.233 1.00 30.67 161 ILE B N 1
ATOM 5842 C CA . ILE B 1 161 ? 36.535 85.533 63.233 1.00 31.93 161 ILE B CA 1
ATOM 5843 C C . ILE B 1 161 ? 36.252 84.058 63.048 1.00 33.36 161 ILE B C 1
ATOM 5844 O O . ILE B 1 161 ? 36.297 83.327 64.001 1.00 33.72 161 ILE B O 1
ATOM 5849 N N . GLU B 1 162 ? 36.032 83.613 61.820 1.00 35.53 162 GLU B N 1
ATOM 5850 C CA . GLU B 1 162 ? 35.789 82.187 61.586 1.00 37.64 162 GLU B CA 1
ATOM 5851 C C . GLU B 1 162 ? 36.485 81.637 60.347 1.00 36.32 162 GLU B C 1
ATOM 5852 O O . GLU B 1 162 ? 36.706 82.339 59.357 1.00 34.33 162 GLU B O 1
ATOM 5858 N N . LYS B 1 163 ? 36.869 80.371 60.462 1.00 35.63 163 LYS B N 1
ATOM 5859 C CA . LYS B 1 163 ? 37.387 79.614 59.368 1.00 35.03 163 LYS B CA 1
ATOM 5860 C C . LYS B 1 163 ? 36.201 79.248 58.507 1.00 35.84 163 LYS B C 1
ATOM 5861 O O . LYS B 1 163 ? 35.221 78.733 59.032 1.00 35.72 163 LYS B O 1
ATOM 5867 N N . THR B 1 164 ? 36.280 79.529 57.202 1.00 34.16 164 THR B N 1
ATOM 5868 C CA . THR B 1 164 ? 35.175 79.257 56.281 1.00 34.78 164 THR B CA 1
ATOM 5869 C C . THR B 1 164 ? 35.527 78.262 55.160 1.00 34.86 164 THR B C 1
ATOM 5870 O O . THR B 1 164 ? 34.682 77.956 54.354 1.00 34.49 164 THR B O 1
ATOM 5874 N N . GLY B 1 165 ? 36.763 77.782 55.112 1.00 34.38 165 GLY B N 1
ATOM 5875 C CA . GLY B 1 165 ? 37.170 76.795 54.117 1.00 34.72 165 GLY B CA 1
ATOM 5876 C C . GLY B 1 165 ? 38.548 76.329 54.496 1.00 34.07 165 GLY B C 1
ATOM 5877 O O . GLY B 1 165 ? 39.064 76.766 55.532 1.00 33.87 165 GLY B O 1
ATOM 5878 N N . GLU B 1 166 ? 39.150 75.462 53.686 1.00 34.41 166 GLU B N 1
ATOM 5879 C CA . GLU B 1 166 ? 40.447 74.869 54.016 1.00 34.91 166 GLU B CA 1
ATOM 5880 C C . GLU B 1 166 ? 41.435 75.949 54.355 1.00 34.19 166 GLU B C 1
ATOM 5881 O O . GLU B 1 166 ? 42.203 75.832 55.304 1.00 33.92 166 GLU B O 1
ATOM 5883 N N . ARG B 1 167 ? 41.380 77.028 53.588 1.00 34.43 167 ARG B N 1
ATOM 5884 C CA . ARG B 1 167 ? 42.339 78.123 53.659 1.00 34.35 167 ARG B CA 1
ATOM 5885 C C . ARG B 1 167 ? 41.696 79.516 53.765 1.00 32.19 167 ARG B C 1
ATOM 5886 O O . ARG B 1 167 ? 42.376 80.529 53.499 1.00 29.51 167 ARG B O 1
ATOM 5894 N N . SER B 1 168 ? 40.422 79.576 54.149 1.00 31.09 168 SER B N 1
ATOM 5895 C CA . SER B 1 168 ? 39.677 80.843 54.169 1.00 30.70 168 SER B CA 1
ATOM 5896 C C . SER B 1 168 ? 39.280 81.293 55.546 1.00 29.48 168 SER B C 1
ATOM 5897 O O . SER B 1 168 ? 38.832 80.484 56.368 1.00 28.69 168 SER B O 1
ATOM 5900 N N . VAL B 1 169 ? 39.387 82.597 55.780 1.00 27.06 169 VAL B N 1
ATOM 5901 C CA . VAL B 1 169 ? 39.049 83.144 57.088 1.00 27.25 169 VAL B CA 1
ATOM 5902 C C . VAL B 1 169 ? 38.252 84.417 56.934 1.00 27.12 169 VAL B C 1
ATOM 5903 O O . VAL B 1 169 ? 38.620 85.297 56.166 1.00 26.19 169 VAL B O 1
ATOM 5907 N N . ARG B 1 170 ? 37.134 84.490 57.646 1.00 28.43 170 ARG B N 1
ATOM 5908 C CA . ARG B 1 170 ? 36.248 85.640 57.547 1.00 29.07 170 ARG B CA 1
ATOM 5909 C C . ARG B 1 170 ? 36.186 86.419 58.865 1.00 28.29 170 ARG B C 1
ATOM 5910 O O . ARG B 1 170 ? 35.946 85.843 59.922 1.00 29.60 170 ARG B O 1
ATOM 5918 N N . PHE B 1 171 ? 36.386 87.732 58.787 1.00 27.38 171 PHE B N 1
ATOM 5919 C CA . PHE B 1 171 ? 36.230 88.650 59.923 1.00 26.28 171 PHE B CA 1
ATOM 5920 C C . PHE B 1 171 ? 34.883 89.334 59.740 1.00 27.53 171 PHE B C 1
ATOM 5921 O O . PHE B 1 171 ? 34.644 89.981 58.707 1.00 26.62 171 PHE B O 1
ATOM 5929 N N . THR B 1 172 ? 34.010 89.228 60.736 1.00 28.66 172 THR B N 1
ATOM 5930 C CA . THR B 1 172 ? 32.742 89.977 60.752 1.00 29.75 172 THR B CA 1
ATOM 5931 C C . THR B 1 172 ? 32.845 91.051 61.805 1.00 30.01 172 THR B C 1
ATOM 5932 O O . THR B 1 172 ? 33.193 90.755 62.962 1.00 31.17 172 THR B O 1
ATOM 5936 N N . PHE B 1 173 ? 32.543 92.286 61.415 1.00 29.38 173 PHE B N 1
ATOM 5937 C CA . PHE B 1 173 ? 32.727 93.439 62.273 1.00 29.95 173 PHE B CA 1
ATOM 5938 C C . PHE B 1 173 ? 31.465 93.844 63.018 1.00 32.75 173 PHE B C 1
ATOM 5939 O O . PHE B 1 173 ? 30.368 93.491 62.618 1.00 34.92 173 PHE B O 1
ATOM 5947 N N . ASN B 1 174 ? 31.653 94.573 64.112 1.00 33.96 174 ASN B N 1
ATOM 5948 C CA . ASN B 1 174 ? 30.564 95.069 64.930 1.00 36.03 174 ASN B CA 1
ATOM 5949 C C . ASN B 1 174 ? 30.371 96.558 64.684 1.00 37.12 174 ASN B C 1
ATOM 5950 O O . ASN B 1 174 ? 31.054 97.160 63.855 1.00 35.20 174 ASN B O 1
ATOM 5955 N N . GLU B 1 175 ? 29.450 97.148 65.429 1.00 40.34 175 GLU B N 1
ATOM 5956 C CA . GLU B 1 175 ? 29.038 98.517 65.179 1.00 43.13 175 GLU B CA 1
ATOM 5957 C C . GLU B 1 175 ? 30.127 99.558 65.502 1.00 42.46 175 GLU B C 1
ATOM 5958 O O . GLU B 1 175 ? 30.015 100.705 65.073 1.00 42.07 175 GLU B O 1
ATOM 5964 N N . LYS B 1 176 ? 31.179 99.185 66.234 1.00 41.06 176 LYS B N 1
ATOM 5965 C CA . LYS B 1 176 ? 32.306 100.104 66.425 1.00 39.58 176 LYS B CA 1
ATOM 5966 C C . LYS B 1 176 ? 33.248 100.198 65.214 1.00 37.47 176 LYS B C 1
ATOM 5967 O O . LYS B 1 176 ? 34.096 101.062 65.172 1.00 37.97 176 LYS B O 1
ATOM 5973 N N . SER B 1 177 ? 33.080 99.331 64.227 1.00 35.50 177 SER B N 1
ATOM 5974 C CA . SER B 1 177 ? 33.914 99.345 63.034 1.00 33.30 177 SER B CA 1
ATOM 5975 C C . SER B 1 177 ? 33.533 100.483 62.113 1.00 31.51 177 SER B C 1
ATOM 5976 O O . SER B 1 177 ? 32.477 101.082 62.250 1.00 31.40 177 SER B O 1
ATOM 5979 N N . ASP B 1 178 ? 34.421 100.806 61.184 1.00 30.75 178 ASP B N 1
ATOM 5980 C CA . ASP B 1 178 ? 34.153 101.808 60.165 1.00 28.12 178 ASP B CA 1
ATOM 5981 C C . ASP B 1 178 ? 34.708 101.313 58.844 1.00 26.31 178 ASP B C 1
ATOM 5982 O O . ASP B 1 178 ? 35.281 100.208 58.773 1.00 23.65 178 ASP B O 1
ATOM 5987 N N . ARG B 1 179 ? 34.546 102.126 57.794 1.00 23.95 179 ARG B N 1
ATOM 5988 C CA . ARG B 1 179 ? 34.914 101.681 56.458 1.00 23.33 179 ARG B CA 1
ATOM 5989 C C . ARG B 1 179 ? 36.398 101.442 56.269 1.00 21.78 179 ARG B C 1
ATOM 5990 O O . ARG B 1 179 ? 36.789 100.603 55.461 1.00 21.10 179 ARG B O 1
ATOM 5998 N N . GLU B 1 180 ? 37.234 102.174 56.996 1.00 21.31 180 GLU B N 1
ATOM 5999 C CA . GLU B 1 180 ? 38.668 101.925 56.973 1.00 21.44 180 GLU B CA 1
ATOM 6000 C C . GLU B 1 180 ? 39.101 100.609 57.679 1.00 20.81 180 GLU B C 1
ATOM 6001 O O . GLU B 1 180 ? 40.147 100.054 57.348 1.00 19.78 180 GLU B O 1
ATOM 6007 N N . PHE B 1 181 ? 38.345 100.137 58.678 1.00 20.86 181 PHE B N 1
ATOM 6008 C CA . PHE B 1 181 ? 38.851 99.071 59.561 1.00 21.09 181 PHE B CA 1
ATOM 6009 C C . PHE B 1 181 ? 39.313 97.809 58.816 1.00 20.88 181 PHE B C 1
ATOM 6010 O O . PHE B 1 181 ? 40.346 97.233 59.142 1.00 21.91 181 PHE B O 1
ATOM 6018 N N . PRO B 1 182 ? 38.584 97.386 57.783 1.00 20.49 182 PRO B N 1
ATOM 6019 C CA . PRO B 1 182 ? 39.077 96.195 57.077 1.00 20.33 182 PRO B CA 1
ATOM 6020 C C . PRO B 1 182 ? 40.425 96.389 56.465 1.00 19.28 182 PRO B C 1
ATOM 6021 O O . PRO B 1 182 ? 41.178 95.428 56.369 1.00 18.81 182 PRO B O 1
ATOM 6025 N N . MET B 1 183 ? 40.743 97.623 56.038 1.00 19.02 183 MET B N 1
ATOM 6026 C CA . MET B 1 183 ? 42.091 97.933 55.544 1.00 17.99 183 MET B CA 1
ATOM 6027 C C . MET B 1 183 ? 43.179 97.624 56.600 1.00 18.05 183 MET B C 1
ATOM 6028 O O . MET B 1 183 ? 44.319 97.272 56.261 1.00 17.52 183 MET B O 1
ATOM 6033 N N . LEU B 1 184 ? 42.842 97.787 57.874 1.00 18.71 184 LEU B N 1
ATOM 6034 C CA . LEU B 1 184 ? 43.813 97.604 58.960 1.00 19.19 184 LEU B CA 1
ATOM 6035 C C . LEU B 1 184 ? 44.033 96.115 59.226 1.00 19.22 184 LEU B C 1
ATOM 6036 O O . LEU B 1 184 ? 45.134 95.695 59.549 1.00 20.54 184 LEU B O 1
ATOM 6041 N N . ILE B 1 185 ? 42.971 95.336 59.105 1.00 19.24 185 ILE B N 1
ATOM 6042 C CA . ILE B 1 185 ? 43.060 93.904 59.245 1.00 19.29 185 ILE B CA 1
ATOM 6043 C C . ILE B 1 185 ? 43.961 93.340 58.137 1.00 18.99 185 ILE B C 1
ATOM 6044 O O . ILE B 1 185 ? 44.856 92.511 58.404 1.00 18.98 185 ILE B O 1
ATOM 6049 N N . ALA B 1 186 ? 43.757 93.836 56.918 1.00 18.68 186 ALA B N 1
ATOM 6050 C CA . ALA B 1 186 ? 44.477 93.362 55.751 1.00 18.57 186 ALA B CA 1
ATOM 6051 C C . ALA B 1 186 ? 45.946 93.756 55.708 1.00 18.58 186 ALA B C 1
ATOM 6052 O O . ALA B 1 186 ? 46.815 92.935 55.342 1.00 18.03 186 ALA B O 1
ATOM 6054 N N . GLY B 1 187 ? 46.231 95.015 56.077 1.00 18.42 187 GLY B N 1
ATOM 6055 C CA . GLY B 1 187 ? 47.552 95.579 55.940 1.00 17.70 187 GLY B CA 1
ATOM 6056 C C . GLY B 1 187 ? 48.241 96.105 57.179 1.00 18.87 187 GLY B C 1
ATOM 6057 O O . GLY B 1 187 ? 49.383 96.526 57.068 1.00 18.15 187 GLY B O 1
ATOM 6058 N N . SER B 1 188 ? 47.578 96.143 58.341 1.00 19.92 188 SER B N 1
ATOM 6059 C CA . SER B 1 188 ? 48.243 96.644 59.548 1.00 20.51 188 SER B CA 1
ATOM 6060 C C . SER B 1 188 ? 48.186 95.644 60.706 1.00 21.29 188 SER B C 1
ATOM 6061 O O . SER B 1 188 ? 48.125 96.030 61.875 1.00 22.24 188 SER B O 1
ATOM 6064 N N . MET B 1 189 ? 48.218 94.355 60.381 1.00 21.17 189 MET B N 1
ATOM 6065 C CA . MET B 1 189 ? 48.396 93.331 61.378 1.00 20.42 189 MET B CA 1
ATOM 6066 C C . MET B 1 189 ? 49.306 92.272 60.784 1.00 19.95 189 MET B C 1
ATOM 6067 O O . MET B 1 189 ? 49.197 91.945 59.614 1.00 20.15 189 MET B O 1
ATOM 6072 N N . PRO B 1 190 ? 50.178 91.685 61.604 1.00 19.91 190 PRO B N 1
ATOM 6073 C CA . PRO B 1 190 ? 50.938 90.561 61.137 1.00 19.82 190 PRO B CA 1
ATOM 6074 C C . PRO B 1 190 ? 50.124 89.280 61.101 1.00 20.17 190 PRO B C 1
ATOM 6075 O O . PRO B 1 190 ? 48.963 89.260 61.542 1.00 20.08 190 PRO B O 1
ATOM 6079 N N . VAL B 1 191 ? 50.754 88.210 60.578 1.00 19.87 191 VAL B N 1
ATOM 6080 C CA . VAL B 1 191 ? 50.362 86.855 60.878 1.00 19.49 191 VAL B CA 1
ATOM 6081 C C . VAL B 1 191 ? 51.555 86.186 61.561 1.00 19.92 191 VAL B C 1
ATOM 6082 O O . VAL B 1 191 ? 52.691 86.282 61.076 1.00 19.15 191 VAL B O 1
ATOM 6086 N N . LEU B 1 192 ? 51.256 85.567 62.720 1.00 20.10 192 LEU B N 1
ATOM 6087 C CA . LEU B 1 192 ? 52.203 84.946 63.635 1.00 20.88 192 LEU B CA 1
ATOM 6088 C C . LEU B 1 192 ? 52.092 83.432 63.620 1.00 21.24 192 LEU B C 1
ATOM 6089 O O . LEU B 1 192 ? 51.025 82.894 63.454 1.00 20.98 192 LEU B O 1
ATOM 6094 N N . PRO B 1 193 ? 53.218 82.744 63.838 1.00 22.41 193 PRO B N 1
ATOM 6095 C CA . PRO B 1 193 ? 53.254 81.288 63.824 1.00 23.16 193 PRO B CA 1
ATOM 6096 C C . PRO B 1 193 ? 52.911 80.653 65.175 1.00 25.03 193 PRO B C 1
ATOM 6097 O O . PRO B 1 193 ? 53.751 80.662 66.088 1.00 25.64 193 PRO B O 1
ATOM 6101 N N . LYS B 1 194 ? 51.708 80.080 65.276 1.00 25.82 194 LYS B N 1
ATOM 6102 C CA . LYS B 1 194 ? 51.280 79.391 66.470 1.00 27.46 194 LYS B CA 1
ATOM 6103 C C . LYS B 1 194 ? 52.307 78.377 66.930 1.00 27.58 194 LYS B C 1
ATOM 6104 O O . LYS B 1 194 ? 52.587 78.297 68.105 1.00 27.26 194 LYS B O 1
ATOM 6110 N N . HIS B 1 195 ? 52.832 77.601 65.987 1.00 26.94 195 HIS B N 1
ATOM 6111 C CA . HIS B 1 195 ? 53.699 76.482 66.317 1.00 27.78 195 HIS B CA 1
ATOM 6112 C C . HIS B 1 195 ? 55.038 76.927 66.842 1.00 27.73 195 HIS B C 1
ATOM 6113 O O . HIS B 1 195 ? 55.714 76.143 67.472 1.00 28.07 195 HIS B O 1
ATOM 6120 N N . ALA B 1 196 ? 55.437 78.162 66.559 1.00 26.76 196 ALA B N 1
ATOM 6121 C CA . ALA B 1 196 ? 56.797 78.604 66.885 1.00 27.00 196 ALA B CA 1
ATOM 6122 C C . ALA B 1 196 ? 56.881 79.651 67.977 1.00 27.09 196 ALA B C 1
ATOM 6123 O O . ALA B 1 196 ? 57.966 80.213 68.202 1.00 27.06 196 ALA B O 1
ATOM 6125 N N . ILE B 1 197 ? 55.761 79.960 68.622 1.00 27.62 197 ILE B N 1
ATOM 6126 C CA . ILE B 1 197 ? 55.776 80.946 69.694 1.00 28.43 197 ILE B CA 1
ATOM 6127 C C . ILE B 1 197 ? 55.515 80.303 71.029 1.00 30.59 197 ILE B C 1
ATOM 6128 O O . ILE B 1 197 ? 54.590 79.488 71.159 1.00 30.34 197 ILE B O 1
ATOM 6133 N N . ASN B 1 198 ? 56.363 80.651 72.004 1.00 32.35 198 ASN B N 1
ATOM 6134 C CA . ASN B 1 198 ? 56.208 80.204 73.376 1.00 34.78 198 ASN B CA 1
ATOM 6135 C C . ASN B 1 198 ? 55.299 81.176 74.081 1.00 35.25 198 ASN B C 1
ATOM 6136 O O . ASN B 1 198 ? 55.696 82.279 74.380 1.00 33.58 198 ASN B O 1
ATOM 6141 N N . ARG B 1 199 ? 54.068 80.761 74.311 1.00 37.48 199 ARG B N 1
ATOM 6142 C CA . ARG B 1 199 ? 53.064 81.648 74.859 1.00 39.44 199 ARG B CA 1
ATOM 6143 C C . ARG B 1 199 ? 53.439 82.049 76.272 1.00 42.71 199 ARG B C 1
ATOM 6144 O O . ARG B 1 199 ? 53.065 83.123 76.697 1.00 46.29 199 ARG B O 1
ATOM 6152 N N . ASP B 1 200 ? 54.155 81.194 77.001 1.00 45.18 200 ASP B N 1
ATOM 6153 C CA . ASP B 1 200 ? 54.528 81.521 78.368 1.00 48.66 200 ASP B CA 1
ATOM 6154 C C . ASP B 1 200 ? 55.454 82.720 78.375 1.00 48.25 200 ASP B C 1
ATOM 6155 O O . ASP B 1 200 ? 55.332 83.560 79.267 1.00 55.60 200 ASP B O 1
ATOM 6160 N N . THR B 1 201 ? 56.365 82.833 77.409 1.00 41.80 201 THR B N 1
ATOM 6161 C CA . THR B 1 201 ? 57.280 83.982 77.410 1.00 38.23 201 THR B CA 1
ATOM 6162 C C . THR B 1 201 ? 56.897 85.133 76.484 1.00 34.99 201 THR B C 1
ATOM 6163 O O . THR B 1 201 ? 57.502 86.186 76.579 1.00 33.99 201 THR B O 1
ATOM 6167 N N . PHE B 1 202 ? 55.904 84.960 75.617 1.00 33.99 202 PHE B N 1
ATOM 6168 C CA . PHE B 1 202 ? 55.547 86.018 74.648 1.00 32.56 202 PHE B CA 1
ATOM 6169 C C . PHE B 1 202 ? 55.109 87.270 75.426 1.00 34.03 202 PHE B C 1
ATOM 6170 O O . PHE B 1 202 ? 54.213 87.209 76.253 1.00 35.43 202 PHE B O 1
ATOM 6178 N N . GLY B 1 203 ? 55.788 88.390 75.196 1.00 33.91 203 GLY B N 1
ATOM 6179 C CA . GLY B 1 203 ? 55.584 89.581 76.024 1.00 33.90 203 GLY B CA 1
ATOM 6180 C C . GLY B 1 203 ? 56.820 90.075 76.746 1.00 34.14 203 GLY B C 1
ATOM 6181 O O . GLY B 1 203 ? 56.913 91.253 77.055 1.00 33.81 203 GLY B O 1
ATOM 6182 N N . ASN B 1 204 ? 57.769 89.176 77.014 1.00 34.21 204 ASN B N 1
ATOM 6183 C CA . ASN B 1 204 ? 59.073 89.565 77.561 1.00 33.80 204 ASN B CA 1
ATOM 6184 C C . ASN B 1 204 ? 60.012 90.137 76.507 1.00 32.57 204 ASN B C 1
ATOM 6185 O O . ASN B 1 204 ? 59.862 89.856 75.324 1.00 31.21 204 ASN B O 1
ATOM 6190 N N . SER B 1 205 ? 60.992 90.924 76.941 1.00 32.32 205 SER B N 1
ATOM 6191 C CA . SER B 1 205 ? 62.172 91.204 76.110 1.00 32.57 205 SER B CA 1
ATOM 6192 C C . SER B 1 205 ? 62.819 89.885 75.690 1.00 32.08 205 SER B C 1
ATOM 6193 O O . SER B 1 205 ? 62.868 88.960 76.476 1.00 33.71 205 SER B O 1
ATOM 6196 N N . THR B 1 206 ? 63.306 89.790 74.462 1.00 31.28 206 THR B N 1
ATOM 6197 C CA . THR B 1 206 ? 63.872 88.530 73.996 1.00 31.35 206 THR B CA 1
ATOM 6198 C C . THR B 1 206 ? 64.869 88.707 72.864 1.00 31.18 206 THR B C 1
ATOM 6199 O O . THR B 1 206 ? 64.655 89.537 71.972 1.00 29.83 206 THR B O 1
ATOM 6203 N N . LEU B 1 207 ? 65.956 87.927 72.914 1.00 31.53 207 LEU B N 1
ATOM 6204 C CA . LEU B 1 207 ? 66.941 87.888 71.839 1.00 31.90 207 LEU B CA 1
ATOM 6205 C C . LEU B 1 207 ? 66.951 86.545 71.130 1.00 32.28 207 LEU B C 1
ATOM 6206 O O . LEU B 1 207 ? 67.890 86.243 70.394 1.00 32.20 207 LEU B O 1
ATOM 6211 N N . GLU B 1 208 ? 65.921 85.737 71.351 1.00 33.04 208 GLU B N 1
ATOM 6212 C CA . GLU B 1 208 ? 65.747 84.512 70.583 1.00 34.91 208 GLU B CA 1
ATOM 6213 C C . GLU B 1 208 ? 65.283 84.846 69.152 1.00 32.23 208 GLU B C 1
ATOM 6214 O O . GLU B 1 208 ? 64.283 85.531 68.990 1.00 31.23 208 GLU B O 1
ATOM 6220 N N . PRO B 1 209 ? 66.021 84.392 68.107 1.00 31.66 209 PRO B N 1
ATOM 6221 C CA . PRO B 1 209 ? 65.627 84.714 66.727 1.00 29.44 209 PRO B CA 1
ATOM 6222 C C . PRO B 1 209 ? 64.199 84.257 66.483 1.00 28.95 209 PRO B C 1
ATOM 6223 O O . PRO B 1 209 ? 63.902 83.094 66.669 1.00 29.37 209 PRO B O 1
ATOM 6227 N N . PRO B 1 210 ? 63.316 85.165 66.062 1.00 27.24 210 PRO B N 1
ATOM 6228 C CA . PRO B 1 210 ? 61.952 84.752 65.859 1.00 26.77 210 PRO B CA 1
ATOM 6229 C C . PRO B 1 210 ? 61.768 84.220 64.430 1.00 25.47 210 PRO B C 1
ATOM 6230 O O . PRO B 1 210 ? 62.565 84.549 63.546 1.00 25.77 210 PRO B O 1
ATOM 6234 N N . ILE B 1 211 ? 60.741 83.389 64.244 1.00 24.12 211 ILE B N 1
ATOM 6235 C CA . ILE B 1 211 ? 60.337 82.812 62.973 1.00 22.92 211 ILE B CA 1
ATOM 6236 C C . ILE B 1 211 ? 59.208 83.659 62.375 1.00 21.80 211 ILE B C 1
ATOM 6237 O O . ILE B 1 211 ? 58.210 83.902 63.031 1.00 21.32 211 ILE B O 1
ATOM 6242 N N . GLY B 1 212 ? 59.360 84.067 61.114 1.00 20.55 212 GLY B N 1
ATOM 6243 C CA . GLY B 1 212 ? 58.260 84.681 60.353 1.00 19.70 212 GLY B CA 1
ATOM 6244 C C . GLY B 1 212 ? 58.103 84.021 59.003 1.00 19.46 212 GLY B C 1
ATOM 6245 O O . GLY B 1 212 ? 58.813 83.027 58.697 1.00 19.77 212 GLY B O 1
ATOM 6246 N N . SER B 1 213 ? 57.210 84.563 58.190 1.00 18.52 213 SER B N 1
ATOM 6247 C CA . SER B 1 213 ? 57.011 84.071 56.824 1.00 18.96 213 SER B CA 1
ATOM 6248 C C . SER B 1 213 ? 57.751 84.919 55.743 1.00 18.74 213 SER B C 1
ATOM 6249 O O . SER B 1 213 ? 57.761 84.586 54.545 1.00 18.68 213 SER B O 1
ATOM 6252 N N . GLY B 1 214 ? 58.376 85.998 56.177 1.00 18.73 214 GLY B N 1
ATOM 6253 C CA . GLY B 1 214 ? 59.019 86.926 55.248 1.00 18.48 214 GLY B CA 1
ATOM 6254 C C . GLY B 1 214 ? 60.258 86.382 54.566 1.00 19.27 214 GLY B C 1
ATOM 6255 O O . GLY B 1 214 ? 60.761 85.305 54.911 1.00 18.89 214 GLY B O 1
ATOM 6256 N N . PRO B 1 215 ? 60.791 87.148 53.605 1.00 19.35 215 PRO B N 1
ATOM 6257 C CA . PRO B 1 215 ? 61.922 86.736 52.778 1.00 19.84 215 PRO B CA 1
ATOM 6258 C C . PRO B 1 215 ? 63.284 86.681 53.472 1.00 20.67 215 PRO B C 1
ATOM 6259 O O . PRO B 1 215 ? 64.192 86.010 52.947 1.00 20.04 215 PRO B O 1
ATOM 6263 N N . TYR B 1 216 ? 63.431 87.373 54.609 1.00 20.97 216 TYR B N 1
ATOM 6264 C CA . TYR B 1 216 ? 64.699 87.394 55.348 1.00 22.54 216 TYR B CA 1
ATOM 6265 C C . TYR B 1 216 ? 64.560 86.710 56.711 1.00 22.72 216 TYR B C 1
ATOM 6266 O O . TYR B 1 216 ? 63.541 86.880 57.387 1.00 23.02 216 TYR B O 1
ATOM 6275 N N . VAL B 1 217 ? 65.556 85.915 57.088 1.00 23.54 217 VAL B N 1
ATOM 6276 C CA . VAL B 1 217 ? 65.612 85.327 58.425 1.00 24.30 217 VAL B CA 1
ATOM 6277 C C . VAL B 1 217 ? 66.660 86.058 59.241 1.00 25.44 217 VAL B C 1
ATOM 6278 O O . VAL B 1 217 ? 67.624 86.622 58.694 1.00 26.45 217 VAL B O 1
ATOM 6282 N N . VAL B 1 218 ? 66.460 86.078 60.553 1.00 26.66 218 VAL B N 1
ATOM 6283 C CA . VAL B 1 218 ? 67.422 86.652 61.477 1.00 27.37 218 VAL B CA 1
ATOM 6284 C C . VAL B 1 218 ? 68.612 85.675 61.616 1.00 29.47 218 VAL B C 1
ATOM 6285 O O . VAL B 1 218 ? 68.483 84.644 62.226 1.00 31.19 218 VAL B O 1
ATOM 6289 N N . ALA B 1 219 ? 69.758 86.023 61.037 1.00 29.88 219 ALA B N 1
ATOM 6290 C CA . ALA B 1 219 ? 70.934 85.170 60.993 1.00 30.12 219 ALA B CA 1
ATOM 6291 C C . ALA B 1 219 ? 71.872 85.384 62.150 1.00 30.44 219 ALA B C 1
ATOM 6292 O O . ALA B 1 219 ? 72.555 84.470 62.545 1.00 31.80 219 ALA B O 1
ATOM 6294 N N . SER B 1 220 ? 71.972 86.609 62.643 1.00 31.09 220 SER B N 1
ATOM 6295 C CA . SER B 1 220 ? 72.935 86.970 63.675 1.00 31.54 220 SER B CA 1
ATOM 6296 C C . SER B 1 220 ? 72.425 88.198 64.455 1.00 31.48 220 SER B C 1
ATOM 6297 O O . SER B 1 220 ? 71.840 89.100 63.873 1.00 29.77 220 SER B O 1
ATOM 6300 N N . VAL B 1 221 ? 72.616 88.203 65.774 1.00 32.12 221 VAL B N 1
ATOM 6301 C CA . VAL B 1 221 ? 72.161 89.270 66.660 1.00 32.63 221 VAL B CA 1
ATOM 6302 C C . VAL B 1 221 ? 73.291 89.621 67.644 1.00 34.80 221 VAL B C 1
ATOM 6303 O O . VAL B 1 221 ? 73.712 88.779 68.427 1.00 36.41 221 VAL B O 1
ATOM 6307 N N . GLN B 1 222 ? 73.759 90.863 67.606 1.00 35.55 222 GLN B N 1
ATOM 6308 C CA . GLN B 1 222 ? 74.740 91.404 68.547 1.00 37.65 222 GLN B CA 1
ATOM 6309 C C . GLN B 1 222 ? 74.098 92.628 69.186 1.00 36.70 222 GLN B C 1
ATOM 6310 O O . GLN B 1 222 ? 74.062 93.717 68.583 1.00 35.54 222 GLN B O 1
ATOM 6316 N N . PRO B 1 223 ? 73.530 92.440 70.384 1.00 35.92 223 PRO B N 1
ATOM 6317 C CA . PRO B 1 223 ? 72.668 93.470 70.956 1.00 35.96 223 PRO B CA 1
ATOM 6318 C C . PRO B 1 223 ? 73.406 94.765 71.116 1.00 35.90 223 PRO B C 1
ATOM 6319 O O . PRO B 1 223 ? 74.550 94.748 71.529 1.00 39.03 223 PRO B O 1
ATOM 6323 N N . GLY B 1 224 ? 72.754 95.871 70.792 1.00 34.42 224 GLY B N 1
ATOM 6324 C CA . GLY B 1 224 ? 73.366 97.192 70.859 1.00 34.95 224 GLY B CA 1
ATOM 6325 C C . GLY B 1 224 ? 74.336 97.513 69.732 1.00 34.45 224 GLY B C 1
ATOM 6326 O O . GLY B 1 224 ? 74.869 98.625 69.704 1.00 34.96 224 GLY B O 1
ATOM 6327 N N . GLN B 1 225 ? 74.559 96.555 68.813 1.00 33.20 225 GLN B N 1
ATOM 6328 C CA . GLN B 1 225 ? 75.601 96.682 67.799 1.00 32.60 225 GLN B CA 1
ATOM 6329 C C . GLN B 1 225 ? 75.055 96.421 66.386 1.00 31.83 225 GLN B C 1
ATOM 6330 O O . GLN B 1 225 ? 75.231 97.269 65.490 1.00 32.62 225 GLN B O 1
ATOM 6332 N N . ARG B 1 226 ? 74.347 95.310 66.180 1.00 30.75 226 ARG B N 1
ATOM 6333 C CA . ARG B 1 226 ? 74.036 94.865 64.810 1.00 30.40 226 ARG B CA 1
ATOM 6334 C C . ARG B 1 226 ? 73.016 93.715 64.802 1.00 29.28 226 ARG B C 1
ATOM 6335 O O . ARG B 1 226 ? 73.090 92.798 65.642 1.00 28.78 226 ARG B O 1
ATOM 6343 N N . ILE B 1 227 ? 72.107 93.752 63.831 1.00 27.87 227 ILE B N 1
ATOM 6344 C CA . ILE B 1 227 ? 71.293 92.598 63.453 1.00 27.38 227 ILE B CA 1
ATOM 6345 C C . ILE B 1 227 ? 71.574 92.252 61.974 1.00 27.29 227 ILE B C 1
ATOM 6346 O O . ILE B 1 227 ? 71.638 93.139 61.146 1.00 28.18 227 ILE B O 1
ATOM 6351 N N . VAL B 1 228 ? 71.784 90.977 61.660 1.00 26.56 228 VAL B N 1
ATOM 6352 C CA . VAL B 1 228 ? 72.088 90.542 60.306 1.00 26.65 228 VAL B CA 1
ATOM 6353 C C . VAL B 1 228 ? 70.913 89.694 59.802 1.00 26.01 228 VAL B C 1
ATOM 6354 O O . VAL B 1 228 ? 70.505 88.719 60.441 1.00 26.16 228 VAL B O 1
ATOM 6358 N N . TYR B 1 229 ? 70.373 90.087 58.654 1.00 25.30 229 TYR B N 1
ATOM 6359 C CA . TYR B 1 229 ? 69.340 89.341 57.977 1.00 24.86 229 TYR B CA 1
ATOM 6360 C C . TYR B 1 229 ? 69.898 88.639 56.742 1.00 24.73 229 TYR B C 1
ATOM 6361 O O . TYR B 1 229 ? 70.651 89.234 55.965 1.00 23.29 229 TYR B O 1
ATOM 6370 N N . LYS B 1 230 ? 69.479 87.394 56.546 1.00 25.19 230 LYS B N 1
ATOM 6371 C CA . LYS B 1 230 ? 69.847 86.630 55.355 1.00 27.30 230 LYS B CA 1
ATOM 6372 C C . LYS B 1 230 ? 68.611 86.189 54.607 1.00 26.22 230 LYS B C 1
ATOM 6373 O O . LYS B 1 230 ? 67.637 85.771 55.217 1.00 24.34 230 LYS B O 1
ATOM 6379 N N . ARG B 1 231 ? 68.643 86.324 53.281 1.00 26.86 231 ARG B N 1
ATOM 6380 C CA . ARG B 1 231 ? 67.467 85.966 52.446 1.00 25.72 231 ARG B CA 1
ATOM 6381 C C . ARG B 1 231 ? 67.252 84.456 52.454 1.00 25.47 231 ARG B C 1
ATOM 6382 O O . ARG B 1 231 ? 68.181 83.693 52.325 1.00 25.40 231 ARG B O 1
ATOM 6390 N N . ASN B 1 232 ? 66.022 84.028 52.650 1.00 25.26 232 ASN B N 1
ATOM 6391 C CA . ASN B 1 232 ? 65.692 82.618 52.580 1.00 25.07 232 ASN B CA 1
ATOM 6392 C C . ASN B 1 232 ? 65.615 82.206 51.118 1.00 25.66 232 ASN B C 1
ATOM 6393 O O . ASN B 1 232 ? 64.759 82.685 50.422 1.00 25.59 232 ASN B O 1
ATOM 6398 N N . PRO B 1 233 ? 66.521 81.331 50.643 1.00 26.64 233 PRO B N 1
ATOM 6399 C CA . PRO B 1 233 ? 66.407 80.955 49.235 1.00 26.68 233 PRO B CA 1
ATOM 6400 C C . PRO B 1 233 ? 65.098 80.238 48.885 1.00 27.10 233 PRO B C 1
ATOM 6401 O O . PRO B 1 233 ? 64.739 80.189 47.730 1.00 28.05 233 PRO B O 1
ATOM 6405 N N . ASP B 1 234 ? 64.391 79.689 49.861 1.00 27.36 234 ASP B N 1
ATOM 6406 C CA . ASP B 1 234 ? 63.119 79.034 49.622 1.00 26.90 234 ASP B CA 1
ATOM 6407 C C . ASP B 1 234 ? 61.956 79.877 50.111 1.00 24.30 234 ASP B C 1
ATOM 6408 O O . ASP B 1 234 ? 60.919 79.349 50.396 1.00 24.14 234 ASP B O 1
ATOM 6413 N N . TYR B 1 235 ? 62.154 81.178 50.252 1.00 22.97 235 TYR B N 1
ATOM 6414 C CA . TYR B 1 235 ? 61.057 82.116 50.592 1.00 21.62 235 TYR B CA 1
ATOM 6415 C C . TYR B 1 235 ? 59.805 81.754 49.775 1.00 20.67 235 TYR B C 1
ATOM 6416 O O . TYR B 1 235 ? 59.873 81.690 48.576 1.00 19.94 235 TYR B O 1
ATOM 6425 N N . TRP B 1 236 ? 58.702 81.469 50.443 1.00 20.40 236 TRP B N 1
ATOM 6426 C CA . TRP B 1 236 ? 57.475 80.976 49.775 1.00 20.77 236 TRP B CA 1
ATOM 6427 C C . TRP B 1 236 ? 56.914 81.975 48.724 1.00 20.58 236 TRP B C 1
ATOM 6428 O O . TRP B 1 236 ? 56.284 81.557 47.737 1.00 20.90 236 TRP B O 1
ATOM 6439 N N . GLY B 1 237 ? 57.159 83.269 48.922 1.00 19.86 237 GLY B N 1
ATOM 6440 C CA . GLY B 1 237 ? 56.581 84.312 48.064 1.00 19.50 237 GLY B CA 1
ATOM 6441 C C . GLY B 1 237 ? 57.484 84.746 46.923 1.00 19.75 237 GLY B C 1
ATOM 6442 O O . GLY B 1 237 ? 57.184 85.726 46.231 1.00 18.45 237 GLY B O 1
ATOM 6443 N N . LYS B 1 238 ? 58.599 84.042 46.734 1.00 20.19 238 LYS B N 1
ATOM 6444 C CA . LYS B 1 238 ? 59.624 84.464 45.807 1.00 21.06 238 LYS B CA 1
ATOM 6445 C C . LYS B 1 238 ? 59.095 84.695 44.393 1.00 22.17 238 LYS B C 1
ATOM 6446 O O . LYS B 1 238 ? 59.612 85.556 43.699 1.00 22.89 238 LYS B O 1
ATOM 6448 N N . ASP B 1 239 ? 58.096 83.937 43.947 1.00 22.78 239 ASP B N 1
ATOM 6449 C CA . ASP B 1 239 ? 57.627 84.098 42.587 1.00 23.62 239 ASP B CA 1
ATOM 6450 C C . ASP B 1 239 ? 56.342 84.929 42.456 1.00 22.84 239 ASP B C 1
ATOM 6451 O O . ASP B 1 239 ? 55.771 84.979 41.386 1.00 22.80 239 ASP B O 1
ATOM 6456 N N . LEU B 1 240 ? 55.856 85.549 43.518 1.00 21.83 240 LEU B N 1
ATOM 6457 C CA . LEU B 1 240 ? 54.644 86.381 43.386 1.00 21.39 240 LEU B CA 1
ATOM 6458 C C . LEU B 1 240 ? 54.929 87.640 42.569 1.00 20.84 240 LEU B C 1
ATOM 6459 O O . LEU B 1 240 ? 55.962 88.343 42.783 1.00 19.83 240 LEU B O 1
ATOM 6464 N N . PRO B 1 241 ? 53.981 88.003 41.695 1.00 20.22 241 PRO B N 1
ATOM 6465 C CA . PRO B 1 241 ? 54.072 89.363 41.101 1.00 19.88 241 PRO B CA 1
ATOM 6466 C C . PRO B 1 241 ? 54.228 90.499 42.118 1.00 18.74 241 PRO B C 1
ATOM 6467 O O . PRO B 1 241 ? 54.947 91.451 41.857 1.00 19.00 241 PRO B O 1
ATOM 6471 N N . SER B 1 242 ? 53.574 90.404 43.264 1.00 18.73 242 SER B N 1
ATOM 6472 C CA . SER B 1 242 ? 53.684 91.448 44.283 1.00 17.91 242 SER B CA 1
ATOM 6473 C C . SER B 1 242 ? 55.045 91.462 44.977 1.00 17.92 242 SER B C 1
ATOM 6474 O O . SER B 1 242 ? 55.301 92.366 45.756 1.00 16.93 242 SER B O 1
ATOM 6477 N N . GLN B 1 243 ? 55.894 90.462 44.704 1.00 18.07 243 GLN B N 1
ATOM 6478 C CA . GLN B 1 243 ? 57.259 90.417 45.259 1.00 18.40 243 GLN B CA 1
ATOM 6479 C C . GLN B 1 243 ? 58.355 90.548 44.169 1.00 19.50 243 GLN B C 1
ATOM 6480 O O . GLN B 1 243 ? 59.551 90.577 44.474 1.00 20.16 243 GLN B O 1
ATOM 6486 N N . ARG B 1 244 ? 57.960 90.686 42.916 1.00 19.39 244 ARG B N 1
ATOM 6487 C CA . ARG B 1 244 ? 58.943 90.763 41.826 1.00 20.49 244 ARG B CA 1
ATOM 6488 C C . ARG B 1 244 ? 59.704 92.103 41.829 1.00 19.82 244 ARG B C 1
ATOM 6489 O O . ARG B 1 244 ? 59.102 93.179 41.861 1.00 19.01 244 ARG B O 1
ATOM 6497 N N . GLY B 1 245 ? 61.019 92.018 41.802 1.00 19.69 245 GLY B N 1
ATOM 6498 C CA . GLY B 1 245 ? 61.896 93.177 41.994 1.00 19.85 245 GLY B CA 1
ATOM 6499 C C . GLY B 1 245 ? 62.108 93.712 43.422 1.00 18.92 245 GLY B C 1
ATOM 6500 O O . GLY B 1 245 ? 62.712 94.767 43.610 1.00 18.90 245 GLY B O 1
ATOM 6501 N N . PHE B 1 246 ? 61.615 92.992 44.425 1.00 18.70 246 PHE B N 1
ATOM 6502 C CA . PHE B 1 246 ? 61.893 93.281 45.823 1.00 17.99 246 PHE B CA 1
ATOM 6503 C C . PHE B 1 246 ? 62.856 92.214 46.375 1.00 18.58 246 PHE B C 1
ATOM 6504 O O . PHE B 1 246 ? 63.080 91.162 45.756 1.00 18.74 246 PHE B O 1
ATOM 6512 N N . ASN B 1 247 ? 63.405 92.479 47.556 1.00 18.71 247 ASN B N 1
ATOM 6513 C CA . ASN B 1 247 ? 64.193 91.473 48.276 1.00 20.21 247 ASN B CA 1
ATOM 6514 C C . ASN B 1 247 ? 65.397 91.076 47.452 1.00 20.83 247 ASN B C 1
ATOM 6515 O O . ASN B 1 247 ? 65.745 89.895 47.362 1.00 21.64 247 ASN B O 1
ATOM 6520 N N . ASN B 1 248 ? 66.048 92.071 46.874 1.00 20.76 248 ASN B N 1
ATOM 6521 C CA . ASN B 1 248 ? 67.142 91.814 45.973 1.00 22.10 248 ASN B CA 1
ATOM 6522 C C . ASN B 1 248 ? 68.487 91.554 46.677 1.00 23.02 248 ASN B C 1
ATOM 6523 O O . ASN B 1 248 ? 69.333 90.817 46.140 1.00 24.43 248 ASN B O 1
ATOM 6528 N N . PHE B 1 249 ? 68.698 92.148 47.848 1.00 22.53 249 PHE B N 1
ATOM 6529 C CA . PHE B 1 249 ? 69.919 91.894 48.601 1.00 23.92 249 PHE B CA 1
ATOM 6530 C C . PHE B 1 249 ? 69.853 90.494 49.213 1.00 24.75 249 PHE B C 1
ATOM 6531 O O . PHE B 1 249 ? 68.791 90.084 49.707 1.00 25.09 249 PHE B O 1
ATOM 6539 N N . ASP B 1 250 ? 70.931 89.721 49.117 1.00 26.05 250 ASP B N 1
ATOM 6540 C CA . ASP B 1 250 ? 70.913 88.404 49.747 1.00 26.78 250 ASP B CA 1
ATOM 6541 C C . ASP B 1 250 ? 71.222 88.503 51.236 1.00 26.87 250 ASP B C 1
ATOM 6542 O O . ASP B 1 250 ? 71.037 87.533 51.974 1.00 26.38 250 ASP B O 1
ATOM 6547 N N . LYS B 1 251 ? 71.671 89.675 51.671 1.00 26.05 251 LYS B N 1
ATOM 6548 C CA . LYS B 1 251 ? 71.983 89.913 53.071 1.00 27.40 251 LYS B CA 1
ATOM 6549 C C . LYS B 1 251 ? 71.804 91.386 53.374 1.00 26.23 251 LYS B C 1
ATOM 6550 O O . LYS B 1 251 ? 72.196 92.218 52.550 1.00 25.28 251 LYS B O 1
ATOM 6556 N N . ILE B 1 252 ? 71.214 91.689 54.532 1.00 25.27 252 ILE B N 1
ATOM 6557 C CA . ILE B 1 252 ? 71.015 93.069 54.986 1.00 25.14 252 ILE B CA 1
ATOM 6558 C C . ILE B 1 252 ? 71.440 93.143 56.436 1.00 25.70 252 ILE B C 1
ATOM 6559 O O . ILE B 1 252 ? 70.894 92.400 57.267 1.00 25.43 252 ILE B O 1
ATOM 6564 N N . SER B 1 253 ? 72.433 93.999 56.727 1.00 25.94 253 SER B N 1
ATOM 6565 C CA . SER B 1 253 ? 72.898 94.235 58.096 1.00 26.54 253 SER B CA 1
ATOM 6566 C C . SER B 1 253 ? 72.524 95.647 58.519 1.00 26.82 253 SER B C 1
ATOM 6567 O O . SER B 1 253 ? 72.712 96.615 57.754 1.00 26.71 253 SER B O 1
ATOM 6570 N N . ILE B 1 254 ? 71.927 95.750 59.703 1.00 26.74 254 ILE B N 1
ATOM 6571 C CA . ILE B 1 254 ? 71.580 97.022 60.310 1.00 26.76 254 ILE B CA 1
ATOM 6572 C C . ILE B 1 254 ? 72.454 97.228 61.528 1.00 28.10 254 ILE B C 1
ATOM 6573 O O . ILE B 1 254 ? 72.376 96.461 62.502 1.00 27.42 254 ILE B O 1
ATOM 6578 N N . GLU B 1 255 ? 73.329 98.222 61.433 1.00 28.70 255 GLU B N 1
ATOM 6579 C CA . GLU B 1 255 ? 74.293 98.540 62.473 1.00 29.87 255 GLU B CA 1
ATOM 6580 C C . GLU B 1 255 ? 73.846 99.733 63.271 1.00 29.79 255 GLU B C 1
ATOM 6581 O O . GLU B 1 255 ? 73.224 100.670 62.741 1.00 27.93 255 GLU B O 1
ATOM 6587 N N . TYR B 1 256 ? 74.173 99.702 64.546 1.00 29.60 256 TYR B N 1
ATOM 6588 C CA . TYR B 1 256 ? 73.689 100.699 65.472 1.00 30.61 256 TYR B CA 1
ATOM 6589 C C . TYR B 1 256 ? 74.835 101.612 65.943 1.00 32.62 256 TYR B C 1
ATOM 6590 O O . TYR B 1 256 ? 75.898 101.122 66.328 1.00 32.13 256 TYR B O 1
ATOM 6599 N N . TYR B 1 257 ? 74.610 102.926 65.898 1.00 33.62 257 TYR B N 1
ATOM 6600 C CA . TYR B 1 257 ? 75.629 103.934 66.220 1.00 35.25 257 TYR B CA 1
ATOM 6601 C C . TYR B 1 257 ? 75.120 104.817 67.330 1.00 37.61 257 TYR B C 1
ATOM 6602 O O . TYR B 1 257 ? 73.918 105.003 67.458 1.00 37.49 257 TYR B O 1
ATOM 6611 N N . ARG B 1 258 ? 76.034 105.421 68.091 1.00 41.74 258 ARG B N 1
ATOM 6612 C CA . ARG B 1 258 ? 75.661 106.282 69.221 1.00 44.29 258 ARG B CA 1
ATOM 6613 C C . ARG B 1 258 ? 75.148 107.659 68.781 1.00 44.46 258 ARG B C 1
ATOM 6614 O O . ARG B 1 258 ? 74.414 108.278 69.516 1.00 45.92 258 ARG B O 1
ATOM 6622 N N . ASN B 1 259 ? 75.513 108.126 67.590 1.00 43.84 259 ASN B N 1
ATOM 6623 C CA . ASN B 1 259 ? 75.051 109.432 67.105 1.00 44.58 259 ASN B CA 1
ATOM 6624 C C . ASN B 1 259 ? 75.246 109.501 65.595 1.00 42.99 259 ASN B C 1
ATOM 6625 O O . ASN B 1 259 ? 75.873 108.621 65.008 1.00 41.91 259 ASN B O 1
ATOM 6630 N N . GLU B 1 260 ? 74.729 110.555 64.977 1.00 43.66 260 GLU B N 1
ATOM 6631 C CA . GLU B 1 260 ? 74.793 110.706 63.532 1.00 44.38 260 GLU B CA 1
ATOM 6632 C C . GLU B 1 260 ? 76.189 110.916 62.955 1.00 44.61 260 GLU B C 1
ATOM 6633 O O . GLU B 1 260 ? 76.442 110.530 61.809 1.00 42.67 260 GLU B O 1
ATOM 6639 N N . THR B 1 261 ? 77.075 111.559 63.714 1.00 44.53 261 THR B N 1
ATOM 6640 C CA . THR B 1 261 ? 78.411 111.865 63.225 1.00 46.67 261 THR B CA 1
ATOM 6641 C C . THR B 1 261 ? 79.218 110.586 63.075 1.00 45.94 261 THR B C 1
ATOM 6642 O O . THR B 1 261 ? 79.903 110.384 62.063 1.00 47.37 261 THR B O 1
ATOM 6646 N N . SER B 1 262 ? 79.131 109.740 64.095 1.00 43.62 262 SER B N 1
ATOM 6647 C CA . SER B 1 262 ? 79.744 108.428 64.092 1.00 42.82 262 SER B CA 1
ATOM 6648 C C . SER B 1 262 ? 79.236 107.610 62.881 1.00 40.11 262 SER B C 1
ATOM 6649 O O . SER B 1 262 ? 80.000 106.931 62.190 1.00 38.17 262 SER B O 1
ATOM 6652 N N . LEU B 1 263 ? 77.932 107.693 62.653 1.00 37.64 263 LEU B N 1
ATOM 6653 C CA . LEU B 1 263 ? 77.290 106.984 61.560 1.00 37.74 263 LEU B CA 1
ATOM 6654 C C . LEU B 1 263 ? 77.828 107.483 60.209 1.00 37.23 263 LEU B C 1
ATOM 6655 O O . LEU B 1 263 ? 78.254 106.694 59.344 1.00 36.27 263 LEU B O 1
ATOM 6660 N N . PHE B 1 264 ? 77.815 108.808 60.049 1.00 38.10 264 PHE B N 1
ATOM 6661 C CA . PHE B 1 264 ? 78.285 109.465 58.820 1.00 37.47 264 PHE B CA 1
ATOM 6662 C C . PHE B 1 264 ? 79.728 109.089 58.512 1.00 38.39 264 PHE B C 1
ATOM 6663 O O . PHE B 1 264 ? 80.056 108.764 57.380 1.00 37.95 264 PHE B O 1
ATOM 6671 N N . GLU B 1 265 ? 80.584 109.089 59.526 1.00 41.23 265 GLU B N 1
ATOM 6672 C CA . GLU B 1 265 ? 81.984 108.698 59.328 1.00 42.63 265 GLU B CA 1
ATOM 6673 C C . GLU B 1 265 ? 82.097 107.272 58.820 1.00 42.20 265 GLU B C 1
ATOM 6674 O O . GLU B 1 265 ? 82.947 106.963 57.961 1.00 43.22 265 GLU B O 1
ATOM 6680 N N . SER B 1 266 ? 81.247 106.395 59.341 1.00 39.19 266 SER B N 1
ATOM 6681 C CA . SER B 1 266 ? 81.287 105.011 58.922 1.00 38.48 266 SER B CA 1
ATOM 6682 C C . SER B 1 266 ? 80.802 104.878 57.443 1.00 37.42 266 SER B C 1
ATOM 6683 O O . SER B 1 266 ? 81.315 104.031 56.685 1.00 36.87 266 SER B O 1
ATOM 6686 N N . PHE B 1 267 ? 79.832 105.716 57.039 1.00 35.19 267 PHE B N 1
ATOM 6687 C CA . PHE B 1 267 ? 79.442 105.803 55.634 1.00 33.68 267 PHE B CA 1
ATOM 6688 C C . PHE B 1 267 ? 80.590 106.263 54.755 1.00 35.74 267 PHE B C 1
ATOM 6689 O O . PHE B 1 267 ? 80.858 105.670 53.710 1.00 35.72 267 PHE B O 1
ATOM 6697 N N . LYS B 1 268 ? 81.290 107.305 55.183 1.00 38.23 268 LYS B N 1
ATOM 6698 C CA . LYS B 1 268 ? 82.435 107.794 54.413 1.00 41.17 268 LYS B CA 1
ATOM 6699 C C . LYS B 1 268 ? 83.539 106.737 54.292 1.00 40.57 268 LYS B C 1
ATOM 6700 O O . LYS B 1 268 ? 84.213 106.694 53.282 1.00 42.01 268 LYS B O 1
ATOM 6706 N N . LYS B 1 269 ? 83.733 105.905 55.310 1.00 39.22 269 LYS B N 1
ATOM 6707 C CA . LYS B 1 269 ? 84.771 104.879 55.265 1.00 39.07 269 LYS B CA 1
ATOM 6708 C C . LYS B 1 269 ? 84.355 103.720 54.366 1.00 38.82 269 LYS B C 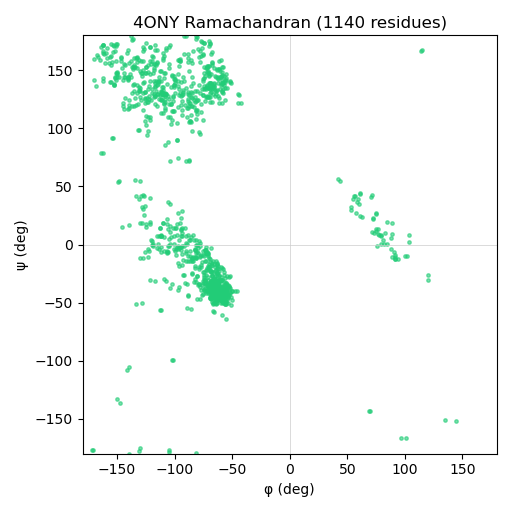1
ATOM 6709 O O . LYS B 1 269 ? 85.158 102.848 54.071 1.00 41.29 269 LYS B O 1
ATOM 6711 N N . GLY B 1 270 ? 83.102 103.687 53.919 1.00 37.66 270 GLY B N 1
ATOM 6712 C CA . GLY B 1 270 ? 82.630 102.589 53.071 1.00 36.01 270 GLY B CA 1
ATOM 6713 C C . GLY B 1 270 ? 82.086 101.397 53.851 1.00 34.65 270 GLY B C 1
ATOM 6714 O O . GLY B 1 270 ? 81.746 100.398 53.266 1.00 34.01 270 GLY B O 1
ATOM 6715 N N . ILE B 1 271 ? 81.978 101.510 55.168 1.00 34.66 271 ILE B N 1
ATOM 6716 C CA . ILE B 1 271 ? 81.425 100.450 56.001 1.00 34.25 271 ILE B CA 1
ATOM 6717 C C . ILE B 1 271 ? 79.895 100.385 55.821 1.00 32.18 271 ILE B C 1
ATOM 6718 O O . ILE B 1 271 ? 79.310 99.317 55.791 1.00 31.05 271 ILE B O 1
ATOM 6723 N N . LEU B 1 272 ? 79.247 101.538 55.725 1.00 30.95 272 LEU B N 1
ATOM 6724 C CA . LEU B 1 272 ? 77.842 101.608 55.389 1.00 29.46 272 LEU B CA 1
ATOM 6725 C C . LEU B 1 272 ? 77.699 101.941 53.914 1.00 29.28 272 LEU B C 1
ATOM 6726 O O . LEU B 1 272 ? 78.449 102.750 53.388 1.00 30.48 272 LEU B O 1
ATOM 6731 N N . ASP B 1 273 ? 76.715 101.332 53.253 1.00 28.51 273 ASP B N 1
ATOM 6732 C CA . ASP B 1 273 ? 76.538 101.466 51.806 1.00 27.88 273 ASP B CA 1
ATOM 6733 C C . ASP B 1 273 ? 75.736 102.703 51.396 1.00 27.95 273 ASP B C 1
ATOM 6734 O O . ASP B 1 273 ? 75.884 103.205 50.272 1.00 27.12 273 ASP B O 1
ATOM 6739 N N . ILE B 1 274 ? 74.890 103.197 52.301 1.00 27.70 274 ILE B N 1
ATOM 6740 C CA . ILE B 1 274 ? 74.074 104.394 52.037 1.00 26.74 274 ILE B CA 1
ATOM 6741 C C . ILE B 1 274 ? 74.012 105.253 53.275 1.00 26.48 274 ILE B C 1
ATOM 6742 O O . ILE B 1 274 ? 74.365 104.820 54.374 1.00 25.91 274 ILE B O 1
ATOM 6747 N N . PHE B 1 275 ? 73.541 106.472 53.089 1.00 25.85 275 PHE B N 1
ATOM 6748 C CA . PHE B 1 275 ? 73.312 107.367 54.190 1.00 26.79 275 PHE B CA 1
ATOM 6749 C C . PHE B 1 275 ? 72.071 108.206 53.882 1.00 25.96 275 PHE B C 1
ATOM 6750 O O . PHE B 1 275 ? 72.048 108.952 52.921 1.00 25.65 275 PHE B O 1
ATOM 6758 N N . ILE B 1 276 ? 71.063 108.083 54.735 1.00 25.58 276 ILE B N 1
ATOM 6759 C CA . ILE B 1 276 ? 69.817 108.785 54.539 1.00 25.96 276 ILE B CA 1
ATOM 6760 C C . ILE B 1 276 ? 69.989 110.114 55.241 1.00 25.90 276 ILE B C 1
ATOM 6761 O O . ILE B 1 276 ? 70.187 110.135 56.458 1.00 24.83 276 ILE B O 1
ATOM 6766 N N . GLU B 1 277 ? 69.920 111.203 54.473 1.00 25.45 277 GLU B N 1
ATOM 6767 C CA . GLU B 1 277 ? 70.248 112.521 54.984 1.00 26.34 277 GLU B CA 1
ATOM 6768 C C . GLU B 1 277 ? 69.015 113.379 55.284 1.00 25.63 277 GLU B C 1
ATOM 6769 O O . GLU B 1 277 ? 68.244 113.729 54.388 1.00 24.71 277 GLU B O 1
ATOM 6775 N N . GLY B 1 278 ? 68.899 113.786 56.539 1.00 25.93 278 GLY B N 1
ATOM 6776 C CA . GLY B 1 278 ? 67.870 114.720 56.972 1.00 25.99 278 GLY B CA 1
ATOM 6777 C C . GLY B 1 278 ? 68.391 116.084 57.387 1.00 27.24 278 GLY B C 1
ATOM 6778 O O . GLY B 1 278 ? 67.598 116.973 57.686 1.00 27.45 278 GLY B O 1
ATOM 6779 N N . ASN B 1 279 ? 69.711 116.274 57.363 1.00 28.24 279 ASN B N 1
ATOM 6780 C CA . ASN B 1 279 ? 70.327 117.529 57.757 1.00 29.97 279 ASN B CA 1
ATOM 6781 C C . ASN B 1 279 ? 70.806 118.362 56.531 1.00 30.49 279 ASN B C 1
ATOM 6782 O O . ASN B 1 279 ? 71.792 118.024 55.886 1.00 30.46 279 ASN B O 1
ATOM 6787 N N . PRO B 1 280 ? 70.132 119.479 56.237 1.00 30.08 280 PRO B N 1
ATOM 6788 C CA . PRO B 1 280 ? 70.426 120.268 55.038 1.00 29.46 280 PRO B CA 1
ATOM 6789 C C . PRO B 1 280 ? 71.804 120.948 55.025 1.00 30.03 280 PRO B C 1
ATOM 6790 O O . PRO B 1 280 ? 72.374 121.174 53.973 1.00 29.35 280 PRO B O 1
ATOM 6794 N N . ILE B 1 281 ? 72.320 121.294 56.198 1.00 30.99 281 ILE B N 1
ATOM 6795 C CA . ILE B 1 281 ? 73.654 121.875 56.293 1.00 31.66 281 ILE B CA 1
ATOM 6796 C C . ILE B 1 281 ? 74.711 120.810 55.937 1.00 32.13 281 ILE B C 1
ATOM 6797 O O . ILE B 1 281 ? 75.625 121.067 55.140 1.00 31.71 281 ILE B O 1
ATOM 6802 N N . ARG B 1 282 ? 74.578 119.612 56.514 1.00 31.54 282 ARG B N 1
ATOM 6803 C CA . ARG B 1 282 ? 75.504 118.518 56.174 1.00 32.45 282 ARG B CA 1
ATOM 6804 C C . ARG B 1 282 ? 75.429 118.195 54.661 1.00 32.11 282 ARG B C 1
ATOM 6805 O O . ARG B 1 282 ? 76.445 118.052 53.994 1.00 32.97 282 ARG B O 1
ATOM 6813 N N . TRP B 1 283 ? 74.220 118.092 54.133 1.00 31.34 283 TRP B N 1
ATOM 6814 C CA . TRP B 1 283 ? 74.023 117.785 52.713 1.00 31.17 283 TRP B CA 1
ATOM 6815 C C . TRP B 1 283 ? 74.750 118.816 51.850 1.00 33.57 283 TRP B C 1
ATOM 6816 O O . TRP B 1 283 ? 75.421 118.476 50.898 1.00 33.44 283 TRP B O 1
ATOM 6827 N N . GLU B 1 284 ? 74.622 120.082 52.205 1.00 35.08 284 GLU B N 1
ATOM 6828 C CA . GLU B 1 284 ? 75.199 121.135 51.425 1.00 37.63 284 GLU B CA 1
ATOM 6829 C C . GLU B 1 284 ? 76.720 121.213 51.603 1.00 38.20 284 GLU B C 1
ATOM 6830 O O . GLU B 1 284 ? 77.410 121.470 50.647 1.00 37.81 284 GLU B O 1
ATOM 6836 N N . LYS B 1 285 ? 77.226 121.019 52.818 1.00 39.34 285 LYS B N 1
ATOM 6837 C CA . LYS B 1 285 ? 78.621 121.359 53.166 1.00 41.97 285 LYS B CA 1
ATOM 6838 C C . LYS B 1 285 ? 79.598 120.169 53.240 1.00 43.37 285 LYS B C 1
ATOM 6839 O O . LYS B 1 285 ? 80.779 120.306 52.886 1.00 45.34 285 LYS B O 1
ATOM 6841 N N . LEU B 1 286 ? 79.122 119.000 53.682 1.00 41.78 286 LEU B N 1
ATOM 6842 C CA . LEU B 1 286 ? 80.053 117.935 54.065 1.00 41.82 286 LEU B CA 1
ATOM 6843 C C . LEU B 1 286 ? 80.177 116.769 53.103 1.00 40.41 286 LEU B C 1
ATOM 6844 O O . LEU B 1 286 ? 80.758 115.755 53.460 1.00 40.15 286 LEU B O 1
ATOM 6849 N N . TYR B 1 287 ? 79.666 116.903 51.882 1.00 40.10 287 TYR B N 1
ATOM 6850 C CA . TYR B 1 287 ? 79.834 115.851 50.877 1.00 39.74 287 TYR B CA 1
ATOM 6851 C C . TYR B 1 287 ? 80.868 116.280 49.847 1.00 42.55 287 TYR B C 1
ATOM 6852 O O . TYR B 1 287 ? 80.762 115.978 48.660 1.00 40.70 287 TYR B O 1
ATOM 6861 N N . ASP B 1 288 ? 81.889 116.971 50.346 1.00 47.57 288 ASP B N 1
ATOM 6862 C CA . ASP B 1 288 ? 83.025 117.439 49.549 1.00 52.04 288 ASP B CA 1
ATOM 6863 C C . ASP B 1 288 ? 84.214 116.496 49.646 1.00 52.85 288 ASP B C 1
ATOM 6864 O O . ASP B 1 288 ? 85.335 116.922 49.493 1.00 55.28 288 ASP B O 1
ATOM 6869 N N . PHE B 1 289 ? 83.987 115.216 49.906 1.00 50.91 289 PHE B N 1
ATOM 6870 C CA . PHE B 1 289 ? 85.093 114.281 50.065 1.00 50.17 289 PHE B CA 1
ATOM 6871 C C . PHE B 1 289 ? 85.342 113.586 48.719 1.00 50.29 289 PHE B C 1
ATOM 6872 O O . PHE B 1 289 ? 84.455 113.587 47.857 1.00 48.06 289 PHE B O 1
ATOM 6880 N N . PRO B 1 290 ? 86.568 113.037 48.507 1.00 51.88 290 PRO B N 1
ATOM 6881 C CA . PRO B 1 290 ? 87.002 112.574 47.177 1.00 50.89 290 PRO B CA 1
ATOM 6882 C C . PRO B 1 290 ? 86.083 111.589 46.482 1.00 48.19 290 PRO B C 1
ATOM 6883 O O . PRO B 1 290 ? 85.822 111.747 45.293 1.00 48.42 290 PRO B O 1
ATOM 6887 N N . ALA B 1 291 ? 85.563 110.608 47.214 1.00 46.32 291 ALA B N 1
ATOM 6888 C CA . ALA B 1 291 ? 84.638 109.623 46.627 1.00 45.11 291 ALA B CA 1
ATOM 6889 C C . ALA B 1 291 ? 83.461 110.293 45.891 1.00 43.03 291 ALA B C 1
ATOM 6890 O O . ALA B 1 291 ? 83.049 109.828 44.827 1.00 41.39 291 ALA B O 1
ATOM 6892 N N . VAL B 1 292 ? 82.951 111.390 46.438 1.00 42.79 292 VAL B N 1
ATOM 6893 C CA . VAL B 1 292 ? 81.823 112.065 45.820 1.00 43.14 292 VAL B CA 1
ATOM 6894 C C . VAL B 1 292 ? 82.300 112.697 44.519 1.00 46.27 292 VAL B C 1
ATOM 6895 O O . VAL B 1 292 ? 81.618 112.592 43.500 1.00 46.81 292 VAL B O 1
ATOM 6899 N N . GLU B 1 293 ? 83.449 113.374 44.568 1.00 50.12 293 GLU B N 1
ATOM 6900 C CA . GLU B 1 293 ? 84.020 114.027 43.366 1.00 52.84 293 GLU B CA 1
ATOM 6901 C C . GLU B 1 293 ? 84.382 112.982 42.299 1.00 53.91 293 GLU B C 1
ATOM 6902 O O . GLU B 1 293 ? 84.264 113.236 41.105 1.00 55.51 293 GLU B O 1
ATOM 6904 N N . GLN B 1 294 ? 84.812 111.798 42.735 1.00 52.76 294 GLN B N 1
ATOM 6905 C CA . GLN B 1 294 ? 85.139 110.728 41.807 1.00 51.19 294 GLN B CA 1
ATOM 6906 C C . GLN B 1 294 ? 83.919 109.984 41.315 1.00 48.84 294 GLN B C 1
ATOM 6907 O O . GLN B 1 294 ? 84.046 109.100 40.487 1.00 49.49 294 GLN B O 1
ATOM 6913 N N . GLY B 1 295 ? 82.745 110.283 41.862 1.00 47.54 295 GLY B N 1
ATOM 6914 C CA . GLY B 1 295 ? 81.529 109.572 41.490 1.00 45.37 295 GLY B CA 1
ATOM 6915 C C . GLY B 1 295 ? 81.344 108.207 42.131 1.00 44.19 295 GLY B C 1
ATOM 6916 O O . GLY B 1 295 ? 80.441 107.478 41.735 1.00 44.16 295 GLY B O 1
ATOM 6917 N N . LYS B 1 296 ? 82.202 107.842 43.086 1.00 43.15 296 LYS B N 1
ATOM 6918 C CA . LYS B 1 296 ? 82.067 106.559 43.786 1.00 41.99 296 LYS B CA 1
ATOM 6919 C C . LYS B 1 296 ? 80.929 106.602 44.790 1.00 40.73 296 LYS B C 1
ATOM 6920 O O . LYS B 1 296 ? 80.321 105.569 45.076 1.00 40.37 296 LYS B O 1
ATOM 6922 N N . VAL B 1 297 ? 80.683 107.789 45.351 1.00 40.40 297 VAL B N 1
ATOM 6923 C CA . VAL B 1 297 ? 79.486 108.095 46.148 1.00 39.21 297 VAL B CA 1
ATOM 6924 C C . VAL B 1 297 ? 78.599 109.067 45.344 1.00 37.91 297 VAL B C 1
ATOM 6925 O O . VAL B 1 297 ? 79.076 110.079 44.816 1.00 40.66 297 VAL B O 1
ATOM 6929 N N . ILE B 1 298 ? 77.332 108.703 45.210 1.00 34.69 298 ILE B N 1
ATOM 6930 C CA . ILE B 1 298 ? 76.346 109.472 44.454 1.00 33.60 298 ILE B CA 1
ATOM 6931 C C . ILE B 1 298 ? 75.309 110.034 45.421 1.00 30.93 298 ILE B C 1
ATOM 6932 O O . ILE B 1 298 ? 74.801 109.327 46.277 1.00 29.04 298 ILE B O 1
ATOM 6937 N N . LYS B 1 299 ? 75.070 111.328 45.326 1.00 30.41 299 LYS B N 1
ATOM 6938 C CA . LYS B 1 299 ? 74.017 112.004 46.088 1.00 29.64 299 LYS B CA 1
ATOM 6939 C C . LYS B 1 299 ? 72.718 111.967 45.276 1.00 28.53 299 LYS B C 1
ATOM 6940 O O . LYS B 1 299 ? 72.615 112.630 44.254 1.00 29.16 299 LYS B O 1
ATOM 6946 N N . ASP B 1 300 ? 71.738 111.177 45.719 1.00 27.07 300 ASP B N 1
ATOM 6947 C CA . ASP B 1 300 ? 70.420 111.121 45.085 1.00 25.30 300 ASP B CA 1
ATOM 6948 C C . ASP B 1 300 ? 69.422 112.104 45.741 1.00 24.70 300 ASP B C 1
ATOM 6949 O O . ASP B 1 300 ? 69.412 112.253 46.953 1.00 24.60 300 ASP B O 1
ATOM 6954 N N . THR B 1 301 ? 68.547 112.696 44.941 1.00 23.19 301 THR B N 1
ATOM 6955 C CA . THR B 1 301 ? 67.490 113.559 45.440 1.00 23.52 301 THR B CA 1
ATOM 6956 C C . THR B 1 301 ? 66.192 113.029 44.912 1.00 22.64 301 THR B C 1
ATOM 6957 O O . THR B 1 301 ? 66.086 112.725 43.719 1.00 23.00 301 THR B O 1
ATOM 6961 N N . PHE B 1 302 ? 65.207 112.879 45.782 1.00 21.50 302 PHE B N 1
ATOM 6962 C CA . PHE B 1 302 ? 63.910 112.362 45.381 1.00 21.13 302 PHE B CA 1
ATOM 6963 C C . PHE B 1 302 ? 62.818 113.376 45.712 1.00 22.24 302 PHE B C 1
ATOM 6964 O O . PHE B 1 302 ? 63.003 114.276 46.569 1.00 22.08 302 PHE B O 1
ATOM 6972 N N . GLU B 1 303 ? 61.698 113.249 45.007 1.00 22.40 303 GLU B N 1
ATOM 6973 C CA . GLU B 1 303 ? 60.497 113.944 45.374 1.00 24.16 303 GLU B CA 1
ATOM 6974 C C . GLU B 1 303 ? 59.454 112.924 45.667 1.00 23.32 303 GLU B C 1
ATOM 6975 O O . GLU B 1 303 ? 59.572 111.752 45.257 1.00 23.35 303 GLU B O 1
ATOM 6981 N N . LYS B 1 304 ? 58.421 113.340 46.372 1.00 23.04 304 LYS B N 1
ATOM 6982 C CA . LYS B 1 304 ? 57.305 112.426 46.711 1.00 22.21 304 LYS B CA 1
ATOM 6983 C C . LYS B 1 304 ? 56.023 113.216 46.672 1.00 21.46 304 LYS B C 1
ATOM 6984 O O . LYS B 1 304 ? 56.060 114.435 46.731 1.00 20.03 304 LYS B O 1
ATOM 6990 N N . GLY B 1 305 ? 54.907 112.528 46.453 1.00 18.82 305 GLY B N 1
ATOM 6991 C CA . GLY B 1 305 ? 53.584 113.141 46.358 1.00 18.46 305 GLY B CA 1
ATOM 6992 C C . GLY B 1 305 ? 52.752 112.939 47.601 1.00 18.36 305 GLY B C 1
ATOM 6993 O O . GLY B 1 305 ? 51.566 113.351 47.638 1.00 18.51 305 GLY B O 1
ATOM 6994 N N . THR B 1 306 ? 53.308 112.260 48.611 1.00 16.89 306 THR B N 1
ATOM 6995 C CA . THR B 1 306 ? 52.681 112.281 49.943 1.00 16.53 306 THR B CA 1
ATOM 6996 C C . THR B 1 306 ? 52.942 113.671 50.610 1.00 16.49 306 THR B C 1
ATOM 6997 O O . THR B 1 306 ? 53.958 114.289 50.358 1.00 15.73 306 THR B O 1
ATOM 7001 N N . PRO B 1 307 ? 51.997 114.155 51.428 1.00 17.20 307 PRO B N 1
ATOM 7002 C CA . PRO B 1 307 ? 52.147 115.510 51.965 1.00 17.77 307 PRO B CA 1
ATOM 7003 C C . PRO B 1 307 ? 53.286 115.690 52.940 1.00 16.83 307 PRO B C 1
ATOM 7004 O O . PRO B 1 307 ? 53.759 114.744 53.537 1.00 17.43 307 PRO B O 1
ATOM 7008 N N . ALA B 1 308 ? 53.737 116.931 53.050 1.00 16.87 308 ALA B N 1
ATOM 7009 C CA . ALA B 1 308 ? 54.710 117.324 54.053 1.00 16.95 308 ALA B CA 1
ATOM 7010 C C . ALA B 1 308 ? 53.953 117.615 55.356 1.00 16.28 308 ALA B C 1
ATOM 7011 O O . ALA B 1 308 ? 52.882 118.205 55.342 1.00 16.26 308 ALA B O 1
ATOM 7013 N N . ASP B 1 309 ? 54.494 117.193 56.473 1.00 16.20 309 ASP B N 1
ATOM 7014 C CA . ASP B 1 309 ? 53.890 117.473 57.769 1.00 16.80 309 ASP B CA 1
ATOM 7015 C C . ASP B 1 309 ? 53.829 118.963 58.071 1.00 16.54 309 ASP B C 1
ATOM 7016 O O . ASP B 1 309 ? 54.707 119.720 57.675 1.00 15.64 309 ASP B O 1
ATOM 7021 N N . MET B 1 310 ? 52.757 119.386 58.732 1.00 16.89 310 MET B N 1
ATOM 7022 C CA . MET B 1 310 ? 52.626 120.790 59.167 1.00 16.73 310 MET B CA 1
ATOM 7023 C C . MET B 1 310 ? 53.569 121.079 60.315 1.00 17.07 310 MET B C 1
ATOM 7024 O O . MET B 1 310 ? 53.712 120.266 61.238 1.00 16.87 310 MET B O 1
ATOM 7029 N N . LEU B 1 311 ? 54.208 122.244 60.235 1.00 16.07 311 LEU B N 1
ATOM 7030 C CA . LEU B 1 311 ? 54.824 122.906 61.374 1.00 15.80 311 LEU B CA 1
ATOM 7031 C C . LEU B 1 311 ? 54.305 124.345 61.327 1.00 15.17 311 LEU B C 1
ATOM 7032 O O . LEU B 1 311 ? 54.375 125.006 60.274 1.00 15.01 311 LEU B O 1
ATOM 7037 N N . GLY B 1 312 ? 53.745 124.825 62.423 1.00 14.55 312 GLY B N 1
ATOM 7038 C CA . GLY B 1 312 ? 53.197 126.200 62.441 1.00 15.04 312 GLY B CA 1
ATOM 7039 C C . GLY B 1 312 ? 53.086 126.744 63.844 1.00 14.59 312 GLY B C 1
ATOM 7040 O O . GLY B 1 312 ? 53.191 125.979 64.825 1.00 15.67 312 GLY B O 1
ATOM 7041 N N . PHE B 1 313 ? 53.003 128.050 63.955 1.00 14.18 313 PHE B N 1
ATOM 7042 C CA . PHE B 1 313 ? 52.633 128.645 65.211 1.00 14.65 313 PHE B CA 1
ATOM 7043 C C . PHE B 1 313 ? 51.130 128.413 65.342 1.00 14.72 313 PHE B C 1
ATOM 7044 O O . PHE B 1 313 ? 50.397 128.475 64.339 1.00 14.87 313 PHE B O 1
ATOM 7052 N N . VAL B 1 314 ? 50.678 128.106 66.550 1.00 13.18 314 VAL B N 1
ATOM 7053 C CA . VAL B 1 314 ? 49.290 127.796 66.796 1.00 12.87 314 VAL B CA 1
ATOM 7054 C C . VAL B 1 314 ? 48.693 128.840 67.743 1.00 13.15 314 VAL B C 1
ATOM 7055 O O . VAL B 1 314 ? 49.218 129.105 68.799 1.00 12.46 314 VAL B O 1
ATOM 7059 N N . PHE B 1 315 ? 47.576 129.426 67.338 1.00 12.71 315 PHE B N 1
ATOM 7060 C CA . PHE B 1 315 ? 46.825 130.349 68.187 1.00 12.71 315 PHE B CA 1
ATOM 7061 C C . PHE B 1 315 ? 45.867 129.562 69.083 1.00 13.13 315 PHE B C 1
ATOM 7062 O O . PHE B 1 315 ? 45.061 128.785 68.573 1.00 13.35 315 PHE B O 1
ATOM 7070 N N . ASN B 1 316 ? 45.918 129.785 70.405 1.00 12.81 316 ASN B N 1
ATOM 7071 C CA . ASN B 1 316 ? 44.864 129.284 71.258 1.00 13.66 316 ASN B CA 1
ATOM 7072 C C . ASN B 1 316 ? 43.595 130.147 71.226 1.00 13.68 316 ASN B C 1
ATOM 7073 O O . ASN B 1 316 ? 43.502 131.139 71.963 1.00 14.24 316 ASN B O 1
ATOM 7078 N N . THR B 1 317 ? 42.618 129.747 70.404 1.00 14.27 317 THR B N 1
ATOM 7079 C CA . THR B 1 317 ? 41.426 130.567 70.164 1.00 14.50 317 THR B CA 1
ATOM 7080 C C . THR B 1 317 ? 40.520 130.600 71.387 1.00 15.09 317 THR B C 1
ATOM 7081 O O . THR B 1 317 ? 39.616 131.427 71.438 1.00 14.06 317 THR B O 1
ATOM 7085 N N . ARG B 1 318 ? 40.796 129.752 72.398 1.00 16.22 318 ARG B N 1
ATOM 7086 C CA . ARG B 1 318 ? 40.071 129.839 73.686 1.00 16.12 318 ARG B CA 1
ATOM 7087 C C . ARG B 1 318 ? 40.435 131.125 74.452 1.00 16.18 318 ARG B C 1
ATOM 7088 O O . ARG B 1 318 ? 39.717 131.540 75.330 1.00 17.33 318 ARG B O 1
ATOM 7096 N N . ARG B 1 319 ? 41.584 131.723 74.176 1.00 16.45 319 ARG B N 1
ATOM 7097 C CA . ARG B 1 319 ? 41.970 132.982 74.841 1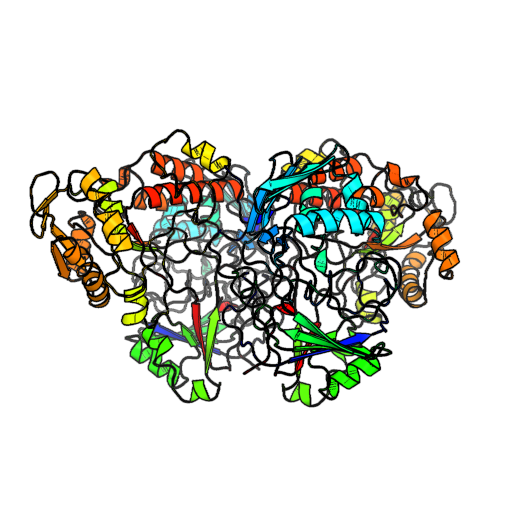.00 16.15 319 ARG B CA 1
ATOM 7098 C C . ARG B 1 319 ? 41.352 134.175 74.105 1.00 15.50 319 ARG B C 1
ATOM 7099 O O . ARG B 1 319 ? 41.438 134.280 72.896 1.00 14.98 319 ARG B O 1
ATOM 7107 N N . PRO B 1 320 ? 40.708 135.084 74.832 1.00 15.47 320 PRO B N 1
ATOM 7108 C CA . PRO B 1 320 ? 40.037 136.135 74.141 1.00 15.20 320 PRO B CA 1
ATOM 7109 C C . PRO B 1 320 ? 40.934 136.894 73.169 1.00 14.33 320 PRO B C 1
ATOM 7110 O O . PRO B 1 320 ? 40.467 137.388 72.123 1.00 14.48 320 PRO B O 1
ATOM 7114 N N . ILE B 1 321 ? 42.195 137.061 73.508 1.00 14.11 321 ILE B N 1
ATOM 7115 C CA . ILE B 1 321 ? 43.125 137.788 72.606 1.00 14.45 321 ILE B CA 1
ATOM 7116 C C . ILE B 1 321 ? 43.127 137.255 71.195 1.00 13.79 321 ILE B C 1
ATOM 7117 O O . ILE B 1 321 ? 43.430 137.989 70.273 1.00 13.93 321 ILE B O 1
ATOM 7122 N N . PHE B 1 322 ? 42.801 135.959 71.037 1.00 13.23 322 PHE B N 1
ATOM 7123 C CA . PHE B 1 322 ? 42.912 135.312 69.752 1.00 13.03 322 PHE B CA 1
ATOM 7124 C C . PHE B 1 322 ? 41.563 134.747 69.286 1.00 13.42 322 PHE B C 1
ATOM 7125 O O . PHE B 1 322 ? 41.534 133.851 68.403 1.00 12.84 322 PHE B O 1
ATOM 7133 N N . ALA B 1 323 ? 40.460 135.226 69.852 1.00 13.67 323 ALA B N 1
ATOM 7134 C CA . ALA B 1 323 ? 39.145 134.705 69.446 1.00 14.20 323 ALA B CA 1
ATOM 7135 C C . ALA B 1 323 ? 38.690 135.207 68.076 1.00 13.98 323 ALA B C 1
ATOM 7136 O O . ALA B 1 323 ? 37.806 134.613 67.449 1.00 13.38 323 ALA B O 1
ATOM 7138 N N . ASP B 1 324 ? 39.211 136.350 67.642 1.00 12.91 324 ASP B N 1
ATOM 7139 C CA . ASP B 1 324 ? 38.675 137.015 66.455 1.00 13.77 324 ASP B CA 1
ATOM 7140 C C . ASP B 1 324 ? 39.476 136.594 65.237 1.00 13.65 324 ASP B C 1
ATOM 7141 O O . ASP B 1 324 ? 40.681 136.803 65.185 1.00 13.00 324 ASP B O 1
ATOM 7146 N N . ARG B 1 325 ? 38.830 135.985 64.258 1.00 13.54 325 ARG B N 1
ATOM 7147 C CA . ARG B 1 325 ? 39.611 135.450 63.125 1.00 15.95 325 ARG B CA 1
ATOM 7148 C C . ARG B 1 325 ? 40.338 136.500 62.268 1.00 14.83 325 ARG B C 1
ATOM 7149 O O . ARG B 1 325 ? 41.311 136.166 61.580 1.00 14.22 325 ARG B O 1
ATOM 7157 N N . ARG B 1 326 ? 39.860 137.744 62.298 1.00 13.45 326 ARG B N 1
ATOM 7158 C CA . ARG B 1 326 ? 40.555 138.823 61.619 1.00 13.97 326 ARG B CA 1
ATOM 7159 C C . ARG B 1 326 ? 41.868 139.121 62.315 1.00 13.17 326 ARG B C 1
ATOM 7160 O O . ARG B 1 326 ? 42.837 139.501 61.652 1.00 12.81 326 ARG B O 1
ATOM 7168 N N . VAL B 1 327 ? 41.893 139.020 63.647 1.00 12.16 327 VAL B N 1
ATOM 7169 C CA . VAL B 1 327 ? 43.099 139.254 64.372 1.00 13.12 327 VAL B CA 1
ATOM 7170 C C . VAL B 1 327 ? 44.151 138.132 64.082 1.00 12.77 327 VAL B C 1
ATOM 7171 O O . VAL B 1 327 ? 45.359 138.398 63.877 1.00 12.53 327 VAL B O 1
ATOM 7175 N N . ARG B 1 328 ? 43.711 136.883 64.125 1.00 12.10 328 ARG B N 1
ATOM 7176 C CA . ARG B 1 328 ? 44.607 135.762 63.745 1.00 12.45 328 ARG B CA 1
ATOM 7177 C C . ARG B 1 328 ? 45.131 135.950 62.299 1.00 12.69 328 ARG B C 1
ATOM 7178 O O . ARG B 1 328 ? 46.313 135.732 62.034 1.00 12.59 328 ARG B O 1
ATOM 7186 N N . GLN B 1 329 ? 44.258 136.372 61.405 1.00 12.93 329 GLN B N 1
ATOM 7187 C CA . GLN B 1 329 ? 44.631 136.523 59.992 1.00 14.59 329 GLN B CA 1
ATOM 7188 C C . GLN B 1 329 ? 45.698 137.592 59.864 1.00 14.63 329 GLN B C 1
ATOM 7189 O O . GLN B 1 329 ? 46.685 137.371 59.216 1.00 13.71 329 GLN B O 1
ATOM 7195 N N . ALA B 1 330 ? 45.488 138.730 60.541 1.00 13.95 330 ALA B N 1
ATOM 7196 C CA . ALA B 1 330 ? 46.480 139.800 60.569 1.00 13.58 330 ALA B CA 1
ATOM 7197 C C . ALA B 1 330 ? 47.822 139.305 61.070 1.00 14.21 330 ALA B C 1
ATOM 7198 O O . ALA B 1 330 ? 48.848 139.581 60.441 1.00 13.96 330 ALA B O 1
ATOM 7200 N N . LEU B 1 331 ? 47.833 138.618 62.222 1.00 14.15 331 LEU B N 1
ATOM 7201 C CA . LEU B 1 331 ? 49.105 138.170 62.805 1.00 15.42 331 LEU B CA 1
ATOM 7202 C C . LEU B 1 331 ? 49.840 137.154 61.947 1.00 15.63 331 LEU B C 1
ATOM 7203 O O . LEU B 1 331 ? 51.056 137.152 61.887 1.00 15.64 331 LEU B O 1
ATOM 7208 N N . GLY B 1 332 ? 49.085 136.281 61.299 1.00 16.30 332 GLY B N 1
ATOM 7209 C CA . GLY B 1 332 ? 49.635 135.356 60.340 1.00 17.68 332 GLY B CA 1
ATOM 7210 C C . GLY B 1 332 ? 50.370 136.003 59.164 1.00 18.64 332 GLY B C 1
ATOM 7211 O O . GLY B 1 332 ? 51.282 135.412 58.631 1.00 20.90 332 GLY B O 1
ATOM 7212 N N . LEU B 1 333 ? 49.959 137.211 58.757 1.00 18.40 333 LEU B N 1
ATOM 7213 C CA . LEU B 1 333 ? 50.581 137.889 57.629 1.00 18.65 333 LEU B CA 1
ATOM 7214 C C . LEU B 1 333 ? 51.981 138.364 57.985 1.00 19.18 333 LEU B C 1
ATOM 7215 O O . LEU B 1 333 ? 52.792 138.638 57.098 1.00 17.56 333 LEU B O 1
ATOM 7220 N N . LEU B 1 334 ? 52.273 138.461 59.284 1.00 19.01 334 LEU B N 1
ATOM 7221 C CA . LEU B 1 334 ? 53.483 139.157 59.723 1.00 20.30 334 LEU B CA 1
ATOM 7222 C C . LEU B 1 334 ? 54.726 138.289 59.800 1.00 20.00 334 LEU B C 1
ATOM 7223 O O . LEU B 1 334 ? 55.836 138.829 59.894 1.00 19.99 334 LEU B O 1
ATOM 7228 N N . PHE B 1 335 ? 54.569 136.971 59.764 1.00 18.48 335 PHE B N 1
ATOM 7229 C CA . PHE B 1 335 ? 55.735 136.115 59.755 1.00 18.21 335 PHE B CA 1
ATOM 7230 C C . PHE B 1 335 ? 56.470 136.252 58.415 1.00 18.61 335 PHE B C 1
ATOM 7231 O O . PHE B 1 335 ? 55.888 136.086 57.340 1.00 19.25 335 PHE B O 1
ATOM 7239 N N . ASP B 1 336 ? 57.736 136.628 58.474 1.00 19.37 336 ASP B N 1
ATOM 7240 C CA . ASP B 1 336 ? 58.538 136.845 57.248 1.00 18.97 336 ASP B CA 1
ATOM 7241 C C . ASP B 1 336 ? 59.384 135.612 56.946 1.00 18.48 336 ASP B C 1
ATOM 7242 O O . ASP B 1 336 ? 60.487 135.468 57.425 1.00 19.32 336 ASP B O 1
ATOM 7247 N N . PHE B 1 337 ? 58.825 134.702 56.172 1.00 18.02 337 PHE B N 1
ATOM 7248 C CA . PHE B 1 337 ? 59.495 133.459 55.879 1.00 18.19 337 PHE B CA 1
ATOM 7249 C C . PHE B 1 337 ? 60.708 133.677 55.010 1.00 18.72 337 PHE B C 1
ATOM 7250 O O . PHE B 1 337 ? 61.755 133.016 55.207 1.00 20.05 337 PHE B O 1
ATOM 7258 N N . GLU B 1 338 ? 60.619 134.598 54.072 1.00 18.70 338 GLU B N 1
ATOM 7259 C CA . GLU B 1 338 ? 61.752 134.787 53.185 1.00 19.83 338 GLU B CA 1
ATOM 7260 C C . GLU B 1 338 ? 62.989 135.288 53.929 1.00 19.77 338 GLU B C 1
ATOM 7261 O O . GLU B 1 338 ? 64.116 134.839 53.664 1.00 21.06 338 GLU B O 1
ATOM 7267 N N . TRP B 1 339 ? 62.801 136.208 54.854 1.00 19.52 339 TRP B N 1
ATOM 7268 C CA . TRP B 1 339 ? 63.909 136.611 55.735 1.00 21.61 339 TRP B CA 1
ATOM 7269 C C . TRP B 1 339 ? 64.470 135.405 56.502 1.00 21.26 339 TRP B C 1
ATOM 7270 O O . TRP B 1 339 ? 65.689 135.201 56.550 1.00 20.57 339 TRP B O 1
ATOM 7281 N N . ALA B 1 340 ? 63.584 134.629 57.127 1.00 20.04 340 ALA B N 1
ATOM 7282 C CA . ALA B 1 340 ? 64.047 133.524 57.944 1.00 20.97 340 ALA B CA 1
ATOM 7283 C C . ALA B 1 340 ? 64.823 132.496 57.104 1.00 20.81 340 ALA B C 1
ATOM 7284 O O . ALA B 1 340 ? 65.883 131.972 57.521 1.00 20.69 340 ALA B O 1
ATOM 7286 N N . ASN B 1 341 ? 64.309 132.198 55.924 1.00 20.04 341 ASN B N 1
ATOM 7287 C CA . ASN B 1 341 ? 64.926 131.169 55.122 1.00 21.90 341 ASN B CA 1
ATOM 7288 C C . ASN B 1 341 ? 66.355 131.628 54.792 1.00 25.25 341 ASN B C 1
ATOM 7289 O O . ASN B 1 341 ? 67.334 130.879 54.909 1.00 27.27 341 ASN B O 1
ATOM 7294 N N . SER B 1 342 ? 66.449 132.864 54.351 1.00 25.74 342 SER B N 1
ATOM 7295 C CA . SER B 1 342 ? 67.701 133.397 53.861 1.00 28.43 342 SER B CA 1
ATOM 7296 C C . SER B 1 342 ? 68.751 133.584 54.974 1.00 28.20 342 SER B C 1
ATOM 7297 O O . SER B 1 342 ? 69.908 133.223 54.804 1.00 28.27 342 SER B O 1
ATOM 7300 N N . ASN B 1 343 ? 68.321 134.095 56.121 1.00 26.28 343 ASN B N 1
ATOM 7301 C CA . ASN B 1 343 ? 69.228 134.431 57.215 1.00 27.37 343 ASN B CA 1
ATOM 7302 C C . ASN B 1 343 ? 69.447 133.331 58.232 1.00 27.86 343 ASN B C 1
ATOM 7303 O O . ASN B 1 343 ? 70.488 133.334 58.854 1.00 28.46 343 ASN B O 1
ATOM 7308 N N . LEU B 1 344 ? 68.496 132.400 58.409 1.00 26.27 344 LEU B N 1
ATOM 7309 C CA . LEU B 1 344 ? 68.630 131.347 59.418 1.00 26.61 344 LEU B CA 1
ATOM 7310 C C . LEU B 1 344 ? 68.911 129.985 58.833 1.00 26.81 344 LEU B C 1
ATOM 7311 O O . LEU B 1 344 ? 69.580 129.187 59.471 1.00 27.67 344 LEU B O 1
ATOM 7316 N N . PHE B 1 345 ? 68.412 129.716 57.633 1.00 25.87 345 PHE B N 1
ATOM 7317 C CA . PHE B 1 345 ? 68.325 128.353 57.115 1.00 25.94 345 PHE B CA 1
ATOM 7318 C C . PHE B 1 345 ? 69.012 128.167 55.774 1.00 25.23 345 PHE B C 1
ATOM 7319 O O . PHE B 1 345 ? 68.742 127.193 55.078 1.00 26.08 345 PHE B O 1
ATOM 7327 N N . ALA B 1 346 ? 69.848 129.130 55.384 1.00 26.81 346 ALA B N 1
ATOM 7328 C CA . ALA B 1 346 ? 70.623 129.055 54.145 1.00 28.53 346 ALA B CA 1
ATOM 7329 C C . ALA B 1 346 ? 69.762 128.773 52.918 1.00 28.26 346 ALA B C 1
ATOM 7330 O O . ALA B 1 346 ? 70.200 128.117 51.986 1.00 29.59 346 ALA B O 1
ATOM 7332 N N . GLY B 1 347 ? 68.516 129.251 52.913 1.00 28.54 347 GLY B N 1
ATOM 7333 C CA . GLY B 1 347 ? 67.639 129.083 51.764 1.00 26.75 347 GLY B CA 1
ATOM 7334 C C . GLY B 1 347 ? 67.085 127.673 51.541 1.00 26.83 347 GLY B C 1
ATOM 7335 O O . GLY B 1 347 ? 66.488 127.417 50.503 1.00 24.58 347 GLY B O 1
ATOM 7336 N N . GLN B 1 348 ? 67.260 126.762 52.483 1.00 25.91 348 GLN B N 1
ATOM 7337 C CA . GLN B 1 348 ? 66.966 125.337 52.201 1.00 28.21 348 GLN B CA 1
ATOM 7338 C C . GLN B 1 348 ? 65.501 124.940 52.327 1.00 26.58 348 GLN B C 1
ATOM 7339 O O . GLN B 1 348 ? 65.109 123.898 51.817 1.00 23.62 348 GLN B O 1
ATOM 7345 N N . TYR B 1 349 ? 64.698 125.744 53.025 1.00 24.11 349 TYR B N 1
ATOM 7346 C CA . TYR B 1 349 ? 63.307 125.370 53.240 1.00 22.15 349 TYR B CA 1
ATOM 7347 C C . TYR B 1 349 ? 62.401 125.915 52.178 1.00 20.87 349 TYR B C 1
ATOM 7348 O O . TYR B 1 349 ? 62.764 126.816 51.419 1.00 18.97 349 TYR B O 1
ATOM 7357 N N . ARG B 1 350 ? 61.214 125.332 52.144 1.00 19.69 350 ARG B N 1
ATOM 7358 C CA . ARG B 1 350 ? 60.113 125.833 51.350 1.00 19.80 350 ARG B CA 1
ATOM 7359 C C . ARG B 1 350 ? 58.942 126.141 52.272 1.00 17.21 350 ARG B C 1
ATOM 7360 O O . ARG B 1 350 ? 58.706 125.413 53.254 1.00 16.18 350 ARG B O 1
ATOM 7368 N N . ARG B 1 351 ? 58.184 127.175 51.909 1.00 15.48 351 ARG B N 1
ATOM 7369 C CA . ARG B 1 351 ? 57.058 127.624 52.700 1.00 14.72 351 ARG B CA 1
ATOM 7370 C C . ARG B 1 351 ? 55.976 126.545 52.703 1.00 14.58 351 ARG B C 1
ATOM 7371 O O . ARG B 1 351 ? 55.645 125.984 51.660 1.00 15.40 351 ARG B O 1
ATOM 7379 N N . THR B 1 352 ? 55.394 126.286 53.857 1.00 14.06 352 THR B N 1
ATOM 7380 C CA . THR B 1 352 ? 54.236 125.390 53.930 1.00 13.99 352 THR B CA 1
ATOM 7381 C C . THR B 1 352 ? 52.970 126.251 53.823 1.00 14.04 352 THR B C 1
ATOM 7382 O O . THR B 1 352 ? 52.865 127.279 54.493 1.00 14.14 352 THR B O 1
ATOM 7386 N N . GLN B 1 353 ? 52.020 125.853 52.973 1.00 14.05 353 GLN B N 1
ATOM 7387 C CA . GLN B 1 353 ? 50.781 126.609 52.798 1.00 14.85 353 GLN B CA 1
ATOM 7388 C C . GLN B 1 353 ? 49.498 125.868 53.196 1.00 14.41 353 GLN B C 1
ATOM 7389 O O . GLN B 1 353 ? 48.528 126.494 53.578 1.00 15.73 353 GLN B O 1
ATOM 7395 N N . SER B 1 354 ? 49.470 124.547 53.037 1.00 14.51 354 SER B N 1
ATOM 7396 C CA . SER B 1 354 ? 48.286 123.692 53.210 1.00 12.76 354 SER B CA 1
ATOM 7397 C C . SER B 1 354 ? 48.555 122.660 54.297 1.00 13.06 354 SER B C 1
ATOM 7398 O O . SER B 1 354 ? 49.701 122.265 54.531 1.00 11.75 354 SER B O 1
ATOM 7401 N N . PHE B 1 355 ? 47.477 122.187 54.910 1.00 12.99 355 PHE B N 1
ATOM 7402 C CA . PHE B 1 355 ? 47.503 121.076 55.809 1.00 13.39 355 PHE B CA 1
ATOM 7403 C C . PHE B 1 355 ? 47.681 119.738 55.053 1.00 13.83 355 PHE B C 1
ATOM 7404 O O . PHE B 1 355 ? 47.868 118.702 55.701 1.00 13.40 355 PHE B O 1
ATOM 7412 N N . TRP B 1 356 ? 47.683 119.762 53.719 1.00 13.27 356 TRP B N 1
ATOM 7413 C CA . TRP B 1 356 ? 48.120 118.583 52.922 1.00 13.41 356 TRP B CA 1
ATOM 7414 C C . TRP B 1 356 ? 49.155 119.024 51.892 1.00 13.05 356 TRP B C 1
ATOM 7415 O O . TRP B 1 356 ? 49.195 118.570 50.724 1.00 12.79 356 TRP B O 1
ATOM 7426 N N . GLU B 1 357 ? 50.040 119.888 52.370 1.00 12.74 357 GLU B N 1
ATOM 7427 C CA . GLU B 1 357 ? 51.116 120.480 51.584 1.00 13.67 357 GLU B CA 1
ATOM 7428 C C . GLU B 1 357 ? 51.876 119.503 50.685 1.00 13.86 357 GLU B C 1
ATOM 7429 O O . GLU B 1 357 ? 52.381 118.478 51.120 1.00 13.28 357 GLU B O 1
ATOM 7435 N N . GLY B 1 358 ? 51.986 119.881 49.440 1.00 15.46 358 GLY B N 1
ATOM 7436 C CA . GLY B 1 358 ? 52.719 119.122 48.421 1.00 17.10 358 GLY B CA 1
ATOM 7437 C C . GLY B 1 358 ? 51.995 117.924 47.815 1.00 17.69 358 GLY B C 1
ATOM 7438 O O . GLY B 1 358 ? 52.613 117.170 47.081 1.00 22.56 358 GLY B O 1
ATOM 7439 N N . SER B 1 359 ? 50.719 117.724 48.111 1.00 16.47 359 SER B N 1
ATOM 7440 C CA . SER B 1 359 ? 49.974 116.552 47.628 1.00 15.73 359 SER B CA 1
ATOM 7441 C C . SER B 1 359 ? 48.721 116.998 46.872 1.00 15.97 359 SER B C 1
ATOM 7442 O O . SER B 1 359 ? 48.317 118.159 46.928 1.00 14.70 359 SER B O 1
ATOM 7445 N N . GLN B 1 360 ? 48.043 116.027 46.268 1.00 16.11 360 GLN B N 1
ATOM 7446 C CA . GLN B 1 360 ? 46.784 116.288 45.625 1.00 17.27 360 GLN B CA 1
ATOM 7447 C C . GLN B 1 360 ? 45.681 116.795 46.565 1.00 15.35 360 GLN B C 1
ATOM 7448 O O . GLN B 1 360 ? 44.691 117.328 46.086 1.00 15.04 360 GLN B O 1
ATOM 7454 N N . LEU B 1 361 ? 45.795 116.510 47.859 1.00 14.79 361 LEU B N 1
ATOM 7455 C CA . LEU B 1 361 ? 44.786 116.902 48.830 1.00 14.15 361 LEU B CA 1
ATOM 7456 C C . LEU B 1 361 ? 44.844 118.387 49.230 1.00 13.65 361 LEU B C 1
ATOM 7457 O O . LEU B 1 361 ? 43.993 118.857 49.921 1.00 14.36 361 LEU B O 1
ATOM 7462 N N . SER B 1 362 ? 45.879 119.099 48.822 1.00 13.79 362 SER B N 1
ATOM 7463 C CA . SER B 1 362 ? 46.025 120.529 49.098 1.00 13.08 362 SER B CA 1
ATOM 7464 C C . SER B 1 362 ? 45.043 121.313 48.292 1.00 12.97 362 SER B C 1
ATOM 7465 O O . SER B 1 362 ? 44.901 121.075 47.075 1.00 13.53 362 SER B O 1
ATOM 7468 N N . SER B 1 363 ? 44.382 122.269 48.923 1.00 12.89 363 SER B N 1
ATOM 7469 C CA . SER B 1 363 ? 43.416 123.154 48.199 1.00 13.11 363 SER B CA 1
ATOM 7470 C C . SER B 1 363 ? 44.079 124.355 47.567 1.00 13.43 363 SER B C 1
ATOM 7471 O O . SER B 1 363 ? 43.428 125.102 46.813 1.00 13.78 363 SER B O 1
ATOM 7474 N N . VAL B 1 364 ? 45.347 124.578 47.894 1.00 13.23 364 VAL B N 1
ATOM 7475 C CA . VAL B 1 364 ? 46.006 125.815 47.544 1.00 13.25 364 VAL B CA 1
ATOM 7476 C C . VAL B 1 364 ? 46.225 125.932 46.035 1.00 14.33 364 VAL B C 1
ATOM 7477 O O . VAL B 1 364 ? 46.706 124.985 45.388 1.00 13.86 364 VAL B O 1
ATOM 7481 N N . GLY B 1 365 ? 45.840 127.078 45.462 1.00 13.93 365 GLY B N 1
ATOM 7482 C CA . GLY B 1 365 ? 46.041 127.301 44.038 1.00 14.81 365 GLY B CA 1
ATOM 7483 C C . GLY B 1 365 ? 45.030 126.558 43.188 1.00 14.65 365 GLY B C 1
ATOM 7484 O O . GLY B 1 365 ? 45.163 126.456 41.990 1.00 14.77 365 GLY B O 1
ATOM 7485 N N . ARG B 1 366 ? 43.985 126.057 43.812 1.00 14.91 366 ARG B N 1
ATOM 7486 C CA . ARG B 1 366 ? 42.913 125.365 43.073 1.00 14.98 366 ARG B CA 1
ATOM 7487 C C . ARG B 1 366 ? 41.563 126.010 43.420 1.00 15.16 366 ARG B C 1
ATOM 7488 O O . ARG B 1 366 ? 41.202 126.087 44.582 1.00 13.10 366 ARG B O 1
ATOM 7496 N N . PRO B 1 367 ? 40.795 126.430 42.403 1.00 16.58 367 PRO B N 1
ATOM 7497 C CA . PRO B 1 367 ? 39.444 126.870 42.703 1.00 16.92 367 PRO B CA 1
ATOM 7498 C C . PRO B 1 367 ? 38.601 125.706 43.234 1.00 16.51 367 PRO B C 1
ATOM 7499 O O . PRO B 1 367 ? 38.820 124.542 42.867 1.00 15.74 367 PRO B O 1
ATOM 7503 N N . ALA B 1 368 ? 37.704 126.005 44.150 1.00 16.39 368 ALA B N 1
ATOM 7504 C CA . ALA B 1 368 ? 36.819 124.979 44.713 1.00 17.03 368 ALA B CA 1
ATOM 7505 C C . ALA B 1 368 ? 35.993 124.316 43.564 1.00 16.83 368 ALA B C 1
ATOM 7506 O O . ALA B 1 368 ? 35.419 125.025 42.748 1.00 16.92 368 ALA B O 1
ATOM 7508 N N . ASP B 1 369 ? 35.947 122.982 43.511 1.00 16.55 369 ASP B N 1
ATOM 7509 C CA . ASP B 1 369 ? 35.161 122.278 42.479 1.00 17.07 369 ASP B CA 1
ATOM 7510 C C . ASP B 1 369 ? 33.672 122.228 42.889 1.00 17.83 369 ASP B C 1
ATOM 7511 O O . ASP B 1 369 ? 33.288 122.724 43.983 1.00 17.75 369 ASP B O 1
ATOM 7516 N N . ALA B 1 370 ? 32.840 121.625 42.049 1.00 18.35 370 ALA B N 1
ATOM 7517 C CA . ALA B 1 370 ? 31.396 121.599 42.283 1.00 19.76 370 ALA B CA 1
ATOM 7518 C C . ALA B 1 370 ? 31.023 120.888 43.571 1.00 18.87 370 ALA B C 1
ATOM 7519 O O . ALA B 1 370 ? 30.144 121.364 44.306 1.00 19.46 370 ALA B O 1
ATOM 7521 N N . ARG B 1 371 ? 31.676 119.777 43.859 1.00 18.42 371 ARG B N 1
ATOM 7522 C CA . ARG B 1 371 ? 31.388 119.035 45.083 1.00 18.83 371 ARG B CA 1
ATOM 7523 C C . ARG B 1 371 ? 31.785 119.843 46.347 1.00 18.42 371 ARG B C 1
ATOM 7524 O O . ARG B 1 371 ? 31.011 119.923 47.288 1.00 17.72 371 ARG B O 1
ATOM 7532 N N . GLU B 1 372 ? 32.967 120.469 46.356 1.00 17.54 372 GLU B N 1
ATOM 7533 C CA . GLU B 1 372 ? 33.359 121.363 47.482 1.00 16.96 372 GLU B CA 1
ATOM 7534 C C . GLU B 1 372 ? 32.327 122.501 47.696 1.00 17.40 372 GLU B C 1
ATOM 7535 O O . GLU B 1 372 ? 31.908 122.790 48.816 1.00 16.67 372 GLU B O 1
ATOM 7541 N N . ARG B 1 373 ? 31.920 123.151 46.618 1.00 17.26 373 ARG B N 1
ATOM 7542 C CA . ARG B 1 373 ? 30.971 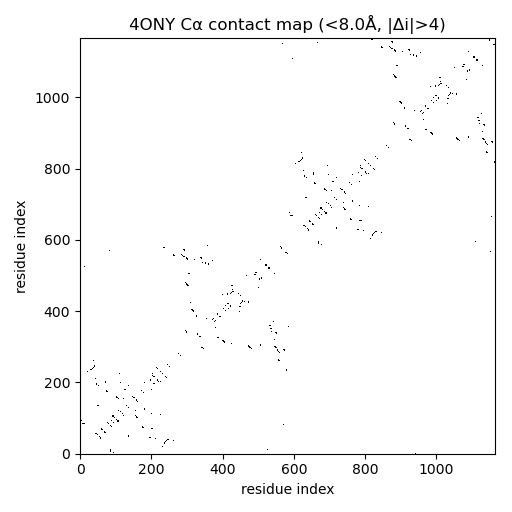124.252 46.732 1.00 18.64 373 ARG B CA 1
ATOM 7543 C C . ARG B 1 373 ? 29.616 123.758 47.263 1.00 19.78 373 ARG B C 1
ATOM 7544 O O . ARG B 1 373 ? 28.983 124.424 48.114 1.00 20.47 373 ARG B O 1
ATOM 7552 N N . GLU B 1 374 ? 29.184 122.593 46.796 1.00 20.80 374 GLU B N 1
ATOM 7553 C CA . GLU B 1 374 ? 28.004 121.955 47.371 1.00 23.01 374 GLU B CA 1
ATOM 7554 C C . GLU B 1 374 ? 28.150 121.691 48.877 1.00 21.20 374 GLU B C 1
ATOM 7555 O O . GLU B 1 374 ? 27.265 122.000 49.660 1.00 19.57 374 GLU B O 1
ATOM 7561 N N . LEU B 1 375 ? 29.296 121.159 49.283 1.00 20.55 375 LEU B N 1
ATOM 7562 C CA . LEU B 1 375 ? 29.547 120.849 50.691 1.00 20.62 375 LEU B CA 1
ATOM 7563 C C . LEU B 1 375 ? 29.563 122.094 51.577 1.00 19.76 375 LEU B C 1
ATOM 7564 O O . LEU B 1 375 ? 29.136 122.046 52.704 1.00 17.92 375 LEU B O 1
ATOM 7569 N N . LEU B 1 376 ? 30.104 123.189 51.042 1.00 18.74 376 LEU B N 1
ATOM 7570 C CA . LEU B 1 376 ? 30.382 124.368 51.820 1.00 18.24 376 LEU B CA 1
ATOM 7571 C C . LEU B 1 376 ? 29.207 125.380 51.796 1.00 20.18 376 LEU B C 1
ATOM 7572 O O . LEU B 1 376 ? 29.187 126.300 52.605 1.00 18.33 376 LEU B O 1
ATOM 7577 N N . ALA B 1 377 ? 28.239 125.196 50.892 1.00 20.66 377 ALA B N 1
ATOM 7578 C CA . ALA B 1 377 ? 27.116 126.142 50.735 1.00 22.51 377 ALA B CA 1
ATOM 7579 C C . ALA B 1 377 ? 26.361 126.406 52.029 1.00 22.58 377 ALA B C 1
ATOM 7580 O O . ALA B 1 377 ? 25.983 127.535 52.289 1.00 25.66 377 ALA B O 1
ATOM 7582 N N . PRO B 1 378 ? 26.158 125.380 52.859 1.00 23.41 378 PRO B N 1
ATOM 7583 C CA . PRO B 1 378 ? 25.485 125.646 54.111 1.00 22.27 378 PRO B CA 1
ATOM 7584 C C . PRO B 1 378 ? 26.271 126.481 55.111 1.00 21.96 378 PRO B C 1
ATOM 7585 O O . PRO B 1 378 ? 25.732 126.771 56.139 1.00 23.00 378 PRO B O 1
ATOM 7589 N N . PHE B 1 379 ? 27.517 126.860 54.830 1.00 20.50 379 PHE B N 1
ATOM 7590 C CA . PHE B 1 379 ? 28.380 127.477 55.809 1.00 21.00 379 PHE B CA 1
ATOM 7591 C C . PHE B 1 379 ? 28.946 128.753 55.227 1.00 22.77 379 PHE B C 1
ATOM 7592 O O . PHE B 1 379 ? 30.158 128.868 55.034 1.00 20.57 379 PHE B O 1
ATOM 7600 N N A PRO B 1 380 ? 28.082 129.758 55.014 0.50 24.56 380 PRO B N 1
ATOM 7601 N N B PRO B 1 380 ? 28.055 129.720 54.904 0.50 24.21 380 PRO B N 1
ATOM 7602 C CA A PRO B 1 380 ? 28.485 130.905 54.205 0.50 24.74 380 PRO B CA 1
ATOM 7603 C CA B PRO B 1 380 ? 28.570 130.985 54.416 0.50 24.23 380 PRO B CA 1
ATOM 7604 C C A PRO B 1 380 ? 29.697 131.734 54.725 0.50 23.61 380 PRO B C 1
ATOM 7605 C C B PRO B 1 380 ? 29.465 131.594 55.486 0.50 22.60 380 PRO B C 1
ATOM 7606 O O A PRO B 1 380 ? 30.393 132.344 53.928 0.50 23.41 380 PRO B O 1
ATOM 7607 O O B PRO B 1 380 ? 29.199 131.438 56.674 0.50 21.28 380 PR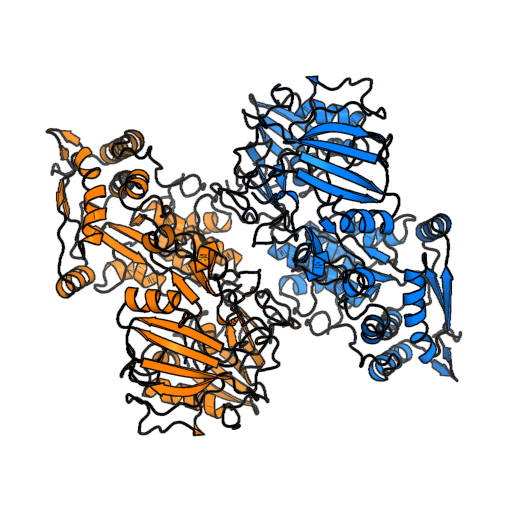O B O 1
ATOM 7614 N N A GLY B 1 381 ? 29.969 131.741 56.026 0.50 22.31 381 GLY B N 1
ATOM 7615 N N B GLY B 1 381 ? 30.556 132.214 55.058 0.50 21.45 381 GLY B N 1
ATOM 7616 C CA A GLY B 1 381 ? 31.122 132.492 56.548 0.50 22.21 381 GLY B CA 1
ATOM 7617 C CA B GLY B 1 381 ? 31.520 132.752 55.992 0.50 22.15 381 GLY B CA 1
ATOM 7618 C C A GLY B 1 381 ? 32.484 131.776 56.535 0.50 21.56 381 GLY B C 1
ATOM 7619 C C B GLY B 1 381 ? 32.594 131.787 56.494 0.50 21.49 381 GLY B C 1
ATOM 7620 O O A GLY B 1 381 ? 33.539 132.396 56.741 0.50 21.12 381 GLY B O 1
ATOM 7621 O O B GLY B 1 381 ? 33.555 132.234 57.120 0.50 21.71 381 GLY B O 1
ATOM 7622 N 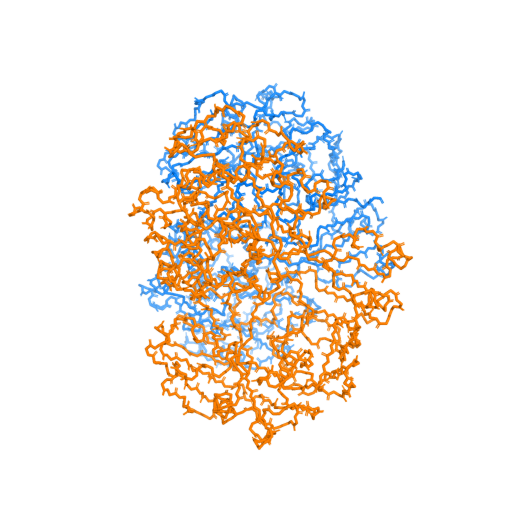N . ALA B 1 382 ? 32.458 130.480 56.253 1.00 20.68 382 ALA B N 1
ATOM 7623 C CA . ALA B 1 382 ? 33.532 129.536 56.687 1.00 19.82 382 ALA B CA 1
ATOM 7624 C C . ALA B 1 382 ? 34.806 129.609 55.907 1.00 18.84 382 ALA B C 1
ATOM 7625 O O . ALA B 1 382 ? 35.884 129.304 56.419 1.00 21.95 382 ALA B O 1
ATOM 7627 N N . VAL B 1 383 ? 34.697 129.953 54.629 1.00 17.62 383 VAL B N 1
ATOM 7628 C CA . VAL B 1 383 ? 35.854 130.010 53.750 1.00 15.76 383 VAL B CA 1
ATOM 7629 C C . VAL B 1 383 ? 35.950 131.408 53.161 1.00 15.86 383 VAL B C 1
ATOM 7630 O O . VAL B 1 383 ? 34.998 131.935 52.629 1.00 16.89 383 VAL B O 1
ATOM 7634 N N . ARG B 1 384 ? 37.133 131.963 53.179 1.00 16.40 384 ARG B N 1
ATOM 7635 C CA . ARG B 1 384 ? 37.433 133.261 52.579 1.00 16.64 384 ARG B CA 1
ATOM 7636 C C . ARG B 1 384 ? 37.390 133.162 51.056 1.00 16.94 384 ARG B C 1
ATOM 7637 O O . ARG B 1 384 ? 37.770 132.142 50.482 1.00 14.87 384 ARG B O 1
ATOM 7645 N N . GLU B 1 385 ? 36.955 134.230 50.397 1.00 16.11 385 GLU B N 1
ATOM 7646 C CA A GLU B 1 385 ? 36.902 134.296 48.950 0.50 16.51 385 GLU B CA 1
ATOM 7647 C CA B GLU B 1 385 ? 36.864 134.188 48.955 0.50 17.28 385 GLU B CA 1
ATOM 7648 C C . GLU B 1 385 ? 38.225 133.883 48.273 1.00 16.75 385 GLU B C 1
ATOM 7649 O O . GLU B 1 385 ? 38.224 133.111 47.321 1.00 15.04 385 GLU B O 1
ATOM 7660 N N . ASP B 1 386 ? 39.360 134.438 48.755 1.00 16.40 386 ASP B N 1
ATOM 7661 C CA . ASP B 1 386 ? 40.661 134.113 48.130 1.00 16.96 386 ASP B CA 1
ATOM 7662 C C . ASP B 1 386 ? 41.002 132.599 48.290 1.00 15.84 386 ASP B C 1
ATOM 7663 O O . ASP B 1 386 ? 41.521 131.993 47.373 1.00 16.20 386 ASP B O 1
ATOM 7668 N N . VAL B 1 387 ? 40.628 132.002 49.415 1.00 14.93 387 VAL B N 1
ATOM 7669 C CA . VAL B 1 387 ? 40.895 130.588 49.662 1.00 14.80 387 VAL B CA 1
ATOM 7670 C C . VAL B 1 387 ? 39.956 129.742 48.819 1.00 15.30 387 VAL B C 1
ATOM 7671 O O . VAL B 1 387 ? 40.381 128.725 48.250 1.00 15.12 387 VAL B O 1
ATOM 7675 N N . MET B 1 388 ? 38.719 130.187 48.675 1.00 15.44 388 MET B N 1
ATOM 7676 C CA . MET B 1 388 ? 37.739 129.466 47.851 1.00 17.15 388 MET B CA 1
ATOM 7677 C C . MET B 1 388 ? 38.104 129.466 46.364 1.00 17.71 388 MET B C 1
ATOM 7678 O O . MET B 1 388 ? 37.904 128.444 45.697 1.00 17.32 388 MET B O 1
ATOM 7683 N N . ASN B 1 389 ? 38.634 130.595 45.856 1.00 17.36 389 ASN B N 1
ATOM 7684 C CA A ASN B 1 389 ? 38.963 130.710 44.442 0.70 19.03 389 ASN B CA 1
ATOM 7685 C CA B ASN B 1 389 ? 38.942 130.710 44.430 0.30 17.43 389 ASN B CA 1
ATOM 7686 C C . ASN B 1 389 ? 40.364 130.261 44.091 1.00 18.03 389 ASN B C 1
ATOM 7687 O O . ASN B 1 389 ? 40.739 130.281 42.938 1.00 18.41 389 ASN B O 1
ATOM 7696 N N . GLY B 1 390 ? 41.152 129.866 45.102 1.00 17.12 390 GLY B N 1
ATOM 7697 C CA . GLY B 1 390 ? 42.502 129.390 44.869 1.00 17.72 390 GLY B CA 1
ATOM 7698 C C . GLY B 1 390 ? 43.530 130.449 44.540 1.00 17.88 390 GLY B C 1
ATOM 7699 O O . GLY B 1 390 ? 44.541 130.151 43.879 1.00 18.45 390 GLY B O 1
ATOM 7700 N N . THR B 1 391 ? 43.304 131.668 45.015 1.00 17.28 391 THR B N 1
ATOM 7701 C CA . THR B 1 391 ? 44.276 132.731 44.826 1.00 17.33 391 THR B CA 1
ATOM 7702 C C . THR B 1 391 ? 45.018 133.068 46.099 1.00 16.76 391 THR B C 1
ATOM 7703 O O . THR B 1 391 ? 45.929 133.885 46.063 1.00 16.58 391 THR B O 1
ATOM 7707 N N . TRP B 1 392 ? 44.633 132.465 47.215 1.00 15.54 392 TRP B N 1
ATOM 7708 C CA . TRP B 1 392 ? 45.323 132.675 48.481 1.00 16.45 392 TRP B CA 1
ATOM 7709 C C . TRP B 1 392 ? 46.691 131.983 48.535 1.00 17.52 392 TRP B C 1
ATOM 7710 O O . TRP B 1 392 ? 46.821 130.796 48.207 1.00 17.95 392 TRP B O 1
ATOM 7721 N N . HIS B 1 393 ? 47.689 132.731 48.999 1.00 16.91 393 HIS B N 1
ATOM 7722 C CA . HIS B 1 393 ? 48.955 132.187 49.491 1.00 16.82 393 HIS B CA 1
ATOM 7723 C C . HIS B 1 393 ? 49.398 133.056 50.690 1.00 17.21 393 HIS B C 1
ATOM 7724 O O . HIS B 1 393 ? 49.028 134.247 50.807 1.00 14.08 393 HIS B O 1
ATOM 7731 N N . PRO B 1 394 ? 50.182 132.466 51.587 1.00 17.11 394 PRO B N 1
ATOM 7732 C CA . PRO B 1 394 ? 50.822 133.309 52.547 1.00 17.50 394 PRO B CA 1
ATOM 7733 C C . PRO B 1 394 ? 51.693 134.346 51.838 1.00 17.29 394 PRO B C 1
ATOM 7734 O O . PRO B 1 394 ? 52.174 134.093 50.742 1.00 16.82 394 PRO B O 1
ATOM 7738 N N . PRO B 1 395 ? 51.898 135.498 52.467 1.00 17.26 395 PRO B N 1
ATOM 7739 C CA . PRO B 1 395 ? 52.718 136.564 51.864 1.00 17.80 395 PRO B CA 1
ATOM 7740 C C . PRO B 1 395 ? 54.128 136.102 51.538 1.00 17.73 395 PRO B C 1
ATOM 7741 O O . PRO B 1 395 ? 54.711 135.367 52.326 1.00 16.67 395 PRO B O 1
ATOM 7745 N N . VAL B 1 396 ? 54.635 136.533 50.384 1.00 18.26 396 VAL B N 1
ATOM 7746 C CA . VAL B 1 396 ? 56.035 136.375 50.004 1.00 20.22 396 VAL B CA 1
ATOM 7747 C C . VAL B 1 396 ? 56.636 137.769 50.097 1.00 19.95 396 VAL B C 1
ATOM 7748 O O . VAL B 1 396 ? 56.202 138.656 49.399 1.00 19.20 396 VAL B O 1
ATOM 7752 N N . THR B 1 397 ? 57.589 137.970 51.005 1.00 19.54 397 THR B N 1
ATOM 7753 C CA . THR B 1 397 ? 58.143 139.305 51.238 1.00 19.93 397 THR B CA 1
ATOM 7754 C C . THR B 1 397 ? 59.356 139.483 50.350 1.00 22.05 397 THR B C 1
ATOM 7755 O O . THR B 1 397 ? 59.752 138.553 49.653 1.00 20.17 397 THR B O 1
ATOM 7759 N N . ASP B 1 398 ? 59.958 140.663 50.443 1.00 22.87 398 ASP B N 1
ATOM 7760 C CA . ASP B 1 398 ? 61.238 140.944 49.805 1.00 26.52 398 ASP B CA 1
ATOM 7761 C C . ASP B 1 398 ? 62.437 140.366 50.578 1.00 26.97 398 ASP B C 1
ATOM 7762 O O . ASP B 1 398 ? 63.550 140.599 50.216 1.00 26.39 398 ASP B O 1
ATOM 7767 N N . GLY B 1 399 ? 62.216 139.673 51.682 1.00 27.02 399 GLY B N 1
ATOM 7768 C CA . GLY B 1 399 ? 63.324 139.113 52.424 1.00 26.84 399 GLY B CA 1
ATOM 7769 C C . GLY B 1 399 ? 63.992 140.063 53.395 1.00 27.57 399 GLY B C 1
ATOM 7770 O O . GLY B 1 399 ? 64.904 139.662 54.103 1.00 26.68 399 GLY B O 1
ATOM 7771 N N . SER B 1 400 ? 63.498 141.303 53.489 1.00 27.18 400 SER B N 1
ATOM 7772 C CA . SER B 1 400 ? 64.125 142.314 54.331 1.00 27.75 400 SER B CA 1
ATOM 7773 C C . SER B 1 400 ? 63.899 142.121 55.816 1.00 29.90 400 SER B C 1
ATOM 7774 O O . SER B 1 400 ? 64.672 142.588 56.611 1.00 30.49 400 SER B O 1
ATOM 7777 N N . GLY B 1 401 ? 62.819 141.471 56.226 1.00 32.23 401 GLY B N 1
ATOM 7778 C CA . GLY B 1 401 ? 62.478 141.451 57.652 1.00 31.95 401 GLY B CA 1
ATOM 7779 C C . GLY B 1 401 ? 61.605 142.615 58.129 1.00 32.10 401 GLY B C 1
ATOM 7780 O O . GLY B 1 401 ? 61.173 142.634 59.304 1.00 32.48 401 GLY B O 1
ATOM 7781 N N . HIS B 1 402 ? 61.323 143.555 57.226 1.00 29.45 402 HIS B N 1
ATOM 7782 C CA . HIS B 1 402 ? 60.443 144.703 57.513 1.00 31.07 402 HIS B CA 1
ATOM 7783 C C . HIS B 1 402 ? 59.721 145.137 56.236 1.00 29.40 402 HIS B C 1
ATOM 7784 O O . HIS B 1 402 ? 59.780 146.284 55.873 1.00 29.14 402 HIS B O 1
ATOM 7791 N N . ASP B 1 403 ? 59.040 144.216 55.561 1.00 27.14 403 ASP B N 1
ATOM 7792 C CA . ASP B 1 403 ? 58.390 144.511 54.292 1.00 26.41 403 ASP B CA 1
ATOM 7793 C C . ASP B 1 403 ? 57.051 145.184 54.607 1.00 26.76 403 ASP B C 1
ATOM 7794 O O . ASP B 1 403 ? 56.221 144.643 55.363 1.00 26.74 403 ASP B O 1
ATOM 7799 N N . ARG B 1 404 ? 56.853 146.383 54.065 1.00 24.87 404 ARG B N 1
ATOM 7800 C CA . ARG B 1 404 ? 55.668 147.198 54.428 1.00 25.46 404 ARG B CA 1
ATOM 7801 C C . ARG B 1 404 ? 54.379 146.551 53.888 1.00 23.72 404 ARG B C 1
ATOM 7802 O O . ARG B 1 404 ? 53.305 146.837 54.386 1.00 21.49 404 ARG B O 1
ATOM 7804 N N . VAL B 1 405 ? 54.467 145.702 52.845 1.00 23.36 405 VAL B N 1
ATOM 7805 C CA . VAL B 1 405 ? 53.242 145.229 52.168 1.00 21.66 405 VAL B CA 1
ATOM 7806 C C . VAL B 1 405 ? 52.364 144.326 53.074 1.00 21.96 405 VAL B C 1
ATOM 7807 O O . VAL B 1 405 ? 51.197 144.631 53.303 1.00 21.94 405 VAL B O 1
ATOM 7811 N N . PRO B 1 406 ? 52.914 143.216 53.592 1.00 20.49 406 PRO B N 1
ATOM 7812 C CA . PRO B 1 406 ? 52.062 142.451 54.525 1.00 20.21 406 PRO B CA 1
ATOM 7813 C C . PRO B 1 406 ? 51.691 143.243 55.787 1.00 20.23 406 PRO B C 1
ATOM 7814 O O . PRO B 1 406 ? 50.618 143.029 56.329 1.00 20.43 406 PRO B O 1
ATOM 7818 N N . ALA B 1 407 ? 52.571 144.115 56.270 1.00 19.73 407 ALA B N 1
ATOM 7819 C CA . ALA B 1 407 ? 52.264 144.888 57.473 1.00 20.63 407 ALA B CA 1
ATOM 7820 C C . ALA B 1 407 ? 51.055 145.812 57.253 1.00 20.14 407 ALA B C 1
ATOM 7821 O O . ALA B 1 407 ? 50.248 145.967 58.166 1.00 19.31 407 ALA B O 1
ATOM 7823 N N . LYS B 1 408 ? 50.911 146.385 56.055 1.00 20.55 408 LYS B N 1
ATOM 7824 C CA . LYS B 1 408 ? 49.767 147.267 55.758 1.00 20.38 408 LYS B CA 1
ATOM 7825 C C . LYS B 1 408 ? 48.456 146.472 55.755 1.00 20.57 408 LYS B C 1
ATOM 7826 O O . LYS B 1 408 ? 47.427 146.963 56.296 1.00 18.31 408 LYS B O 1
ATOM 7828 N N . LYS B 1 409 ? 48.481 145.252 55.183 1.00 19.34 409 LYS B N 1
ATOM 7829 C CA . LYS B 1 409 ? 47.292 144.389 55.216 1.00 19.94 409 LYS B CA 1
ATOM 7830 C C . LYS B 1 409 ? 46.918 143.971 56.667 1.00 18.32 409 LYS B C 1
ATOM 7831 O O . LYS B 1 409 ? 45.754 144.002 57.043 1.00 18.83 409 LYS B O 1
ATOM 7837 N N . ALA B 1 410 ? 47.922 143.702 57.492 1.00 17.39 410 ALA B N 1
ATOM 7838 C CA . ALA B 1 410 ? 47.742 143.373 58.909 1.00 17.14 410 ALA B CA 1
ATOM 7839 C C . ALA B 1 410 ? 47.149 144.557 59.712 1.00 17.02 410 ALA B C 1
ATOM 7840 O O . ALA B 1 410 ? 46.216 144.404 60.486 1.00 15.93 410 ALA B O 1
ATOM 7842 N N . TYR B 1 411 ? 47.732 145.724 59.538 1.00 17.87 411 TYR B N 1
ATOM 7843 C CA . TYR B 1 411 ? 47.218 146.941 60.128 1.00 18.56 411 TYR B CA 1
ATOM 7844 C C . TYR B 1 411 ? 45.743 147.144 59.836 1.00 19.19 411 TYR B C 1
ATOM 7845 O O . TYR B 1 411 ? 44.946 147.438 60.745 1.00 19.47 411 TYR B O 1
ATOM 7854 N N . ASP B 1 412 ? 45.393 147.059 58.558 1.00 19.81 412 ASP B N 1
ATOM 7855 C CA . ASP B 1 412 ? 44.002 147.249 58.127 1.00 21.30 412 ASP B CA 1
ATOM 7856 C C . ASP B 1 412 ? 43.039 146.247 58.759 1.00 19.81 412 ASP B C 1
ATOM 7857 O O . ASP B 1 412 ? 41.975 146.632 59.204 1.00 19.33 412 ASP B O 1
ATOM 7862 N N . LEU B 1 413 ? 43.415 144.958 58.790 1.00 17.89 413 LEU B N 1
ATOM 7863 C CA . LEU B 1 413 ? 42.599 143.943 59.468 1.00 17.22 413 LEU B CA 1
ATOM 7864 C C . LEU B 1 413 ? 42.409 144.233 60.968 1.00 15.53 413 LEU B C 1
ATOM 7865 O O . LEU B 1 413 ? 41.316 144.112 61.477 1.00 14.05 413 LEU B O 1
ATOM 7870 N N . LEU B 1 414 ? 43.481 144.584 61.662 1.00 14.54 414 LEU B N 1
ATOM 7871 C CA . LEU B 1 414 ? 43.384 144.875 63.082 1.00 14.10 414 LEU B CA 1
ATOM 7872 C C . LEU B 1 414 ? 42.524 146.094 63.309 1.00 14.16 414 LEU B C 1
ATOM 7873 O O . LEU B 1 414 ? 41.724 146.120 64.248 1.00 13.04 414 LEU B O 1
ATOM 7878 N N . SER B 1 415 ? 42.661 147.095 62.444 1.00 14.90 415 SER B N 1
ATOM 7879 C CA . SER B 1 415 ? 41.802 148.281 62.517 1.00 15.40 415 SER B CA 1
ATOM 7880 C C . SER B 1 415 ? 40.324 147.925 62.292 1.00 15.86 415 SER B C 1
ATOM 7881 O O . SER B 1 415 ? 39.466 148.410 63.034 1.00 14.05 415 SER B O 1
ATOM 7884 N N . GLN B 1 416 ? 40.030 147.062 61.314 1.00 16.14 416 GLN B N 1
ATOM 7885 C CA . GLN B 1 416 ? 38.654 146.619 61.067 1.00 17.20 416 GLN B CA 1
ATOM 7886 C C . GLN B 1 416 ? 38.113 145.929 62.324 1.00 15.92 416 GLN B C 1
ATOM 7887 O O . GLN B 1 416 ? 36.951 146.051 62.645 1.00 14.43 416 GLN B O 1
ATOM 7893 N N . ALA B 1 417 ? 38.980 145.217 63.035 1.00 14.79 417 ALA B N 1
ATOM 7894 C CA . ALA B 1 417 ? 38.577 144.525 64.229 1.00 15.52 417 ALA B CA 1
ATOM 7895 C C . ALA B 1 417 ? 38.467 145.404 65.454 1.00 15.70 417 ALA B C 1
ATOM 7896 O O . ALA B 1 417 ? 38.014 144.916 66.474 1.00 16.79 417 ALA B O 1
ATOM 7898 N N . GLY B 1 418 ? 38.789 146.691 65.358 1.00 14.69 418 GLY B N 1
ATOM 7899 C CA . GLY B 1 418 ? 38.599 147.609 66.482 1.00 14.68 418 GLY B CA 1
ATOM 7900 C C . GLY B 1 418 ? 39.874 147.980 67.242 1.00 15.46 418 GLY B C 1
ATOM 7901 O O . GLY B 1 418 ? 39.793 148.648 68.259 1.00 14.60 418 GLY B O 1
ATOM 7902 N N . PHE B 1 419 ? 41.043 147.586 66.724 1.00 15.37 419 PHE B N 1
ATOM 7903 C CA . PHE B 1 419 ? 42.295 147.981 67.317 1.00 16.47 419 PHE B CA 1
ATOM 7904 C C . PHE B 1 419 ? 42.557 149.461 67.082 1.00 16.21 419 PHE B C 1
ATOM 7905 O O . PHE B 1 419 ? 42.135 150.005 66.055 1.00 14.71 419 PHE B O 1
ATOM 7913 N N . GLN B 1 420 ? 43.222 150.086 68.057 1.00 17.70 420 GLN B N 1
ATOM 7914 C CA . GLN B 1 420 ? 43.811 151.424 67.899 1.00 21.69 420 GLN B CA 1
ATOM 7915 C C . GLN B 1 420 ? 45.319 151.333 68.006 1.00 19.33 420 GLN B C 1
ATOM 7916 O O . GLN B 1 420 ? 45.857 150.394 68.599 1.00 19.06 420 GLN B O 1
ATOM 7922 N N . PHE B 1 421 ? 45.992 152.306 67.416 1.00 17.85 421 PHE B N 1
ATOM 7923 C CA . PHE B 1 421 ? 47.423 152.360 67.418 1.00 17.84 421 PHE B CA 1
ATOM 7924 C C . PHE B 1 421 ? 47.768 153.730 67.982 1.00 18.08 421 PHE B C 1
ATOM 7925 O O . PHE B 1 421 ? 47.516 154.766 67.340 1.00 18.49 421 PHE B O 1
ATOM 7933 N N . LYS B 1 422 ? 48.233 153.722 69.218 1.00 17.50 422 LYS B N 1
ATOM 7934 C CA . LYS B 1 422 ? 48.381 154.932 70.067 1.00 18.57 422 LYS B CA 1
ATOM 7935 C C . LYS B 1 422 ? 49.548 154.604 70.966 1.00 19.49 422 LYS B C 1
ATOM 7936 O O . LYS B 1 422 ? 49.768 153.436 71.309 1.00 15.78 422 LYS B O 1
ATOM 7938 N N . ASP B 1 423 ? 50.330 155.620 71.313 1.00 21.85 423 ASP B N 1
ATOM 7939 C CA . ASP B 1 423 ? 51.441 155.477 72.294 1.00 24.16 423 ASP B CA 1
ATOM 7940 C C . ASP B 1 423 ? 52.496 154.434 71.945 1.00 23.12 423 ASP B C 1
ATOM 7941 O O . ASP B 1 423 ? 53.092 153.862 72.814 1.00 27.48 423 ASP B O 1
ATOM 7946 N N . GLY B 1 424 ? 52.709 154.137 70.691 1.00 22.77 424 GLY B N 1
ATOM 7947 C CA . GLY B 1 424 ? 53.681 153.141 70.328 1.00 22.95 424 GLY B CA 1
ATOM 7948 C C . GLY B 1 424 ? 53.158 151.726 70.416 1.00 24.05 424 GLY B C 1
ATOM 7949 O O . GLY B 1 424 ? 53.933 150.771 70.261 1.00 25.16 424 GLY B O 1
ATOM 7950 N N . MET B 1 425 ? 51.854 151.561 70.614 1.00 21.95 425 MET B N 1
ATOM 7951 C CA . MET B 1 425 ? 51.316 150.235 70.905 1.00 21.90 425 MET B CA 1
ATOM 7952 C C . MET B 1 425 ? 50.102 149.923 70.072 1.00 18.42 425 MET B C 1
ATOM 7953 O O . MET B 1 425 ? 49.380 150.812 69.656 1.00 16.31 425 MET B O 1
ATOM 7958 N N . ALA B 1 426 ? 49.912 148.640 69.828 1.00 16.62 426 ALA B N 1
ATOM 7959 C CA . ALA B 1 426 ? 48.661 148.124 69.277 1.00 16.64 426 ALA B CA 1
ATOM 7960 C C . ALA B 1 426 ? 47.751 147.902 70.463 1.00 15.71 426 ALA B C 1
ATOM 7961 O O . ALA B 1 426 ? 48.089 147.172 71.370 1.00 15.81 426 ALA B O 1
ATOM 7963 N N . ILE B 1 427 ? 46.636 148.594 70.479 1.00 15.18 427 ILE B N 1
ATOM 7964 C CA . ILE B 1 427 ? 45.681 148.569 71.570 1.00 15.56 427 ILE B CA 1
ATOM 7965 C C . ILE B 1 427 ? 44.424 147.790 71.103 1.00 15.04 427 ILE B C 1
ATOM 7966 O O . ILE B 1 427 ? 43.816 148.129 70.078 1.00 13.63 427 ILE B O 1
ATOM 7971 N N . ASP B 1 428 ? 44.045 146.769 71.856 1.00 14.68 428 ASP B N 1
ATOM 7972 C CA . ASP B 1 428 ? 42.934 145.912 71.451 1.00 15.06 428 ASP B CA 1
ATOM 7973 C C . ASP B 1 428 ? 41.567 146.596 71.649 1.00 15.85 428 ASP B C 1
ATOM 7974 O O . ASP B 1 428 ? 41.488 147.696 72.181 1.00 16.23 428 ASP B O 1
ATOM 7979 N N . PRO B 1 429 ? 40.481 145.968 71.190 1.00 17.02 429 PRO B N 1
ATOM 7980 C CA . PRO B 1 429 ? 39.192 146.672 71.289 1.00 17.34 429 PRO B CA 1
ATOM 7981 C C . PRO B 1 429 ? 38.655 146.849 72.704 1.00 19.36 429 PRO B C 1
ATOM 7982 O O . PRO B 1 429 ? 37.693 147.593 72.877 1.00 18.93 429 PRO B O 1
ATOM 7986 N N . THR B 1 430 ? 39.225 146.154 73.695 1.00 19.49 430 THR B N 1
ATOM 7987 C CA . THR B 1 430 ? 38.887 146.402 75.080 1.00 21.19 430 THR B CA 1
ATOM 7988 C C . THR B 1 430 ? 39.838 147.364 75.728 1.00 21.00 430 THR B C 1
ATOM 7989 O O . THR B 1 430 ? 39.833 147.494 76.948 1.00 22.48 430 THR B O 1
ATOM 7993 N N . ALA B 1 431 ? 40.645 148.041 74.922 1.00 21.48 431 ALA B N 1
ATOM 7994 C CA . ALA B 1 431 ? 41.580 149.102 75.366 1.00 22.40 431 ALA B CA 1
ATOM 7995 C C . ALA B 1 431 ? 42.796 148.594 76.125 1.00 22.99 431 ALA B C 1
ATOM 7996 O O . ALA B 1 431 ? 43.405 149.347 76.880 1.00 22.10 431 ALA B O 1
ATOM 7998 N N . LYS B 1 432 ? 43.169 147.329 75.929 1.00 21.80 432 LYS B N 1
ATOM 7999 C CA . LYS B 1 432 ? 44.388 146.786 76.563 1.00 22.13 432 LYS B CA 1
ATOM 8000 C C . LYS B 1 432 ? 45.486 146.738 75.522 1.00 19.39 432 LYS B C 1
ATOM 8001 O O . LYS B 1 432 ? 45.222 146.389 74.388 1.00 17.87 432 LYS B O 1
ATOM 8007 N N . PRO B 1 433 ? 46.729 146.987 75.919 1.00 18.51 433 PRO B N 1
ATOM 8008 C CA . PRO B 1 433 ? 47.825 146.735 74.972 1.00 17.99 433 PRO B CA 1
ATOM 8009 C C . PRO B 1 433 ? 47.838 145.266 74.565 1.00 17.06 433 PRO B C 1
ATOM 8010 O O . PRO B 1 433 ? 47.571 144.404 75.409 1.00 16.03 433 PRO B O 1
ATOM 8014 N N . PHE B 1 434 ? 48.047 145.010 73.284 1.00 16.06 434 PHE B N 1
ATOM 8015 C CA . PHE B 1 434 ? 48.038 143.657 72.789 1.00 16.30 434 PHE B CA 1
ATOM 8016 C C . PHE B 1 434 ? 49.362 142.980 73.160 1.00 15.36 434 PHE B C 1
ATOM 8017 O O . PHE B 1 434 ? 50.437 143.432 72.790 1.00 14.15 434 PHE B O 1
ATOM 8025 N N . ALA B 1 435 ? 49.264 141.899 73.895 1.00 14.64 435 ALA B N 1
ATOM 8026 C CA . ALA B 1 435 ? 50.430 141.179 74.396 1.00 14.52 435 ALA B CA 1
ATOM 8027 C C . ALA B 1 435 ? 50.116 139.717 74.526 1.00 14.39 435 ALA B C 1
ATOM 8028 O O . ALA B 1 435 ? 48.979 139.352 74.880 1.00 13.27 435 ALA B O 1
ATOM 8030 N N . PHE B 1 436 ? 51.112 138.859 74.318 1.00 14.20 436 PHE B N 1
ATOM 8031 C CA . PHE B 1 436 ? 50.897 137.443 74.560 1.00 14.04 436 PHE B CA 1
ATOM 8032 C C . PHE B 1 436 ? 52.208 136.713 74.691 1.00 14.61 436 PHE B C 1
ATOM 8033 O O . PHE B 1 436 ? 53.266 137.278 74.445 1.00 13.71 436 PHE B O 1
ATOM 8041 N N . GLU B 1 437 ? 52.104 135.454 75.081 1.00 14.43 437 GLU B N 1
ATOM 8042 C CA . GLU B 1 437 ? 53.264 134.619 75.285 1.00 15.61 437 GLU B CA 1
ATOM 8043 C C . GLU B 1 437 ? 53.374 133.501 74.235 1.00 14.81 437 GLU B C 1
ATOM 8044 O O . GLU B 1 437 ? 52.383 132.843 73.917 1.00 16.19 437 GLU B O 1
ATOM 8050 N N . ILE B 1 438 ? 54.572 133.281 73.707 1.00 13.79 438 ILE B N 1
ATOM 8051 C CA . ILE B 1 438 ? 54.843 132.095 72.944 1.00 14.66 438 ILE B CA 1
ATOM 8052 C C . ILE B 1 438 ? 55.576 131.116 73.857 1.00 14.94 438 ILE B C 1
ATOM 8053 O O . ILE B 1 438 ? 56.723 131.388 74.279 1.00 16.40 438 ILE B O 1
ATOM 8058 N N . MET B 1 439 ? 54.943 129.990 74.145 1.00 14.80 439 MET B N 1
ATOM 8059 C CA . MET B 1 439 ? 55.576 128.949 74.948 1.00 16.18 439 MET B CA 1
ATOM 8060 C C . MET B 1 439 ? 56.370 128.047 73.996 1.00 16.30 439 MET B C 1
ATOM 8061 O O . MET B 1 439 ? 55.805 127.428 73.078 1.00 17.66 439 MET B O 1
ATOM 8066 N N . THR B 1 440 ? 57.661 127.951 74.251 1.00 16.59 440 THR B N 1
ATOM 8067 C CA . THR B 1 440 ? 58.580 127.195 73.410 1.00 16.67 440 THR B CA 1
ATOM 8068 C C . THR B 1 440 ? 59.188 126.004 74.157 1.00 17.22 440 THR B C 1
ATOM 8069 O O . THR B 1 440 ? 59.276 125.982 75.389 1.00 17.68 440 THR B O 1
ATOM 8073 N N . ARG B 1 441 ? 59.637 125.009 73.401 1.00 18.69 441 ARG B N 1
ATOM 8074 C CA . ARG B 1 441 ? 60.219 123.794 74.001 1.00 19.46 441 ARG B CA 1
ATOM 8075 C C . ARG B 1 441 ? 61.725 123.802 74.085 1.00 21.16 441 ARG B C 1
ATOM 8076 O O . ARG B 1 441 ? 62.281 123.050 74.881 1.00 21.33 441 ARG B O 1
ATOM 8084 N N . SER B 1 442 ? 62.393 124.645 73.316 1.00 22.45 442 SER B N 1
ATOM 8085 C CA . SER B 1 442 ? 63.839 124.498 73.129 1.00 24.58 442 SER B CA 1
ATOM 8086 C C . SER B 1 442 ? 64.443 125.753 72.547 1.00 26.66 442 SER B C 1
ATOM 8087 O O . SER B 1 442 ? 63.719 126.619 72.028 1.00 24.69 442 SER B O 1
ATOM 8090 N N . PRO B 1 443 ? 65.795 125.816 72.529 1.00 29.53 443 PRO B N 1
ATOM 8091 C CA . PRO B 1 443 ? 66.458 126.945 71.888 1.00 28.77 443 PRO B CA 1
ATOM 8092 C C . PRO B 1 443 ? 66.175 127.058 70.388 1.00 28.23 443 PRO B C 1
ATOM 8093 O O . PRO B 1 443 ? 66.045 128.173 69.893 1.00 25.88 443 PRO B O 1
ATOM 8097 N N . ASP B 1 444 ? 66.061 125.940 69.668 1.00 26.19 444 ASP B N 1
ATOM 8098 C CA . ASP B 1 444 ? 65.635 126.020 68.274 1.00 27.20 444 ASP B CA 1
ATOM 8099 C C . ASP B 1 444 ? 64.246 126.683 68.081 1.00 24.93 444 ASP B C 1
ATOM 8100 O O . ASP B 1 444 ? 64.022 127.441 67.123 1.00 24.03 444 ASP B O 1
ATOM 8105 N N . GLU B 1 445 ? 63.296 126.360 68.951 1.00 22.79 445 GLU B N 1
ATOM 8106 C CA . GLU B 1 445 ? 61.984 127.004 68.863 1.00 20.85 445 GLU B CA 1
ATOM 8107 C C . GLU B 1 445 ? 62.117 128.510 69.193 1.00 20.40 445 GLU B C 1
ATOM 8108 O O . GLU B 1 445 ? 61.487 129.372 68.582 1.00 19.93 445 GLU B O 1
ATOM 8114 N N . GLU B 1 446 ? 62.925 128.820 70.184 1.00 21.27 446 GLU B N 1
ATOM 8115 C CA . GLU B 1 446 ? 63.201 130.179 70.498 1.00 23.30 446 GLU B CA 1
ATOM 8116 C C . GLU B 1 446 ? 63.719 130.963 69.302 1.00 22.67 446 GLU B C 1
ATOM 8117 O O . GLU B 1 446 ? 63.313 132.109 69.127 1.00 22.22 446 GLU B O 1
ATOM 8123 N N . LYS B 1 447 ? 64.614 130.375 68.510 1.00 19.98 447 LYS B N 1
ATOM 8124 C CA . LYS B 1 447 ? 65.151 131.092 67.383 1.00 20.89 447 LYS B CA 1
ATOM 8125 C C . LYS B 1 447 ? 64.056 131.559 66.406 1.00 19.84 447 LYS B C 1
ATOM 8126 O O . LYS B 1 447 ? 64.076 132.721 65.940 1.00 19.03 447 LYS B O 1
ATOM 8132 N N . ILE B 1 448 ? 63.129 130.678 66.052 1.00 18.66 448 ILE B N 1
ATOM 8133 C CA . ILE B 1 448 ? 62.078 131.081 65.093 1.00 19.53 448 ILE B CA 1
ATOM 8134 C C . ILE B 1 448 ? 61.035 132.021 65.747 1.00 18.50 448 ILE B C 1
ATOM 8135 O O . ILE B 1 448 ? 60.505 132.948 65.115 1.00 19.09 448 ILE B O 1
ATOM 8140 N N . ALA B 1 449 ? 60.787 131.813 67.024 1.00 16.80 449 ALA B N 1
ATOM 8141 C CA . ALA B 1 449 ? 59.905 132.697 67.762 1.00 16.62 449 ALA B CA 1
ATOM 8142 C C . ALA B 1 449 ? 60.489 134.121 67.815 1.00 17.08 449 ALA B C 1
ATOM 8143 O O . ALA B 1 449 ? 59.753 135.107 67.721 1.00 16.97 449 ALA B O 1
ATOM 8145 N N . LEU B 1 450 ? 61.794 134.218 68.012 1.00 18.65 450 LEU B N 1
ATOM 8146 C CA . LEU B 1 450 ? 62.497 135.508 68.052 1.00 20.40 450 LEU B CA 1
ATOM 8147 C C . LEU B 1 450 ? 62.336 136.255 66.753 1.00 20.32 450 LEU B C 1
ATOM 8148 O O . LEU B 1 450 ? 62.123 137.467 66.769 1.00 19.48 450 LEU B O 1
ATOM 8153 N N . ALA B 1 451 ? 62.396 135.535 65.638 1.00 19.59 451 ALA B N 1
ATOM 8154 C CA . ALA B 1 451 ? 62.215 136.175 64.345 1.00 20.14 451 ALA B CA 1
ATOM 8155 C C . ALA B 1 451 ? 60.776 136.675 64.179 1.00 19.31 451 ALA B C 1
ATOM 8156 O O . ALA B 1 451 ? 60.549 137.808 63.758 1.00 19.08 451 ALA B O 1
ATOM 8158 N N . TYR B 1 452 ? 59.786 135.874 64.566 1.00 18.85 452 TYR B N 1
ATOM 8159 C CA . TYR B 1 452 ? 58.387 136.335 64.493 1.00 16.98 452 TYR B CA 1
ATOM 8160 C C . TYR B 1 452 ? 58.171 137.527 65.436 1.00 18.08 452 TYR B C 1
ATOM 8161 O O . TYR B 1 452 ? 57.441 138.477 65.108 1.00 18.08 452 TYR B O 1
ATOM 8170 N N . GLN B 1 453 ? 58.721 137.448 66.646 1.00 18.26 453 GLN B N 1
ATOM 8171 C CA . GLN B 1 453 ? 58.614 138.547 67.630 1.00 20.45 453 GLN B CA 1
ATOM 8172 C C . GLN B 1 453 ? 59.120 139.879 67.103 1.00 20.73 453 GLN B C 1
ATOM 8173 O O . GLN B 1 453 ? 58.494 140.925 67.392 1.00 19.51 453 GLN B O 1
ATOM 8179 N N . ARG B 1 454 ? 60.198 139.888 66.326 1.00 20.91 454 ARG B N 1
ATOM 8180 C CA A ARG B 1 454 ? 60.696 141.129 65.683 0.50 22.54 454 ARG B CA 1
ATOM 8181 C CA B ARG B 1 454 ? 60.655 141.177 65.843 0.50 22.38 454 ARG B CA 1
ATOM 8182 C C . ARG B 1 454 ? 59.576 141.774 64.907 1.00 21.74 454 ARG B C 1
ATOM 8183 O O . ARG B 1 454 ? 59.322 142.971 64.994 1.00 20.35 454 ARG B O 1
ATOM 8198 N N . ASN B 1 455 ? 58.915 140.966 64.078 1.00 20.89 455 ASN B N 1
ATOM 8199 C CA . ASN B 1 455 ? 57.875 141.540 63.207 1.00 20.02 455 ASN B CA 1
ATOM 8200 C C . ASN B 1 455 ? 56.636 142.008 63.983 1.00 19.20 455 ASN B C 1
ATOM 8201 O O . ASN B 1 455 ? 56.024 143.061 63.659 1.00 18.61 455 ASN B O 1
ATOM 8206 N N . LEU B 1 456 ? 56.239 141.224 64.982 1.00 17.50 456 LEU B N 1
ATOM 8207 C CA . LEU B 1 456 ? 55.069 141.571 65.777 1.00 17.29 456 LEU B CA 1
ATOM 8208 C C . LEU B 1 456 ? 55.338 142.846 66.558 1.00 17.41 456 LEU B C 1
ATOM 8209 O O . LEU B 1 456 ? 54.484 143.728 66.650 1.00 17.57 456 LEU B O 1
ATOM 8214 N N . SER B 1 457 ? 56.544 142.959 67.061 1.00 17.56 457 SER B N 1
ATOM 8215 C CA . SER B 1 457 ? 56.937 144.110 67.834 1.00 19.73 457 SER B CA 1
ATOM 8216 C C . SER B 1 457 ? 56.891 145.382 66.996 1.00 20.53 457 SER B C 1
ATOM 8217 O O . SER B 1 457 ? 56.547 146.429 67.510 1.00 19.08 457 SER B O 1
ATOM 8220 N N . ARG B 1 458 ? 57.155 145.277 65.700 1.00 21.86 458 ARG B N 1
ATOM 8221 C CA . ARG B 1 458 ? 57.087 146.428 64.843 1.00 25.16 458 ARG B CA 1
ATOM 8222 C C . ARG B 1 458 ? 55.672 146.958 64.679 1.00 23.31 458 ARG B C 1
ATOM 8223 O O . ARG B 1 458 ? 55.499 148.141 64.392 1.00 23.85 458 ARG B O 1
ATOM 8231 N N . LEU B 1 459 ? 54.657 146.124 64.839 1.00 22.28 459 LEU B N 1
ATOM 8232 C CA . LEU B 1 459 ? 53.283 146.608 64.799 1.00 22.16 459 LEU B CA 1
ATOM 8233 C C . LEU B 1 459 ? 52.743 147.040 66.176 1.00 19.41 459 LEU B C 1
ATOM 8234 O O . LEU B 1 459 ? 51.550 147.317 66.319 1.00 19.41 459 LEU B O 1
ATOM 8239 N N . GLY B 1 460 ? 53.585 147.075 67.192 1.00 17.09 460 GLY B N 1
ATOM 8240 C CA . GLY B 1 460 ? 53.187 147.506 68.543 1.00 16.36 460 GLY B CA 1
ATOM 8241 C C . GLY B 1 460 ? 52.664 146.386 69.434 1.00 15.78 460 GLY B C 1
ATOM 8242 O O . GLY B 1 460 ? 51.985 146.647 70.430 1.00 14.82 460 GLY B O 1
ATOM 8243 N N . ILE B 1 461 ? 52.966 145.140 69.075 1.00 14.60 461 ILE B N 1
ATOM 8244 C CA . ILE B 1 461 ? 52.518 143.981 69.853 1.00 15.40 461 ILE B CA 1
ATOM 8245 C C . ILE B 1 461 ? 53.649 143.434 70.744 1.00 16.21 461 ILE B C 1
ATOM 8246 O O . ILE B 1 461 ? 54.733 143.198 70.257 1.00 16.76 461 ILE B O 1
ATOM 8251 N N . ALA B 1 462 ? 53.415 143.280 72.044 1.00 16.64 462 ALA B N 1
ATOM 8252 C CA . ALA B 1 462 ? 54.429 142.828 72.997 1.00 17.58 462 ALA B CA 1
ATOM 8253 C C . ALA B 1 462 ? 54.348 141.310 73.172 1.00 19.04 462 ALA B C 1
ATOM 8254 O O . ALA B 1 462 ? 53.327 140.766 73.616 1.00 18.34 462 ALA B O 1
ATOM 8256 N N . VAL B 1 463 ? 55.393 140.615 72.782 1.00 20.34 463 VAL B N 1
ATOM 8257 C CA . VAL B 1 463 ? 55.384 139.140 72.803 1.00 21.58 463 VAL B CA 1
ATOM 8258 C C . VAL B 1 463 ? 56.457 138.678 73.768 1.00 21.95 463 VAL B C 1
ATOM 8259 O O . VAL B 1 463 ? 57.587 139.054 73.614 1.00 21.76 463 VAL B O 1
ATOM 8263 N N . GLU B 1 464 ? 56.105 137.817 74.712 1.00 22.55 464 GLU B N 1
ATOM 8264 C CA . GLU B 1 464 ? 57.103 137.149 75.578 1.00 24.76 464 GLU B CA 1
ATOM 8265 C C . GLU B 1 464 ? 57.398 135.764 75.006 1.00 21.92 464 GLU B C 1
ATOM 8266 O O . GLU B 1 464 ? 56.485 135.028 74.625 1.00 21.06 464 GLU B O 1
ATOM 8272 N N . ILE B 1 465 ? 58.657 135.391 74.971 1.00 20.57 465 ILE B N 1
ATOM 8273 C CA . ILE B 1 465 ? 59.039 134.040 74.602 1.00 20.76 465 ILE B CA 1
ATOM 8274 C C . ILE B 1 465 ? 59.542 133.339 75.837 1.00 21.56 465 ILE B C 1
ATOM 8275 O O . ILE B 1 465 ? 60.520 133.801 76.461 1.00 21.00 465 ILE B O 1
ATOM 8280 N N . HIS B 1 466 ? 58.899 132.232 76.209 1.00 21.07 466 HIS B N 1
ATOM 8281 C CA A HIS B 1 466 ? 59.293 131.517 77.419 0.70 22.34 466 HIS B CA 1
ATOM 8282 C CA B HIS B 1 466 ? 59.296 131.500 77.432 0.30 20.89 466 HIS B CA 1
ATOM 8283 C C . HIS B 1 466 ? 59.422 130.017 77.147 1.00 20.95 466 HIS B C 1
ATOM 8284 O O . HIS B 1 466 ? 58.470 129.363 76.752 1.00 19.80 466 HIS B O 1
ATOM 8297 N N . THR B 1 467 ? 60.646 129.506 77.319 1.00 21.35 467 THR B N 1
ATOM 8298 C CA . THR B 1 467 ? 60.894 128.061 77.224 1.00 22.96 467 THR B CA 1
ATOM 8299 C C . THR B 1 467 ? 60.545 127.365 78.547 1.00 23.05 467 THR B C 1
ATOM 8300 O O . THR B 1 467 ? 60.928 127.813 79.606 1.00 24.25 467 THR B O 1
ATOM 8304 N N . VAL B 1 468 ? 59.804 126.278 78.457 1.00 23.76 468 VAL B N 1
ATOM 8305 C CA . VAL B 1 468 ? 59.373 125.478 79.612 1.00 25.06 468 VAL B CA 1
ATOM 8306 C C . VAL B 1 468 ? 59.908 124.067 79.403 1.00 26.14 468 VAL B C 1
ATOM 8307 O O . VAL B 1 468 ? 59.959 123.587 78.262 1.00 22.96 468 VAL B O 1
ATOM 8311 N N . ASP B 1 469 ? 60.371 123.415 80.476 1.00 27.54 469 ASP B N 1
ATOM 8312 C CA . ASP B 1 469 ? 60.954 122.082 80.350 1.00 27.25 469 ASP B CA 1
ATOM 8313 C C . ASP B 1 469 ? 59.888 121.077 79.948 1.00 25.40 469 ASP B C 1
ATOM 8314 O O . ASP B 1 469 ? 58.701 121.339 80.101 1.00 22.41 469 ASP B O 1
ATOM 8319 N N . ASP B 1 470 ? 60.330 119.902 79.509 1.00 24.78 470 ASP B N 1
ATOM 8320 C CA . ASP B 1 470 ? 59.449 118.966 78.849 1.00 25.52 470 ASP B CA 1
ATOM 8321 C C . ASP B 1 470 ? 58.217 118.535 79.650 1.00 24.61 470 ASP B C 1
ATOM 8322 O O . ASP B 1 470 ? 57.107 118.587 79.121 1.00 23.06 470 ASP B O 1
ATOM 8327 N N . ALA B 1 471 ? 58.393 118.135 80.901 1.00 23.85 471 ALA B N 1
ATOM 8328 C CA . ALA B 1 471 ? 57.265 117.658 81.676 1.00 23.87 471 ALA B CA 1
ATOM 8329 C C . ALA B 1 471 ? 56.266 118.793 81.931 1.00 22.11 471 ALA B C 1
ATOM 8330 O O . ALA B 1 471 ? 55.064 118.587 81.780 1.00 19.15 471 ALA B O 1
ATOM 8332 N N . GLN B 1 472 ? 56.760 119.986 82.235 1.00 21.56 472 GLN B N 1
ATOM 8333 C CA . GLN B 1 472 ? 55.863 121.119 82.459 1.00 22.94 472 GLN B CA 1
ATOM 8334 C C . GLN B 1 472 ? 55.211 121.593 81.147 1.00 21.44 472 GLN B C 1
ATOM 8335 O O . GLN B 1 472 ? 54.066 122.004 81.155 1.00 23.69 472 GLN B O 1
ATOM 8341 N N . TYR B 1 473 ? 55.952 121.551 80.048 1.00 19.54 473 TYR B N 1
ATOM 8342 C CA . TYR B 1 473 ? 55.414 121.899 78.715 1.00 19.14 473 TYR B CA 1
ATOM 8343 C C . TYR B 1 473 ? 54.219 120.981 78.395 1.00 19.10 473 TYR B C 1
ATOM 8344 O O . TYR B 1 473 ? 53.142 121.469 78.034 1.00 17.88 473 TYR B O 1
ATOM 8353 N N . GLN B 1 474 ? 54.392 119.668 78.564 1.00 19.73 474 GLN B N 1
ATOM 8354 C CA . GLN B 1 474 ? 53.311 118.721 78.273 1.00 21.11 474 GLN B CA 1
ATOM 8355 C C . GLN B 1 474 ? 52.115 118.951 79.172 1.00 19.39 474 GLN B C 1
ATOM 8356 O O . GLN B 1 474 ? 51.008 118.727 78.755 1.00 18.26 474 GLN B O 1
ATOM 8362 N N . GLN B 1 475 ? 52.320 119.315 80.429 1.00 19.46 475 GLN B N 1
ATOM 8363 C CA . GLN B 1 475 ? 51.157 119.599 81.319 1.00 19.72 475 GLN B CA 1
ATOM 8364 C C . GLN B 1 475 ? 50.361 120.797 80.802 1.00 18.51 475 GLN B C 1
ATOM 8365 O O . GLN B 1 475 ? 49.150 120.764 80.763 1.00 16.94 475 GLN B O 1
ATOM 8371 N N . ARG B 1 476 ? 51.075 121.856 80.401 1.00 18.68 476 ARG B N 1
ATOM 8372 C CA . ARG B 1 476 ? 50.407 123.033 79.846 1.00 18.96 476 ARG B CA 1
ATOM 8373 C C . ARG B 1 476 ? 49.756 122.743 78.489 1.00 17.59 476 ARG B C 1
ATOM 8374 O O . ARG B 1 476 ? 48.660 123.236 78.200 1.00 18.05 476 ARG B O 1
ATOM 8382 N N . LEU B 1 477 ? 50.368 121.880 77.693 1.00 17.51 477 LEU B N 1
ATOM 8383 C CA . LEU B 1 477 ? 49.782 121.486 76.432 1.00 17.43 477 LEU B CA 1
ATOM 8384 C C . LEU B 1 477 ? 48.468 120.695 76.647 1.00 16.88 477 LEU B C 1
ATOM 8385 O O . LEU B 1 477 ? 47.430 120.956 76.031 1.00 15.35 477 LEU B O 1
ATOM 8390 N N . GLN B 1 478 ? 48.491 119.779 77.600 1.00 16.12 478 GLN B N 1
ATOM 8391 C CA . GLN B 1 478 ? 47.335 119.001 77.923 1.00 16.55 478 GLN B CA 1
ATOM 8392 C C . GLN B 1 478 ? 46.161 119.871 78.367 1.00 15.40 478 GLN B C 1
ATOM 8393 O O . GLN B 1 478 ? 45.020 119.557 78.087 1.00 13.75 478 GLN B O 1
ATOM 8399 N N . THR B 1 479 ? 46.459 120.924 79.132 1.00 16.13 479 THR B N 1
ATOM 8400 C CA . THR B 1 479 ? 45.449 121.724 79.797 1.00 15.82 479 THR B CA 1
ATOM 8401 C C . THR B 1 479 ? 45.106 122.967 78.939 1.00 15.47 479 THR B C 1
ATOM 8402 O O . THR B 1 479 ? 44.335 123.809 79.363 1.00 14.92 479 THR B O 1
ATOM 8406 N N . PHE B 1 480 ? 45.687 123.065 77.751 1.00 15.23 480 PHE B N 1
ATOM 8407 C CA . PHE B 1 480 ? 45.534 124.224 76.846 1.00 14.72 480 PHE B CA 1
ATOM 8408 C C . PHE B 1 480 ? 45.908 125.530 77.557 1.00 14.67 480 PHE B C 1
ATOM 8409 O O . PHE B 1 480 ? 45.271 126.561 77.357 1.00 14.14 480 PHE B O 1
ATOM 8417 N N . ASP B 1 481 ? 46.967 125.478 78.387 1.00 14.83 481 ASP B N 1
ATOM 8418 C CA . ASP B 1 481 ? 47.381 126.651 79.190 1.00 15.71 481 ASP B CA 1
ATOM 8419 C C . ASP B 1 481 ? 48.506 127.383 78.466 1.00 14.83 481 ASP B C 1
ATOM 8420 O O . ASP B 1 481 ? 49.654 127.302 78.835 1.00 15.57 481 ASP B O 1
ATOM 8425 N N . TYR B 1 482 ? 48.145 128.091 77.399 1.00 14.12 482 TYR B N 1
ATOM 8426 C CA . TYR B 1 482 ? 49.094 128.848 76.614 1.00 13.57 482 TYR B CA 1
ATOM 8427 C C . TYR B 1 482 ? 48.330 129.790 75.708 1.00 13.00 482 TYR B C 1
ATOM 8428 O O . TYR B 1 482 ? 47.133 129.568 75.416 1.00 13.41 482 TYR B O 1
ATOM 8437 N N . ASP B 1 483 ? 49.036 130.814 75.222 1.00 12.45 483 ASP B N 1
ATOM 8438 C CA . ASP B 1 483 ? 48.512 131.737 74.206 1.00 12.42 483 ASP B CA 1
ATOM 8439 C C . ASP B 1 483 ? 48.847 131.189 72.828 1.00 12.57 483 ASP B C 1
ATOM 8440 O O . ASP B 1 483 ? 47.965 131.037 71.995 1.00 11.94 483 ASP B O 1
ATOM 8445 N N . MET B 1 484 ? 50.134 130.931 72.616 1.00 13.27 484 MET B N 1
ATOM 8446 C CA . MET B 1 484 ? 50.650 130.456 71.356 1.00 14.19 484 MET B CA 1
ATOM 8447 C C . MET B 1 484 ? 51.764 129.452 71.601 1.00 14.65 484 MET B C 1
ATOM 8448 O O . MET B 1 484 ? 52.537 129.610 72.557 1.00 15.02 484 MET B O 1
ATOM 8453 N N . ILE B 1 485 ? 51.832 128.426 70.733 1.00 14.68 485 ILE B N 1
ATOM 8454 C CA . ILE B 1 485 ? 52.915 127.433 70.727 1.00 14.85 485 ILE B CA 1
ATOM 8455 C C . ILE B 1 485 ? 53.357 127.178 69.275 1.00 15.56 485 ILE B C 1
ATOM 8456 O O . ILE B 1 485 ? 52.733 127.692 68.337 1.00 13.82 485 ILE B O 1
ATOM 8461 N N . LEU B 1 486 ? 54.379 126.346 69.109 1.00 15.47 486 LEU B N 1
ATOM 8462 C CA . LEU B 1 486 ? 54.662 125.709 67.835 1.00 16.59 486 LEU B CA 1
ATOM 8463 C C . LEU B 1 486 ? 54.022 124.321 67.868 1.00 16.64 486 LEU B C 1
ATOM 8464 O O . LEU B 1 486 ? 54.140 123.593 68.859 1.00 16.04 486 LEU B O 1
ATOM 8469 N N . GLY B 1 487 ? 53.331 123.983 66.790 1.00 16.68 487 GLY B N 1
ATOM 8470 C CA . GLY B 1 487 ? 52.606 122.703 66.668 1.00 18.08 487 GLY B CA 1
ATOM 8471 C C . GLY B 1 487 ? 52.979 121.979 65.396 1.00 18.16 487 GLY B C 1
ATOM 8472 O O . GLY B 1 487 ? 53.262 122.602 64.375 1.00 17.26 487 GLY B O 1
ATOM 8473 N N . ALA B 1 488 ? 53.022 120.647 65.469 1.00 19.40 488 ALA B N 1
ATOM 8474 C CA . ALA B 1 488 ? 53.318 119.801 64.328 1.00 18.31 488 ALA B CA 1
ATOM 8475 C C . ALA B 1 488 ? 52.119 118.883 64.067 1.00 19.00 488 ALA B C 1
ATOM 8476 O O . ALA B 1 488 ? 51.463 118.471 64.982 1.00 17.80 488 ALA B O 1
ATOM 8478 N N . LEU B 1 489 ? 51.849 118.528 62.817 1.00 20.83 489 LEU B N 1
ATOM 8479 C CA . LEU B 1 489 ? 50.860 117.483 62.494 1.00 22.61 489 LEU B CA 1
ATOM 8480 C C . LEU B 1 489 ? 51.436 116.490 61.533 1.00 22.46 489 LEU B C 1
ATOM 8481 O O . LEU B 1 489 ? 52.011 116.875 60.530 1.00 25.88 489 LEU B O 1
ATOM 8486 N N . ALA B 1 490 ? 51.205 115.216 61.791 1.00 22.33 490 ALA B N 1
ATOM 8487 C CA . ALA B 1 490 ? 51.562 114.146 60.859 1.00 24.44 490 ALA B CA 1
ATOM 8488 C C . ALA B 1 490 ? 50.502 114.033 59.767 1.00 26.29 490 ALA B C 1
ATOM 8489 O O . ALA B 1 490 ? 49.384 113.591 60.024 1.00 35.41 490 ALA B O 1
ATOM 8491 N N . SER B 1 491 ? 50.872 114.371 58.549 1.00 23.65 491 SER B N 1
ATOM 8492 C CA . SER B 1 491 ? 49.968 114.421 57.422 1.00 21.70 491 SER B CA 1
ATOM 8493 C C . SER B 1 491 ? 50.022 113.134 56.602 1.00 20.93 491 SER B C 1
ATOM 8494 O O . SER B 1 491 ? 51.030 112.417 56.604 1.00 19.44 491 SER B O 1
ATOM 8497 N N . SER B 1 492 ? 48.945 112.801 55.898 1.00 18.64 492 SER B N 1
ATOM 8498 C CA . SER B 1 492 ? 48.982 111.621 54.999 1.00 18.87 492 SER B CA 1
ATOM 8499 C C . SER B 1 492 ? 48.011 111.789 53.883 1.00 17.83 492 SER B C 1
ATOM 8500 O O . SER B 1 492 ? 47.197 112.701 53.906 1.00 17.26 492 SER B O 1
ATOM 8503 N N . LEU B 1 493 ? 48.094 110.888 52.922 1.00 16.86 493 LEU B N 1
ATOM 8504 C CA . LEU B 1 493 ? 47.146 110.822 51.842 1.00 16.75 493 LEU B CA 1
ATOM 8505 C C . LEU B 1 493 ? 45.843 110.181 52.248 1.00 16.35 493 LEU B C 1
ATOM 8506 O O . LEU B 1 493 ? 44.940 110.087 51.420 1.00 16.70 493 LEU B O 1
ATOM 8511 N N . SER B 1 494 ? 45.720 109.749 53.490 1.00 16.38 494 SER B N 1
ATOM 8512 C CA . SER B 1 494 ? 44.534 109.023 53.939 1.00 18.44 494 SER B CA 1
ATOM 8513 C C . SER B 1 494 ? 44.040 109.559 55.273 1.00 19.16 494 SER B C 1
ATOM 8514 O O . SER B 1 494 ? 43.869 108.794 56.227 1.00 20.31 494 SER B O 1
ATOM 8517 N N . PRO B 1 495 ? 43.764 110.871 55.345 1.00 18.31 495 PRO B N 1
ATOM 8518 C CA . PRO B 1 495 ? 43.190 111.380 56.579 1.00 18.11 495 PRO B CA 1
ATOM 8519 C C . PRO B 1 495 ? 41.873 110.683 56.880 1.00 17.36 495 PRO B C 1
ATOM 8520 O O . PRO B 1 495 ? 41.067 110.384 55.958 1.00 16.74 495 PRO B O 1
ATOM 8524 N N . GLY B 1 496 ? 41.667 110.410 58.166 1.00 17.43 496 GLY B N 1
ATOM 8525 C CA . GLY B 1 496 ? 40.505 109.623 58.641 1.00 17.48 496 GLY B CA 1
ATOM 8526 C C . GLY B 1 496 ? 40.064 110.044 60.055 1.00 18.94 496 GLY B C 1
ATOM 8527 O O . GLY B 1 496 ? 39.964 111.250 60.356 1.00 17.82 496 GLY B O 1
ATOM 8528 N N . ASN B 1 497 ? 39.846 109.052 60.925 1.00 18.99 497 ASN B N 1
ATOM 8529 C CA A ASN B 1 497 ? 39.219 109.296 62.222 0.60 20.32 497 ASN B CA 1
ATOM 8530 C CA B ASN B 1 497 ? 39.270 109.258 62.246 0.40 19.01 497 ASN B CA 1
ATOM 8531 C C . ASN B 1 497 ? 40.044 110.222 63.127 1.00 19.11 497 ASN B C 1
ATOM 8532 O O . ASN B 1 497 ? 39.460 110.987 63.893 1.00 19.96 497 ASN B O 1
ATOM 8541 N N . GLU B 1 498 ? 41.368 110.204 62.991 1.00 18.64 498 GLU B N 1
ATOM 8542 C CA . GLU B 1 498 ? 42.229 111.083 63.760 1.00 18.41 498 GLU B CA 1
ATOM 8543 C C . GLU B 1 498 ? 41.897 112.584 63.577 1.00 17.65 498 GLU B C 1
ATOM 8544 O O . GLU B 1 498 ? 42.214 113.417 64.434 1.00 17.01 498 GLU B O 1
ATOM 8550 N N . GLN B 1 499 ? 41.265 112.943 62.472 1.00 17.09 499 GLN B N 1
ATOM 8551 C CA . GLN B 1 499 ? 40.907 114.331 62.264 1.00 16.67 499 GLN B CA 1
ATOM 8552 C C . GLN B 1 499 ? 39.954 114.868 63.363 1.00 17.15 499 GLN B C 1
ATOM 8553 O O . GLN B 1 499 ? 40.049 116.031 63.709 1.00 15.74 499 GLN B O 1
ATOM 8559 N N . TRP B 1 500 ? 39.094 114.015 63.933 1.00 18.01 500 TRP B N 1
ATOM 8560 C CA . TRP B 1 500 ? 38.173 114.449 64.991 1.00 18.13 500 TRP B CA 1
ATOM 8561 C C . TRP B 1 500 ? 38.909 114.980 66.215 1.00 19.16 500 TRP B C 1
ATOM 8562 O O . TRP B 1 500 ? 38.468 115.960 66.812 1.00 18.00 500 TRP B O 1
ATOM 8573 N N . LEU B 1 501 ? 40.002 114.331 66.616 1.00 18.88 501 LEU B N 1
ATOM 8574 C CA . LEU B 1 501 ? 40.723 114.784 67.809 1.00 20.38 501 LEU B CA 1
ATOM 8575 C C . LEU B 1 501 ? 41.681 115.947 67.529 1.00 16.60 501 LEU B C 1
ATOM 8576 O O . LEU B 1 501 ? 42.158 116.585 68.449 1.00 15.66 501 LEU B O 1
ATOM 8581 N N . ARG B 1 502 ? 41.910 116.257 66.263 1.00 15.08 502 ARG B N 1
ATOM 8582 C CA . ARG B 1 502 ? 42.679 117.465 65.870 1.00 15.29 502 ARG B CA 1
ATOM 8583 C C . ARG B 1 502 ? 41.815 118.714 65.725 1.00 14.79 502 ARG B C 1
ATOM 8584 O O . ARG B 1 502 ? 42.217 119.787 66.140 1.00 14.18 502 ARG B O 1
ATOM 8592 N N . TRP B 1 503 ? 40.658 118.557 65.081 1.00 14.34 503 TRP B N 1
ATOM 8593 C CA . TRP B 1 503 ? 39.839 119.681 64.660 1.00 14.64 503 TRP B CA 1
ATOM 8594 C C . TRP B 1 503 ? 38.348 119.662 65.086 1.00 14.55 503 TRP B C 1
ATOM 8595 O O . TRP B 1 503 ? 37.657 120.674 64.912 1.00 14.32 503 TRP B O 1
ATOM 8606 N N . GLY B 1 504 ? 37.860 118.535 65.586 1.00 13.75 504 GLY B N 1
ATOM 8607 C CA . GLY B 1 504 ? 36.473 118.368 65.854 1.00 15.05 504 GLY B CA 1
ATOM 8608 C C . GLY B 1 504 ? 35.993 119.237 67.012 1.00 15.49 504 GLY B C 1
ATOM 8609 O O . GLY B 1 504 ? 36.709 119.416 67.993 1.00 15.26 504 GLY B O 1
ATOM 8610 N N . SER B 1 505 ? 34.761 119.700 66.939 1.00 17.06 505 SER B N 1
ATOM 8611 C CA . SER B 1 505 ? 34.300 120.640 67.928 1.00 19.39 505 SER B CA 1
ATOM 8612 C C . SER B 1 505 ? 34.223 120.004 69.331 1.00 19.72 505 SER B C 1
ATOM 8613 O O . SER B 1 505 ? 34.579 120.640 70.278 1.00 19.29 505 SER B O 1
ATOM 8616 N N . ALA B 1 506 ? 33.870 118.729 69.458 1.00 20.33 506 ALA B N 1
ATOM 8617 C CA . ALA B 1 506 ? 33.891 118.078 70.786 1.00 21.86 506 ALA B CA 1
ATOM 8618 C C . ALA B 1 506 ? 35.312 118.034 71.381 1.00 22.20 506 ALA B C 1
ATOM 8619 O O . ALA B 1 506 ? 35.470 118.175 72.589 1.00 24.80 506 ALA B O 1
ATOM 8621 N N . SER B 1 507 ? 36.362 117.903 70.559 1.00 19.22 507 SER B N 1
ATOM 8622 C CA . SER B 1 507 ? 37.712 117.838 71.109 1.00 18.42 507 SER B CA 1
ATOM 8623 C C . SER B 1 507 ? 38.264 119.203 71.642 1.00 18.74 507 SER B C 1
ATOM 8624 O O . SER B 1 507 ? 39.239 119.219 72.402 1.00 19.11 507 SER B O 1
ATOM 8627 N N . ARG B 1 508 ? 37.632 120.323 71.300 1.00 18.34 508 ARG B N 1
ATOM 8628 C CA . ARG B 1 508 ? 38.039 121.618 71.857 1.00 18.94 508 ARG B CA 1
ATOM 8629 C C . ARG B 1 508 ? 38.039 121.627 73.359 1.00 19.14 508 ARG B C 1
ATOM 8630 O O . ARG B 1 508 ? 38.929 122.206 73.962 1.00 18.38 508 ARG B O 1
ATOM 8638 N N . ASP B 1 509 ? 37.049 120.995 73.986 1.00 21.14 509 ASP B N 1
ATOM 8639 C CA . ASP B 1 509 ? 36.939 121.017 75.454 1.00 21.77 509 ASP B CA 1
ATOM 8640 C C . ASP B 1 509 ? 37.497 119.789 76.130 1.00 22.39 509 ASP B C 1
ATOM 8641 O O . ASP B 1 509 ? 37.332 119.638 77.317 1.00 24.67 509 ASP B O 1
ATOM 8646 N N . VAL B 1 510 ? 38.168 118.902 75.415 1.00 21.24 510 VAL B N 1
ATOM 8647 C CA . VAL B 1 510 ? 38.751 117.725 76.062 1.00 21.38 510 VAL B CA 1
ATOM 8648 C C . VAL B 1 510 ? 40.238 117.943 76.229 1.00 19.50 510 VAL B C 1
ATOM 8649 O O . VAL B 1 510 ? 40.995 117.926 75.285 1.00 17.91 510 VAL B O 1
ATOM 8653 N N . GLN B 1 511 ? 40.630 118.185 77.465 1.00 19.86 511 GLN B N 1
ATOM 8654 C CA . GLN B 1 511 ? 42.016 118.328 77.847 1.00 18.97 511 GLN B CA 1
ATOM 8655 C C . GLN B 1 511 ? 42.732 117.039 77.521 1.00 18.50 511 GLN B C 1
ATOM 8656 O O . GLN B 1 511 ? 42.199 115.997 77.767 1.00 19.72 511 GLN B O 1
ATOM 8662 N N . GLY B 1 512 ? 43.898 117.142 76.892 1.00 19.85 512 GLY B N 1
ATOM 8663 C CA . GLY B 1 512 ? 44.609 116.000 76.307 1.00 20.22 512 GLY B CA 1
ATOM 8664 C C . GLY B 1 512 ? 44.348 115.715 74.814 1.00 21.04 512 GLY B C 1
ATOM 8665 O O . GLY B 1 512 ? 45.073 114.938 74.214 1.00 20.43 512 GLY B O 1
ATOM 8666 N N . SER B 1 513 ? 43.335 116.336 74.204 1.00 18.77 513 SER B N 1
ATOM 8667 C CA . SER B 1 513 ? 43.120 116.168 72.780 1.00 17.76 513 SER B CA 1
ATOM 8668 C C . SER B 1 513 ? 44.219 116.859 72.027 1.00 17.26 513 SER B C 1
ATOM 8669 O O . SER B 1 513 ? 45.057 117.582 72.614 1.00 17.34 513 SER B O 1
ATOM 8672 N N . PHE B 1 514 ? 44.200 116.689 70.708 1.00 16.80 514 PHE B N 1
ATOM 8673 C CA . PHE B 1 514 ? 45.172 117.338 69.831 1.00 16.84 514 PHE B CA 1
ATOM 8674 C C . PHE B 1 514 ? 44.625 118.606 69.176 1.00 15.46 514 PHE B C 1
ATOM 8675 O O . PHE B 1 514 ? 45.236 119.134 68.235 1.00 14.05 514 PHE B O 1
ATOM 8683 N N . ASN B 1 515 ? 43.503 119.133 69.678 1.00 14.35 515 ASN B N 1
ATOM 8684 C CA . ASN B 1 515 ? 42.913 120.336 69.116 1.00 13.58 515 ASN B CA 1
ATOM 8685 C C . ASN B 1 515 ? 43.541 121.556 69.798 1.00 14.32 515 ASN B C 1
ATOM 8686 O O . ASN B 1 515 ? 42.905 122.257 70.611 1.00 13.83 515 ASN B O 1
ATOM 8691 N N . PHE B 1 516 ? 44.794 121.812 69.459 1.00 14.05 516 PHE B N 1
ATOM 8692 C CA . PHE B 1 516 ? 45.552 122.826 70.161 1.00 15.04 516 PHE B CA 1
ATOM 8693 C C . PHE B 1 516 ? 45.024 124.243 69.917 1.00 14.62 516 PHE B C 1
ATOM 8694 O O . PHE B 1 516 ? 45.184 125.099 70.778 1.00 14.93 516 PHE B O 1
ATOM 8702 N N . ALA B 1 517 ? 44.395 124.497 68.784 1.00 13.82 517 ALA B N 1
ATOM 8703 C CA . ALA B 1 517 ? 43.836 125.849 68.516 1.00 13.64 517 ALA B CA 1
ATOM 8704 C C . ALA B 1 517 ? 42.460 126.081 69.100 1.00 13.29 517 ALA B C 1
ATOM 8705 O O . ALA B 1 517 ? 41.977 127.211 69.105 1.00 12.98 517 ALA B O 1
ATOM 8707 N N . GLY B 1 518 ? 41.797 125.001 69.513 1.00 13.84 518 GLY B N 1
ATOM 8708 C CA . GLY B 1 518 ? 40.438 125.062 70.010 1.00 13.77 518 GLY B CA 1
ATOM 8709 C C . GLY B 1 518 ? 39.454 125.325 68.914 1.00 14.93 518 GLY B C 1
ATOM 8710 O O . GLY B 1 518 ? 38.508 126.098 69.088 1.00 14.95 518 GLY B O 1
ATOM 8711 N N . VAL B 1 519 ? 39.631 124.657 67.774 1.00 14.36 519 VAL B N 1
ATOM 8712 C CA . VAL B 1 519 ? 38.683 124.757 66.709 1.00 14.94 519 VAL B CA 1
ATOM 8713 C C . VAL B 1 519 ? 37.344 124.125 67.133 1.00 15.54 519 VAL B C 1
ATOM 8714 O O . VAL B 1 519 ? 37.317 123.004 67.648 1.00 15.63 519 VAL B O 1
ATOM 8718 N N . ALA B 1 520 ? 36.235 124.819 66.852 1.00 15.37 520 ALA B N 1
ATOM 8719 C CA . ALA B 1 520 ? 34.874 124.289 67.031 1.00 16.35 520 ALA B CA 1
ATOM 8720 C C . ALA B 1 520 ? 33.953 125.024 66.055 1.00 16.83 520 ALA B C 1
ATOM 8721 O O . ALA B 1 520 ? 33.397 126.083 66.367 1.00 14.97 520 ALA B O 1
ATOM 8723 N N . ASP B 1 521 ? 33.795 124.455 64.879 1.00 17.54 521 ASP B N 1
ATOM 8724 C CA . ASP B 1 521 ? 33.036 125.081 63.791 1.00 18.01 521 ASP B CA 1
ATOM 8725 C C . ASP B 1 521 ? 32.237 123.980 63.123 1.00 18.31 521 ASP B C 1
ATOM 8726 O O . ASP B 1 521 ? 32.790 122.945 62.717 1.00 16.84 521 ASP B O 1
ATOM 8731 N N . PRO B 1 522 ? 30.924 124.165 63.040 1.00 19.66 522 PRO B N 1
ATOM 8732 C CA . PRO B 1 522 ? 30.101 123.141 62.375 1.00 18.91 522 PRO B CA 1
ATOM 8733 C C . PRO B 1 522 ? 30.557 122.867 60.927 1.00 18.03 522 PRO B C 1
ATOM 8734 O O . PRO B 1 522 ? 30.342 121.783 60.433 1.00 18.40 522 PRO B O 1
ATOM 8738 N N . ALA B 1 523 ? 31.188 123.830 60.264 1.00 16.26 523 ALA B N 1
ATOM 8739 C CA . ALA B 1 523 ? 31.711 123.582 58.908 1.00 15.65 523 ALA B CA 1
ATOM 8740 C C . ALA B 1 523 ? 32.885 122.577 58.931 1.00 14.59 523 ALA B C 1
ATOM 8741 O O . ALA B 1 523 ? 32.964 121.717 58.068 1.00 14.60 523 ALA B O 1
ATOM 8743 N N . VAL B 1 524 ? 33.793 122.724 59.878 1.00 14.22 524 VAL B N 1
ATOM 8744 C CA . VAL B 1 524 ? 34.896 121.792 60.026 1.00 14.96 524 VAL B CA 1
ATOM 8745 C C . VAL B 1 524 ? 34.325 120.386 60.289 1.00 16.04 524 VAL B C 1
ATOM 8746 O O . VAL B 1 524 ? 34.694 119.419 59.617 1.00 15.80 524 VAL B O 1
ATOM 8750 N N . ASP B 1 525 ? 33.412 120.273 61.253 1.00 16.67 525 ASP B N 1
ATOM 8751 C CA . ASP B 1 525 ? 32.813 118.964 61.572 1.00 17.84 525 ASP B CA 1
ATOM 8752 C C . ASP B 1 525 ? 32.165 118.348 60.321 1.00 18.06 525 ASP B C 1
ATOM 8753 O O . ASP B 1 525 ? 32.336 117.169 60.072 1.00 17.64 525 ASP B O 1
ATOM 8758 N N . ALA B 1 526 ? 31.456 119.162 59.536 1.00 17.55 526 ALA B N 1
ATOM 8759 C CA . ALA B 1 526 ? 30.769 118.657 58.363 1.00 17.35 526 ALA B CA 1
ATOM 8760 C C . ALA B 1 526 ? 31.757 118.168 57.285 1.00 17.62 526 ALA B C 1
ATOM 8761 O O . ALA B 1 526 ? 31.473 117.192 56.583 1.00 16.54 526 ALA B O 1
ATOM 8763 N N . MET B 1 527 ? 32.901 118.848 57.131 1.00 16.59 527 MET B N 1
ATOM 8764 C CA . MET B 1 527 ? 33.889 118.408 56.174 1.00 15.97 527 MET B CA 1
ATOM 8765 C C . MET B 1 527 ? 34.572 117.086 56.621 1.00 15.26 527 MET B C 1
ATOM 8766 O O . MET B 1 527 ? 34.894 116.255 55.784 1.00 15.50 527 MET B O 1
ATOM 8771 N N . ILE B 1 528 ? 34.802 116.906 57.911 1.00 15.20 528 ILE B N 1
ATOM 8772 C CA . ILE B 1 528 ? 35.313 115.628 58.417 1.00 15.80 528 ILE B CA 1
ATOM 8773 C C . ILE B 1 528 ? 34.260 114.502 58.151 1.00 16.93 528 ILE B C 1
ATOM 8774 O O . ILE B 1 528 ? 34.626 113.397 57.681 1.00 16.63 528 ILE B O 1
ATOM 8779 N N . GLU B 1 529 ? 32.980 114.780 58.415 1.00 16.72 529 GLU B N 1
ATOM 8780 C CA . GLU B 1 529 ? 31.904 113.805 58.092 1.00 18.82 529 GLU B CA 1
ATOM 8781 C C . GLU B 1 529 ? 31.934 113.450 56.614 1.00 17.65 529 GLU B C 1
ATOM 8782 O O . GLU B 1 529 ? 31.888 112.280 56.279 1.00 16.65 529 GLU B O 1
ATOM 8788 N N . ALA B 1 530 ? 32.106 114.462 55.755 1.00 16.60 530 ALA B N 1
ATOM 8789 C CA . ALA B 1 530 ? 32.129 114.257 54.326 1.00 16.50 530 ALA B CA 1
ATOM 8790 C C . ALA B 1 530 ? 33.307 113.428 53.884 1.00 15.75 530 ALA B C 1
ATOM 8791 O O . ALA B 1 530 ? 33.141 112.537 53.078 1.00 16.17 530 ALA B O 1
ATOM 8793 N N . LEU B 1 531 ? 34.502 113.684 54.392 1.00 15.26 531 LEU B N 1
ATOM 8794 C CA . LEU B 1 531 ? 35.644 112.868 53.938 1.00 15.91 531 LEU B CA 1
ATOM 8795 C C . LEU B 1 531 ? 35.520 111.433 54.425 1.00 16.83 531 LEU B C 1
ATOM 8796 O O . LEU B 1 531 ? 35.976 110.507 53.771 1.00 16.91 531 LEU B O 1
ATOM 8801 N N . LEU B 1 532 ? 34.914 111.238 55.591 1.00 17.45 532 LEU B N 1
ATOM 8802 C CA . LEU B 1 532 ? 34.683 109.880 56.080 1.00 17.61 532 LEU B CA 1
ATOM 8803 C C . LEU B 1 532 ? 33.565 109.201 55.328 1.00 17.85 532 LEU B C 1
ATOM 8804 O O . LEU B 1 532 ? 33.607 108.000 55.193 1.00 17.81 532 LEU B O 1
ATOM 8809 N N . ALA B 1 533 ? 32.576 109.945 54.821 1.00 17.84 533 ALA B N 1
ATOM 8810 C CA . ALA B 1 533 ? 31.468 109.343 54.058 1.00 18.40 533 ALA B CA 1
ATOM 8811 C C . ALA B 1 533 ? 31.862 109.024 52.617 1.00 18.86 533 ALA B C 1
ATOM 8812 O O . ALA B 1 533 ? 31.214 108.201 51.975 1.00 20.14 533 ALA B O 1
ATOM 8814 N N . ALA B 1 534 ? 32.928 109.638 52.102 1.00 18.16 534 ALA B N 1
ATOM 8815 C CA . ALA B 1 534 ? 33.343 109.471 50.707 1.00 18.42 534 ALA B CA 1
ATOM 8816 C C . ALA B 1 534 ? 33.638 108.018 50.368 1.00 17.95 534 ALA B C 1
ATOM 8817 O O . ALA B 1 534 ? 34.319 107.354 51.106 1.00 17.71 534 ALA B O 1
ATOM 8819 N N . ARG B 1 535 ? 33.105 107.555 49.262 1.00 20.17 535 ARG B N 1
ATOM 8820 C CA . ARG B 1 535 ? 33.292 106.184 48.818 1.00 23.94 535 ARG B CA 1
ATOM 8821 C C . ARG B 1 535 ? 34.064 106.063 47.519 1.00 23.84 535 ARG B C 1
ATOM 8822 O O . ARG B 1 535 ? 34.334 104.952 47.067 1.00 25.67 535 ARG B O 1
ATOM 8830 N N . ASN B 1 536 ? 34.429 107.182 46.908 1.00 21.15 536 ASN B N 1
ATOM 8831 C CA . ASN B 1 536 ? 35.339 107.120 45.782 1.00 22.19 536 ASN B CA 1
ATOM 8832 C C . ASN B 1 536 ? 36.403 108.214 45.937 1.00 21.86 536 ASN B C 1
ATOM 8833 O O . ASN B 1 536 ? 36.207 109.155 46.698 1.00 20.85 536 ASN B O 1
ATOM 8838 N N . ARG B 1 537 ? 37.524 108.070 45.239 1.00 22.51 537 ARG B N 1
ATOM 8839 C CA . ARG B 1 537 ? 38.692 108.931 45.448 1.00 24.51 537 ARG B CA 1
ATOM 8840 C C . ARG B 1 537 ? 38.382 110.394 45.068 1.00 25.26 537 ARG B C 1
ATOM 8841 O O . ARG B 1 537 ? 38.844 111.298 45.734 1.00 23.05 537 ARG B O 1
ATOM 8849 N N . ALA B 1 538 ? 37.516 110.631 44.091 1.00 24.85 538 ALA B N 1
ATOM 8850 C CA . ALA B 1 538 ? 37.188 111.995 43.694 1.00 26.39 538 ALA B CA 1
ATOM 8851 C C . ALA B 1 538 ? 36.421 112.788 44.777 1.00 24.09 538 ALA B C 1
ATOM 8852 O O . ALA B 1 538 ? 36.776 113.924 45.080 1.00 22.81 538 ALA B O 1
ATOM 8854 N N . ASP B 1 539 ? 35.339 112.196 45.291 1.00 21.28 539 ASP B N 1
ATOM 8855 C CA . ASP B 1 539 ? 34.612 112.760 46.390 1.00 20.99 539 ASP B CA 1
ATOM 8856 C C . ASP B 1 539 ? 35.479 112.932 47.624 1.00 18.02 539 ASP B C 1
ATOM 8857 O O . ASP B 1 539 ? 35.297 113.883 48.341 1.00 16.30 539 ASP B O 1
ATOM 8862 N N . PHE B 1 540 ? 36.390 112.005 47.866 1.00 16.03 540 PHE B N 1
ATOM 8863 C CA . PHE B 1 540 ? 37.305 112.117 48.993 1.00 16.02 540 PHE B CA 1
ATOM 8864 C C . PHE B 1 540 ? 38.272 113.296 48.843 1.00 15.34 540 PHE B C 1
ATOM 8865 O O . PHE B 1 540 ? 38.426 114.114 49.759 1.00 15.70 540 PHE B O 1
ATOM 8873 N N . VAL B 1 541 ? 38.926 113.386 47.699 1.00 15.41 541 VAL B N 1
ATOM 8874 C CA . VAL B 1 541 ? 39.798 114.518 47.420 1.00 15.35 541 VAL B CA 1
ATOM 8875 C C . VAL B 1 541 ? 39.029 115.852 47.597 1.00 15.93 541 VAL B C 1
ATOM 8876 O O . VAL B 1 541 ? 39.555 116.833 48.172 1.00 15.98 541 VAL B O 1
ATOM 8880 N N . SER B 1 542 ? 37.812 115.905 47.084 1.00 15.12 542 SER B N 1
ATOM 8881 C CA . SER B 1 542 ? 37.051 117.113 47.160 1.00 15.29 542 SER B CA 1
ATOM 8882 C C . SER B 1 542 ? 36.773 117.467 48.644 1.00 15.18 542 SER B C 1
ATOM 8883 O O . SER B 1 542 ? 36.924 118.617 49.036 1.00 14.45 542 SER B O 1
ATOM 8886 N N . ALA B 1 543 ? 36.394 116.468 49.436 1.00 14.16 543 ALA B N 1
ATOM 8887 C CA . ALA B 1 543 ? 36.039 116.700 50.823 1.00 14.42 543 ALA B CA 1
ATOM 8888 C C . ALA B 1 543 ? 37.258 117.128 51.657 1.00 13.97 543 ALA B C 1
ATOM 8889 O O . ALA B 1 543 ? 37.168 118.020 52.478 1.00 13.15 543 ALA B O 1
ATOM 8891 N N . VAL B 1 544 ? 38.409 116.530 51.407 1.00 13.42 544 VAL B N 1
ATOM 8892 C CA . VAL B 1 544 ? 39.629 116.922 52.114 1.00 12.96 544 VAL B CA 1
ATOM 8893 C C . VAL B 1 544 ? 40.085 118.343 51.723 1.00 12.80 544 VAL B C 1
ATOM 8894 O O . VAL B 1 544 ? 40.470 119.141 52.577 1.00 11.55 544 VAL B O 1
ATOM 8898 N N . ARG B 1 545 ? 40.034 118.667 50.441 1.00 12.70 545 ARG B N 1
ATOM 8899 C CA . ARG B 1 545 ? 40.354 120.024 50.022 1.00 13.06 545 ARG B CA 1
ATOM 8900 C C . ARG B 1 545 ? 39.417 121.050 50.700 1.00 13.23 545 ARG B C 1
ATOM 8901 O O . ARG B 1 545 ? 39.870 122.106 51.149 1.00 14.16 545 ARG B O 1
ATOM 8909 N N . ALA B 1 546 ? 38.142 120.712 50.830 1.00 13.12 546 ALA B N 1
ATOM 8910 C CA . ALA B 1 546 ? 37.203 121.608 51.503 1.00 13.75 546 ALA B CA 1
ATOM 8911 C C . ALA B 1 546 ? 37.596 121.805 52.952 1.00 13.78 546 ALA B C 1
ATOM 8912 O O . ALA B 1 546 ? 37.527 122.945 53.467 1.00 14.73 546 ALA B O 1
ATOM 8914 N N . LEU B 1 547 ? 37.963 120.710 53.631 1.00 12.89 547 LEU B N 1
ATOM 8915 C CA . LEU B 1 547 ? 38.452 120.820 55.000 1.00 12.54 547 LEU B CA 1
ATOM 8916 C C . LEU B 1 547 ? 39.647 121.782 55.044 1.00 12.51 547 LEU B C 1
ATOM 8917 O O . LEU B 1 547 ? 39.700 122.706 55.867 1.00 12.90 547 LEU B O 1
ATOM 8922 N N . ASP B 1 548 ? 40.591 121.585 54.131 1.00 12.30 548 ASP B N 1
ATOM 8923 C CA . ASP B 1 548 ? 41.766 122.402 54.056 1.00 12.42 548 ASP B CA 1
ATOM 8924 C C . ASP B 1 548 ? 41.360 123.877 53.975 1.00 12.72 548 ASP B C 1
ATOM 8925 O O . ASP B 1 548 ? 41.935 124.715 54.655 1.00 11.98 548 ASP B O 1
ATOM 8930 N N . ARG B 1 549 ? 40.386 124.167 53.115 1.00 12.70 549 ARG B N 1
ATOM 8931 C CA . ARG B 1 549 ? 39.990 125.533 52.877 1.00 12.78 549 ARG B CA 1
ATOM 8932 C C . ARG B 1 549 ? 39.461 126.180 54.153 1.00 12.48 549 ARG B C 1
ATOM 8933 O O . ARG B 1 549 ? 39.726 127.347 54.427 1.00 11.33 549 ARG B O 1
ATOM 8941 N N . VAL B 1 550 ? 38.653 125.436 54.880 1.00 12.62 550 VAL B N 1
ATOM 8942 C CA . VAL B 1 550 ? 38.048 125.949 56.085 1.00 12.65 550 VAL B CA 1
ATOM 8943 C C . VAL B 1 550 ? 39.124 126.226 57.146 1.00 13.28 550 VAL B C 1
ATOM 8944 O O . VAL B 1 550 ? 39.068 127.233 57.860 1.00 13.93 550 VAL B O 1
ATOM 8948 N N . LEU B 1 551 ? 40.089 125.314 57.266 1.00 12.83 551 LEU B N 1
ATOM 8949 C CA . LEU B 1 551 ? 41.119 125.433 58.265 1.00 12.82 551 LEU B CA 1
ATOM 8950 C C . LEU B 1 551 ? 42.027 126.611 57.954 1.00 13.05 551 LEU B C 1
ATOM 8951 O O . LEU B 1 551 ? 42.423 127.368 58.876 1.00 12.30 551 LEU B O 1
ATOM 8956 N N . ILE B 1 552 ? 42.433 126.722 56.691 1.00 12.46 552 ILE B N 1
ATOM 8957 C CA . ILE B 1 552 ? 43.256 127.847 56.285 1.00 13.36 552 ILE B CA 1
ATOM 8958 C C . ILE B 1 552 ? 42.530 129.182 56.554 1.00 13.90 552 ILE B C 1
ATOM 8959 O O . ILE B 1 552 ? 43.153 130.144 57.036 1.00 14.40 552 ILE B O 1
ATOM 8964 N N . SER B 1 553 ? 41.226 129.207 56.259 1.00 13.10 553 SER B N 1
ATOM 8965 C CA . SER B 1 553 ? 40.430 130.393 56.387 1.00 13.27 553 SER B CA 1
ATOM 8966 C C . SER B 1 553 ? 40.231 130.835 57.829 1.00 13.26 553 SER B C 1
ATOM 8967 O O . SER B 1 553 ? 39.824 131.950 58.050 1.00 13.91 553 SER B O 1
ATOM 8970 N N . GLY B 1 554 ? 40.452 129.947 58.788 1.00 12.52 554 GLY B N 1
ATOM 8971 C CA . GLY B 1 554 ? 40.304 130.289 60.185 1.00 11.95 554 GLY B CA 1
ATOM 8972 C C . GLY B 1 554 ? 41.569 130.803 60.818 1.00 11.76 554 GLY B C 1
ATOM 8973 O O . GLY B 1 554 ? 41.527 131.213 61.982 1.00 12.14 554 GLY B O 1
ATOM 8974 N N . ASP B 1 555 ? 42.710 130.748 60.097 1.00 11.39 555 ASP B N 1
ATOM 8975 C CA . ASP B 1 555 ? 44.005 131.131 60.645 1.00 11.47 555 ASP B CA 1
ATOM 8976 C C . ASP B 1 555 ? 44.195 130.574 62.075 1.00 11.89 555 ASP B C 1
ATOM 8977 O O . ASP B 1 555 ? 44.470 131.304 63.038 1.00 11.56 555 ASP B O 1
ATOM 8982 N N . TYR B 1 556 ? 44.038 129.262 62.183 1.00 11.90 556 TYR B N 1
ATOM 8983 C CA . TYR B 1 556 ? 44.338 128.571 63.417 1.00 12.29 556 TYR B CA 1
ATOM 8984 C C . TYR B 1 556 ? 45.838 128.344 63.596 1.00 12.45 556 TYR B C 1
ATOM 8985 O O . TYR B 1 556 ? 46.329 128.353 64.712 1.00 12.58 556 TYR B O 1
ATOM 8994 N N . TYR B 1 557 ? 46.545 128.120 62.499 1.00 12.66 557 TYR B N 1
ATOM 8995 C CA . TYR B 1 557 ? 47.987 128.010 62.462 1.00 12.70 557 TYR B CA 1
ATOM 8996 C C . TYR B 1 557 ? 48.533 129.160 61.627 1.00 13.04 557 TYR B C 1
ATOM 8997 O O . TYR B 1 557 ? 47.848 129.649 60.722 1.00 13.13 557 TYR B O 1
ATOM 9006 N N . VAL B 1 558 ? 49.775 129.544 61.893 1.00 12.89 558 VAL B N 1
ATOM 9007 C CA . VAL B 1 558 ? 50.580 130.314 60.976 1.00 12.63 558 VAL B CA 1
ATOM 9008 C C . VAL B 1 558 ? 51.530 129.276 60.386 1.00 13.22 558 VAL B C 1
ATOM 9009 O O . VAL B 1 558 ? 52.419 128.808 61.059 1.00 13.02 558 VAL B O 1
ATOM 9013 N N . PRO B 1 559 ? 51.274 128.853 59.149 1.00 13.57 559 PRO B N 1
ATOM 9014 C CA . PRO B 1 559 ? 52.037 127.736 58.589 1.00 14.14 559 PRO B CA 1
ATOM 9015 C C . PRO B 1 559 ? 53.491 128.174 58.303 1.00 14.98 559 PRO B C 1
ATOM 9016 O O . PRO B 1 559 ? 53.732 129.282 57.832 1.00 14.90 559 PRO B O 1
ATOM 9020 N N . LEU B 1 560 ? 54.471 127.334 58.663 1.00 15.74 560 LEU B N 1
ATOM 9021 C CA . LEU B 1 560 ? 55.877 127.710 58.583 1.00 15.28 560 LEU B CA 1
ATOM 9022 C C . LEU B 1 560 ? 56.490 127.099 57.344 1.00 15.47 560 LEU B C 1
ATOM 9023 O O . LEU B 1 560 ? 56.282 127.624 56.255 1.00 13.89 560 LEU B O 1
ATOM 9028 N N . TYR B 1 561 ? 57.204 125.976 57.470 1.00 15.58 561 TYR B N 1
ATOM 9029 C CA . TYR B 1 561 ? 58.054 125.510 56.376 1.00 16.70 561 TYR B CA 1
ATOM 9030 C C . TYR B 1 561 ? 58.427 124.047 56.536 1.00 16.38 561 TYR B C 1
ATOM 9031 O O . TYR B 1 561 ? 58.231 123.451 57.591 1.00 16.03 561 TYR B O 1
ATOM 9040 N N . HIS B 1 562 ? 58.958 123.490 55.464 1.00 16.80 562 HIS B N 1
ATOM 9041 C CA . HIS B 1 562 ? 59.270 122.073 55.377 1.00 17.11 562 HIS B CA 1
ATOM 9042 C C . HIS B 1 562 ? 60.397 121.894 54.370 1.00 18.22 562 HIS B C 1
ATOM 9043 O O . HIS B 1 562 ? 60.688 122.824 53.612 1.00 17.46 562 HIS B O 1
ATOM 9050 N N . LEU B 1 563 ? 61.009 120.700 54.374 1.00 18.69 563 LEU B N 1
ATOM 9051 C CA . LEU B 1 563 ? 62.019 120.328 53.380 1.00 20.77 563 LEU B CA 1
ATOM 9052 C C . LEU B 1 563 ? 61.296 119.644 52.221 1.00 21.46 563 LEU B C 1
ATOM 9053 O O . LEU B 1 563 ? 60.650 118.643 52.414 1.00 22.41 563 LEU B O 1
ATOM 9058 N N . PRO B 1 564 ? 61.393 120.182 51.029 1.00 21.07 564 PRO B N 1
ATOM 9059 C CA . PRO B 1 564 ? 60.676 119.569 49.932 1.00 24.74 564 PRO B CA 1
ATOM 9060 C C . PRO B 1 564 ? 61.278 118.275 49.316 1.00 26.51 564 PRO B C 1
ATOM 9061 O O . PRO B 1 564 ? 60.544 117.566 48.598 1.00 32.14 564 PRO B O 1
ATOM 9065 N N . TYR B 1 565 ? 62.555 117.969 49.548 1.00 28.99 565 TYR B N 1
ATOM 9066 C CA . TYR B 1 565 ? 63.168 116.800 48.903 1.00 27.18 565 TYR B CA 1
ATOM 9067 C C . TYR B 1 565 ? 63.611 115.765 49.882 1.00 25.29 565 TYR B C 1
ATOM 9068 O O . TYR B 1 565 ? 63.893 116.087 51.031 1.00 27.63 565 TYR B O 1
ATOM 9077 N N . GLN B 1 566 ? 63.701 114.515 49.441 1.00 22.01 566 GLN B N 1
ATOM 9078 C CA A GLN B 1 566 ? 64.309 113.423 50.204 0.50 21.37 566 GLN B CA 1
ATOM 9079 C CA B GLN B 1 566 ? 64.353 113.542 50.280 0.50 21.50 566 GLN B CA 1
ATOM 9080 C C . GLN B 1 566 ? 65.743 113.253 49.699 1.00 22.04 566 GLN B C 1
ATOM 9081 O O . GLN B 1 566 ? 65.987 113.350 48.486 1.00 22.35 566 GLN B O 1
ATOM 9092 N N . TRP B 1 567 ? 66.675 112.950 50.577 1.00 21.68 567 TRP B N 1
ATOM 9093 C CA . TRP B 1 567 ? 68.068 112.883 50.198 1.00 22.80 567 TRP B CA 1
ATOM 9094 C C . TRP B 1 567 ? 68.717 111.581 50.654 1.00 22.54 567 TRP B C 1
ATOM 9095 O O . TRP B 1 567 ? 68.669 111.248 51.840 1.00 21.14 567 TRP B O 1
ATOM 9106 N N . VAL B 1 568 ? 69.302 110.846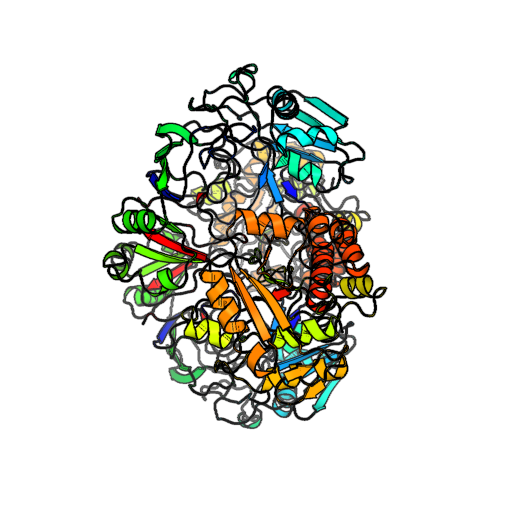 49.711 1.00 22.72 568 VAL B N 1
ATOM 9107 C CA . VAL B 1 568 ? 70.062 109.611 50.053 1.00 22.86 568 VAL B CA 1
ATOM 9108 C C . VAL B 1 568 ? 71.379 109.608 49.301 1.00 23.50 568 VAL B C 1
ATOM 9109 O O . VAL B 1 568 ? 71.381 109.781 48.074 1.00 22.71 568 VAL B O 1
ATOM 9113 N N . ALA B 1 569 ? 72.488 109.454 50.033 1.00 24.00 569 ALA B N 1
ATOM 9114 C CA . ALA B 1 569 ? 73.783 109.272 49.400 1.00 25.31 569 ALA B CA 1
ATOM 9115 C C . ALA B 1 569 ? 74.080 107.783 49.351 1.00 25.35 569 ALA B C 1
ATOM 9116 O O . ALA B 1 569 ? 73.694 107.057 50.272 1.00 24.17 569 ALA B O 1
ATOM 9118 N N . ARG B 1 570 ? 74.771 107.325 48.311 1.00 25.86 570 ARG B N 1
ATOM 9119 C CA . ARG B 1 570 ? 75.063 105.921 48.208 1.00 26.84 570 ARG B CA 1
ATOM 9120 C C . ARG B 1 570 ? 76.404 105.641 47.512 1.00 28.85 570 ARG B C 1
ATOM 9121 O O . ARG B 1 570 ? 76.762 106.321 46.562 1.00 28.99 570 ARG B O 1
ATOM 9129 N N . TRP B 1 571 ? 77.112 104.599 47.966 1.00 30.48 571 TRP B N 1
ATOM 9130 C CA . TRP B 1 571 ? 78.196 104.011 47.174 1.00 32.02 571 TRP B CA 1
ATOM 9131 C C . TRP B 1 571 ? 77.635 103.410 45.877 1.00 33.22 571 TRP B C 1
ATOM 9132 O O . TRP B 1 571 ? 76.497 102.891 45.845 1.00 32.56 571 TRP B O 1
ATOM 9143 N N . ASP B 1 572 ? 78.405 103.516 44.791 1.00 34.09 572 ASP B N 1
ATOM 9144 C CA . ASP B 1 572 ? 77.864 103.217 43.472 1.00 34.65 572 ASP B CA 1
ATOM 9145 C C . ASP B 1 572 ? 77.663 101.735 43.217 1.00 34.36 572 ASP B C 1
ATOM 9146 O O . ASP B 1 572 ? 77.104 101.358 42.200 1.00 34.99 572 ASP B O 1
ATOM 9151 N N . ARG B 1 573 ? 78.082 100.898 44.153 1.00 33.73 573 ARG B N 1
ATOM 9152 C CA . ARG B 1 573 ? 77.724 99.483 44.135 1.00 32.94 573 ARG B CA 1
ATOM 9153 C C . ARG B 1 573 ? 76.250 99.212 44.490 1.00 31.16 573 ARG B C 1
ATOM 9154 O O . ARG B 1 573 ? 75.801 98.076 44.399 1.00 30.08 573 ARG B O 1
ATOM 9162 N N . ILE B 1 574 ? 75.521 100.236 44.933 1.00 29.85 574 ILE B N 1
ATOM 9163 C CA . ILE B 1 574 ? 74.091 100.133 45.221 1.00 29.55 574 ILE B CA 1
ATOM 9164 C C . ILE B 1 574 ? 73.306 100.894 44.151 1.00 30.57 574 ILE B C 1
ATOM 9165 O O . ILE B 1 574 ? 73.630 102.043 43.869 1.00 29.67 574 ILE B O 1
ATOM 9170 N N . GLU B 1 575 ? 72.295 100.248 43.565 1.00 31.37 575 GLU B N 1
ATOM 9171 C CA . GLU B 1 575 ? 71.473 100.883 42.548 1.00 32.56 575 GLU B CA 1
ATOM 9172 C C . GLU B 1 575 ? 69.987 100.789 42.870 1.00 29.22 575 GLU B C 1
ATOM 9173 O O . GLU B 1 575 ? 69.592 100.044 43.761 1.00 26.25 575 GLU B O 1
ATOM 9179 N N . HIS B 1 576 ? 69.188 101.582 42.145 1.00 26.47 576 HIS B N 1
ATOM 9180 C CA . HIS B 1 576 ? 67.736 101.622 42.354 1.00 24.46 576 HIS B CA 1
ATOM 9181 C C . HIS B 1 576 ? 67.032 101.873 41.022 1.00 23.57 576 HIS B C 1
ATOM 9182 O O . HIS B 1 576 ? 67.651 102.348 40.074 1.00 23.08 576 HIS B O 1
ATOM 9189 N N . PRO B 1 577 ? 65.741 101.549 40.950 1.00 22.42 577 PRO B N 1
ATOM 9190 C CA . PRO B 1 577 ? 65.012 101.858 39.718 1.00 23.11 577 PRO B CA 1
ATOM 9191 C C . PRO B 1 577 ? 64.992 103.352 39.416 1.00 23.43 577 PRO B C 1
ATOM 9192 O O . PRO B 1 577 ? 64.994 104.174 40.356 1.00 23.12 577 PRO B O 1
ATOM 9196 N N . GLN B 1 578 ? 64.955 103.697 38.137 1.00 24.16 578 GLN B N 1
ATOM 9197 C CA . GLN B 1 578 ? 64.807 105.108 37.702 1.00 25.24 578 GLN B CA 1
ATOM 9198 C C . GLN B 1 578 ? 63.515 105.697 38.265 1.00 25.04 578 GLN B C 1
ATOM 9199 O O . GLN B 1 578 ? 63.521 106.792 38.781 1.00 23.70 578 GLN B O 1
ATOM 9201 N N . LYS B 1 579 ? 62.418 104.938 38.180 1.00 26.27 579 LYS B N 1
ATOM 9202 C CA . LYS B 1 579 ? 61.143 105.357 38.728 1.00 26.44 579 LYS B CA 1
ATOM 9203 C C . LYS B 1 579 ? 61.155 105.413 40.251 1.00 24.00 579 LYS B C 1
ATOM 9204 O O . LYS B 1 579 ? 61.654 104.507 40.940 1.00 23.20 579 LYS B O 1
ATOM 9210 N N . THR B 1 580 ? 60.570 106.491 40.743 1.00 21.66 580 THR B N 1
ATOM 9211 C CA . THR B 1 580 ? 60.332 106.713 42.152 1.00 20.55 580 THR B CA 1
ATOM 9212 C C . THR B 1 580 ? 58.844 106.868 42.322 1.00 18.96 580 THR B C 1
ATOM 9213 O O . THR B 1 580 ? 58.265 107.735 41.686 1.00 18.63 580 THR B O 1
ATOM 9217 N N . PRO B 1 581 ? 58.221 106.055 43.181 1.00 17.36 581 PRO B N 1
ATOM 9218 C CA . PRO B 1 581 ? 56.777 106.121 43.274 1.00 16.86 581 PRO B CA 1
ATOM 9219 C C . PRO B 1 581 ? 56.259 107.299 44.147 1.00 16.56 581 PRO B C 1
ATOM 9220 O O . PRO B 1 581 ? 57.037 108.071 44.696 1.00 15.60 581 PRO B O 1
ATOM 9224 N N . LEU B 1 582 ? 54.929 107.400 44.223 1.00 16.68 582 LEU B N 1
ATOM 9225 C CA . LEU B 1 582 ? 54.211 108.416 45.009 1.00 16.89 582 LEU B CA 1
ATOM 9226 C C . LEU B 1 582 ? 54.740 108.622 46.430 1.00 16.78 582 LEU B C 1
ATOM 9227 O O . LEU B 1 582 ? 54.846 109.753 46.890 1.00 16.71 582 LEU B O 1
ATOM 9232 N N . SER B 1 583 ? 55.103 107.535 47.111 1.00 16.32 583 SER B N 1
ATOM 9233 C CA . SER B 1 583 ? 55.584 107.633 48.470 1.00 16.60 583 SER B CA 1
ATOM 9234 C C . SER B 1 583 ? 57.065 108.005 48.600 1.00 17.41 583 SER B C 1
ATOM 9235 O O . SER B 1 583 ? 57.532 108.167 49.717 1.00 17.72 583 SER B O 1
ATOM 9238 N N . GLY B 1 584 ? 57.803 108.136 47.496 1.00 17.07 584 GLY B N 1
ATOM 9239 C CA . GLY B 1 584 ? 59.220 108.493 47.574 1.00 17.38 584 GLY B CA 1
ATOM 9240 C C . GLY B 1 584 ? 60.090 107.253 47.397 1.00 17.58 584 GLY B C 1
ATOM 9241 O O . GLY B 1 584 ? 59.578 106.219 47.005 1.00 17.17 584 GLY B O 1
ATOM 9242 N N . TYR B 1 585 ? 61.381 107.335 47.699 1.00 18.09 585 TYR B N 1
ATOM 9243 C CA . TYR B 1 585 ? 62.291 106.213 47.416 1.00 20.18 585 TYR B CA 1
ATOM 9244 C C . TYR B 1 585 ? 61.895 104.974 48.221 1.00 19.55 585 TYR B C 1
ATOM 9245 O O . TYR B 1 585 ? 61.335 105.090 49.301 1.00 18.51 585 TYR B O 1
ATOM 9254 N N . GLN B 1 586 ? 62.170 103.805 47.680 1.00 19.81 586 GLN B N 1
ATOM 9255 C CA . GLN B 1 586 ? 61.765 102.543 48.331 1.00 20.08 586 GLN B CA 1
ATOM 9256 C C . GLN B 1 586 ? 62.961 101.598 48.358 1.00 19.79 586 GLN B C 1
ATOM 9257 O O . GLN B 1 586 ? 63.228 100.922 47.365 1.00 20.27 586 GLN B O 1
ATOM 9263 N N . LEU B 1 587 ? 63.653 101.531 49.493 1.00 19.93 587 LEU B N 1
ATOM 9264 C CA . LEU B 1 587 ? 64.861 100.739 49.649 1.00 21.34 587 LEU B CA 1
ATOM 9265 C C . LEU B 1 587 ? 64.684 99.256 49.317 1.00 20.65 587 LEU B C 1
ATOM 9266 O O . LEU B 1 587 ? 65.600 98.634 48.804 1.00 20.79 587 LEU B O 1
ATOM 9271 N N . PRO B 1 588 ? 63.507 98.703 49.621 1.00 20.31 588 PRO B N 1
ATOM 9272 C CA . PRO B 1 588 ? 63.292 97.282 49.307 1.00 20.04 588 PRO B CA 1
ATOM 9273 C C . PRO B 1 588 ? 63.343 96.959 47.808 1.00 19.89 588 PRO B C 1
ATOM 9274 O O . PRO B 1 588 ? 63.460 95.795 47.459 1.00 20.90 588 PRO B O 1
ATOM 9278 N N . ALA B 1 589 ? 63.226 97.970 46.948 1.00 19.32 589 ALA B N 1
ATOM 9279 C CA . ALA B 1 589 ? 63.399 97.807 45.519 1.00 19.01 589 ALA B CA 1
ATOM 9280 C C . ALA B 1 589 ? 64.844 98.045 45.028 1.00 19.75 589 ALA B C 1
ATOM 9281 O O . ALA B 1 589 ? 65.130 97.920 43.840 1.00 20.95 589 ALA B O 1
ATOM 9283 N N . TRP B 1 590 ? 65.758 98.388 45.926 1.00 19.78 590 TRP B N 1
ATOM 9284 C CA . TRP B 1 590 ? 67.152 98.649 45.532 1.00 20.52 590 TRP B CA 1
ATOM 9285 C C . TRP B 1 590 ? 67.927 97.325 45.445 1.00 20.98 590 TRP B C 1
ATOM 9286 O O . TRP B 1 590 ? 67.432 96.270 45.887 1.00 21.74 590 TRP B O 1
ATOM 9297 N N . TRP B 1 591 ? 69.098 97.377 44.845 1.00 21.77 591 TRP B N 1
ATOM 9298 C CA . TRP B 1 591 ? 69.923 96.184 44.612 1.00 22.82 591 TRP B CA 1
ATOM 9299 C C . TRP B 1 591 ? 71.415 96.506 44.615 1.00 24.06 591 TRP B C 1
ATOM 9300 O O . TRP B 1 591 ? 71.820 97.664 44.683 1.00 23.42 591 TRP B O 1
ATOM 9311 N N . HIS B 1 592 ? 72.218 95.442 44.565 1.00 24.97 592 HIS B N 1
ATOM 9312 C CA . HIS B 1 592 ? 73.651 95.528 44.485 1.00 26.56 592 HIS B CA 1
ATOM 9313 C C . HIS B 1 592 ? 74.081 95.293 43.042 1.00 27.77 592 HIS B C 1
ATOM 9314 O O . HIS B 1 592 ? 73.546 94.415 42.372 1.00 26.71 592 HIS B O 1
ATOM 9321 N N . THR B 1 593 ? 74.998 96.093 42.539 1.00 29.96 593 THR B N 1
ATOM 9322 C CA . THR B 1 593 ? 75.450 95.898 41.163 1.00 33.44 593 THR B CA 1
ATOM 9323 C C . THR B 1 593 ? 76.123 94.528 41.049 1.00 37.27 593 THR B C 1
ATOM 9324 O O . THR B 1 593 ? 76.688 94.030 42.022 1.00 35.39 593 THR B O 1
ATOM 9328 N N . SER B 1 594 ? 76.055 93.951 39.855 1.00 42.20 594 SER B N 1
ATOM 9329 C CA . SER B 1 594 ? 76.681 92.672 39.527 1.00 49.38 594 SER B CA 1
ATOM 9330 C C . SER B 1 594 ? 77.781 92.922 38.521 1.00 49.35 594 SER B C 1
ATOM 9331 O O . SER B 1 594 ? 78.864 93.311 38.914 1.00 55.31 594 SER B O 1
#

Sequence (1166 aa):
ETAPDYALSMHGDVALPADYTHFPYTNPDAPKKGSLTVGVVGTFDSLNPFVLKSMRTTARGLYNDGEFGNMVYQTLMLRSRDEPFTLYSLLAEKVAIDPERKWVEFTLNPKAKWSDGQPVTVDDDVLFTYDILTEKGRPPYNSRMSRVAKIEKTGERSVRFTFNEKSDREFPMLIAGSMPVLPKHAINRDTFGNSTLEPPIGSGPYVVASVQPGQRIVYKRNPDYWGKDLPSQRGFNNFDKISIEYYRNETSLFESFKKGILDIFIEGNPIRWEKLYDFPAVEQGKVIKDTFEKGTPADMLGFVFNTRRPIFADRRVRQALGLLFDFEWANSNLFAGQYRRTQSFWEGSQLSSVGRPADARERELLAPFPPGGAVREDVMNNGTWHPPVTDGSGHDRVPAKKAYDDLLSQAGFQFKDGMAIDPTAKPFAFEIMTRSPDEEKIALAYQRRNLSRLGIAVEIHTVDDAQYQQRLQTFDYDMILLGALASSLSPGNEQWLRWGSASRDVQGSFNFAGVADPAVDAMIEALLAARNRADFVSAVRALDRVLISGDYYVPLYHLPYQWVARWDRIEEHPQKTPLSGYQLPAWWHTSETAPDYALSMHGDVALPADYTHFPYTNPDAPKKGSLTVGVVGTFDSLNPFVLKSMRTTARGLYNDGEFGNMVYQTLMLRSRDEPFTLYSLLAEKVAIDPERKWVEFTLNPKAKWSDGQPVTVDDVLFTYDILTEKGRPPYNSRMSRVAKIEKTGERSVRFTFNEKSDREFPMLIAGSMPVLPKHAINRDTFGNSTLEPPIGSGPYVVASVQPGQRIVYKRNPDYWGKDLPSQRGFNNFDKISIEYYRNETSLFESFKKGILDIFIEGNPIRWEKLYDFPAVEQGKVIKDTFEKGTPADMLGFVFNTRRPIFADRRVRQALGLLFDFEWANSNLFAGQYRRTQSFWEGSQLSSVGRPADARERELLAPFPPGGAVREEDVMNNGTWHPPVTDGSGHDRVPAKKAYDLLSQAGFQFKDGMAIDPTAKPFAFEIMTRSPDEEKIALAYQRRNLSRLGIAVEIHHTVDDAQYQQRLQTFDYDMILGALASSLSPGNNEQWLRWGSASRDVQGSFNFAGVADPAVDAMIEALLAARNRADFVSAVRALDRVLISGDYYVPLYHLPYQQWVARWDRIEHPQKTPLSGYQLPAWWHTS